Protein AF-0000000065783746 (afdb_homodimer)

GO terms:
  GO:0004042 L-glutamate N-acetyltransferase activity, acting on acetyl-CoA as donor (F, EXP)
  GO:0004358 L-glutamate N-acetyltransferase activity, acting on acetyl-L-ornithine as donor (F, EXP)

InterPro domains:
  IPR002813 Arginine biosynthesis protein ArgJ [MF_01106] (1-397)
  IPR002813 Arginine biosynthesis protein ArgJ [PF01960] (9-397)
  IPR002813 Arginine biosynthesis protein ArgJ [PTHR23100] (3-397)
  IPR002813 Arginine biosynthesis protein ArgJ [TIGR00120] (4-397)
  IPR002813 Arginine biosynthesis protein ArgJ [cd02152] (4-397)
  IPR016117 ArgJ-like domain superfamily [SSF56266] (3-393)
  IPR042195 ArgJ beta chain, C-terminal domain [G3DSA:3.10.20.340] (265-397)

Foldseek 3Di:
DDFAPQKWKFWACLPLDPDWTFKMKIFGNFWWQKAKFWFPPPQAALLRVVQVVLCVVPRGGATMEMEGEAEFNTPAPPQSNVLQLLLLVLLCVLLVHDSSNYGYGYYHDHPDHDPSVSSSVRSNVRSVVIDRDHVNRQRNREDLFPDWFKDKDWFDDPNFIKIKIKTWYAAPQAQGDSFQTEMEMEMQAQEDNVLNHVLVSVLCVFARNQEDEANGGDSGTMYMYTHRNNSVDDYHYHPDPRSVRVSVRNSVSRNSRSQSRQLRHQVFQAKEKEKEFFDADQVLQSLLQSQQQNDLVNQQCLVVLHPPVVSSLVSSVVSPDDADLQAKWKWKADPLGIDTQAGSNGGDDDDSVSSSSRSVDRYMYMYIYRNNHGYMGMHMHGHDDVSNCCCVVVPPD/DDFAPQKWKFWDCLPLDPDWTFKMKIFGNFWWQKAKFWFPPPQAALLRVVQVVLCVVPRGGATMEMEGEAEFNTPAPPQSNVLQLLLLVLLCVLLVHDSSNYGYGYYHDHPDHDPSVSSSVRSNVGSVVIDRDHVNRQRNREDLFPDWFKDKDWFDDPNFIKIKIKTKYAAPQAQGPRFQIEMEMEMQAQEDNVLVHVLVVVLCVFARNQEDEANGGDSGTMYMYTHRNNSVDDYHYHPDPRSVRVSVRNSVSRNSRSQSRQLRHQVFQAKEKEKEFFDADQVLQSLLQSQQQNDLVNQQCLVVLHPPVVSSLVSSVVSPDDADLQAKWKWKADPLGIDTQDGSNGGDDDDSVSSSSSSVDRYMYMYIYRNNHGYMGMHMHGHDDVSNCCCVVVPPD

Nearest PDB structures (foldseek):
  1vz7-assembly1_A  TM=9.040E-01  e=8.244E-41  Streptomyces clavuligerus
  1vz8-assembly2_C  TM=9.047E-01  e=6.084E-41  Streptomyces clavuligerus
  1vra-assembly1_B  TM=9.583E-01  e=4.005E-21  Halalkalibacterium halodurans
  3it4-assembly1_D  TM=9.206E-01  e=1.022E-16  Mycobacterium tuberculosis
  3it4-assembly1_B  TM=9.086E-01  e=1.312E-15  Mycobacterium tuberculosis

Solvent-accessible surface area (backbone atoms only — not comparable to full-atom values): 35741 Å² total; per-residue (Å²): 133,59,70,27,62,61,46,32,15,8,34,30,66,35,64,74,33,93,79,52,37,16,28,21,36,41,39,38,80,47,53,8,31,42,33,75,41,49,36,66,28,57,40,56,8,28,26,52,56,50,35,53,52,39,48,73,74,32,30,63,43,32,30,34,39,40,32,37,14,51,38,20,28,19,41,36,63,72,61,23,42,50,50,41,49,48,54,22,43,51,47,15,60,76,70,70,50,61,46,67,16,38,36,46,44,35,34,59,44,54,38,39,77,69,60,55,70,38,51,52,52,26,46,56,51,23,64,76,50,52,33,74,56,53,62,44,22,34,47,0,53,36,71,86,38,85,64,73,31,72,42,51,40,77,47,74,42,94,86,23,68,29,31,36,25,30,36,36,35,43,20,60,46,21,26,16,52,54,20,25,26,47,34,45,33,41,26,5,40,23,54,36,63,69,27,48,41,50,45,50,51,59,34,37,61,65,17,45,41,20,33,22,49,52,68,32,41,30,37,54,11,27,40,38,39,38,28,46,27,67,40,68,41,72,71,27,45,68,87,37,73,52,30,53,55,50,35,52,45,51,32,52,31,45,37,53,42,36,51,48,27,21,56,40,15,57,46,31,77,29,32,37,37,26,38,22,31,22,18,74,37,51,66,44,12,43,34,26,17,40,29,36,43,55,29,52,64,37,15,9,17,48,61,40,32,41,86,54,57,48,51,44,51,32,29,36,18,58,30,76,41,86,73,67,54,62,44,25,30,35,32,46,32,28,96,71,39,74,47,65,47,27,49,48,30,20,53,48,89,62,60,64,66,60,46,31,52,18,38,66,42,50,50,30,33,40,37,38,38,35,77,57,51,75,24,62,25,58,16,37,7,20,28,47,40,48,50,29,32,46,59,52,19,55,57,89,112,133,59,70,27,62,62,47,32,15,10,36,30,66,35,63,74,34,94,80,51,36,17,27,21,37,41,39,39,80,47,53,8,32,42,37,74,40,50,35,65,26,57,40,55,8,28,26,51,55,50,33,54,52,38,47,72,73,32,32,62,43,30,29,34,39,40,34,36,14,52,38,20,27,18,39,37,62,71,60,23,43,50,50,39,50,47,54,21,41,50,47,14,59,75,67,70,50,61,47,69,16,38,36,46,42,36,35,59,44,52,39,37,77,70,62,56,70,38,51,52,52,28,46,55,52,22,66,75,52,53,32,74,56,52,62,44,22,34,47,0,53,36,70,86,38,85,67,72,32,73,42,51,39,75,48,75,42,94,86,24,67,28,30,35,25,33,35,37,36,43,18,59,46,21,26,17,55,52,23,26,28,45,34,45,33,38,24,5,39,24,54,35,62,67,27,48,40,50,43,49,51,60,34,39,60,67,16,49,41,21,32,22,51,52,67,34,41,28,35,52,10,27,38,39,39,38,28,47,27,68,40,67,40,71,71,27,44,68,88,36,73,53,31,54,55,51,35,52,44,51,32,51,31,44,36,52,44,36,52,50,29,21,56,38,16,58,47,32,76,30,31,37,37,26,38,22,32,22,17,74,37,53,67,43,13,42,33,26,16,39,30,33,42,54,29,52,64,39,16,10,16,48,61,40,33,42,86,55,57,47,51,43,51,31,28,36,18,58,32,77,41,87,72,68,55,63,44,25,30,34,32,47,32,28,96,71,39,73,46,61,48,27,48,49,30,19,53,47,88,63,60,64,66,59,48,32,53,19,37,66,41,50,50,29,32,39,36,38,38,36,77,56,50,76,25,62,25,58,15,36,8,20,28,46,40,46,50,29,31,45,58,53,17,55,56,88,112

Sequence (794 aa):
MFVPRGFSYAGVHCRIKRKRKDLGIIFSEVPCTAAGVFTTNVVKAAPVIYDMEILGKNPSGIRAITVNSGVANACTGEQGMINARRMAEKTAKELNIPVESVLVSSTGVIGVQLPMEKVESGIEEAVKNLSKDPVPFAEAIMTTDTKIKIHSKKVTIEGKEITVLGIAKGSGMIHPNMATMLSFITTDANVSEDALKKLLKISVDDSYNMIDVDGDTSTNDMVIILANGLAGNAPIQEETDGFWKLYEAVHEVNQVLAEKIVEDGEGATKVIEVEVRNAPDRNSARLIARAIVSSNLVKTAIYGEDANWGRVIAAAGYSGAQFDPDRLDLFFESAAGRIKVAENGQGVDFDEDTAKKILSEKKVKIILDMKQGKELARAWGCDLTEKYVEINGRYRTMFVPRGFSYAGVHCRIKRKRKDLGIIFSEVPCTAAGVFTTNVVKAAPVIYDMEILGKNPSGIRAITVNSGVANACTGEQGMINARRMAEKTAKELNIPVESVLVSSTGVIGVQLPMEKVESGIEEAVKNLSKDPVPFAEAIMTTDTKIKIHSKKVTIEGKEITVLGIAKGSGMIHPNMATMLSFITTDANVSEDALKKLLKISVDDSYNMIDVDGDTSTNDMVIILANGLAGNAPIQEETDGFWKLYEAVHEVNQVLAEKIVEDGEGATKVIEVEVRNAPDRNSARLIARAIVSSNLVKTAIYGEDANWGRVIAAAGYSGAQFDPDRLDLFFESAAGRIKVAENGQGVDFDEDTAKKILSEKKVKIILDMKQGKELARAWGCDLTEKYVEINGRYRT

Radius of gyration: 28.46 Å; Cα contacts (8 Å, |Δi|>4): 2350; chains: 2; bounding box: 54×85×61 Å

Organism: Thermotoga neapolitana (strain ATCC 49049 / DSM 4359 / NBRC 107923 / NS-E) (NCBI:txid309803)

pLDDT: mean 96.64, std 6.45, range [32.56, 98.94]

Structure (mmCIF, N/CA/C/O backbone):
data_AF-0000000065783746-model_v1
#
loop_
_entity.id
_entity.type
_entity.pdbx_description
1 polymer 'Arginine biosynthesis bifunctional protein ArgJ'
#
loop_
_atom_site.group_PDB
_atom_site.id
_atom_site.type_symbol
_atom_site.label_atom_id
_atom_site.label_alt_id
_atom_site.label_comp_id
_atom_site.label_asym_id
_atom_site.label_entity_id
_atom_site.label_seq_id
_atom_site.pdbx_PDB_ins_code
_atom_site.Cartn_x
_atom_site.Cartn_y
_atom_site.Cartn_z
_atom_site.occupancy
_atom_site.B_iso_or_equiv
_atom_site.auth_seq_id
_atom_site.auth_comp_id
_atom_site.auth_asym_id
_atom_site.auth_atom_id
_atom_site.pdbx_PDB_model_num
ATOM 1 N N . MET A 1 1 ? -15.07 32.938 8.156 1 90.25 1 MET A N 1
ATOM 2 C CA . MET A 1 1 ? -13.961 32.312 8.852 1 90.25 1 MET A CA 1
ATOM 3 C C . MET A 1 1 ? -13.727 32.938 10.211 1 90.25 1 MET A C 1
ATOM 5 O O . MET A 1 1 ? -13.711 34.156 10.336 1 90.25 1 MET A O 1
ATOM 9 N N . PHE A 1 2 ? -13.711 32.125 11.289 1 96.81 2 PHE A N 1
ATOM 10 C CA . PHE A 1 2 ? -13.469 32.625 12.641 1 96.81 2 PHE A CA 1
ATOM 11 C C . PHE A 1 2 ? -12 32.438 13.016 1 96.81 2 PHE A C 1
ATOM 13 O O . PHE A 1 2 ? -11.375 31.438 12.695 1 96.81 2 PHE A O 1
ATOM 20 N N . VAL A 1 3 ? -11.469 33.469 13.656 1 98.31 3 VAL A N 1
ATOM 21 C CA . VAL A 1 3 ? -10.07 33.438 14.078 1 98.31 3 VAL A CA 1
ATOM 22 C C . VAL A 1 3 ? -9.992 33.5 15.602 1 98.31 3 VAL A C 1
ATOM 24 O O . VAL A 1 3 ? -10.617 34.375 16.234 1 98.31 3 VAL A O 1
ATOM 27 N N . PRO A 1 4 ? -9.305 32.656 16.234 1 98.81 4 PRO A N 1
ATOM 28 C CA . PRO A 1 4 ? -9.203 32.656 17.688 1 98.81 4 PRO A CA 1
ATOM 29 C C . PRO A 1 4 ? -8.5 33.906 18.219 1 98.81 4 PRO A C 1
ATOM 31 O O . PRO A 1 4 ? -7.574 34.438 17.578 1 98.81 4 PRO A O 1
ATOM 34 N N . ARG A 1 5 ? -8.961 34.312 19.422 1 98.5 5 ARG A N 1
ATOM 35 C CA . ARG A 1 5 ? -8.391 35.5 20.047 1 98.5 5 ARG A CA 1
ATOM 36 C C . ARG A 1 5 ? -6.895 35.312 20.312 1 98.5 5 ARG A C 1
ATOM 38 O O . ARG A 1 5 ? -6.453 34.219 20.688 1 98.5 5 ARG A O 1
ATOM 45 N N . GLY A 1 6 ? -6.16 36.406 20.047 1 98.75 6 GLY A N 1
ATOM 46 C CA . GLY A 1 6 ? -4.77 36.438 20.469 1 98.75 6 GLY A CA 1
ATOM 47 C C . GLY A 1 6 ? -3.82 35.844 19.453 1 98.75 6 GLY A C 1
ATOM 48 O O . GLY A 1 6 ? -2.611 35.75 19.688 1 98.75 6 GLY A O 1
ATOM 49 N N . PHE A 1 7 ? -4.336 35.344 18.281 1 98.88 7 PHE A N 1
ATOM 50 C CA . PHE A 1 7 ? -3.477 34.781 17.25 1 98.88 7 PHE A CA 1
ATOM 51 C C . PHE A 1 7 ? -3.338 35.719 16.078 1 98.88 7 PHE A C 1
ATOM 53 O O . PHE A 1 7 ? -4.281 36.438 15.727 1 98.88 7 PHE A O 1
ATOM 60 N N . SER A 1 8 ? -2.219 35.781 15.469 1 98.88 8 SER A N 1
ATOM 61 C CA . SER A 1 8 ? -1.933 36.438 14.203 1 98.88 8 SER A CA 1
ATOM 62 C C . SER A 1 8 ? -1.188 35.531 13.242 1 98.88 8 SER A C 1
ATOM 64 O O . SER A 1 8 ? -0.586 34.531 13.664 1 98.88 8 SER A O 1
ATOM 66 N N . TYR A 1 9 ? -1.268 35.812 12.008 1 98.81 9 TYR A N 1
ATOM 67 C CA . TYR A 1 9 ? -0.744 34.969 10.93 1 98.81 9 TYR A CA 1
ATOM 68 C C . TYR A 1 9 ? -0.039 35.812 9.883 1 98.81 9 TYR A C 1
ATOM 70 O O . TYR A 1 9 ? -0.363 37 9.703 1 98.81 9 TYR A O 1
ATOM 78 N N . ALA A 1 10 ? 0.891 35.219 9.195 1 98.88 10 ALA A N 1
ATOM 79 C CA . ALA A 1 10 ? 1.56 35.875 8.07 1 98.88 10 ALA A CA 1
ATOM 80 C C . ALA A 1 10 ? 2.045 34.844 7.055 1 98.88 10 ALA A C 1
ATOM 82 O O . ALA A 1 10 ? 2.309 33.688 7.41 1 98.88 10 ALA A O 1
ATOM 83 N N . GLY A 1 11 ? 2.082 35.188 5.832 1 98.81 11 GLY A N 1
ATOM 84 C CA . GLY A 1 11 ? 2.68 34.438 4.723 1 98.81 11 GLY A CA 1
ATOM 85 C C . GLY A 1 11 ? 3.357 35.344 3.713 1 98.81 11 GLY A C 1
ATOM 86 O O . GLY A 1 11 ? 2.801 36.375 3.322 1 98.81 11 GLY A O 1
ATOM 87 N N . VAL A 1 12 ? 4.555 35 3.41 1 98.69 12 VAL A N 1
ATOM 88 C CA . VAL A 1 12 ? 5.309 35.875 2.512 1 98.69 12 VAL A CA 1
ATOM 89 C C . VAL A 1 12 ? 6.027 35.031 1.464 1 98.69 12 VAL A C 1
ATOM 91 O O . VAL A 1 12 ? 6.039 33.812 1.55 1 98.69 12 VAL A O 1
ATOM 94 N N . HIS A 1 13 ? 6.426 35.656 0.39 1 98.38 13 HIS A N 1
ATOM 95 C CA . HIS A 1 13 ? 7.316 35.094 -0.61 1 98.38 13 HIS A CA 1
ATOM 96 C C . HIS A 1 13 ? 8.773 35.469 -0.336 1 98.38 13 HIS A C 1
ATOM 98 O O . HIS A 1 13 ? 9.164 36.625 -0.53 1 98.38 13 HIS A O 1
ATOM 104 N N . CYS A 1 14 ? 9.492 34.531 0.141 1 97.31 14 CYS A N 1
ATOM 105 C CA . CYS A 1 14 ? 10.883 34.812 0.469 1 97.31 14 CYS A CA 1
ATOM 106 C C . CYS A 1 14 ? 11.828 34.188 -0.542 1 97.31 14 CYS A C 1
ATOM 108 O O . CYS A 1 14 ? 13.023 34.062 -0.284 1 97.31 14 CYS A O 1
ATOM 110 N N . ARG A 1 15 ? 11.336 33.531 -1.557 1 96.5 15 ARG A N 1
ATOM 111 C CA . ARG A 1 15 ? 12.039 33.125 -2.775 1 96.5 15 ARG A CA 1
ATOM 112 C C . ARG A 1 15 ? 12.703 31.781 -2.617 1 96.5 15 ARG A C 1
ATOM 114 O O . ARG A 1 15 ? 13.742 31.516 -3.23 1 96.5 15 ARG A O 1
ATOM 121 N N . ILE A 1 16 ? 12.172 31.016 -1.69 1 96.5 16 ILE A N 1
ATOM 122 C CA . ILE A 1 16 ? 12.523 29.594 -1.762 1 96.5 16 ILE A CA 1
ATOM 123 C C . ILE A 1 16 ? 11.93 28.984 -3.025 1 96.5 16 ILE A C 1
ATOM 125 O O . ILE A 1 16 ? 12.617 28.266 -3.76 1 96.5 16 ILE A O 1
ATOM 129 N N . LYS A 1 17 ? 10.562 29.359 -3.197 1 93.69 17 LYS A N 1
ATOM 130 C CA . LYS A 1 17 ? 9.875 29.016 -4.438 1 93.69 17 LYS A CA 1
ATOM 131 C C . LYS A 1 17 ? 9.945 30.156 -5.449 1 93.69 17 LYS A C 1
ATOM 133 O O . LYS A 1 17 ? 10.359 31.266 -5.109 1 93.69 17 LYS A O 1
ATOM 138 N N . ARG A 1 18 ? 9.555 30.031 -6.684 1 88.31 18 ARG A N 1
ATOM 139 C CA . ARG A 1 18 ? 9.703 31 -7.766 1 88.31 18 ARG A CA 1
ATOM 140 C C . ARG A 1 18 ? 8.68 32.125 -7.633 1 88.31 18 ARG A C 1
ATOM 142 O O . ARG A 1 18 ? 9 33.281 -7.844 1 88.31 18 ARG A O 1
ATOM 149 N N . LYS A 1 19 ? 7.449 31.797 -7.293 1 89.44 19 LYS A N 1
ATOM 150 C CA . LYS A 1 19 ? 6.418 32.844 -7.379 1 89.44 19 LYS A CA 1
ATOM 151 C C . LYS A 1 19 ? 5.488 32.781 -6.168 1 89.44 19 LYS A C 1
ATOM 153 O O . LYS A 1 19 ? 4.965 33.812 -5.738 1 89.44 19 LYS A O 1
ATOM 158 N N . ARG A 1 20 ? 5.16 31.828 -5.602 1 93 20 ARG A N 1
ATOM 159 C CA . ARG A 1 20 ? 4.148 31.656 -4.562 1 93 20 ARG A CA 1
ATOM 160 C C . ARG A 1 20 ? 4.746 31.875 -3.176 1 93 20 ARG A C 1
ATOM 162 O O . ARG A 1 20 ? 5.945 31.688 -2.973 1 93 20 ARG A O 1
ATOM 169 N N . LYS A 1 21 ? 3.9 32.375 -2.305 1 98.31 21 LYS A N 1
ATOM 170 C CA . LYS A 1 21 ? 4.328 32.469 -0.911 1 98.31 21 LYS A CA 1
ATOM 171 C C . LYS A 1 21 ? 4.941 31.141 -0.443 1 98.31 21 LYS A C 1
ATOM 173 O O . LYS A 1 21 ? 4.488 30.062 -0.835 1 98.31 21 LYS A O 1
ATOM 178 N N . ASP A 1 22 ? 6 31.312 0.386 1 98.56 22 ASP A N 1
ATOM 179 C CA . ASP A 1 22 ? 6.723 30.094 0.717 1 98.56 22 ASP A CA 1
ATOM 180 C C . ASP A 1 22 ? 7.262 30.141 2.145 1 98.56 22 ASP A C 1
ATOM 182 O O . ASP A 1 22 ? 8.109 29.328 2.521 1 98.56 22 ASP A O 1
ATOM 186 N N . LEU A 1 23 ? 6.875 31.109 2.91 1 98.81 23 LEU A N 1
ATOM 187 C CA . LEU A 1 23 ? 7.184 31.141 4.336 1 98.81 23 LEU A CA 1
ATOM 188 C C . LEU A 1 23 ? 6.016 31.719 5.129 1 98.81 23 LEU A C 1
ATOM 190 O O . LEU A 1 23 ? 5.477 32.781 4.777 1 98.81 23 LEU A O 1
ATOM 194 N N . GLY A 1 24 ? 5.582 31.047 6.168 1 98.81 24 GLY A N 1
ATOM 195 C CA . GLY A 1 24 ? 4.469 31.469 7 1 98.81 24 GLY A CA 1
ATOM 196 C C . GLY A 1 24 ? 4.781 31.422 8.484 1 98.81 24 GLY A C 1
ATOM 197 O O . GLY A 1 24 ? 5.633 30.641 8.922 1 98.81 24 GLY A O 1
ATOM 198 N N . ILE A 1 25 ? 4.09 32.281 9.25 1 98.94 25 ILE A N 1
ATOM 199 C CA . ILE A 1 25 ? 4.242 32.312 10.703 1 98.94 25 ILE A CA 1
ATOM 200 C C . ILE A 1 25 ? 2.867 32.375 11.367 1 98.94 25 ILE A C 1
ATOM 202 O O . ILE A 1 25 ? 1.98 33.094 10.906 1 98.94 25 ILE A O 1
ATOM 206 N N . ILE A 1 26 ? 2.629 31.562 12.32 1 98.94 26 ILE A N 1
ATOM 207 C CA . ILE A 1 26 ? 1.553 31.703 13.297 1 98.94 26 ILE A CA 1
ATOM 208 C C . ILE A 1 26 ? 2.113 32.219 14.617 1 98.94 26 ILE A C 1
ATOM 210 O O . ILE A 1 26 ? 3.139 31.75 15.102 1 98.94 26 ILE A O 1
ATOM 214 N N . PHE A 1 27 ? 1.482 33.25 15.172 1 98.94 27 PHE A N 1
ATOM 215 C CA . PHE A 1 27 ? 1.983 33.844 16.406 1 98.94 27 PHE A CA 1
ATOM 216 C C . PHE A 1 27 ? 0.858 34.031 17.406 1 98.94 27 PHE A C 1
ATOM 218 O O . PHE A 1 27 ? -0.243 34.438 17.062 1 98.94 27 PHE A O 1
ATOM 225 N N . SER A 1 28 ? 1.107 33.688 18.688 1 98.88 28 SER A N 1
ATOM 226 C CA . SER A 1 28 ? 0.201 33.938 19.797 1 98.88 28 SER A CA 1
ATOM 227 C C . SER A 1 28 ? 0.729 35.031 20.703 1 98.88 28 SER A C 1
ATOM 229 O O . SER A 1 28 ? 1.901 35.031 21.078 1 98.88 28 SER A O 1
ATOM 231 N N . GLU A 1 29 ? -0.097 35.844 21.109 1 98.25 29 GLU A N 1
ATOM 232 C CA . GLU A 1 29 ? 0.265 36.969 21.984 1 98.25 29 GLU A CA 1
ATOM 233 C C . GLU A 1 29 ? 0.729 36.5 23.344 1 98.25 29 GLU A C 1
ATOM 235 O O . GLU A 1 29 ? 1.526 37.156 24.016 1 98.25 29 GLU A O 1
ATOM 240 N N . VAL A 1 30 ? 0.229 35.375 23.781 1 98.5 30 VAL A N 1
ATOM 241 C CA . VAL A 1 30 ? 0.59 34.781 25.078 1 98.5 30 VAL A CA 1
ATOM 242 C C . VAL A 1 30 ? 1.054 33.344 24.875 1 98.5 30 VAL A C 1
ATOM 244 O O . VAL A 1 30 ? 0.809 32.75 23.812 1 98.5 30 VAL A O 1
ATOM 247 N N . PRO A 1 31 ? 1.78 32.781 25.844 1 98.69 31 PRO A N 1
ATOM 248 C CA . PRO A 1 31 ? 2.195 31.375 25.719 1 98.69 31 PRO A CA 1
ATOM 249 C C . PRO A 1 31 ? 1.013 30.422 25.578 1 98.69 31 PRO A C 1
ATOM 251 O O . PRO A 1 31 ? -0.017 30.609 26.234 1 98.69 31 PRO A O 1
ATOM 254 N N . CYS A 1 32 ? 1.172 29.422 24.719 1 98.81 32 CYS A N 1
ATOM 255 C CA . CYS A 1 32 ? 0.146 28.422 24.469 1 98.81 32 CYS A CA 1
ATOM 256 C C . CYS A 1 32 ? 0.522 27.094 25.094 1 98.81 32 CYS A C 1
ATOM 258 O O . CYS A 1 32 ? 1.704 26.75 25.188 1 98.81 32 CYS A O 1
ATOM 260 N N . THR A 1 33 ? -0.518 26.375 25.547 1 98.5 33 THR A N 1
ATOM 261 C CA . THR A 1 33 ? -0.401 24.922 25.625 1 98.5 33 THR A CA 1
ATOM 262 C C . THR A 1 33 ? -0.408 24.312 24.234 1 98.5 33 THR A C 1
ATOM 264 O O . THR A 1 33 ? -1.268 24.641 23.406 1 98.5 33 THR A O 1
ATOM 267 N N . ALA A 1 34 ? 0.602 23.438 23.969 1 98.75 34 ALA A N 1
ATOM 268 C CA . ALA A 1 34 ? 0.731 22.875 22.625 1 98.75 34 ALA A CA 1
ATOM 269 C C . ALA A 1 34 ? 0.807 21.359 22.672 1 98.75 34 ALA A C 1
ATOM 271 O O . ALA A 1 34 ? 1.263 20.781 23.656 1 98.75 34 ALA A O 1
ATOM 272 N N . ALA A 1 35 ? 0.303 20.719 21.703 1 98.12 35 ALA A N 1
ATOM 273 C CA . ALA A 1 35 ? 0.432 19.281 21.469 1 98.12 35 ALA A CA 1
ATOM 274 C C . ALA A 1 35 ? 0.723 18.984 20 1 98.12 35 ALA A C 1
ATOM 276 O O . ALA A 1 35 ? 0.352 19.766 19.125 1 98.12 35 ALA A O 1
ATOM 277 N N . GLY A 1 36 ? 1.455 17.875 19.766 1 97 36 GLY A N 1
ATOM 278 C CA . GLY A 1 36 ? 1.81 17.516 18.406 1 97 36 GLY A CA 1
ATOM 279 C C . GLY A 1 36 ? 1.735 16.016 18.141 1 97 36 GLY A C 1
ATOM 280 O O . GLY A 1 36 ? 1.942 15.219 19.062 1 97 36 GLY A O 1
ATOM 281 N N . VAL A 1 37 ? 1.324 15.688 16.984 1 96 37 VAL A N 1
ATOM 282 C CA . VAL A 1 37 ? 1.438 14.344 16.422 1 96 37 VAL A CA 1
ATOM 283 C C . VAL A 1 37 ? 2.385 14.367 15.219 1 96 37 VAL A C 1
ATOM 285 O O . VAL A 1 37 ? 2.316 15.266 14.383 1 96 37 VAL A O 1
ATOM 288 N N . PHE A 1 38 ? 3.307 13.375 15.203 1 96.25 38 PHE A N 1
ATOM 289 C CA . PHE A 1 38 ? 4.371 13.422 14.211 1 96.25 38 PHE A CA 1
ATOM 290 C C . PHE A 1 38 ? 4.441 12.117 13.43 1 96.25 38 PHE A C 1
ATOM 292 O O . PHE A 1 38 ? 3.949 11.078 13.891 1 96.25 38 PHE A O 1
ATOM 299 N N . THR A 1 39 ? 5.086 12.164 12.273 1 94.94 39 THR A N 1
ATOM 300 C CA . THR A 1 39 ? 5.285 11 11.414 1 94.94 39 THR A CA 1
ATOM 301 C C . THR A 1 39 ? 6.012 9.891 12.172 1 94.94 39 THR A C 1
ATOM 303 O O . THR A 1 39 ? 6.902 10.164 12.977 1 94.94 39 THR A O 1
ATOM 306 N N . THR A 1 40 ? 5.598 8.672 11.812 1 93 40 THR A N 1
ATOM 307 C CA . THR A 1 40 ? 6.301 7.523 12.367 1 93 40 THR A CA 1
ATOM 308 C C . THR A 1 40 ? 7.367 7.02 11.406 1 93 40 THR A C 1
ATOM 310 O O . THR A 1 40 ? 8.016 6 11.656 1 93 40 THR A O 1
ATOM 313 N N . ASN A 1 41 ? 7.492 7.664 10.25 1 95.44 41 ASN A N 1
ATOM 314 C CA . ASN A 1 41 ? 8.602 7.352 9.352 1 95.44 41 ASN A CA 1
ATOM 315 C C . ASN A 1 41 ? 9.945 7.414 10.07 1 95.44 41 ASN A C 1
ATOM 317 O O . ASN A 1 41 ? 10.242 8.406 10.75 1 95.44 41 ASN A O 1
ATOM 321 N N . VAL A 1 42 ? 10.719 6.398 9.883 1 96.25 42 VAL A N 1
ATOM 322 C CA . VAL A 1 42 ? 12.008 6.34 10.57 1 96.25 42 VAL A CA 1
ATOM 323 C C . VAL A 1 42 ? 12.914 7.453 10.055 1 96.25 42 VAL A C 1
ATOM 325 O O . VAL A 1 42 ? 13.742 7.98 10.805 1 96.25 42 VAL A O 1
ATOM 328 N N . VAL A 1 43 ? 12.711 7.82 8.852 1 96 43 VAL A N 1
ATOM 329 C CA . VAL A 1 43 ? 13.414 8.961 8.273 1 96 43 VAL A CA 1
ATOM 330 C C . VAL A 1 43 ? 12.664 10.25 8.586 1 96 43 VAL A C 1
ATOM 332 O O . VAL A 1 43 ? 11.828 10.703 7.797 1 96 43 VAL A O 1
ATOM 335 N N . LYS A 1 44 ? 13.039 10.852 9.703 1 96.38 44 LYS A N 1
ATOM 336 C CA . LYS A 1 44 ? 12.375 12.07 10.164 1 96.38 44 LYS A CA 1
ATOM 337 C C . LYS A 1 44 ? 13.156 13.312 9.75 1 96.38 44 LYS A C 1
ATOM 339 O O . LYS A 1 44 ? 14.383 13.352 9.883 1 96.38 44 LYS A O 1
ATOM 344 N N . ALA A 1 45 ? 12.445 14.234 9.219 1 97.31 45 ALA A N 1
ATOM 345 C CA . ALA A 1 45 ? 13.055 15.508 8.852 1 97.31 45 ALA A CA 1
ATOM 346 C C . ALA A 1 45 ? 13.547 16.266 10.086 1 97.31 45 ALA A C 1
ATOM 348 O O . ALA A 1 45 ? 13.039 16.047 11.195 1 97.31 45 ALA A O 1
ATOM 349 N N . ALA A 1 46 ? 14.445 17.156 9.93 1 98 46 ALA A N 1
ATOM 350 C CA . ALA A 1 46 ? 15.055 17.938 11.008 1 98 46 ALA A CA 1
ATOM 351 C C . ALA A 1 46 ? 13.992 18.703 11.797 1 98 46 ALA A C 1
ATOM 353 O O . ALA A 1 46 ? 14 18.688 13.031 1 98 46 ALA A O 1
ATOM 354 N N . PRO A 1 47 ? 13.078 19.375 11.094 1 98.12 47 PRO A N 1
ATOM 355 C CA . PRO A 1 47 ? 12.07 20.125 11.852 1 98.12 47 PRO A CA 1
ATOM 356 C C . PRO A 1 47 ? 11.219 19.234 12.742 1 98.12 47 PRO A C 1
ATOM 358 O O . PRO A 1 47 ? 10.781 19.656 13.82 1 98.12 47 PRO A O 1
ATOM 361 N N . VAL A 1 48 ? 10.914 18 12.32 1 97.81 48 VAL A N 1
ATOM 362 C CA . VAL A 1 48 ? 10.133 17.062 13.109 1 97.81 48 VAL A CA 1
ATOM 363 C C . VAL A 1 48 ? 10.875 16.719 14.406 1 97.81 48 VAL A C 1
ATOM 365 O O . VAL A 1 48 ? 10.305 16.797 15.492 1 97.81 48 VAL A O 1
ATOM 368 N N . ILE A 1 49 ? 12.117 16.406 14.242 1 97.94 49 ILE A N 1
ATOM 369 C CA . ILE A 1 49 ? 12.945 16.062 15.398 1 97.94 49 ILE A CA 1
ATOM 370 C C . ILE A 1 49 ? 13.031 17.266 16.344 1 97.94 49 ILE A C 1
ATOM 372 O O . ILE A 1 49 ? 12.859 17.109 17.562 1 97.94 49 ILE A O 1
ATOM 376 N N . TYR A 1 50 ? 13.25 18.406 15.812 1 98.38 50 TYR A N 1
ATOM 377 C CA . TYR A 1 50 ? 13.352 19.641 16.594 1 98.38 50 TYR A CA 1
ATOM 378 C C . TYR A 1 50 ? 12.07 19.875 17.391 1 98.38 50 TYR A C 1
ATOM 380 O O . TYR A 1 50 ? 12.125 20.141 18.594 1 98.38 50 TYR A O 1
ATOM 388 N N . ASP A 1 51 ? 10.969 19.812 16.688 1 98.38 51 ASP A N 1
ATOM 389 C CA . ASP A 1 51 ? 9.688 20.109 17.328 1 98.38 51 ASP A CA 1
ATOM 390 C C . ASP A 1 51 ? 9.359 19.078 18.406 1 98.38 51 ASP A C 1
ATOM 392 O O . ASP A 1 51 ? 8.789 19.422 19.453 1 98.38 51 ASP A O 1
ATOM 396 N N . MET A 1 52 ? 9.648 17.844 18.109 1 97.56 52 MET A N 1
ATOM 397 C CA . MET A 1 52 ? 9.453 16.812 19.125 1 97.56 52 MET A CA 1
ATOM 398 C C . MET A 1 52 ? 10.227 17.141 20.391 1 97.56 52 MET A C 1
ATOM 400 O O . MET A 1 52 ? 9.711 16.984 21.5 1 97.56 52 MET A O 1
ATOM 404 N N . GLU A 1 53 ? 11.438 17.594 20.25 1 98.06 53 GLU A N 1
ATOM 405 C CA . GLU A 1 53 ? 12.266 17.969 21.391 1 98.06 53 GLU A CA 1
ATOM 406 C C . GLU A 1 53 ? 11.688 19.156 22.141 1 98.06 53 GLU A C 1
ATOM 408 O O . GLU A 1 53 ? 11.594 19.156 23.359 1 98.06 53 GLU A O 1
ATOM 413 N N . ILE A 1 54 ? 11.344 20.156 21.406 1 98.44 54 ILE A N 1
ATOM 414 C CA . ILE A 1 54 ? 10.844 21.391 22 1 98.44 54 ILE A CA 1
ATOM 415 C C . ILE A 1 54 ? 9.547 21.109 22.766 1 98.44 54 ILE A C 1
ATOM 417 O O . ILE A 1 54 ? 9.383 21.547 23.906 1 98.44 54 ILE A O 1
ATOM 421 N N . LEU A 1 55 ? 8.617 20.359 22.125 1 98 55 LEU A N 1
ATOM 422 C CA . LEU A 1 55 ? 7.34 20.062 22.766 1 98 55 LEU A CA 1
ATOM 423 C C . LEU A 1 55 ? 7.531 19.172 23.984 1 98 55 LEU A C 1
ATOM 425 O O . LEU A 1 55 ? 6.746 19.25 24.938 1 98 55 LEU A O 1
ATOM 429 N N . GLY A 1 56 ? 8.516 18.359 23.953 1 97.12 56 GLY A N 1
ATOM 430 C CA . GLY A 1 56 ? 8.844 17.562 25.109 1 97.12 56 GLY A CA 1
ATOM 431 C C . GLY A 1 56 ? 9.305 18.391 26.297 1 97.12 56 GLY A C 1
ATOM 432 O O . GLY A 1 56 ? 9 18.062 27.453 1 97.12 56 GLY A O 1
ATOM 433 N N . LYS A 1 57 ? 9.953 19.469 26.016 1 96.56 57 LYS A N 1
ATOM 434 C CA . LYS A 1 57 ? 10.57 20.281 27.047 1 96.56 57 LYS A CA 1
ATOM 435 C C . LYS A 1 57 ? 9.648 21.422 27.484 1 96.56 57 LYS A C 1
ATOM 437 O O . LYS A 1 57 ? 9.641 21.812 28.656 1 96.56 57 LYS A O 1
ATOM 442 N N . ASN A 1 58 ? 8.922 21.938 26.578 1 96.19 58 ASN A N 1
ATOM 443 C CA . ASN A 1 58 ? 8.172 23.156 26.844 1 96.19 58 ASN A CA 1
ATOM 444 C C . ASN A 1 58 ? 6.797 23.125 26.172 1 96.19 58 ASN A C 1
ATOM 446 O O . ASN A 1 58 ? 6.445 24.016 25.406 1 96.19 58 ASN A O 1
ATOM 450 N N . PRO A 1 59 ? 5.953 22.219 26.562 1 96 59 PRO A N 1
ATOM 451 C CA . PRO A 1 59 ? 4.648 22.094 25.922 1 96 59 PRO A CA 1
ATOM 452 C C . PRO A 1 59 ? 3.697 23.234 26.281 1 96 59 PRO A C 1
ATOM 454 O O . PRO A 1 59 ? 2.68 23.422 25.609 1 96 59 PRO A O 1
ATOM 457 N N . SER A 1 60 ? 4.02 24.062 27.312 1 97.12 60 SER A N 1
ATOM 458 C CA . SER A 1 60 ? 3.092 25.094 27.75 1 97.12 60 SER A CA 1
ATOM 459 C C . SER A 1 60 ? 3.648 26.484 27.469 1 97.12 60 SER A C 1
ATOM 461 O O . SER A 1 60 ? 3.178 27.469 28.047 1 97.12 60 SER A O 1
ATOM 463 N N . GLY A 1 61 ? 4.609 26.578 26.688 1 98.06 61 GLY A N 1
ATOM 464 C CA . GLY A 1 61 ? 5.25 27.859 26.484 1 98.06 61 GLY A CA 1
ATOM 465 C C . GLY A 1 61 ? 5.367 28.25 25.016 1 98.06 61 GLY A C 1
ATOM 466 O O . GLY A 1 61 ? 6.074 29.203 24.672 1 98.06 61 GLY A O 1
ATOM 467 N N . ILE A 1 62 ? 4.68 27.547 24.156 1 98.81 62 ILE A N 1
ATOM 468 C CA . ILE A 1 62 ? 4.848 27.766 22.734 1 98.81 62 ILE A CA 1
ATOM 469 C C . ILE A 1 62 ? 4.117 29.047 22.312 1 98.81 62 ILE A C 1
ATOM 471 O O . ILE A 1 62 ? 2.994 29.297 22.75 1 98.81 62 ILE A O 1
ATOM 475 N N . ARG A 1 63 ? 4.73 29.875 21.406 1 98.81 63 ARG A N 1
ATOM 476 C CA . ARG A 1 63 ? 4.117 31.141 21.031 1 98.81 63 ARG A CA 1
ATOM 477 C C . ARG A 1 63 ? 4.086 31.297 19.516 1 98.81 63 ARG A C 1
ATOM 479 O O . ARG A 1 63 ? 3.346 32.125 18.984 1 98.81 63 ARG A O 1
ATOM 486 N N . ALA A 1 64 ? 4.91 30.453 18.828 1 98.94 64 ALA A N 1
ATOM 487 C CA . ALA A 1 64 ? 4.973 30.688 17.391 1 98.94 64 ALA A CA 1
ATOM 488 C C . ALA A 1 64 ? 5.293 29.391 16.641 1 98.94 64 ALA A C 1
ATOM 490 O O . ALA A 1 64 ? 5.918 28.484 17.203 1 98.94 64 ALA A O 1
ATOM 491 N N . ILE A 1 65 ? 4.82 29.266 15.438 1 98.94 65 ILE A N 1
ATOM 492 C CA . ILE A 1 65 ? 5.207 28.25 14.461 1 98.94 65 ILE A CA 1
ATOM 493 C C . ILE A 1 65 ? 5.684 28.922 13.18 1 98.94 65 ILE A C 1
ATOM 495 O O . ILE A 1 65 ? 4.988 29.781 12.625 1 98.94 65 ILE A O 1
ATOM 499 N N . THR A 1 66 ? 6.859 28.641 12.734 1 98.94 66 THR A N 1
ATOM 500 C CA . THR A 1 66 ? 7.367 29.094 11.453 1 98.94 66 THR A CA 1
ATOM 501 C C . THR A 1 66 ? 7.461 27.938 10.461 1 98.94 66 THR A C 1
ATOM 503 O O . THR A 1 66 ? 8.023 26.891 10.773 1 98.94 66 THR A O 1
ATOM 506 N N . VAL A 1 67 ? 6.914 28.125 9.297 1 98.75 67 VAL A N 1
ATOM 507 C CA . VAL A 1 67 ? 6.836 27.047 8.305 1 98.75 67 VAL A CA 1
ATOM 508 C C . VAL A 1 67 ? 7.402 27.547 6.977 1 98.75 67 VAL A C 1
ATOM 510 O O . VAL A 1 67 ? 7.016 28.609 6.484 1 98.75 67 VAL A O 1
ATOM 513 N N . ASN A 1 68 ? 8.336 26.828 6.395 1 98.5 68 ASN A N 1
ATOM 514 C CA . ASN A 1 68 ? 8.758 27.094 5.023 1 98.5 68 ASN A CA 1
ATOM 515 C C . ASN A 1 68 ? 8.258 26.016 4.062 1 98.5 68 ASN A C 1
ATOM 517 O O . ASN A 1 68 ? 8.086 24.859 4.449 1 98.5 68 ASN A O 1
ATOM 521 N N . SER A 1 69 ? 8.008 26.375 2.869 1 97.69 69 SER A N 1
ATOM 522 C CA . SER A 1 69 ? 7.676 25.438 1.811 1 97.69 69 SER A CA 1
ATOM 523 C C . SER A 1 69 ? 8.664 25.531 0.654 1 97.69 69 SER A C 1
ATOM 525 O O . SER A 1 69 ? 9.328 26.547 0.477 1 97.69 69 SER A O 1
ATOM 527 N N . GLY A 1 70 ? 8.805 24.453 -0.065 1 95.94 70 GLY A N 1
ATOM 528 C CA . GLY A 1 70 ? 9.758 24.328 -1.16 1 95.94 70 GLY A CA 1
ATOM 529 C C . GLY A 1 70 ? 10.898 23.375 -0.861 1 95.94 70 GLY A C 1
ATOM 530 O O . GLY A 1 70 ? 11.391 22.688 -1.757 1 95.94 70 GLY A O 1
ATOM 531 N N . VAL A 1 71 ? 11.328 23.422 0.38 1 96.5 71 VAL A N 1
ATOM 532 C CA . VAL A 1 71 ? 12.406 22.547 0.836 1 96.5 71 VAL A CA 1
ATOM 533 C C . VAL A 1 71 ? 12.008 21.875 2.145 1 96.5 71 VAL A C 1
ATOM 535 O O . VAL A 1 71 ? 11.602 22.531 3.098 1 96.5 71 VAL A O 1
ATOM 538 N N . ALA A 1 72 ? 12.234 20.578 2.232 1 96.25 72 ALA A N 1
ATOM 539 C CA . ALA A 1 72 ? 11.656 19.812 3.324 1 96.25 72 ALA A CA 1
ATOM 540 C C . ALA A 1 72 ? 12.594 19.766 4.523 1 96.25 72 ALA A C 1
ATOM 542 O O . ALA A 1 72 ? 12.18 19.422 5.637 1 96.25 72 ALA A O 1
ATOM 543 N N . ASN A 1 73 ? 13.867 20.125 4.305 1 97.69 73 ASN A N 1
ATOM 544 C CA . ASN A 1 73 ? 14.891 19.953 5.332 1 97.69 73 ASN A CA 1
ATOM 545 C C . ASN A 1 73 ? 14.883 18.547 5.91 1 97.69 73 ASN A C 1
ATOM 547 O O . ASN A 1 73 ? 14.844 18.375 7.129 1 97.69 73 ASN A O 1
ATOM 551 N N . ALA A 1 74 ? 14.773 17.531 5.074 1 96.5 74 ALA A N 1
ATOM 552 C CA . ALA A 1 74 ? 14.859 16.109 5.371 1 96.5 74 ALA A CA 1
ATOM 553 C C . ALA A 1 74 ? 16.094 15.484 4.711 1 96.5 74 ALA A C 1
ATOM 555 O O . ALA A 1 74 ? 16.438 15.828 3.576 1 96.5 74 ALA A O 1
ATOM 556 N N . CYS A 1 75 ? 16.719 14.562 5.457 1 96.69 75 CYS A N 1
ATOM 557 C CA . CYS A 1 75 ? 17.938 13.922 4.957 1 96.69 75 CYS A CA 1
ATOM 558 C C . CYS A 1 75 ? 19.031 14.961 4.703 1 96.69 75 CYS A C 1
ATOM 560 O O . CYS A 1 75 ? 19.672 14.938 3.654 1 96.69 75 CYS A O 1
ATOM 562 N N . THR A 1 76 ? 19.188 15.836 5.711 1 96.5 76 THR A N 1
ATOM 563 C CA . THR A 1 76 ? 20.109 16.953 5.539 1 96.5 76 THR A CA 1
ATOM 564 C C . THR A 1 76 ? 21.188 16.922 6.609 1 96.5 76 THR A C 1
ATOM 566 O O . THR A 1 76 ? 21.938 17.906 6.777 1 96.5 76 THR A O 1
ATOM 569 N N . GLY A 1 77 ? 21.219 15.875 7.355 1 95.25 77 GLY A N 1
ATOM 570 C CA . GLY A 1 77 ? 22.297 15.664 8.312 1 95.25 77 GLY A CA 1
ATOM 571 C C . GLY A 1 77 ? 22.297 16.672 9.445 1 95.25 77 GLY A C 1
ATOM 572 O O . GLY A 1 77 ? 21.25 17.203 9.82 1 95.25 77 GLY A O 1
ATOM 573 N N . GLU A 1 78 ? 23.422 16.844 10 1 96.81 78 GLU A N 1
ATOM 574 C CA . GLU A 1 78 ? 23.594 17.766 11.125 1 96.81 78 GLU A CA 1
ATOM 575 C C . GLU A 1 78 ? 23.266 19.188 10.719 1 96.81 78 GLU A C 1
ATOM 577 O O . GLU A 1 78 ? 22.703 19.953 11.516 1 96.81 78 GLU A O 1
ATOM 582 N N . GLN A 1 79 ? 23.609 19.516 9.484 1 97.69 79 GLN A N 1
ATOM 583 C CA . GLN A 1 79 ? 23.328 20.875 9.008 1 97.69 79 GLN A CA 1
ATOM 584 C C . GLN A 1 79 ? 21.828 21.141 8.984 1 97.69 79 GLN A C 1
ATOM 586 O O . GLN A 1 79 ? 21.391 22.281 9.227 1 97.69 79 GLN A O 1
ATOM 591 N N . GLY A 1 80 ? 21.047 20.188 8.625 1 98.06 80 GLY A N 1
ATOM 592 C CA . GLY A 1 80 ? 19.609 20.344 8.672 1 98.06 80 GLY A CA 1
ATOM 593 C C . GLY A 1 80 ? 19.094 20.703 10.047 1 98.06 80 GLY A C 1
ATOM 594 O O . GLY A 1 80 ? 18.203 21.547 10.18 1 98.06 80 GLY A O 1
ATOM 595 N N . MET A 1 81 ? 19.672 20.078 11.062 1 98.25 81 MET A N 1
ATOM 596 C CA . MET A 1 81 ? 19.281 20.359 12.438 1 98.25 81 MET A CA 1
ATOM 597 C C . MET A 1 81 ? 19.703 21.781 12.828 1 98.25 81 MET A C 1
ATOM 599 O O . MET A 1 81 ? 18.953 22.5 13.492 1 98.25 81 MET A O 1
ATOM 603 N N . ILE A 1 82 ? 20.875 22.094 12.383 1 98.69 82 ILE A N 1
ATOM 604 C CA . ILE A 1 82 ? 21.359 23.453 12.633 1 98.69 82 ILE A CA 1
ATOM 605 C C . ILE A 1 82 ? 20.422 24.469 11.984 1 98.69 82 ILE A C 1
ATOM 607 O O . ILE A 1 82 ? 20.062 25.484 12.594 1 98.69 82 ILE A O 1
ATOM 611 N N . ASN A 1 83 ? 20.047 24.203 10.742 1 98.75 83 ASN A N 1
ATOM 612 C CA . ASN A 1 83 ? 19.156 25.094 10.016 1 98.75 83 ASN A CA 1
ATOM 613 C C . ASN A 1 83 ? 17.812 25.234 10.711 1 98.75 83 ASN A C 1
ATOM 615 O O . ASN A 1 83 ? 17.234 26.312 10.773 1 98.75 83 ASN A O 1
ATOM 619 N N . ALA A 1 84 ? 17.266 24.125 11.211 1 98.62 84 ALA A N 1
ATOM 620 C CA . ALA A 1 84 ? 16.016 24.156 11.945 1 98.62 84 ALA A CA 1
ATOM 621 C C . ALA A 1 84 ? 16.125 25.062 13.18 1 98.62 84 ALA A C 1
ATOM 623 O O . ALA A 1 84 ? 15.227 25.859 13.453 1 98.62 84 ALA A O 1
ATOM 624 N N . ARG A 1 85 ? 17.203 24.922 13.891 1 98.56 85 ARG A N 1
ATOM 625 C CA . ARG A 1 85 ? 17.438 25.734 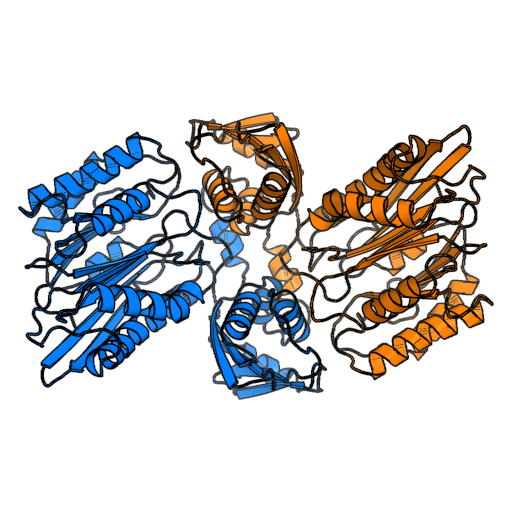15.078 1 98.56 85 ARG A CA 1
ATOM 626 C C . ARG A 1 85 ? 17.578 27.219 14.719 1 98.56 85 ARG A C 1
ATOM 628 O O . ARG A 1 85 ? 17.062 28.094 15.414 1 98.56 85 ARG A O 1
ATOM 635 N N . ARG A 1 86 ? 18.281 27.422 13.672 1 98.75 86 ARG A N 1
ATOM 636 C CA . ARG A 1 86 ? 18.469 28.797 13.203 1 98.75 86 ARG A CA 1
ATOM 637 C C . ARG A 1 86 ? 17.141 29.438 12.836 1 98.75 86 ARG A C 1
ATOM 639 O O . ARG A 1 86 ? 16.906 30.625 13.094 1 98.75 86 ARG A O 1
ATOM 646 N N . MET A 1 87 ? 16.328 28.719 12.188 1 98.75 87 MET A N 1
ATOM 647 C CA . MET A 1 87 ? 14.984 29.188 11.852 1 98.75 87 MET A CA 1
ATOM 648 C C . MET A 1 87 ? 14.227 29.594 13.109 1 98.75 87 MET A C 1
ATOM 650 O O . MET A 1 87 ? 13.602 30.656 13.148 1 98.75 87 MET A O 1
ATOM 654 N N . ALA A 1 88 ? 14.289 28.781 14.109 1 98.81 88 ALA A N 1
ATOM 655 C CA . ALA A 1 88 ? 13.625 29.062 15.383 1 98.81 88 ALA A CA 1
ATOM 656 C C . ALA A 1 88 ? 14.234 30.281 16.062 1 98.81 88 ALA A C 1
ATOM 658 O O . ALA A 1 88 ? 13.516 31.156 16.562 1 98.81 88 ALA A O 1
ATOM 659 N N . GLU A 1 89 ? 15.523 30.344 16.047 1 98.88 89 GLU A N 1
ATOM 660 C CA . GLU A 1 89 ? 16.234 31.453 16.688 1 98.88 89 GLU A CA 1
ATOM 661 C C . GLU A 1 89 ? 15.898 32.781 16.031 1 98.88 89 GLU A C 1
ATOM 663 O O . GLU A 1 89 ? 15.664 33.781 16.719 1 98.88 89 GLU A O 1
ATOM 668 N N . LYS A 1 90 ? 15.961 32.781 14.719 1 98.88 90 LYS A N 1
ATOM 669 C CA . LYS A 1 90 ? 15.633 34 14 1 98.88 90 LYS A CA 1
ATOM 670 C C . LYS A 1 90 ? 14.211 34.438 14.297 1 98.88 90 LYS A C 1
ATOM 672 O O . LYS A 1 90 ? 13.953 35.625 14.5 1 98.88 90 LYS A O 1
ATOM 677 N N . THR A 1 91 ? 13.289 33.531 14.289 1 98.94 91 THR A N 1
ATOM 678 C CA . THR A 1 91 ? 11.891 33.844 14.594 1 98.94 91 THR A CA 1
ATOM 679 C C . THR A 1 91 ? 11.766 34.406 16 1 98.94 91 THR A C 1
ATOM 681 O O . THR A 1 91 ? 11.094 35.406 16.203 1 98.94 91 THR A O 1
ATOM 684 N N . ALA A 1 92 ? 12.375 33.75 16.953 1 98.88 92 ALA A N 1
ATOM 685 C CA . ALA A 1 92 ? 12.344 34.188 18.344 1 98.88 92 ALA A CA 1
ATOM 686 C C . ALA A 1 92 ? 12.875 35.594 18.5 1 98.88 92 ALA A C 1
ATOM 688 O O . ALA A 1 92 ? 12.289 36.406 19.203 1 98.88 92 ALA A O 1
ATOM 689 N N . LYS A 1 93 ? 13.953 35.844 17.844 1 98.81 93 LYS A N 1
ATOM 690 C CA . LYS A 1 93 ? 14.578 37.156 17.906 1 98.81 93 LYS A CA 1
ATOM 691 C C . LYS A 1 93 ? 13.648 38.219 17.359 1 98.81 93 LYS A C 1
ATOM 693 O O . LYS A 1 93 ? 13.453 39.281 18 1 98.81 93 LYS A O 1
ATOM 698 N N . GLU A 1 94 ? 13.078 38 16.172 1 98.81 94 GLU A N 1
ATOM 699 C CA . GLU A 1 94 ? 12.234 39 15.523 1 98.81 94 GLU A CA 1
ATOM 700 C C . GLU A 1 94 ? 10.953 39.219 16.312 1 98.81 94 GLU A C 1
ATOM 702 O O . GLU A 1 94 ? 10.414 40.344 16.312 1 98.81 94 GLU A O 1
ATOM 707 N N . LEU A 1 95 ? 10.453 38.219 16.984 1 98.75 95 LEU A N 1
ATOM 708 C CA . LEU A 1 95 ? 9.203 38.344 17.734 1 98.75 95 LEU A CA 1
ATOM 709 C C . LEU A 1 95 ? 9.484 38.719 19.188 1 98.75 95 LEU A C 1
ATOM 711 O O . LEU A 1 95 ? 8.555 39 19.953 1 98.75 95 LEU A O 1
ATOM 715 N N . ASN A 1 96 ? 10.688 38.719 19.594 1 98.44 96 ASN A N 1
ATOM 716 C CA . ASN A 1 96 ? 11.117 39 20.953 1 98.44 96 ASN A CA 1
ATOM 717 C C . ASN A 1 96 ? 10.492 38.031 21.953 1 98.44 96 ASN A C 1
ATOM 719 O O . ASN A 1 96 ? 9.852 38.438 22.922 1 98.44 96 ASN A O 1
ATOM 723 N N . ILE A 1 97 ? 10.664 36.75 21.688 1 98.56 97 ILE A N 1
ATOM 724 C CA . ILE A 1 97 ? 10.203 35.656 22.562 1 98.56 97 ILE A CA 1
ATOM 725 C C . ILE A 1 97 ? 11.32 34.625 22.734 1 98.56 97 ILE A C 1
ATOM 727 O O . ILE A 1 97 ? 12.312 34.656 22 1 98.56 97 ILE A O 1
ATOM 731 N N . PRO A 1 98 ? 11.195 33.688 23.766 1 98.31 98 PRO A N 1
ATOM 732 C CA . PRO A 1 98 ? 12.211 32.656 23.938 1 98.31 98 PRO A CA 1
ATOM 733 C C . PRO A 1 98 ? 12.281 31.703 22.75 1 98.31 98 PRO A C 1
ATOM 735 O O . PRO A 1 98 ? 11.25 31.344 22.172 1 98.31 98 PRO A O 1
ATOM 738 N N . VAL A 1 99 ? 13.461 31.266 22.453 1 98.5 99 VAL A N 1
ATOM 739 C CA . VAL A 1 99 ? 13.664 30.344 21.344 1 98.5 99 VAL A CA 1
ATOM 740 C C . VAL A 1 99 ? 12.891 29.047 21.594 1 98.5 99 VAL A C 1
ATOM 742 O O . VAL A 1 99 ? 12.375 28.438 20.656 1 98.5 99 VAL A O 1
ATOM 745 N N . GLU A 1 100 ? 12.711 28.641 22.844 1 98.12 100 GLU A N 1
ATOM 746 C CA . GLU A 1 100 ? 12.031 27.422 23.219 1 98.12 100 GLU A CA 1
ATOM 747 C C . GLU A 1 100 ? 10.523 27.531 23.016 1 98.12 100 GLU A C 1
ATOM 749 O O . GLU A 1 100 ? 9.789 26.562 23.141 1 98.12 100 GLU A O 1
ATOM 754 N N . SER A 1 101 ? 10.086 28.719 22.594 1 98.62 101 SER A N 1
ATOM 755 C CA . SER A 1 101 ? 8.672 28.953 22.359 1 98.62 101 SER A CA 1
ATOM 756 C C . SER A 1 101 ? 8.344 28.891 20.859 1 98.62 101 SER A C 1
ATOM 758 O O . SER A 1 101 ? 7.223 29.188 20.453 1 98.62 101 SER A O 1
ATOM 760 N N . VAL A 1 102 ? 9.336 28.484 20.062 1 98.94 102 VAL A N 1
ATOM 761 C CA . VAL A 1 102 ? 9.141 28.531 18.609 1 98.94 102 VAL A CA 1
ATOM 762 C C . VAL A 1 102 ? 9.234 27.109 18.047 1 98.94 102 VAL A C 1
ATOM 764 O O . VAL A 1 102 ? 10.211 26.391 18.297 1 98.94 102 VAL A O 1
ATOM 767 N N . LEU A 1 103 ? 8.211 26.672 17.375 1 98.88 103 LEU A N 1
ATOM 768 C CA . LEU A 1 103 ? 8.242 25.453 16.562 1 98.88 103 LEU A CA 1
ATOM 769 C C . LEU A 1 103 ? 8.516 25.781 15.102 1 98.88 103 LEU A C 1
ATOM 771 O O . LEU A 1 103 ? 8.297 26.922 14.664 1 98.88 103 LEU A O 1
ATOM 775 N N . VAL A 1 104 ? 9.07 24.781 14.391 1 98.81 104 VAL A N 1
ATOM 776 C CA . VAL A 1 104 ? 9.398 25 12.984 1 98.81 104 VAL A CA 1
ATOM 777 C C . VAL A 1 104 ? 8.891 23.812 12.156 1 98.81 104 VAL A C 1
ATOM 779 O O . VAL A 1 104 ? 8.805 22.688 12.648 1 98.81 104 VAL A O 1
ATOM 782 N N . SER A 1 105 ? 8.492 24.047 10.93 1 98.19 105 SER A N 1
ATOM 783 C CA . SER A 1 105 ? 8.07 23.016 9.984 1 98.19 105 SER A CA 1
ATOM 784 C C . SER A 1 105 ? 8.562 23.328 8.578 1 98.19 105 SER A C 1
ATOM 786 O O . SER A 1 105 ? 8.766 24.5 8.227 1 98.19 105 SER A O 1
ATOM 788 N N . SER A 1 106 ? 8.836 22.312 7.832 1 97.81 106 SER A N 1
ATOM 789 C CA . SER A 1 106 ? 9.32 22.438 6.461 1 97.81 106 SER A CA 1
ATOM 790 C C . SER A 1 106 ? 8.664 21.406 5.547 1 97.81 106 SER A C 1
ATOM 792 O O . SER A 1 106 ? 8.328 20.312 5.984 1 97.81 106 SER A O 1
ATOM 794 N N . THR A 1 107 ? 8.422 21.781 4.348 1 96.31 107 THR A N 1
ATOM 795 C CA . THR A 1 107 ? 7.871 20.875 3.348 1 96.31 107 THR A CA 1
ATOM 796 C C . THR A 1 107 ? 8.438 21.172 1.966 1 96.31 107 THR A C 1
ATOM 798 O O . THR A 1 107 ? 8.844 22.312 1.69 1 96.31 107 THR A O 1
ATOM 801 N N . GLY A 1 108 ? 8.555 20.156 1.153 1 94.62 108 GLY A N 1
ATOM 802 C CA . GLY A 1 108 ? 9.086 20.312 -0.195 1 94.62 108 GLY A CA 1
ATOM 803 C C . GLY A 1 108 ? 10.078 19.234 -0.572 1 94.62 108 GLY A C 1
ATOM 804 O O . GLY A 1 108 ? 9.883 18.062 -0.254 1 94.62 108 GLY A O 1
ATOM 805 N N . VAL A 1 109 ? 11.109 19.578 -1.247 1 92.94 109 VAL A N 1
ATOM 806 C CA . VAL A 1 109 ? 12.07 18.641 -1.811 1 92.94 109 VAL A CA 1
ATOM 807 C C . VAL A 1 109 ? 12.945 18.062 -0.698 1 92.94 109 VAL A C 1
ATOM 809 O O . VAL A 1 109 ? 13.43 18.797 0.163 1 92.94 109 VAL A O 1
ATOM 812 N N . ILE A 1 110 ? 13.133 16.828 -0.7 1 93.62 110 ILE A N 1
ATOM 813 C CA . ILE A 1 110 ? 13.961 16.109 0.266 1 93.62 110 ILE A CA 1
ATOM 814 C C . ILE A 1 110 ? 15.414 16.125 -0.193 1 93.62 110 ILE A C 1
ATOM 816 O O . ILE A 1 110 ? 15.703 15.961 -1.382 1 93.62 110 ILE A O 1
ATOM 820 N N . GLY A 1 111 ? 16.25 16.328 0.682 1 93.44 111 GLY A N 1
ATOM 821 C CA . GLY A 1 111 ? 17.672 16.125 0.391 1 93.44 111 GLY A CA 1
ATOM 822 C C . GLY A 1 111 ? 18.391 17.406 0.041 1 93.44 111 GLY A C 1
ATOM 823 O O . GLY A 1 111 ? 19.562 17.391 -0.319 1 93.44 111 GLY A O 1
ATOM 824 N N . VAL A 1 112 ? 17.688 18.5 0.166 1 93.25 112 VAL A N 1
ATOM 825 C CA . VAL A 1 112 ? 18.25 19.797 -0.16 1 93.25 112 VAL A CA 1
ATOM 826 C C . VAL A 1 112 ? 18.344 20.656 1.104 1 93.25 112 VAL A C 1
ATOM 828 O O . VAL A 1 112 ? 17.438 20.641 1.938 1 93.25 112 VAL A O 1
ATOM 831 N N . GLN A 1 113 ? 19.438 21.375 1.171 1 95.81 113 GLN A N 1
ATOM 832 C CA . GLN A 1 113 ? 19.594 22.25 2.334 1 95.81 113 GLN A CA 1
ATOM 833 C C . GLN A 1 113 ? 18.703 23.469 2.238 1 95.81 113 GLN A C 1
ATOM 835 O O . GLN A 1 113 ? 18.484 24.016 1.151 1 95.81 113 GLN A O 1
ATOM 840 N N . LEU A 1 114 ? 18.219 23.938 3.365 1 97.12 114 LEU A N 1
ATOM 841 C CA . LEU A 1 114 ? 17.453 25.172 3.404 1 97.12 114 LEU A CA 1
ATOM 842 C C . LEU A 1 114 ? 18.297 26.359 2.994 1 97.12 114 LEU A C 1
ATOM 844 O O . LEU A 1 114 ? 19.422 26.531 3.475 1 97.12 114 LEU A O 1
ATOM 848 N N . PRO A 1 115 ? 17.797 27.125 2.08 1 97.94 115 PRO A N 1
ATOM 849 C CA . PRO A 1 115 ? 18.469 28.391 1.835 1 97.94 115 PRO A CA 1
ATOM 850 C C . PRO A 1 115 ? 18.25 29.406 2.957 1 97.94 115 PRO A C 1
ATOM 852 O O . PRO A 1 115 ? 17.375 30.266 2.857 1 97.94 115 PRO A O 1
ATOM 855 N N . MET A 1 116 ? 19.141 29.422 3.914 1 98.38 116 MET A N 1
ATOM 856 C CA . MET A 1 116 ? 18.875 30.078 5.195 1 98.38 116 MET A CA 1
ATOM 857 C C . MET A 1 116 ? 18.828 31.594 5.035 1 98.38 116 MET A C 1
ATOM 859 O O . MET A 1 116 ? 18.109 32.281 5.754 1 98.38 116 MET A O 1
ATOM 863 N N . GLU A 1 117 ? 19.562 32.094 4.09 1 98.31 117 GLU A N 1
ATOM 864 C CA . GLU A 1 117 ? 19.484 33.531 3.873 1 98.31 117 GLU A CA 1
ATOM 865 C C . GLU A 1 117 ? 18.062 33.969 3.477 1 98.31 117 GLU A C 1
ATOM 867 O O . GLU A 1 117 ? 17.547 34.969 3.979 1 98.31 117 GLU A O 1
ATOM 872 N N . LYS A 1 118 ? 17.516 33.219 2.574 1 98.56 118 LYS A N 1
ATOM 873 C CA . LYS A 1 118 ? 16.141 33.469 2.148 1 98.56 118 LYS A CA 1
ATOM 874 C C . LYS A 1 118 ? 15.164 33.25 3.297 1 98.56 118 LYS A C 1
ATOM 876 O O . LYS A 1 118 ? 14.25 34.062 3.504 1 98.56 118 LYS A O 1
ATOM 881 N N . VAL A 1 119 ? 15.367 32.188 4.055 1 98.69 119 VAL A N 1
ATOM 882 C CA . VAL A 1 119 ? 14.484 31.828 5.164 1 98.69 119 VAL A CA 1
ATOM 883 C C . VAL A 1 119 ? 14.508 32.938 6.219 1 98.69 119 VAL A C 1
ATOM 885 O O . VAL A 1 119 ? 13.461 33.375 6.676 1 98.69 119 VAL A O 1
ATOM 888 N N . GLU A 1 120 ? 15.672 33.375 6.547 1 98.69 120 GLU A N 1
ATOM 889 C CA . GLU A 1 120 ? 15.82 34.406 7.578 1 98.69 120 GLU A CA 1
ATOM 890 C C . GLU A 1 120 ? 15.219 35.75 7.125 1 98.69 120 GLU A C 1
ATOM 892 O O . GLU A 1 120 ? 14.555 36.438 7.906 1 98.69 120 GLU A O 1
ATOM 897 N N . SER A 1 121 ? 15.477 36.062 5.871 1 98.5 121 SER A N 1
ATOM 898 C CA . SER A 1 121 ? 14.852 37.281 5.324 1 98.5 121 SER A CA 1
ATOM 899 C C . SER A 1 121 ? 13.328 37.156 5.332 1 98.5 121 SER A C 1
ATOM 901 O O . SER A 1 121 ? 12.633 38.125 5.625 1 98.5 121 SER A O 1
ATOM 903 N N . GLY A 1 122 ? 12.852 36.031 4.957 1 98.81 122 GLY A N 1
ATOM 904 C CA . GLY A 1 122 ? 11.422 35.75 4.984 1 98.81 122 GLY A CA 1
ATOM 905 C C . GLY A 1 122 ? 10.812 35.906 6.367 1 98.81 122 GLY A C 1
ATOM 906 O O . GLY A 1 122 ? 9.711 36.406 6.52 1 98.81 122 GLY A O 1
ATOM 907 N N . ILE A 1 123 ? 11.5 35.438 7.359 1 98.88 123 ILE A N 1
ATOM 908 C CA . ILE A 1 123 ? 11.023 35.531 8.734 1 98.88 123 ILE A CA 1
ATOM 909 C C . ILE A 1 123 ? 10.898 37 9.148 1 98.88 123 ILE A C 1
ATOM 911 O O . ILE A 1 123 ? 9.891 37.406 9.734 1 98.88 123 ILE A O 1
ATOM 915 N N . GLU A 1 124 ? 11.898 37.781 8.789 1 98.81 124 GLU A N 1
ATOM 916 C CA . GLU A 1 124 ? 11.844 39.219 9.078 1 98.81 124 GLU A CA 1
ATOM 917 C C . GLU A 1 124 ? 10.617 39.875 8.445 1 98.81 124 GLU A C 1
ATOM 919 O O . GLU A 1 124 ? 9.891 40.594 9.109 1 98.81 124 GLU A O 1
ATOM 924 N N . GLU A 1 125 ? 10.453 39.5 7.234 1 98.75 125 GLU A N 1
ATOM 925 C CA . GLU A 1 125 ? 9.328 40.094 6.5 1 98.75 125 GLU A CA 1
ATOM 926 C C . GLU A 1 125 ? 7.996 39.594 7.066 1 98.75 125 GLU A C 1
ATOM 928 O O . GLU A 1 125 ? 7.051 40.375 7.203 1 98.75 125 GLU A O 1
ATOM 933 N N . ALA A 1 126 ? 7.891 38.375 7.336 1 98.88 126 ALA A N 1
ATOM 934 C CA . ALA A 1 126 ? 6.652 37.781 7.844 1 98.88 126 ALA A CA 1
ATOM 935 C C . ALA A 1 126 ? 6.254 38.438 9.172 1 98.88 126 ALA A C 1
ATOM 937 O O . ALA A 1 126 ? 5.074 38.688 9.414 1 98.88 126 ALA A O 1
ATOM 938 N N . VAL A 1 127 ? 7.207 38.625 10.07 1 98.81 127 VAL A N 1
ATOM 939 C CA . VAL A 1 127 ? 6.918 39.219 11.375 1 98.81 127 VAL A CA 1
ATOM 940 C C . VAL A 1 127 ? 6.332 40.594 11.203 1 98.81 127 VAL A C 1
ATOM 942 O O . VAL A 1 127 ? 5.418 41 11.93 1 98.81 127 VAL A O 1
ATOM 945 N N . LYS A 1 128 ? 6.801 41.312 10.195 1 98.5 128 LYS A N 1
ATOM 946 C CA . LYS A 1 128 ? 6.312 42.688 9.914 1 98.5 128 LYS A CA 1
ATOM 947 C C . LYS A 1 128 ? 4.902 42.625 9.336 1 98.5 128 LYS A C 1
ATOM 949 O O . LYS A 1 128 ? 4.191 43.656 9.359 1 98.5 128 LYS A O 1
ATOM 954 N N . ASN A 1 129 ? 4.508 41.438 8.82 1 98.38 129 ASN A N 1
ATOM 955 C CA . ASN A 1 129 ? 3.234 41.344 8.109 1 98.38 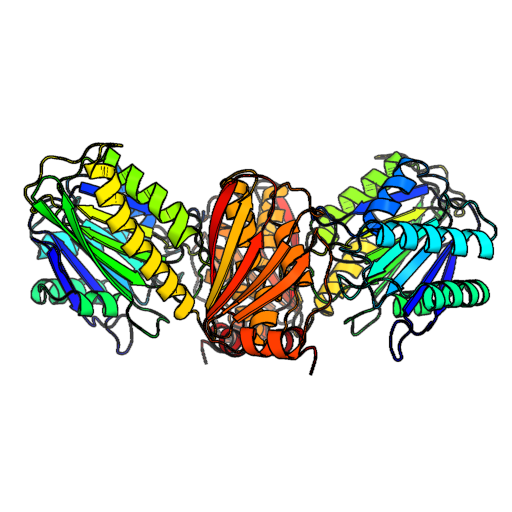129 ASN A CA 1
ATOM 956 C C . ASN A 1 129 ? 2.211 40.531 8.906 1 98.38 129 ASN A C 1
ATOM 958 O O . ASN A 1 129 ? 1.2 40.094 8.352 1 98.38 129 ASN A O 1
ATOM 962 N N . LEU A 1 130 ? 2.482 40.312 10.164 1 98.69 130 LEU A N 1
ATOM 963 C CA . LEU A 1 130 ? 1.535 39.594 11 1 98.69 130 LEU A CA 1
ATOM 964 C C . LEU A 1 130 ? 0.19 40.312 11.055 1 98.69 130 LEU A C 1
ATOM 966 O O . LEU A 1 130 ? 0.139 41.531 11.242 1 98.69 130 LEU A O 1
ATOM 970 N N . SER A 1 131 ? -0.852 39.625 10.836 1 98.56 131 SER A N 1
ATOM 971 C CA . SER A 1 131 ? -2.211 40.156 10.898 1 98.56 131 SER A CA 1
ATOM 972 C C . SER A 1 131 ? -3.197 39.094 11.359 1 98.56 131 SER A C 1
ATOM 974 O O . SER A 1 131 ? -2.818 37.938 11.57 1 98.56 131 SER A O 1
ATOM 976 N N . LYS A 1 132 ? -4.438 39.469 11.461 1 98.06 132 LYS A N 1
ATOM 977 C CA . LYS A 1 132 ? -5.465 38.531 11.914 1 98.06 132 LYS A CA 1
ATOM 978 C C . LYS A 1 132 ? -5.953 37.656 10.773 1 98.06 132 LYS A C 1
ATOM 980 O O . LYS A 1 132 ? -6.684 36.688 10.992 1 98.06 132 LYS A O 1
ATOM 985 N N . ASP A 1 133 ? -5.488 37.906 9.555 1 98.5 133 ASP A N 1
ATOM 986 C CA . ASP A 1 133 ? -5.895 37.156 8.383 1 98.5 133 ASP A CA 1
ATOM 987 C C . ASP A 1 133 ? -5.039 35.906 8.227 1 98.5 133 ASP A C 1
ATOM 989 O O . ASP A 1 133 ? -3.842 35.969 7.945 1 98.5 133 ASP A O 1
ATOM 993 N N . PRO A 1 134 ? -5.648 34.75 8.328 1 98.62 134 PRO A N 1
ATOM 994 C CA . PRO A 1 134 ? -4.867 33.5 8.266 1 98.62 134 PRO A CA 1
ATOM 995 C C . PRO A 1 134 ? -4.594 33.031 6.836 1 98.62 134 PRO A C 1
ATOM 997 O O . PRO A 1 134 ? -3.818 32.125 6.617 1 98.62 134 PRO A O 1
ATOM 1000 N N . VAL A 1 135 ? -5.148 33.625 5.805 1 98.69 135 VAL A N 1
ATOM 1001 C CA . VAL A 1 135 ? -5.145 33.125 4.426 1 98.69 135 VAL A CA 1
ATOM 1002 C C . VAL A 1 135 ? -3.723 33.156 3.867 1 98.69 135 VAL A C 1
ATOM 1004 O O . VAL A 1 135 ? -3.275 32.219 3.232 1 98.69 135 VAL A O 1
ATOM 1007 N N . PRO A 1 136 ? -2.93 34.281 4.133 1 98.69 136 PRO A N 1
ATOM 1008 C CA . PRO A 1 136 ? -1.562 34.281 3.611 1 98.69 136 PRO A CA 1
ATOM 1009 C C . PRO A 1 136 ? -0.715 33.125 4.16 1 98.69 136 PRO A C 1
ATOM 1011 O O . PRO A 1 136 ? 0.127 32.594 3.447 1 98.69 136 PRO A O 1
ATOM 1014 N N . PHE A 1 137 ? -0.911 32.844 5.422 1 98.75 137 PHE A N 1
ATOM 1015 C CA . PHE A 1 137 ? -0.217 31.688 5.984 1 98.75 137 PHE A CA 1
ATOM 1016 C C . PHE A 1 137 ? -0.599 30.406 5.25 1 98.75 137 PHE A C 1
ATOM 1018 O O . PHE A 1 137 ? 0.269 29.609 4.887 1 98.75 137 PHE A O 1
ATOM 1025 N N . ALA A 1 138 ? -1.916 30.219 5.047 1 98.75 138 ALA A N 1
ATOM 1026 C CA . ALA A 1 138 ? -2.414 29.031 4.348 1 98.75 138 ALA A CA 1
ATOM 1027 C C . ALA A 1 138 ? -1.79 28.906 2.961 1 98.75 138 ALA A C 1
ATOM 1029 O O . ALA A 1 138 ? -1.48 27.812 2.504 1 98.75 138 ALA A O 1
ATOM 1030 N N . GLU A 1 139 ? -1.622 29.969 2.295 1 98.56 139 GLU A N 1
ATOM 1031 C CA . GLU A 1 139 ? -1.006 30 0.972 1 98.56 139 GLU A CA 1
ATOM 1032 C C . GLU A 1 139 ? 0.473 29.625 1.045 1 98.56 139 GLU A C 1
ATOM 1034 O O . GLU A 1 139 ? 0.984 28.922 0.18 1 98.56 139 GLU A O 1
ATOM 1039 N N . ALA A 1 140 ? 1.116 30.078 2.1 1 98.56 140 ALA A N 1
ATOM 1040 C CA . ALA A 1 140 ? 2.568 29.984 2.213 1 98.56 140 ALA A CA 1
ATOM 1041 C C . ALA A 1 140 ? 3.006 28.531 2.43 1 98.56 140 ALA A C 1
ATOM 1043 O O . ALA A 1 140 ? 4.141 28.172 2.111 1 98.56 140 ALA A O 1
ATOM 1044 N N . ILE A 1 141 ? 2.113 27.719 2.945 1 97.94 141 ILE A N 1
ATOM 1045 C CA . ILE A 1 141 ? 2.564 26.391 3.338 1 97.94 141 ILE A CA 1
ATOM 1046 C C . ILE A 1 141 ? 2.232 25.391 2.234 1 97.94 141 ILE A C 1
ATOM 1048 O O . ILE A 1 141 ? 2.562 24.203 2.344 1 97.94 141 ILE A O 1
ATOM 1052 N N . MET A 1 142 ? 1.638 25.812 1.102 1 96.75 142 MET A N 1
ATOM 1053 C CA . MET A 1 142 ? 1.25 24.938 -0.003 1 96.75 142 MET A CA 1
ATOM 1054 C C . MET A 1 142 ? 2.469 24.531 -0.818 1 96.75 142 MET A C 1
ATOM 1056 O O . MET A 1 142 ? 3.441 25.281 -0.921 1 96.75 142 MET A O 1
ATOM 1060 N N . THR A 1 143 ? 2.465 23.375 -1.34 1 93.94 143 THR A N 1
ATOM 1061 C CA . THR A 1 143 ? 3.426 22.891 -2.324 1 93.94 143 THR A CA 1
ATOM 1062 C C . THR A 1 143 ? 2.73 22.547 -3.641 1 93.94 143 THR A C 1
ATOM 1064 O O . THR A 1 143 ? 2.463 23.438 -4.449 1 93.94 143 THR A O 1
ATOM 1067 N N . THR A 1 144 ? 2.338 21.266 -3.826 1 92.06 144 THR A N 1
ATOM 1068 C CA . THR A 1 144 ? 1.629 20.891 -5.047 1 92.06 144 THR A 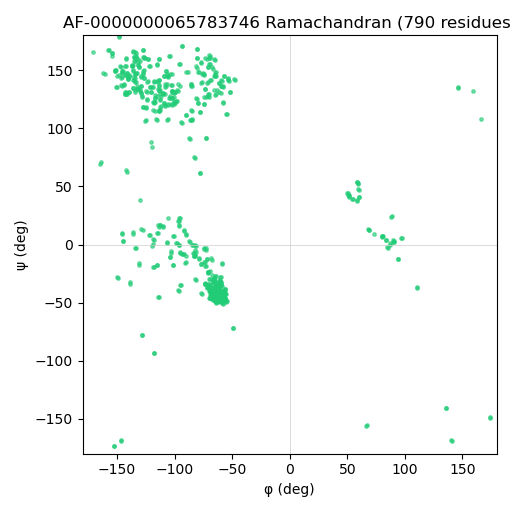CA 1
ATOM 1069 C C . THR A 1 144 ? 0.127 21.125 -4.891 1 92.06 144 THR A C 1
ATOM 1071 O O . THR A 1 144 ? -0.643 20.875 -5.82 1 92.06 144 THR A O 1
ATOM 1074 N N . ASP A 1 145 ? -0.29 21.641 -3.754 1 96.06 145 ASP A N 1
ATOM 1075 C CA . ASP A 1 145 ? -1.682 22 -3.5 1 96.06 145 ASP A CA 1
ATOM 1076 C C . ASP A 1 145 ? -2.215 22.938 -4.586 1 96.06 145 ASP A C 1
ATOM 1078 O O . ASP A 1 145 ? -1.5 23.828 -5.055 1 96.06 145 ASP A O 1
ATOM 1082 N N . THR A 1 146 ? -3.453 22.719 -4.91 1 96.69 146 THR A N 1
ATOM 1083 C CA . THR A 1 146 ? -4.07 23.625 -5.879 1 96.69 146 THR A CA 1
ATOM 1084 C C . THR A 1 146 ? -5 24.609 -5.188 1 96.69 146 THR A C 1
ATOM 1086 O O . THR A 1 146 ? -5.422 25.594 -5.789 1 96.69 146 THR A O 1
ATOM 1089 N N . LYS A 1 147 ? -5.305 24.422 -3.93 1 97.44 147 LYS A N 1
ATOM 1090 C CA . LYS A 1 147 ? -6.168 25.312 -3.143 1 97.44 147 LYS A CA 1
ATOM 1091 C C . LYS A 1 147 ? -5.727 25.344 -1.683 1 97.44 147 LYS A C 1
ATOM 1093 O O . LYS A 1 147 ? -5.09 24.406 -1.196 1 97.44 147 LYS A O 1
ATOM 1098 N N . ILE A 1 148 ? -6.047 26.469 -1.062 1 97.94 148 ILE A N 1
ATOM 1099 C CA . ILE A 1 148 ? -5.785 26.562 0.371 1 97.94 148 ILE A CA 1
ATOM 1100 C C . ILE A 1 148 ? -6.758 25.656 1.129 1 97.94 148 ILE A C 1
ATOM 1102 O O . ILE A 1 148 ? -7.867 25.391 0.66 1 97.94 148 ILE A O 1
ATOM 1106 N N . LYS A 1 149 ? -6.391 25.188 2.256 1 98.06 149 LYS A N 1
ATOM 1107 C CA . LYS A 1 149 ? -7.215 24.359 3.137 1 98.06 149 LYS A CA 1
ATOM 1108 C C . LYS A 1 149 ? -7.305 24.969 4.535 1 98.06 149 LYS A C 1
ATOM 1110 O O . LYS A 1 149 ? -6.367 24.844 5.328 1 98.06 149 LYS A O 1
ATOM 1115 N N . ILE A 1 150 ? -8.438 25.484 4.777 1 98.75 150 ILE A N 1
ATOM 1116 C CA . ILE A 1 150 ? -8.672 26.203 6.023 1 98.75 150 ILE A CA 1
ATOM 1117 C C . ILE A 1 150 ? -10.109 26 6.477 1 98.75 150 ILE A C 1
ATOM 1119 O O . ILE A 1 150 ? -11.016 25.875 5.652 1 98.75 150 ILE A O 1
ATOM 1123 N N . HIS A 1 151 ? -10.328 25.766 7.746 1 98.75 151 HIS A N 1
ATOM 1124 C CA . HIS A 1 151 ? -11.656 25.625 8.336 1 98.75 151 HIS A CA 1
ATOM 1125 C C . HIS A 1 151 ? -11.664 26.094 9.789 1 98.75 151 HIS A C 1
ATOM 1127 O O . HIS A 1 151 ? -10.641 26.031 10.469 1 98.75 151 HIS A O 1
ATOM 1133 N N . SER A 1 152 ? -12.758 26.703 10.266 1 98.81 152 SER A N 1
ATOM 1134 C CA . SER A 1 152 ? -12.875 27.141 11.648 1 98.81 152 SER A CA 1
ATOM 1135 C C . SER A 1 152 ? -14.242 26.797 12.227 1 98.81 152 SER A C 1
ATOM 1137 O O . SER A 1 152 ? -15.188 26.531 11.477 1 98.81 152 SER A O 1
ATOM 1139 N N . LYS A 1 153 ? -14.297 26.656 13.492 1 98.62 153 LYS A N 1
ATOM 1140 C CA . LYS A 1 153 ? -15.5 26.297 14.234 1 98.62 153 LYS A CA 1
ATOM 1141 C C . LYS A 1 153 ? -15.555 27.016 15.578 1 98.62 153 LYS A C 1
ATOM 1143 O O . LYS A 1 153 ? -14.531 27.203 16.234 1 98.62 153 LYS A O 1
ATOM 1148 N N . LYS A 1 154 ? -16.75 27.516 15.922 1 98.56 154 LYS A N 1
ATOM 1149 C CA . LYS A 1 154 ? -17 28.047 17.266 1 98.56 154 LYS A CA 1
ATOM 1150 C C . LYS A 1 154 ? -17.781 27.062 18.125 1 98.56 154 LYS A C 1
ATOM 1152 O O . LYS A 1 154 ? -18.594 26.297 17.594 1 98.56 154 LYS A O 1
ATOM 1157 N N . VAL A 1 155 ? -17.5 27.062 19.391 1 98.44 155 VAL A N 1
ATOM 1158 C CA . VAL A 1 155 ? -18.234 26.25 20.359 1 98.44 155 VAL A CA 1
ATOM 1159 C C . VAL A 1 155 ? -18.328 26.984 21.688 1 98.44 155 VAL A C 1
ATOM 1161 O O . VAL A 1 155 ? -17.438 27.75 22.047 1 98.44 155 VAL A O 1
ATOM 1164 N N . THR A 1 156 ? -19.469 26.812 22.359 1 98.38 156 THR A N 1
ATOM 1165 C CA . THR A 1 156 ? -19.625 27.406 23.688 1 98.38 156 THR A CA 1
ATOM 1166 C C . THR A 1 156 ? -19.359 26.375 24.781 1 98.38 156 THR A C 1
ATOM 1168 O O . THR A 1 156 ? -19.969 25.312 24.797 1 98.38 156 THR A O 1
ATOM 1171 N N . ILE A 1 157 ? -18.422 26.734 25.625 1 97.44 157 ILE A N 1
ATOM 1172 C CA . ILE A 1 157 ? -18.094 25.891 26.766 1 97.44 157 ILE A CA 1
ATOM 1173 C C . ILE A 1 157 ? -18.203 26.719 28.062 1 97.44 157 ILE A C 1
ATOM 1175 O O . ILE A 1 157 ? -17.484 27.703 28.234 1 97.44 157 ILE A O 1
ATOM 1179 N N . GLU A 1 158 ? -19.125 26.281 28.906 1 94.62 158 GLU A N 1
ATOM 1180 C CA . GLU A 1 158 ? -19.375 26.969 30.172 1 94.62 158 GLU A CA 1
ATOM 1181 C C . GLU A 1 158 ? -19.609 28.453 29.953 1 94.62 158 GLU A C 1
ATOM 1183 O O . GLU A 1 158 ? -19 29.297 30.625 1 94.62 158 GLU A O 1
ATOM 1188 N N . GLY A 1 159 ? -20.297 28.766 29 1 96.75 159 GLY A N 1
ATOM 1189 C CA . GLY A 1 159 ? -20.734 30.125 28.734 1 96.75 159 GLY A CA 1
ATOM 1190 C C . GLY A 1 159 ? -19.703 30.953 27.984 1 96.75 159 GLY A C 1
ATOM 1191 O O . GLY A 1 159 ? -19.953 32.125 27.656 1 96.75 159 GLY A O 1
ATOM 1192 N N . LYS A 1 160 ? -18.594 30.406 27.719 1 97.88 160 LYS A N 1
ATOM 1193 C CA . LYS A 1 160 ? -17.531 31.109 26.984 1 97.88 160 LYS A CA 1
ATOM 1194 C C . LYS A 1 160 ? -17.484 30.656 25.531 1 97.88 160 LYS A C 1
ATOM 1196 O O . LYS A 1 160 ? -17.516 29.453 25.25 1 97.88 160 LYS A O 1
ATOM 1201 N N . GLU A 1 161 ? -17.438 31.562 24.656 1 98.38 161 GLU A N 1
ATOM 1202 C CA . GLU A 1 161 ? -17.281 31.234 23.234 1 98.38 161 GLU A CA 1
ATOM 1203 C C . GLU A 1 161 ? -15.836 30.938 22.891 1 98.38 161 GLU A C 1
ATOM 1205 O O . GLU A 1 161 ? -14.945 31.75 23.141 1 98.38 161 GLU A O 1
ATOM 1210 N N . ILE A 1 162 ? -15.633 29.781 22.391 1 98.56 162 ILE A N 1
ATOM 1211 C CA . ILE A 1 162 ? -14.305 29.297 22.031 1 98.56 162 ILE A CA 1
ATOM 1212 C C . ILE A 1 162 ? -14.211 29.125 20.516 1 98.56 162 ILE A C 1
ATOM 1214 O O . ILE A 1 162 ? -15.148 28.656 19.875 1 98.56 162 ILE A O 1
ATOM 1218 N N . THR A 1 163 ? -13.102 29.562 19.953 1 98.81 163 THR A N 1
ATOM 1219 C CA . THR A 1 163 ? -12.875 29.453 18.516 1 98.81 163 THR A CA 1
ATOM 1220 C C . THR A 1 163 ? -11.742 28.469 18.234 1 98.81 163 THR A C 1
ATOM 1222 O O . THR A 1 163 ? -10.703 28.5 18.891 1 98.81 163 THR A O 1
ATOM 1225 N N . VAL A 1 164 ? -11.977 27.547 17.266 1 98.88 164 VAL A N 1
ATOM 1226 C CA . VAL A 1 164 ? -10.969 26.641 16.734 1 98.88 164 VAL A CA 1
ATOM 1227 C C . VAL A 1 164 ? -10.75 26.922 15.25 1 98.88 164 VAL A C 1
ATOM 1229 O O . VAL A 1 164 ? -11.711 27 14.477 1 98.88 164 VAL A O 1
ATOM 1232 N N . LEU A 1 165 ? -9.508 27.156 14.844 1 98.94 165 LEU A N 1
ATOM 1233 C CA . LEU A 1 165 ? -9.125 27.344 13.445 1 98.94 165 LEU A CA 1
ATOM 1234 C C . LEU A 1 165 ? -8.039 26.359 13.031 1 98.94 165 LEU A C 1
ATOM 1236 O O . LEU A 1 165 ? -7.086 26.141 13.781 1 98.94 165 LEU A O 1
ATOM 1240 N N . GLY A 1 166 ? -8.266 25.703 11.883 1 98.75 166 GLY A N 1
ATOM 1241 C CA . GLY A 1 166 ? -7.258 24.812 11.336 1 98.75 166 GLY A CA 1
ATOM 1242 C C . GLY A 1 166 ? -6.828 25.172 9.93 1 98.75 166 GLY A C 1
ATOM 1243 O O . GLY A 1 166 ? -7.645 25.609 9.117 1 98.75 166 GLY A O 1
ATOM 1244 N N . ILE A 1 167 ? -5.543 25.047 9.664 1 98.69 167 ILE A N 1
ATOM 1245 C CA . ILE A 1 167 ? -4.945 25.219 8.344 1 98.69 167 ILE A CA 1
ATOM 1246 C C . ILE A 1 167 ? -4.066 24.016 8.023 1 98.69 167 ILE A C 1
ATOM 1248 O O . ILE A 1 167 ? -3.266 23.578 8.852 1 98.69 167 ILE A O 1
ATOM 1252 N N . ALA A 1 168 ? -4.258 23.438 6.848 1 97.94 168 ALA A N 1
ATOM 1253 C CA . ALA A 1 168 ? -3.48 22.266 6.484 1 97.94 168 ALA A CA 1
ATOM 1254 C C . ALA A 1 168 ? -2.932 22.391 5.062 1 97.94 168 ALA A C 1
ATOM 1256 O O . ALA A 1 168 ? -3.348 23.266 4.305 1 97.94 168 ALA A O 1
ATOM 1257 N N . LYS A 1 169 ? -1.98 21.641 4.762 1 96.5 169 LYS A N 1
ATOM 1258 C CA . LYS A 1 169 ? -1.506 21.438 3.396 1 96.5 169 LYS A CA 1
ATOM 1259 C C . LYS A 1 169 ? -1.276 19.953 3.113 1 96.5 169 LYS A C 1
ATOM 1261 O O . LYS A 1 169 ? -1.064 19.156 4.039 1 96.5 169 LYS A O 1
ATOM 1266 N N . GLY A 1 170 ? -1.303 19.641 1.88 1 95.75 170 GLY A N 1
ATOM 1267 C CA . GLY A 1 170 ? -1.099 18.281 1.418 1 95.75 170 GLY A CA 1
ATOM 1268 C C . GLY A 1 170 ? -1.913 17.938 0.184 1 95.75 170 GLY A C 1
ATOM 1269 O O . GLY A 1 170 ? -3.09 18.281 0.094 1 95.75 170 GLY A O 1
ATOM 1270 N N . SER A 1 171 ? -1.272 17.266 -0.821 1 95.56 171 SER A N 1
ATOM 1271 C CA . SER A 1 171 ? -1.942 16.828 -2.037 1 95.56 171 SER A CA 1
ATOM 1272 C C . SER A 1 171 ? -1.296 15.562 -2.59 1 95.56 171 SER A C 1
ATOM 1274 O O . SER A 1 171 ? -1.907 14.836 -3.383 1 95.56 171 SER A O 1
ATOM 1276 N N . GLY A 1 172 ? -0.11 15.406 -2.342 1 94.06 172 GLY A N 1
ATOM 1277 C CA . GLY A 1 172 ? 0.677 14.234 -2.689 1 94.06 172 GLY A CA 1
ATOM 1278 C C . GLY A 1 172 ? 1.527 13.727 -1.542 1 94.06 172 GLY A C 1
ATOM 1279 O O . GLY A 1 172 ? 1.8 14.461 -0.59 1 94.06 172 GLY A O 1
ATOM 1280 N N . MET A 1 173 ? 1.93 12.391 -1.683 1 94 173 MET A N 1
ATOM 1281 C CA . MET A 1 173 ? 2.627 11.719 -0.593 1 94 173 MET A CA 1
ATOM 1282 C C . MET A 1 173 ? 1.771 11.695 0.669 1 94 173 MET A C 1
ATOM 1284 O O . MET A 1 173 ? 2.203 12.156 1.726 1 94 173 MET A O 1
ATOM 1288 N N . ILE A 1 174 ? 0.597 11.203 0.448 1 95.5 174 ILE A N 1
ATOM 1289 C CA . ILE A 1 174 ? -0.384 11.25 1.527 1 95.5 174 ILE A CA 1
ATOM 1290 C C . ILE A 1 174 ? -0.755 9.828 1.943 1 95.5 174 ILE A C 1
ATOM 1292 O O . ILE A 1 174 ? -1.477 9.133 1.225 1 95.5 174 ILE A O 1
ATOM 1296 N N . HIS A 1 175 ? -0.35 9.406 3.01 1 94.88 175 HIS A N 1
ATOM 1297 C CA . HIS A 1 175 ? -0.687 8.188 3.74 1 94.88 175 HIS A CA 1
ATOM 1298 C C . HIS A 1 175 ? -0.218 8.273 5.191 1 94.88 175 HIS A C 1
ATOM 1300 O O . HIS A 1 175 ? 0.681 7.531 5.598 1 94.88 175 HIS A O 1
ATOM 1306 N N . PRO A 1 176 ? -0.892 9.117 5.832 1 87.12 176 PRO A N 1
ATOM 1307 C CA . PRO A 1 176 ? -0.402 9.422 7.18 1 87.12 176 PRO A CA 1
ATOM 1308 C C . PRO A 1 176 ? -0.446 8.211 8.109 1 87.12 176 PRO A C 1
ATOM 1310 O O . PRO A 1 176 ? -1.382 7.414 8.047 1 87.12 176 PRO A O 1
ATOM 1313 N N . ASN A 1 177 ? 0.52 7.977 8.758 1 82.25 177 ASN A N 1
ATOM 1314 C CA . ASN A 1 177 ? 0.672 7.133 9.945 1 82.25 177 ASN A CA 1
ATOM 1315 C C . ASN A 1 177 ? 1.178 7.934 11.141 1 82.25 177 ASN A C 1
ATOM 1317 O O . ASN A 1 177 ? 2.385 8.016 11.367 1 82.25 177 ASN A O 1
ATOM 1321 N N . MET A 1 178 ? 0.348 8.43 11.789 1 62.34 178 MET A N 1
ATOM 1322 C CA . MET A 1 178 ? 0.455 9.484 12.789 1 62.34 178 MET A CA 1
ATOM 1323 C C . MET A 1 178 ? 0.804 10.82 12.133 1 62.34 178 MET A C 1
ATOM 1325 O O . MET A 1 178 ? 1.302 11.727 12.797 1 62.34 178 MET A O 1
ATOM 1329 N N . ALA A 1 179 ? 0.713 10.953 10.617 1 52.06 179 ALA A N 1
ATOM 1330 C CA . ALA A 1 179 ? 0.681 12.273 9.992 1 52.06 179 ALA A CA 1
ATOM 1331 C C . ALA A 1 179 ? 1.097 12.195 8.523 1 52.06 179 ALA A C 1
ATOM 1333 O O . ALA A 1 179 ? 1.749 11.242 8.109 1 52.06 179 ALA A O 1
ATOM 1334 N N . THR A 1 180 ? 0.691 12.625 7.301 1 56.47 180 THR A N 1
ATOM 1335 C CA . THR A 1 180 ? 1.283 12.766 5.977 1 56.47 180 THR A CA 1
ATOM 1336 C C . THR A 1 180 ? 1.021 14.164 5.41 1 56.47 180 THR A C 1
ATOM 1338 O O . THR A 1 180 ? 1.485 14.492 4.32 1 56.47 180 THR A O 1
ATOM 1341 N N . MET A 1 181 ? 1.056 15.102 6.102 1 85.75 181 MET A N 1
ATOM 1342 C CA . MET A 1 181 ? 0.647 16.469 5.836 1 85.75 181 MET A CA 1
ATOM 1343 C C . MET A 1 181 ? 1.081 17.406 6.969 1 85.75 181 MET A C 1
ATOM 1345 O O . MET A 1 181 ? 1.681 16.953 7.945 1 85.75 181 MET A O 1
ATOM 1349 N N . LEU A 1 182 ? 1 18.656 6.66 1 97.12 182 LEU A N 1
ATOM 1350 C CA . LEU A 1 182 ? 1.129 19.625 7.746 1 97.12 182 LEU A CA 1
ATOM 1351 C C . LEU A 1 182 ? -0.23 20.203 8.125 1 97.12 182 LEU A C 1
ATOM 1353 O O . LEU A 1 182 ? -1.014 20.578 7.246 1 97.12 182 LEU A O 1
ATOM 1357 N N . SER A 1 183 ? -0.507 20.141 9.32 1 97.88 183 SER A N 1
ATOM 1358 C CA . SER A 1 183 ? -1.732 20.75 9.82 1 97.88 183 SER A CA 1
ATOM 1359 C C . SER A 1 183 ? -1.479 21.516 11.117 1 97.88 183 SER A C 1
ATOM 1361 O O . SER A 1 183 ? -0.793 21.016 12.016 1 97.88 183 SER A O 1
ATOM 1363 N N . PHE A 1 184 ? -2.004 22.688 11.188 1 98.75 184 PHE A N 1
ATOM 1364 C CA . PHE A 1 184 ? -1.836 23.562 12.344 1 98.75 184 PHE A CA 1
ATOM 1365 C C . PHE A 1 184 ? -3.188 24.047 12.859 1 98.75 184 PHE A C 1
ATOM 1367 O O . PHE A 1 184 ? -3.926 24.734 12.141 1 98.75 184 PHE A O 1
ATOM 1374 N N . ILE A 1 185 ? -3.48 23.688 14.102 1 98.81 185 ILE A N 1
ATOM 1375 C CA . ILE A 1 185 ? -4.734 24.094 14.727 1 98.81 185 ILE A CA 1
ATOM 1376 C C . ILE A 1 185 ? -4.465 25.125 15.82 1 98.81 185 ILE A C 1
ATOM 1378 O O . ILE A 1 185 ? -3.557 24.953 16.641 1 98.81 185 ILE A O 1
ATOM 1382 N N . THR A 1 186 ? -5.207 26.234 15.781 1 98.94 186 THR A N 1
ATOM 1383 C CA . THR A 1 186 ? -5.137 27.25 16.828 1 98.94 186 THR A CA 1
ATOM 1384 C C . THR A 1 186 ? -6.484 27.391 17.531 1 98.94 186 THR A C 1
ATOM 1386 O O . THR A 1 186 ? -7.531 27.328 16.891 1 98.94 186 THR A O 1
ATOM 1389 N N . THR A 1 187 ? -6.484 27.562 18.828 1 98.94 187 THR A N 1
ATOM 1390 C CA . THR A 1 187 ? -7.703 27.797 19.594 1 98.94 187 THR A CA 1
ATOM 1391 C C . THR A 1 187 ? -7.434 28.734 20.766 1 98.94 187 THR A C 1
ATOM 1393 O O . THR A 1 187 ? -6.312 28.797 21.266 1 98.94 187 THR A O 1
ATOM 1396 N N . ASP A 1 188 ? -8.445 29.547 21.141 1 98.88 188 ASP A N 1
ATOM 1397 C CA . ASP A 1 188 ? -8.312 30.453 22.297 1 98.88 188 ASP A CA 1
ATOM 1398 C C . ASP A 1 188 ? -8.812 29.781 23.578 1 98.88 188 ASP A C 1
ATOM 1400 O O . ASP A 1 188 ? -8.953 30.453 24.609 1 98.88 188 ASP A O 1
ATOM 1404 N N . ALA A 1 189 ? -9.055 28.469 23.547 1 98.81 189 ALA A N 1
ATOM 1405 C CA . ALA A 1 189 ? -9.516 27.703 24.703 1 98.81 189 ALA A CA 1
ATOM 1406 C C . ALA A 1 189 ? -8.422 27.609 25.766 1 98.81 189 ALA A C 1
ATOM 1408 O O . ALA A 1 189 ? -7.242 27.453 25.438 1 98.81 189 ALA A O 1
ATOM 1409 N N . ASN A 1 190 ? -8.836 27.703 27.047 1 98.69 190 ASN A N 1
ATOM 1410 C CA . ASN A 1 190 ? -7.988 27.281 28.156 1 98.69 190 ASN A CA 1
ATOM 1411 C C . ASN A 1 190 ? -8.117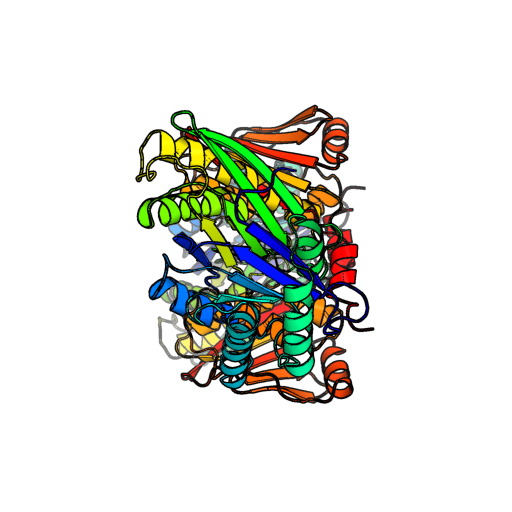 25.781 28.422 1 98.69 190 ASN A C 1
ATOM 1413 O O . ASN A 1 190 ? -9.164 25.312 28.875 1 98.69 190 ASN A O 1
ATOM 1417 N N . VAL A 1 191 ? -7.094 25.016 28.094 1 98.62 191 VAL A N 1
ATOM 1418 C CA . VAL A 1 191 ? -7.141 23.562 28.156 1 98.62 191 VAL A CA 1
ATOM 1419 C C . VAL A 1 191 ? -5.855 23.031 28.781 1 98.62 191 VAL A C 1
ATOM 1421 O O . VAL A 1 191 ? -4.77 23.547 28.531 1 98.62 191 VAL A O 1
ATOM 1424 N N . SER A 1 192 ? -5.984 21.984 29.594 1 98.44 192 SER A N 1
ATOM 1425 C CA . SER A 1 192 ? -4.809 21.375 30.203 1 98.44 192 SER A CA 1
ATOM 1426 C C . SER A 1 192 ? -3.971 20.641 29.172 1 98.44 192 SER A C 1
ATOM 1428 O O . SER A 1 192 ? -4.48 20.234 28.109 1 98.44 192 SER A O 1
ATOM 1430 N N . GLU A 1 193 ? -2.697 20.5 29.484 1 98.06 193 GLU A N 1
ATOM 1431 C CA . GLU A 1 193 ? -1.766 19.812 28.594 1 98.06 193 GLU A CA 1
ATOM 1432 C C . GLU A 1 193 ? -2.246 18.406 28.266 1 98.06 193 GLU A C 1
ATOM 1434 O O . GLU A 1 193 ? -2.307 18.016 27.094 1 98.06 193 GLU A O 1
ATOM 1439 N N . ASP A 1 194 ? -2.615 17.625 29.297 1 98.19 194 ASP A N 1
ATOM 1440 C CA . ASP A 1 194 ? -3.037 16.25 29.125 1 98.19 194 ASP A CA 1
ATOM 1441 C C . ASP A 1 194 ? -4.297 16.156 28.266 1 98.19 194 ASP A C 1
ATOM 1443 O O . ASP A 1 194 ? -4.41 15.297 27.406 1 98.19 194 ASP A O 1
ATOM 1447 N N . ALA A 1 195 ? -5.199 17.062 28.531 1 98.69 195 ALA A N 1
ATOM 1448 C CA . ALA A 1 195 ? -6.441 17.094 27.766 1 98.69 195 ALA A CA 1
ATOM 1449 C C . ALA A 1 195 ? -6.176 17.406 26.297 1 98.69 195 ALA A C 1
ATOM 1451 O O . ALA A 1 195 ? -6.77 16.781 25.406 1 98.69 195 ALA A O 1
ATOM 1452 N N . LEU A 1 196 ? -5.32 18.359 26.047 1 98.75 196 LEU A N 1
ATOM 1453 C CA . LEU A 1 196 ? -5.027 18.781 24.688 1 98.75 196 LEU A CA 1
ATOM 1454 C C . LEU A 1 196 ? -4.352 17.656 23.906 1 98.75 196 LEU A C 1
ATOM 1456 O O . LEU A 1 196 ? -4.699 17.391 22.75 1 98.75 196 LEU A O 1
ATOM 1460 N N . LYS A 1 197 ? -3.383 17.016 24.578 1 98.12 197 LYS A N 1
ATOM 1461 C CA . LYS A 1 197 ? -2.684 15.891 23.953 1 98.12 197 LYS A CA 1
ATOM 1462 C C . LYS A 1 197 ? -3.652 14.766 23.594 1 98.12 197 LYS A C 1
ATOM 1464 O O . LYS A 1 197 ? -3.609 14.227 22.5 1 98.12 197 LYS A O 1
ATOM 1469 N N . LYS A 1 198 ? -4.449 14.438 24.516 1 98.31 198 LYS A N 1
ATOM 1470 C CA . LYS A 1 198 ? -5.395 13.344 24.328 1 98.31 198 LYS A CA 1
ATOM 1471 C C . LYS A 1 198 ? -6.398 13.656 23.234 1 98.31 198 LYS A C 1
ATOM 1473 O O . LYS A 1 198 ? -6.656 12.828 22.359 1 98.31 198 LYS A O 1
ATOM 1478 N N . LEU A 1 199 ? -7.016 14.836 23.281 1 97.94 199 LEU A N 1
ATOM 1479 C CA . LEU A 1 199 ? -8.039 15.188 22.297 1 97.94 199 LEU A CA 1
ATOM 1480 C C . LEU A 1 199 ? -7.445 15.242 20.906 1 97.94 199 LEU A C 1
ATOM 1482 O O . LEU A 1 199 ? -8.086 14.836 19.938 1 97.94 199 LEU A O 1
ATOM 1486 N N . LEU A 1 200 ? -6.207 15.773 20.781 1 97.75 200 LEU A N 1
ATOM 1487 C CA . LEU A 1 200 ? -5.574 15.836 19.469 1 97.75 200 LEU A CA 1
ATOM 1488 C C . LEU A 1 200 ? -5.332 14.43 18.922 1 97.75 200 LEU A C 1
ATOM 1490 O O . LEU A 1 200 ? -5.613 14.156 17.75 1 97.75 200 LEU A O 1
ATOM 1494 N N . LYS A 1 201 ? -4.836 13.555 19.766 1 96.25 201 LYS A N 1
ATOM 1495 C CA . LYS A 1 201 ? -4.516 12.188 19.359 1 96.25 201 LYS A CA 1
ATOM 1496 C C . LYS A 1 201 ? -5.758 11.461 18.859 1 96.25 201 LYS A C 1
ATOM 1498 O O . LYS A 1 201 ? -5.742 10.859 17.781 1 96.25 201 LYS A O 1
ATOM 1503 N N . ILE A 1 202 ? -6.816 11.508 19.562 1 96.12 202 ILE A N 1
ATOM 1504 C CA . ILE A 1 202 ? -8.039 10.797 19.203 1 96.12 202 ILE A CA 1
ATOM 1505 C C . ILE A 1 202 ? -8.602 11.367 17.891 1 96.12 202 ILE A C 1
ATOM 1507 O O . ILE A 1 202 ? -9.086 10.617 17.047 1 96.12 202 ILE A O 1
ATOM 1511 N N . SER A 1 203 ? -8.531 12.664 17.75 1 97.19 203 SER A N 1
ATOM 1512 C CA . SER A 1 203 ? -9.047 13.297 16.531 1 97.19 203 SER A CA 1
ATOM 1513 C C . SER A 1 203 ? -8.219 12.906 15.312 1 97.19 203 SER A C 1
ATOM 1515 O O . SER A 1 203 ? -8.773 12.602 14.258 1 97.19 203 SER A O 1
ATOM 1517 N N . VAL A 1 204 ? -6.91 12.961 15.508 1 96.88 204 VAL A N 1
ATOM 1518 C CA . VAL A 1 204 ? -6.004 12.656 14.398 1 96.88 204 VAL A CA 1
ATOM 1519 C C . VAL A 1 204 ? -6.191 11.211 13.961 1 96.88 204 VAL A C 1
ATOM 1521 O O . VAL A 1 204 ? -6.172 10.906 12.766 1 96.88 204 VAL A O 1
ATOM 1524 N N . ASP A 1 205 ? -6.418 10.297 14.852 1 95.5 205 ASP A N 1
ATOM 1525 C CA . ASP A 1 205 ? -6.605 8.875 14.562 1 95.5 205 ASP A CA 1
ATOM 1526 C C . ASP A 1 205 ? -7.809 8.656 13.648 1 95.5 205 ASP A C 1
ATOM 1528 O O . ASP A 1 205 ? -7.812 7.73 12.828 1 95.5 205 ASP A O 1
ATOM 1532 N N . ASP A 1 206 ? -8.789 9.562 13.711 1 96 206 ASP A N 1
ATOM 1533 C CA . ASP A 1 206 ? -10.031 9.344 12.984 1 96 206 ASP A CA 1
ATOM 1534 C C . ASP A 1 206 ? -10.211 10.383 11.875 1 96 206 ASP A C 1
ATOM 1536 O O . ASP A 1 206 ? -11.289 10.5 11.297 1 96 206 ASP A O 1
ATOM 1540 N N . SER A 1 207 ? -9.148 11.156 11.625 1 96.44 207 SER A N 1
ATOM 1541 C CA . SER A 1 207 ? -9.203 12.141 10.547 1 96.44 207 SER A CA 1
ATOM 1542 C C . SER A 1 207 ? -8.008 12 9.609 1 96.44 207 SER A C 1
ATOM 1544 O O . SER A 1 207 ? -8.039 11.211 8.664 1 96.44 207 SER A O 1
ATOM 1546 N N . TYR A 1 208 ? -6.852 12.516 10.07 1 96.94 208 TYR A N 1
ATOM 1547 C CA . TYR A 1 208 ? -5.691 12.531 9.188 1 96.94 208 TYR A CA 1
ATOM 1548 C C . TYR A 1 208 ? -5.156 11.125 8.969 1 96.94 208 TYR A C 1
ATOM 1550 O O . TYR A 1 208 ? -4.688 10.797 7.875 1 96.94 208 TYR A O 1
ATOM 1558 N N . ASN A 1 209 ? -5.223 10.258 9.922 1 96.62 209 ASN A N 1
ATOM 1559 C CA . ASN A 1 209 ? -4.719 8.898 9.789 1 96.62 209 ASN A CA 1
ATOM 1560 C C . ASN A 1 209 ? -5.641 8.039 8.93 1 96.62 209 ASN A C 1
ATOM 1562 O O . ASN A 1 209 ? -5.32 6.887 8.625 1 96.62 209 ASN A O 1
ATOM 1566 N N . MET A 1 210 ? -6.734 8.586 8.516 1 97.44 210 MET A N 1
ATOM 1567 C CA . MET A 1 210 ? -7.715 7.816 7.75 1 97.44 210 MET A CA 1
ATOM 1568 C C . MET A 1 210 ? -7.801 8.32 6.312 1 97.44 210 MET A C 1
ATOM 1570 O O . MET A 1 210 ? -8.766 8.031 5.605 1 97.44 210 MET A O 1
ATOM 1574 N N . ILE A 1 211 ? -6.805 9.078 5.859 1 97.5 211 ILE A N 1
ATOM 1575 C CA . ILE A 1 211 ? -6.855 9.539 4.477 1 97.5 211 ILE A CA 1
ATOM 1576 C C . ILE A 1 211 ? -5.695 8.93 3.689 1 97.5 211 ILE A C 1
ATOM 1578 O O . ILE A 1 211 ? -4.684 8.523 4.273 1 97.5 211 ILE A O 1
ATOM 1582 N N . ASP A 1 212 ? -5.895 8.82 2.393 1 97.5 212 ASP A N 1
ATOM 1583 C CA . ASP A 1 212 ? -4.875 8.305 1.488 1 97.5 212 ASP A CA 1
ATOM 1584 C C . ASP A 1 212 ? -5.004 8.922 0.1 1 97.5 212 ASP A C 1
ATOM 1586 O O . ASP A 1 212 ? -6.113 9.094 -0.41 1 97.5 212 ASP A O 1
ATOM 1590 N N . VAL A 1 213 ? -3.846 9.312 -0.429 1 97.5 213 VAL A N 1
ATOM 1591 C CA . VAL A 1 213 ? -3.82 9.734 -1.825 1 97.5 213 VAL A CA 1
ATOM 1592 C C . VAL A 1 213 ? -3.002 8.742 -2.65 1 97.5 213 VAL A C 1
ATOM 1594 O O . VAL A 1 213 ? -3.453 8.273 -3.701 1 97.5 213 VAL A O 1
ATOM 1597 N N . ASP A 1 214 ? -1.816 8.352 -2.115 1 96.81 214 ASP A N 1
ATOM 1598 C CA . ASP A 1 214 ? -0.971 7.574 -3.016 1 96.81 214 ASP A CA 1
ATOM 1599 C C . ASP A 1 214 ? -0.191 6.508 -2.25 1 96.81 214 ASP A C 1
ATOM 1601 O O . ASP A 1 214 ? 0.687 5.848 -2.812 1 96.81 214 ASP A O 1
ATOM 1605 N N . GLY A 1 215 ? -0.413 6.395 -0.979 1 95.56 215 GLY A N 1
ATOM 1606 C CA . GLY A 1 215 ? 0.143 5.297 -0.205 1 95.56 215 GLY A CA 1
ATOM 1607 C C . GLY A 1 215 ? 1.507 5.605 0.38 1 95.56 215 GLY A C 1
ATOM 1608 O O . GLY A 1 215 ? 2.104 4.77 1.059 1 95.56 215 GLY A O 1
ATOM 1609 N N . ASP A 1 216 ? 2.041 6.762 0.24 1 95.56 216 ASP A N 1
ATOM 1610 C CA . ASP A 1 216 ? 3.383 7.086 0.711 1 95.56 216 ASP A CA 1
ATOM 1611 C C . ASP A 1 216 ? 3.33 8 1.935 1 95.56 216 ASP A C 1
ATOM 1613 O O . ASP A 1 216 ? 2.514 8.922 1.992 1 95.56 216 ASP A O 1
ATOM 1617 N N . THR A 1 217 ? 4.117 7.684 2.877 1 94.31 217 THR A N 1
ATOM 1618 C CA . THR A 1 217 ? 4.191 8.438 4.125 1 94.31 217 THR A CA 1
ATOM 1619 C C . THR A 1 217 ? 5.395 9.375 4.121 1 94.31 217 THR A C 1
ATOM 1621 O O . THR A 1 217 ? 6.523 8.945 3.885 1 94.31 217 THR A O 1
ATOM 1624 N N . SER A 1 218 ? 5.156 10.539 4.441 1 93.12 218 SER A N 1
ATOM 1625 C CA . SER A 1 218 ? 6.188 11.57 4.367 1 93.12 218 SER A CA 1
ATOM 1626 C C . SER A 1 218 ? 7.113 11.516 5.574 1 93.12 218 SER A C 1
ATOM 1628 O O . SER A 1 218 ? 6.742 10.984 6.625 1 93.12 218 SER A O 1
ATOM 1630 N N . THR A 1 219 ? 8.258 12.125 5.379 1 95 219 THR A N 1
ATOM 1631 C CA . THR A 1 219 ? 9.266 12.289 6.422 1 95 219 THR A CA 1
ATOM 1632 C C . THR A 1 219 ? 8.945 13.492 7.301 1 95 219 THR A C 1
ATOM 1634 O O . THR A 1 219 ? 9.539 13.672 8.367 1 95 219 THR A O 1
ATOM 1637 N N . ASN A 1 220 ? 7.957 14.305 6.875 1 95.75 220 ASN A N 1
ATOM 1638 C CA . ASN A 1 220 ? 7.781 15.625 7.465 1 95.75 220 ASN A CA 1
ATOM 1639 C C . ASN A 1 220 ? 6.414 15.766 8.125 1 95.75 220 ASN A C 1
ATOM 1641 O O . ASN A 1 220 ? 6.109 16.812 8.719 1 95.75 220 ASN A O 1
ATOM 1645 N N . ASP A 1 221 ? 5.59 14.773 8.117 1 93.75 221 ASP A N 1
ATOM 1646 C CA . ASP A 1 221 ? 4.199 14.906 8.547 1 93.75 221 ASP A CA 1
ATOM 1647 C C . ASP A 1 221 ? 4.113 15.367 10 1 93.75 221 ASP A C 1
ATOM 1649 O O . ASP A 1 221 ? 4.828 14.852 10.867 1 93.75 221 ASP A O 1
ATOM 1653 N N . MET A 1 222 ? 3.213 16.297 10.242 1 96.19 222 MET A N 1
ATOM 1654 C CA . MET A 1 222 ? 2.961 16.688 11.625 1 96.19 222 MET A CA 1
ATOM 1655 C C . MET A 1 222 ? 1.623 17.422 11.75 1 96.19 222 MET A C 1
ATOM 1657 O O . MET A 1 222 ? 1.18 18.078 10.812 1 96.19 222 MET A O 1
ATOM 1661 N N . VAL A 1 223 ? 0.936 17.281 12.844 1 97.69 223 VAL A N 1
ATOM 1662 C CA . VAL A 1 223 ? -0.218 18.047 13.297 1 97.69 223 VAL A CA 1
ATOM 1663 C C . VAL A 1 223 ? 0.109 18.734 14.625 1 97.69 223 VAL A C 1
ATOM 1665 O O . VAL A 1 223 ? 0.508 18.078 15.586 1 97.69 223 VAL A O 1
ATOM 1668 N N . ILE A 1 224 ? -0.015 20.047 14.641 1 98.31 224 ILE A N 1
ATOM 1669 C CA . ILE A 1 224 ? 0.245 20.812 15.852 1 98.31 224 ILE A CA 1
ATOM 1670 C C . ILE A 1 224 ? -1.002 21.594 16.25 1 98.31 224 ILE A C 1
ATOM 1672 O O . ILE A 1 224 ? -1.664 22.188 15.391 1 98.31 224 ILE A O 1
ATOM 1676 N N . ILE A 1 225 ? -1.33 21.578 17.516 1 98.75 225 ILE A N 1
ATOM 1677 C CA . ILE A 1 225 ? -2.408 22.406 18.047 1 98.75 225 ILE A CA 1
ATOM 1678 C C . ILE A 1 225 ? -1.863 23.344 19.125 1 98.75 225 ILE A C 1
ATOM 1680 O O . ILE A 1 225 ? -1.087 22.922 19.984 1 98.75 225 ILE A O 1
ATOM 1684 N N . LEU A 1 226 ? -2.207 24.641 19.016 1 98.88 226 LEU A N 1
ATOM 1685 C CA . LEU A 1 226 ? -1.88 25.656 20 1 98.88 226 LEU A CA 1
ATOM 1686 C C . LEU A 1 226 ? -3.141 26.172 20.688 1 98.88 226 LEU A C 1
ATOM 1688 O O . LEU A 1 226 ? -4.094 26.578 20.031 1 98.88 226 LEU A O 1
ATOM 1692 N N . ALA A 1 227 ? -3.186 26.125 22 1 98.94 227 ALA A N 1
ATOM 1693 C CA . ALA A 1 227 ? -4.27 26.672 22.812 1 98.94 227 ALA A CA 1
ATOM 1694 C C . ALA A 1 227 ? -3.754 27.766 23.734 1 98.94 227 ALA A C 1
ATOM 1696 O O . ALA A 1 227 ? -2.996 27.5 24.672 1 98.94 227 ALA A O 1
ATOM 1697 N N . ASN A 1 228 ? -4.25 29.062 23.531 1 98.69 228 ASN A N 1
ATOM 1698 C CA . ASN A 1 228 ? -3.604 30.156 24.25 1 98.69 228 ASN A CA 1
ATOM 1699 C C . ASN A 1 228 ? -4.449 30.609 25.438 1 98.69 228 ASN A C 1
ATOM 1701 O O . ASN A 1 228 ? -4.023 31.469 26.219 1 98.69 228 ASN A O 1
ATOM 1705 N N . GLY A 1 229 ? -5.727 30.094 25.609 1 98.38 229 GLY A N 1
ATOM 1706 C CA . GLY A 1 229 ? -6.523 30.281 26.812 1 98.38 229 GLY A CA 1
ATOM 1707 C C . GLY A 1 229 ? -7.223 31.625 26.859 1 98.38 229 GLY A C 1
ATOM 1708 O O . GLY A 1 229 ? -7.855 31.969 27.859 1 98.38 229 GLY A O 1
ATOM 1709 N N . LEU A 1 230 ? -7.223 32.406 25.891 1 98.5 230 LEU A N 1
ATOM 1710 C CA . LEU A 1 230 ? -7.691 33.781 25.938 1 98.5 230 LEU A CA 1
ATOM 1711 C C . LEU A 1 230 ? -9.211 33.844 25.812 1 98.5 230 LEU A C 1
ATOM 1713 O O . LEU A 1 230 ? -9.797 34.938 25.875 1 98.5 230 LEU A O 1
ATOM 1717 N N . ALA A 1 231 ? -9.844 32.688 25.656 1 98 231 ALA A N 1
ATOM 1718 C CA . ALA A 1 231 ? -11.305 32.688 25.656 1 98 231 ALA A CA 1
ATOM 1719 C C . ALA A 1 231 ? -11.852 32.969 27.047 1 98 231 ALA A C 1
ATOM 1721 O O . ALA A 1 231 ? -13.016 33.344 27.203 1 98 231 ALA A O 1
ATOM 1722 N N . GLY A 1 232 ? -11.023 32.688 28.109 1 96.81 232 GLY A N 1
ATOM 1723 C CA . GLY A 1 232 ? -11.398 33.031 29.469 1 96.81 232 GLY A CA 1
ATOM 1724 C C . GLY A 1 232 ? -12.156 31.922 30.172 1 96.81 232 GLY A C 1
ATOM 1725 O O . GLY A 1 232 ? -12.648 32.125 31.281 1 96.81 232 GLY A O 1
ATOM 1726 N N . ASN A 1 233 ? -12.344 30.859 29.578 1 97.38 233 ASN A N 1
ATOM 1727 C CA . ASN A 1 233 ? -12.961 29.703 30.219 1 97.38 233 ASN A CA 1
ATOM 1728 C C . ASN A 1 233 ? -12.047 29.094 31.266 1 97.38 233 ASN A C 1
ATOM 1730 O O . ASN A 1 233 ? -10.836 29.328 31.25 1 97.38 233 ASN A O 1
ATOM 1734 N N . ALA A 1 234 ? -12.633 28.281 32.156 1 97 234 ALA A N 1
ATOM 1735 C CA . ALA A 1 234 ? -11.836 27.469 33.094 1 97 234 ALA A CA 1
ATOM 1736 C C . ALA A 1 234 ? -11.039 26.406 32.344 1 97 234 ALA A C 1
ATOM 1738 O O . ALA A 1 234 ? -11.453 25.953 31.281 1 97 234 ALA A O 1
ATOM 1739 N N . PRO A 1 235 ? -9.914 26.031 32.906 1 97.81 235 PRO A N 1
ATOM 1740 C CA . PRO A 1 235 ? -9.109 25.016 32.219 1 97.81 235 PRO A CA 1
ATOM 1741 C C . PRO A 1 235 ? -9.875 23.719 31.984 1 97.81 235 PRO A C 1
ATOM 1743 O O . PRO A 1 235 ? -10.406 23.125 32.938 1 97.81 235 PRO A O 1
ATOM 1746 N N . ILE A 1 236 ? -9.961 23.359 30.734 1 98.38 236 ILE A N 1
ATOM 1747 C CA . ILE A 1 236 ? -10.641 22.125 30.344 1 98.38 236 ILE A CA 1
ATOM 1748 C C . ILE A 1 236 ? -9.789 20.922 30.734 1 98.38 236 ILE A C 1
ATOM 1750 O O . ILE A 1 236 ? -8.602 20.875 30.422 1 98.38 236 ILE A O 1
ATOM 1754 N N . GLN A 1 237 ? -10.375 19.984 31.453 1 98.19 237 GLN A N 1
ATOM 1755 C CA . GLN A 1 237 ? -9.703 18.766 31.875 1 98.19 237 GLN A CA 1
ATOM 1756 C C . GLN A 1 237 ? -10.18 17.562 31.047 1 98.19 237 GLN A C 1
ATOM 1758 O O . GLN A 1 237 ? -11.242 17.609 30.438 1 98.19 237 GLN A O 1
ATOM 1763 N N . GLU A 1 238 ? -9.375 16.5 31.109 1 97.75 238 GLU A N 1
ATOM 1764 C CA . GLU A 1 238 ? -9.68 15.297 30.328 1 97.75 238 GLU A CA 1
ATOM 1765 C C . GLU A 1 238 ? -11.055 14.742 30.688 1 97.75 238 GLU A C 1
ATOM 1767 O O . GLU A 1 238 ? -11.438 14.727 31.859 1 97.75 238 GLU A O 1
ATOM 1772 N N . GLU A 1 239 ? -11.82 14.375 29.703 1 96.81 239 GLU A N 1
ATOM 1773 C CA . GLU A 1 239 ? -13.039 13.578 29.812 1 96.81 239 GLU A CA 1
ATOM 1774 C C . GLU A 1 239 ? -14.148 14.367 30.5 1 96.81 239 GLU A C 1
ATOM 1776 O O . GLU A 1 239 ? -15.125 13.781 30.984 1 96.81 239 GLU A O 1
ATOM 1781 N N . THR A 1 240 ? -14.031 15.688 30.688 1 97.56 240 THR A N 1
ATOM 1782 C CA . THR A 1 240 ? -15.117 16.547 31.141 1 97.56 240 THR A CA 1
ATOM 1783 C C . THR A 1 240 ? -16.047 16.906 29.984 1 97.56 240 THR A C 1
ATOM 1785 O O . THR A 1 240 ? -15.766 16.562 28.844 1 97.56 240 THR A O 1
ATOM 1788 N N . ASP A 1 241 ? -17.172 17.469 30.359 1 97.56 241 ASP A N 1
ATOM 1789 C CA . ASP A 1 241 ? -18.078 17.938 29.312 1 97.56 241 ASP A CA 1
ATOM 1790 C C . ASP A 1 241 ? -17.375 18.938 28.391 1 97.56 241 ASP A C 1
ATOM 1792 O O . ASP A 1 241 ? -17.578 18.891 27.172 1 97.56 241 ASP A O 1
ATOM 1796 N N . GLY A 1 242 ? -16.578 19.844 28.969 1 98.12 242 GLY A N 1
ATOM 1797 C CA . GLY A 1 242 ? -15.82 20.781 28.172 1 98.12 242 GLY A CA 1
ATOM 1798 C C . GLY A 1 242 ? -14.836 20.109 27.234 1 98.12 242 GLY A C 1
ATOM 1799 O O . GLY A 1 242 ? -14.641 20.562 26.109 1 98.12 242 GLY A O 1
ATOM 1800 N N . PHE A 1 243 ? -14.266 18.984 27.734 1 98.5 243 PHE A N 1
ATOM 1801 C CA . PHE A 1 243 ? -13.344 18.203 26.922 1 98.5 243 PHE A CA 1
ATOM 1802 C C . PHE A 1 243 ? -14.016 17.688 25.656 1 98.5 243 PHE A C 1
ATOM 1804 O O . PHE A 1 243 ? -13.484 17.859 24.562 1 98.5 243 PHE A O 1
ATOM 1811 N N . TRP A 1 244 ? -15.125 17.125 25.75 1 98.44 244 TRP A N 1
ATOM 1812 C CA . TRP A 1 244 ? -15.789 16.5 24.609 1 98.44 244 TRP A CA 1
ATOM 1813 C C . TRP A 1 244 ? -16.359 17.547 23.656 1 98.44 244 TRP A C 1
ATOM 1815 O O . TRP A 1 244 ? -16.391 17.328 22.453 1 98.44 244 TRP A O 1
ATOM 1825 N N . LYS A 1 245 ? -16.812 18.688 24.172 1 98.56 245 LYS A N 1
ATOM 1826 C CA . LYS A 1 245 ? -17.266 19.781 23.312 1 98.56 245 LYS A CA 1
ATOM 1827 C C . LYS A 1 245 ? -16.109 20.328 22.484 1 98.56 245 LYS A C 1
ATOM 1829 O O . LYS A 1 245 ? -16.25 20.578 21.297 1 98.56 245 LYS A O 1
ATOM 1834 N N . LEU A 1 246 ? -14.945 20.562 23.156 1 98.75 246 LEU A N 1
ATOM 1835 C CA . LEU A 1 246 ? -13.773 21.016 22.438 1 98.75 246 LEU A CA 1
ATOM 1836 C C . LEU A 1 246 ? -13.312 19.984 21.422 1 98.75 246 LEU A C 1
ATOM 1838 O O . LEU A 1 246 ? -12.93 20.328 20.297 1 98.75 246 LEU A O 1
ATOM 1842 N N . TYR A 1 247 ? -13.359 18.703 21.859 1 98.69 247 TYR A N 1
ATOM 1843 C CA . TYR A 1 247 ? -13.023 17.609 20.969 1 98.69 247 TYR A CA 1
ATOM 1844 C C . TYR A 1 247 ? -13.867 17.656 19.688 1 98.69 247 TYR A C 1
ATOM 1846 O O . TYR A 1 247 ? -13.336 17.547 18.578 1 98.69 247 TYR A O 1
ATOM 1854 N N . GLU A 1 248 ? -15.133 17.812 19.797 1 98.69 248 GLU A N 1
ATOM 1855 C CA . GLU A 1 248 ? -16.031 17.844 18.641 1 98.69 248 GLU A CA 1
ATOM 1856 C C . GLU A 1 248 ? -15.656 18.953 17.672 1 98.69 248 GLU A C 1
ATOM 1858 O O . GLU A 1 248 ? -15.672 18.766 16.453 1 98.69 248 GLU A O 1
ATOM 1863 N N . ALA A 1 249 ? -15.328 20.125 18.234 1 98.75 249 ALA A N 1
ATOM 1864 C CA . ALA A 1 249 ? -14.953 21.266 17.406 1 98.75 249 ALA A CA 1
ATOM 1865 C C . ALA A 1 249 ? -13.641 21.016 16.672 1 98.75 249 ALA A C 1
ATOM 1867 O O . ALA A 1 249 ? -13.539 21.234 15.469 1 98.75 249 ALA A O 1
ATOM 1868 N N . VAL A 1 250 ? -12.656 20.531 17.422 1 98.81 250 VAL A N 1
ATOM 1869 C CA . VAL A 1 250 ? -11.344 20.25 16.859 1 98.81 250 VAL A CA 1
ATOM 1870 C C . VAL A 1 250 ? -11.461 19.125 15.82 1 98.81 250 VAL A C 1
ATOM 1872 O O . VAL A 1 250 ? -10.867 19.203 14.742 1 98.81 250 VAL A O 1
ATOM 1875 N N . HIS A 1 251 ? -12.258 18.141 16.141 1 98.62 251 HIS A N 1
ATOM 1876 C CA . HIS A 1 251 ? -12.422 17 15.25 1 98.62 251 HIS A CA 1
ATOM 1877 C C . HIS A 1 251 ? -13.109 17.406 13.953 1 98.62 251 HIS A C 1
ATOM 1879 O O . HIS A 1 251 ? -12.742 16.938 12.875 1 98.62 251 HIS A O 1
ATOM 1885 N N . GLU A 1 252 ? -14.117 18.203 14.039 1 98.75 252 GLU A N 1
ATOM 1886 C CA . GLU A 1 252 ? -14.75 18.703 12.828 1 98.75 252 GLU A CA 1
ATOM 1887 C C . GLU A 1 252 ? -13.742 19.422 11.938 1 98.75 252 GLU A C 1
ATOM 1889 O O . GLU A 1 252 ? -13.695 19.188 10.727 1 98.75 252 GLU A O 1
ATOM 1894 N N . VAL A 1 253 ? -12.914 20.266 12.555 1 98.69 253 VAL A N 1
ATOM 1895 C CA . VAL A 1 253 ? -11.906 21.016 11.812 1 98.69 253 VAL A CA 1
ATOM 1896 C C . VAL A 1 253 ? -10.93 20.047 11.148 1 98.69 253 VAL A C 1
ATOM 1898 O O . VAL A 1 253 ? -10.672 20.156 9.945 1 98.69 253 VAL A O 1
ATOM 1901 N N . ASN A 1 254 ? -10.461 19.109 11.922 1 98.06 254 ASN A N 1
ATOM 1902 C CA . ASN A 1 254 ? -9.492 18.156 11.398 1 98.06 254 ASN A CA 1
ATOM 1903 C C . ASN A 1 254 ? -10.094 17.297 10.289 1 98.06 254 ASN A C 1
ATOM 1905 O O . ASN A 1 254 ? -9.445 17.047 9.273 1 98.06 254 ASN A O 1
ATOM 1909 N N . GLN A 1 255 ? -11.273 16.828 10.477 1 97.94 255 GLN A N 1
ATOM 1910 C CA . GLN A 1 255 ? -11.914 15.984 9.484 1 97.94 255 GLN A CA 1
ATOM 1911 C C . GLN A 1 255 ? -12.156 16.75 8.18 1 97.94 255 GLN A C 1
ATOM 1913 O O . GLN A 1 255 ? -11.914 16.203 7.094 1 97.94 255 GLN A O 1
ATOM 1918 N N . VAL A 1 256 ? -12.641 17.969 8.289 1 98.38 256 VAL A N 1
ATOM 1919 C CA . VAL A 1 256 ? -12.867 18.781 7.105 1 98.38 256 VAL A CA 1
ATOM 1920 C C . VAL A 1 256 ? -11.555 19 6.359 1 98.38 256 VAL A C 1
ATOM 1922 O O . VAL A 1 256 ? -11.508 18.906 5.133 1 98.38 256 VAL A O 1
ATOM 1925 N N . LEU A 1 257 ? -10.523 19.328 7.105 1 97.94 257 LEU A N 1
ATOM 1926 C CA . LEU A 1 257 ? -9.227 19.547 6.48 1 97.94 257 LEU A CA 1
ATOM 1927 C C . LEU A 1 257 ? -8.711 18.281 5.824 1 97.94 257 LEU A C 1
ATOM 1929 O O . LEU A 1 257 ? -8.148 18.312 4.73 1 97.94 257 LEU A O 1
ATOM 1933 N N . ALA A 1 258 ? -8.883 17.156 6.469 1 97.12 258 ALA A N 1
ATOM 1934 C CA . ALA A 1 258 ? -8.5 15.859 5.902 1 97.12 258 ALA A CA 1
ATOM 1935 C C . ALA A 1 258 ? -9.211 15.609 4.574 1 97.12 258 ALA A C 1
ATOM 1937 O O . ALA A 1 258 ? -8.594 15.164 3.604 1 97.12 258 ALA A O 1
ATOM 1938 N N . GLU A 1 259 ? -10.453 15.875 4.539 1 97.44 259 GLU A N 1
ATOM 1939 C CA . GLU A 1 259 ? -11.242 15.703 3.322 1 97.44 259 GLU A CA 1
ATOM 1940 C C . GLU A 1 259 ? -10.766 16.641 2.219 1 97.44 259 GLU A C 1
ATOM 1942 O O . GLU A 1 259 ? -10.711 16.266 1.049 1 97.44 259 GLU A O 1
ATOM 1947 N N . LYS A 1 260 ? -10.422 17.859 2.621 1 98 260 LYS A N 1
ATOM 1948 C CA . LYS A 1 260 ? -9.922 18.828 1.645 1 98 260 LYS A CA 1
ATOM 1949 C C . LYS A 1 260 ? -8.594 18.359 1.044 1 98 260 LYS A C 1
ATOM 1951 O O . LYS A 1 260 ? -8.312 18.625 -0.129 1 98 260 LYS A O 1
ATOM 1956 N N . ILE A 1 261 ? -7.801 17.703 1.835 1 97.38 261 ILE A N 1
ATOM 1957 C CA . ILE A 1 261 ? -6.52 17.203 1.354 1 97.38 261 ILE A CA 1
ATOM 1958 C C . ILE A 1 261 ? -6.758 16.156 0.264 1 97.38 261 ILE A C 1
ATOM 1960 O O . ILE A 1 261 ? -6.164 16.234 -0.814 1 97.38 261 ILE A O 1
ATOM 1964 N N . VAL A 1 262 ? -7.668 15.234 0.458 1 97.19 262 VAL A N 1
ATOM 1965 C CA . VAL A 1 262 ? -7.914 14.164 -0.5 1 97.19 262 VAL A CA 1
ATOM 1966 C C . VAL A 1 262 ? -8.602 14.727 -1.742 1 97.19 262 VAL A C 1
ATOM 1968 O O . VAL A 1 262 ? -8.352 14.266 -2.859 1 97.19 262 VAL A O 1
ATOM 1971 N N . GLU A 1 263 ? -9.461 15.68 -1.531 1 97.94 263 GLU A N 1
ATOM 1972 C CA . GLU A 1 263 ? -10.117 16.344 -2.652 1 97.94 263 GLU A CA 1
ATOM 1973 C C . GLU A 1 263 ? -9.102 17 -3.578 1 97.94 263 GLU A C 1
ATOM 1975 O O . GLU A 1 263 ? -9.297 17.031 -4.797 1 97.94 263 GLU A O 1
ATOM 1980 N N . ASP A 1 264 ? -8.062 17.438 -2.928 1 97.88 264 ASP A N 1
ATOM 1981 C CA . ASP A 1 264 ? -7.004 18.125 -3.664 1 97.88 264 ASP A CA 1
ATOM 1982 C C . ASP A 1 264 ? -5.875 17.156 -4.023 1 97.88 264 ASP A C 1
ATOM 1984 O O . ASP A 1 264 ? -4.758 17.578 -4.316 1 97.88 264 ASP A O 1
ATOM 1988 N N . GLY A 1 265 ? -6.117 15.797 -3.959 1 97.75 265 GLY A N 1
ATOM 1989 C CA . GLY A 1 265 ? -5.102 14.82 -4.32 1 97.75 265 GLY A CA 1
ATOM 1990 C C . GLY A 1 265 ? -4.516 15.055 -5.699 1 97.75 265 GLY A C 1
ATOM 1991 O O . GLY A 1 265 ? -5.23 15.445 -6.625 1 97.75 265 GLY A O 1
ATOM 1992 N N . GLU A 1 266 ? -3.271 14.852 -5.836 1 96.88 266 GLU A N 1
ATOM 1993 C CA . GLU A 1 266 ? -2.605 15.055 -7.121 1 96.88 266 GLU A CA 1
ATOM 1994 C C . GLU A 1 266 ? -3.279 14.25 -8.227 1 96.88 266 GLU A C 1
ATOM 1996 O O . GLU A 1 266 ? -3.27 13.016 -8.188 1 96.88 266 GLU A O 1
ATOM 2001 N N . GLY A 1 267 ? -3.891 14.945 -9.125 1 97.19 267 GLY A N 1
ATOM 2002 C CA . GLY A 1 267 ? -4.523 14.312 -10.266 1 97.19 267 GLY A CA 1
ATOM 2003 C C . GLY A 1 267 ? -5.918 13.789 -9.969 1 97.19 267 GLY A C 1
ATOM 2004 O O . GLY A 1 267 ? -6.586 13.242 -10.852 1 97.19 267 GLY A O 1
ATOM 2005 N N . ALA A 1 268 ? -6.414 14.023 -8.805 1 97.94 268 ALA A N 1
ATOM 2006 C CA . ALA A 1 268 ? -7.684 13.445 -8.359 1 97.94 268 ALA A CA 1
ATOM 2007 C C . ALA A 1 268 ? -8.859 14.086 -9.094 1 97.94 268 ALA A C 1
ATOM 2009 O O . ALA A 1 268 ? -8.867 15.297 -9.32 1 97.94 268 ALA A O 1
ATOM 2010 N N . THR A 1 269 ? -9.828 13.297 -9.469 1 98.06 269 THR A N 1
ATOM 2011 C CA . THR A 1 269 ? -11.062 13.797 -10.07 1 98.06 269 THR A CA 1
ATOM 2012 C C . THR A 1 269 ? -12.266 13.438 -9.203 1 98.06 269 THR A C 1
ATOM 2014 O O . THR A 1 269 ? -13.344 14.016 -9.359 1 98.06 269 THR A O 1
ATOM 2017 N N . LYS A 1 270 ? -12.07 12.469 -8.352 1 98.38 270 LYS A N 1
ATOM 2018 C CA . LYS A 1 270 ? -13.148 12 -7.48 1 98.38 270 LYS A CA 1
ATOM 2019 C C . LYS A 1 270 ? -12.664 11.828 -6.047 1 98.38 270 LYS A C 1
ATOM 2021 O O . LYS A 1 270 ? -11.5 11.5 -5.812 1 98.38 270 LYS A O 1
ATOM 2026 N N . VAL A 1 271 ? -13.555 12.086 -5.141 1 98.62 271 VAL A N 1
ATOM 2027 C CA . VAL A 1 271 ? -13.328 11.781 -3.732 1 98.62 271 VAL A CA 1
ATOM 2028 C C . VAL A 1 271 ? -14.023 10.469 -3.373 1 98.62 271 VAL A C 1
ATOM 2030 O O . VAL A 1 271 ? -15.18 10.25 -3.738 1 98.62 271 VAL A O 1
ATOM 2033 N N . ILE A 1 272 ? -13.328 9.57 -2.721 1 98.81 272 ILE A N 1
ATOM 2034 C CA . ILE A 1 272 ? -13.859 8.289 -2.258 1 98.81 272 ILE A CA 1
ATOM 2035 C C . ILE A 1 272 ? -14.008 8.312 -0.739 1 98.81 272 ILE A C 1
ATOM 2037 O O . ILE A 1 272 ? -13.047 8.586 -0.02 1 98.81 272 ILE A O 1
ATOM 2041 N N . GLU A 1 273 ? -15.141 8.148 -0.259 1 98.81 273 GLU A N 1
ATOM 2042 C CA . GLU A 1 273 ? -15.367 7.891 1.16 1 98.81 273 GLU A CA 1
ATOM 2043 C C . GLU A 1 273 ? -15.711 6.426 1.411 1 98.81 273 GLU A C 1
ATOM 2045 O O . GLU A 1 273 ? -16.609 5.871 0.765 1 98.81 273 GLU A O 1
ATOM 2050 N N . VAL A 1 274 ? -15.008 5.777 2.275 1 98.94 274 VAL A N 1
ATOM 2051 C CA . VAL A 1 274 ? -15.297 4.398 2.662 1 98.94 274 VAL A CA 1
ATOM 2052 C C . VAL A 1 274 ? -15.844 4.363 4.086 1 98.94 274 VAL A C 1
ATOM 2054 O O . VAL A 1 274 ? -15.211 4.875 5.012 1 98.94 274 VAL A O 1
ATOM 2057 N N . GLU A 1 275 ? -16.922 3.881 4.203 1 98.88 275 GLU A N 1
ATOM 2058 C CA . GLU A 1 275 ? -17.531 3.691 5.512 1 98.88 275 GLU A CA 1
ATOM 2059 C C . GLU A 1 275 ? -17.688 2.209 5.844 1 98.88 275 GLU A C 1
ATOM 2061 O O . GLU A 1 275 ? -18.359 1.471 5.121 1 98.88 275 GLU A O 1
ATOM 2066 N N . VAL A 1 276 ? -17.031 1.735 6.836 1 98.88 276 VAL A N 1
ATOM 2067 C CA . VAL A 1 276 ? -17.172 0.381 7.359 1 98.88 276 VAL A CA 1
ATOM 2068 C C . VAL A 1 276 ? -18.047 0.399 8.609 1 98.88 276 VAL A C 1
ATOM 2070 O O . VAL A 1 276 ? -17.734 1.072 9.594 1 98.88 276 VAL A O 1
ATOM 2073 N N . ARG A 1 277 ? -19.125 -0.327 8.555 1 98.69 277 ARG A N 1
ATOM 2074 C CA . ARG A 1 277 ? -20.047 -0.288 9.68 1 98.69 277 ARG A CA 1
ATOM 2075 C C . ARG A 1 277 ? -20.281 -1.684 10.25 1 98.69 277 ARG A C 1
ATOM 2077 O O . ARG A 1 277 ? -20.016 -2.684 9.578 1 98.69 277 ARG A O 1
ATOM 2084 N N . ASN A 1 278 ? -20.75 -1.76 11.484 1 98.62 278 ASN A N 1
ATOM 2085 C CA . ASN A 1 278 ? -21.062 -2.988 12.211 1 98.62 278 ASN A CA 1
ATOM 2086 C C . ASN A 1 278 ? -19.875 -3.938 12.242 1 98.62 278 ASN A C 1
ATOM 2088 O O . ASN A 1 278 ? -20.016 -5.145 12.047 1 98.62 278 ASN A O 1
ATOM 2092 N N . ALA A 1 279 ? -18.703 -3.33 12.406 1 98.38 279 ALA A N 1
ATOM 2093 C CA . ALA A 1 279 ? -17.469 -4.105 12.555 1 98.38 279 ALA A CA 1
ATOM 2094 C C . ALA A 1 279 ? -17.344 -4.691 13.953 1 98.38 279 ALA A C 1
ATOM 2096 O O . ALA A 1 279 ? -17.953 -4.184 14.898 1 98.38 279 ALA A O 1
ATOM 2097 N N . PRO A 1 280 ? -16.562 -5.754 14.086 1 97.5 280 PRO A N 1
ATOM 2098 C CA . PRO A 1 280 ? -16.406 -6.375 15.406 1 97.5 280 PRO A CA 1
ATOM 2099 C C . PRO A 1 280 ? -15.68 -5.473 16.391 1 97.5 280 PRO A C 1
ATOM 2101 O O . PRO A 1 280 ? -15.914 -5.555 17.609 1 97.5 280 PRO A O 1
ATOM 2104 N N . ASP A 1 281 ? -14.773 -4.641 15.875 1 97.56 281 ASP A N 1
ATOM 2105 C CA . ASP A 1 281 ? -14.055 -3.668 16.688 1 97.56 281 ASP A CA 1
ATOM 2106 C C . ASP A 1 281 ? -13.594 -2.479 15.852 1 97.56 281 ASP A C 1
ATOM 2108 O O . ASP A 1 281 ? -13.555 -2.559 14.625 1 97.56 281 ASP A O 1
ATOM 2112 N N . ARG A 1 282 ? -13.227 -1.433 16.547 1 96.88 282 ARG A N 1
ATOM 2113 C CA . ARG A 1 282 ? -12.883 -0.179 15.875 1 96.88 282 ARG A CA 1
ATOM 2114 C C . ARG A 1 282 ? -11.609 -0.327 15.047 1 96.88 282 ARG A C 1
ATOM 2116 O O . ARG A 1 282 ? -11.508 0.242 13.961 1 96.88 282 ARG A O 1
ATOM 2123 N N . ASN A 1 283 ? -10.688 -0.983 15.586 1 97.62 283 ASN A N 1
ATOM 2124 C CA . ASN A 1 283 ? -9.43 -1.18 14.867 1 97.62 283 ASN A CA 1
ATOM 2125 C C . ASN A 1 283 ? -9.656 -1.896 13.539 1 97.62 283 ASN A C 1
ATOM 2127 O O . ASN A 1 283 ? -9.086 -1.505 12.516 1 97.62 283 ASN A O 1
ATOM 2131 N N . SER A 1 284 ? -10.461 -2.984 13.562 1 98 284 SER A N 1
ATOM 2132 C CA . SER A 1 284 ? -10.781 -3.693 12.32 1 98 284 SER A CA 1
ATOM 2133 C C . SER A 1 284 ? -11.453 -2.768 11.312 1 98 284 SER A C 1
ATOM 2135 O O . SER A 1 284 ? -11.117 -2.787 10.125 1 98 284 SER A O 1
ATOM 2137 N N . ALA A 1 285 ? -12.398 -1.983 11.836 1 98.62 285 ALA A N 1
ATOM 2138 C CA . ALA A 1 285 ? -13.094 -1.045 10.953 1 98.62 285 ALA A CA 1
ATOM 2139 C C . ALA A 1 285 ? -12.109 -0.075 10.305 1 98.62 285 ALA A C 1
ATOM 2141 O O . ALA A 1 285 ? -12.188 0.184 9.102 1 98.62 285 ALA A O 1
ATOM 2142 N N . ARG A 1 286 ? -11.164 0.453 11.078 1 98.25 286 ARG A N 1
ATOM 2143 C CA . ARG A 1 286 ? -10.18 1.405 10.586 1 98.25 286 ARG A CA 1
ATOM 2144 C C . ARG A 1 286 ? -9.258 0.756 9.555 1 98.25 286 ARG A C 1
ATOM 2146 O O . ARG A 1 286 ? -9.008 1.326 8.492 1 98.25 286 ARG A O 1
ATOM 2153 N N . LEU A 1 287 ? -8.781 -0.458 9.859 1 98.25 287 LEU A N 1
ATOM 2154 C CA . LEU A 1 287 ? -7.883 -1.182 8.969 1 98.25 287 LEU A CA 1
ATOM 2155 C C . LEU A 1 287 ? -8.547 -1.439 7.621 1 98.25 287 LEU A C 1
ATOM 2157 O O . LEU A 1 287 ? -7.938 -1.215 6.57 1 98.25 287 LEU A O 1
ATOM 2161 N N . ILE A 1 288 ? -9.781 -1.854 7.676 1 98.75 288 ILE A N 1
ATOM 2162 C CA . ILE A 1 288 ? -10.508 -2.221 6.465 1 98.75 288 ILE A CA 1
ATOM 2163 C C . ILE A 1 288 ? -10.789 -0.973 5.633 1 98.75 288 ILE A C 1
ATOM 2165 O O . ILE A 1 288 ? -10.531 -0.958 4.426 1 98.75 288 ILE A O 1
ATOM 2169 N N . ALA A 1 289 ? -11.258 0.073 6.281 1 98.81 289 ALA A N 1
ATOM 2170 C CA . ALA A 1 289 ? -11.555 1.312 5.566 1 98.81 289 ALA A CA 1
ATOM 2171 C C . ALA A 1 289 ? -10.305 1.864 4.887 1 98.81 289 ALA A C 1
ATOM 2173 O O . ALA A 1 289 ? -10.352 2.268 3.723 1 98.81 289 ALA A O 1
ATOM 2174 N N . ARG A 1 290 ? -9.227 1.818 5.562 1 97.94 290 ARG A N 1
ATOM 2175 C CA . ARG A 1 290 ? -7.969 2.35 5.039 1 97.94 290 ARG A CA 1
ATOM 2176 C C . ARG A 1 290 ? -7.449 1.491 3.891 1 97.94 290 ARG A C 1
ATOM 2178 O O . ARG A 1 290 ? -6.926 2.016 2.904 1 97.94 290 ARG A O 1
ATOM 2185 N N . ALA A 1 291 ? -7.574 0.181 4.027 1 98.06 291 ALA A N 1
ATOM 2186 C CA . ALA A 1 291 ? -7.121 -0.718 2.969 1 98.06 291 ALA A CA 1
ATOM 2187 C C . ALA A 1 291 ? -7.891 -0.474 1.675 1 98.06 291 ALA A C 1
ATOM 2189 O O . ALA A 1 291 ? -7.301 -0.424 0.593 1 98.06 291 ALA A O 1
ATOM 2190 N N . ILE A 1 292 ? -9.188 -0.261 1.821 1 98.69 292 ILE A N 1
ATOM 2191 C CA . ILE A 1 292 ? -10.047 -0.08 0.653 1 98.69 292 ILE A CA 1
ATOM 2192 C C . ILE A 1 292 ? -9.703 1.238 -0.038 1 98.69 292 ILE A C 1
ATOM 2194 O O . ILE A 1 292 ? -9.5 1.274 -1.254 1 98.69 292 ILE A O 1
ATOM 2198 N N . VAL A 1 293 ? -9.5 2.283 0.708 1 98.19 293 VAL A N 1
ATOM 2199 C CA . VAL A 1 293 ? -9.305 3.592 0.092 1 98.19 293 VAL A CA 1
ATOM 2200 C C . VAL A 1 293 ? -7.891 3.691 -0.475 1 98.19 293 VAL A C 1
ATOM 2202 O O . VAL A 1 293 ? -7.617 4.527 -1.339 1 98.19 293 VAL A O 1
ATOM 2205 N N . SER A 1 294 ? -6.984 2.805 -0.045 1 97.69 294 SER A N 1
ATOM 2206 C CA . SER A 1 294 ? -5.582 2.869 -0.452 1 97.69 294 SER A CA 1
ATOM 2207 C C . SER A 1 294 ? -5.312 1.955 -1.643 1 97.69 294 SER A C 1
ATOM 2209 O O . SER A 1 294 ? -4.207 1.955 -2.193 1 97.69 294 SER A O 1
ATOM 2211 N N . SER A 1 295 ? -6.281 1.13 -2.074 1 98.06 295 SER A N 1
ATOM 2212 C CA . SER A 1 295 ? -6.098 0.141 -3.131 1 98.06 295 SER A CA 1
ATOM 2213 C C . SER A 1 295 ? -6.035 0.805 -4.504 1 98.06 295 SER A C 1
ATOM 2215 O O . SER A 1 295 ? -6.992 1.458 -4.926 1 98.06 295 SER A O 1
ATOM 2217 N N . ASN A 1 296 ? -4.918 0.583 -5.191 1 98.19 296 ASN A N 1
ATOM 2218 C CA . ASN A 1 296 ? -4.816 1.123 -6.543 1 98.19 296 ASN A CA 1
ATOM 2219 C C . ASN A 1 296 ? -5.914 0.574 -7.449 1 98.19 296 ASN A C 1
ATOM 2221 O O . ASN A 1 296 ? -6.422 1.287 -8.312 1 98.19 296 ASN A O 1
ATOM 2225 N N . LEU A 1 297 ? -6.289 -0.663 -7.23 1 97.44 297 LEU A N 1
ATOM 2226 C CA . LEU A 1 297 ? -7.324 -1.275 -8.062 1 97.44 297 LEU A CA 1
ATOM 2227 C C . LEU A 1 297 ? -8.688 -0.649 -7.781 1 97.44 297 LEU A C 1
ATOM 2229 O O . LEU A 1 297 ? -9.461 -0.404 -8.711 1 97.44 297 LEU A O 1
ATOM 2233 N N . VAL A 1 298 ? -9 -0.37 -6.504 1 98.44 298 VAL A N 1
ATOM 2234 C CA . VAL A 1 298 ? -10.258 0.296 -6.172 1 98.44 298 VAL A CA 1
ATOM 2235 C C . VAL A 1 298 ? -10.25 1.715 -6.738 1 98.44 298 VAL A C 1
ATOM 2237 O O . VAL A 1 298 ? -11.242 2.152 -7.336 1 98.44 298 VAL A O 1
ATOM 2240 N N . LYS A 1 299 ? -9.141 2.391 -6.586 1 98.62 299 LYS A N 1
ATOM 2241 C CA . LYS A 1 299 ? -9.016 3.771 -7.043 1 98.62 299 LYS A CA 1
ATOM 2242 C C . LYS A 1 299 ? -9.219 3.871 -8.555 1 98.62 299 LYS A C 1
ATOM 2244 O O . LYS A 1 299 ? -9.891 4.785 -9.031 1 98.62 299 LYS A O 1
ATOM 2249 N N . THR A 1 300 ? -8.633 2.965 -9.305 1 98.44 300 THR A N 1
ATOM 2250 C CA . THR A 1 300 ? -8.773 2.988 -10.758 1 98.44 300 THR A CA 1
ATOM 2251 C C . THR A 1 300 ? -10.195 2.59 -11.164 1 98.44 300 THR A C 1
ATOM 2253 O O . THR A 1 300 ? -10.734 3.111 -12.141 1 98.44 300 THR A O 1
ATOM 2256 N N . ALA A 1 301 ? -10.805 1.638 -10.438 1 97.81 301 ALA A N 1
ATOM 2257 C CA . ALA A 1 301 ? -12.18 1.244 -10.734 1 97.81 301 ALA A CA 1
ATOM 2258 C C . ALA A 1 301 ? -13.133 2.424 -10.57 1 97.81 301 ALA A C 1
ATOM 2260 O O . ALA A 1 301 ? -14.008 2.645 -11.414 1 97.81 301 ALA A O 1
ATOM 2261 N N . ILE A 1 302 ? -12.922 3.195 -9.469 1 98.5 302 ILE A N 1
ATOM 2262 C CA . ILE A 1 302 ? -13.758 4.363 -9.227 1 98.5 302 ILE A CA 1
ATOM 2263 C C . ILE A 1 302 ? -13.523 5.406 -10.312 1 98.5 302 ILE A C 1
ATOM 2265 O O . ILE A 1 302 ? -14.477 6.008 -10.82 1 98.5 302 ILE A O 1
ATOM 2269 N N . TYR A 1 303 ? -12.289 5.609 -10.719 1 98.31 303 TYR A N 1
ATOM 2270 C CA . TYR A 1 303 ? -11.945 6.52 -11.805 1 98.31 303 TYR A CA 1
ATOM 2271 C C . TYR A 1 303 ? -12.672 6.125 -13.086 1 98.31 303 TYR A C 1
ATOM 2273 O O . TYR A 1 303 ? -13.195 6.984 -13.797 1 98.31 303 TYR A O 1
ATOM 2281 N N . GLY A 1 304 ? -12.688 4.879 -13.297 1 97.19 304 GLY A N 1
ATOM 2282 C CA . GLY A 1 304 ? -13.312 4.359 -14.5 1 97.19 304 GLY A CA 1
ATOM 2283 C C . GLY A 1 304 ? -14.812 4.172 -14.359 1 97.19 304 GLY A C 1
ATOM 2284 O O . GLY A 1 304 ? -15.477 3.695 -15.281 1 97.19 304 GLY A O 1
ATOM 2285 N N . GLU A 1 305 ? -15.344 4.484 -13.227 1 97.56 305 GLU A N 1
ATOM 2286 C CA . GLU A 1 305 ? -16.781 4.363 -12.945 1 97.56 305 GLU A CA 1
ATOM 2287 C C . GLU A 1 305 ? -17.25 2.92 -13.094 1 97.56 305 GLU A C 1
ATOM 2289 O O . GLU A 1 305 ? -18.281 2.662 -13.719 1 97.56 305 GLU A O 1
ATOM 2294 N N . ASP A 1 306 ? -16.438 2.037 -12.625 1 95.19 306 ASP A N 1
ATOM 2295 C CA . ASP A 1 306 ? -16.703 0.601 -12.641 1 95.19 306 ASP A CA 1
ATOM 2296 C C . ASP A 1 306 ? -17.062 0.089 -11.25 1 95.19 306 ASP A C 1
ATOM 2298 O O . ASP A 1 306 ? -16.281 0.222 -10.312 1 95.19 306 ASP A O 1
ATOM 2302 N N . ALA A 1 307 ? -18.281 -0.484 -11.172 1 95.19 307 ALA A N 1
ATOM 2303 C CA . ALA A 1 307 ? -18.734 -1.007 -9.883 1 95.19 307 ALA A CA 1
ATOM 2304 C C . ALA A 1 307 ? -18.078 -2.35 -9.578 1 95.19 307 ALA A C 1
ATOM 2306 O O . ALA A 1 307 ? -18.766 -3.346 -9.344 1 95.19 307 ALA A O 1
ATOM 2307 N N . ASN A 1 308 ? -16.766 -2.295 -9.484 1 94 308 ASN A N 1
ATOM 2308 C CA . ASN A 1 308 ? -15.992 -3.514 -9.266 1 94 308 ASN A CA 1
ATOM 2309 C C . ASN A 1 308 ? -15.953 -3.895 -7.789 1 94 308 ASN A C 1
ATOM 2311 O O . ASN A 1 308 ? -14.906 -3.807 -7.145 1 94 308 ASN A O 1
ATOM 2315 N N . TRP A 1 309 ? -17.031 -4.43 -7.285 1 96.56 309 TRP A N 1
ATOM 2316 C CA . TRP A 1 309 ? -17.188 -4.738 -5.867 1 96.56 309 TRP A CA 1
ATOM 2317 C C . TRP A 1 309 ? -16.203 -5.82 -5.434 1 96.56 309 TRP A C 1
ATOM 2319 O O . TRP A 1 309 ? -15.812 -5.887 -4.266 1 96.56 309 TRP A O 1
ATOM 2329 N N . GLY A 1 310 ? -15.789 -6.688 -6.359 1 95.31 310 GLY A N 1
ATOM 2330 C CA . GLY A 1 310 ? -14.797 -7.707 -6.055 1 95.31 310 GLY A CA 1
ATOM 2331 C C . GLY A 1 310 ? -13.469 -7.129 -5.59 1 95.31 310 GLY A C 1
ATOM 2332 O O . GLY A 1 310 ? -12.852 -7.648 -4.66 1 95.31 310 GLY A O 1
ATOM 2333 N N . ARG A 1 311 ? -13 -6.031 -6.297 1 96.31 311 ARG A N 1
ATOM 2334 C CA . ARG A 1 311 ? -11.766 -5.352 -5.906 1 96.31 311 ARG A CA 1
ATOM 2335 C C . ARG A 1 311 ? -11.883 -4.781 -4.496 1 96.31 311 ARG A C 1
ATOM 2337 O O . ARG A 1 311 ? -10.914 -4.805 -3.73 1 96.31 311 ARG A O 1
ATOM 2344 N N . VAL A 1 312 ? -13.094 -4.328 -4.113 1 98.19 312 VAL A N 1
ATOM 2345 C CA . VAL A 1 312 ? -13.328 -3.74 -2.799 1 98.19 312 VAL A CA 1
ATOM 2346 C C . VAL A 1 312 ? -13.227 -4.82 -1.725 1 98.19 312 VAL A C 1
ATOM 2348 O O . VAL A 1 312 ? -12.539 -4.645 -0.717 1 98.19 312 VAL A O 1
ATOM 2351 N N . ILE A 1 313 ? -13.852 -5.922 -1.958 1 97.56 313 ILE A N 1
ATOM 2352 C CA . ILE A 1 313 ? -13.875 -6.992 -0.969 1 97.56 313 ILE A CA 1
ATOM 2353 C C . ILE A 1 313 ? -12.484 -7.605 -0.837 1 97.56 313 ILE A C 1
ATOM 2355 O O . ILE A 1 313 ? -12.062 -7.965 0.263 1 97.56 313 ILE A O 1
ATOM 2359 N N . ALA A 1 314 ? -11.812 -7.73 -1.984 1 95.88 314 ALA A N 1
ATOM 2360 C CA . ALA A 1 314 ? -10.438 -8.211 -1.933 1 95.88 314 ALA A CA 1
ATOM 2361 C C . ALA A 1 314 ? -9.57 -7.301 -1.067 1 95.88 314 ALA A C 1
ATOM 2363 O O . ALA A 1 314 ? -8.773 -7.781 -0.258 1 95.88 314 ALA A O 1
ATOM 2364 N N . ALA A 1 315 ? -9.711 -5.996 -1.21 1 97.62 315 ALA A N 1
ATOM 2365 C CA . ALA A 1 315 ? -8.945 -5.035 -0.426 1 97.62 315 ALA A CA 1
ATOM 2366 C C . ALA A 1 315 ? -9.273 -5.145 1.06 1 97.62 315 ALA A C 1
ATOM 2368 O O . ALA A 1 315 ? -8.383 -5.09 1.908 1 97.62 315 ALA A O 1
ATOM 2369 N N . ALA A 1 316 ? -10.562 -5.312 1.35 1 98.25 316 ALA A N 1
ATOM 2370 C CA . ALA A 1 316 ? -10.953 -5.547 2.738 1 98.25 316 ALA A CA 1
ATOM 2371 C C . ALA A 1 316 ? -10.234 -6.766 3.309 1 98.25 316 ALA A C 1
ATOM 2373 O O . ALA A 1 316 ? -9.789 -6.75 4.457 1 98.25 316 ALA A O 1
ATOM 2374 N N . GLY A 1 317 ? -10.094 -7.719 2.498 1 97.12 317 GLY A N 1
ATOM 2375 C CA . GLY A 1 317 ? -9.562 -9 2.943 1 97.12 317 GLY A CA 1
ATOM 2376 C C . GLY A 1 317 ? -8.094 -8.938 3.322 1 97.12 317 GLY A C 1
ATOM 2377 O O . GLY A 1 317 ? -7.645 -9.688 4.195 1 97.12 317 GLY A O 1
ATOM 2378 N N . TYR A 1 318 ? -7.328 -8.102 2.598 1 96.25 318 TYR A N 1
ATOM 2379 C CA . TYR A 1 318 ? -5.902 -8.07 2.891 1 96.25 318 TYR A CA 1
ATOM 2380 C C . TYR A 1 318 ? -5.562 -6.922 3.836 1 96.25 318 TYR A C 1
ATOM 2382 O O . TYR A 1 318 ? -4.406 -6.512 3.934 1 96.25 318 TYR A O 1
ATOM 2390 N N . SER A 1 319 ? -6.527 -6.367 4.594 1 97.12 319 SER A N 1
ATOM 2391 C CA . SER A 1 319 ? -6.383 -5.199 5.457 1 97.12 319 SER A CA 1
ATOM 2392 C C . SER A 1 319 ? -5.602 -5.535 6.723 1 97.12 319 SER A C 1
ATOM 2394 O O . SER A 1 319 ? -5.145 -4.641 7.434 1 97.12 319 SER A O 1
ATOM 2396 N N . GLY A 1 320 ? -5.453 -6.809 7.008 1 95.94 320 GLY A N 1
ATOM 2397 C CA . GLY A 1 320 ? -4.891 -7.242 8.273 1 95.94 320 GLY A CA 1
ATOM 2398 C C . GLY A 1 320 ? -5.945 -7.543 9.328 1 95.94 320 GLY A C 1
ATOM 2399 O O . GLY A 1 320 ? -5.645 -8.156 10.359 1 95.94 320 GLY A O 1
ATOM 2400 N N . ALA A 1 321 ? -7.184 -7.148 9.094 1 97.44 321 ALA A N 1
ATOM 2401 C CA . ALA A 1 321 ? -8.281 -7.457 10.008 1 97.44 321 ALA A CA 1
ATOM 2402 C C . ALA A 1 321 ? -8.773 -8.891 9.82 1 97.44 321 ALA A C 1
ATOM 2404 O O . ALA A 1 321 ? -8.641 -9.453 8.734 1 97.44 321 ALA A O 1
ATOM 2405 N N . GLN A 1 322 ? -9.219 -9.445 10.922 1 96.88 322 GLN A N 1
ATOM 2406 C CA . GLN A 1 322 ? -9.867 -10.75 10.859 1 96.88 322 GLN A CA 1
ATOM 2407 C C . GLN A 1 322 ? -11.391 -10.617 10.945 1 96.88 322 GLN A C 1
ATOM 2409 O O . GLN A 1 322 ? -11.906 -9.945 11.844 1 96.88 322 GLN A O 1
ATOM 2414 N N . PHE A 1 323 ? -12.07 -11.195 9.984 1 97.44 323 PHE A N 1
ATOM 2415 C CA . PHE A 1 323 ? -13.523 -11.117 9.938 1 97.44 323 PHE A CA 1
ATOM 2416 C C . PHE A 1 323 ? -14.102 -12.266 9.117 1 97.44 323 PHE A C 1
ATOM 2418 O O . PHE A 1 323 ? -13.359 -13.031 8.5 1 97.44 323 PHE A O 1
ATOM 2425 N N . ASP A 1 324 ? -15.422 -12.461 9.203 1 97.5 324 ASP A N 1
ATOM 2426 C CA . ASP A 1 324 ? -16.125 -13.453 8.391 1 97.5 324 ASP A CA 1
ATOM 2427 C C . ASP A 1 324 ? -16.516 -12.875 7.035 1 97.5 324 ASP A C 1
ATOM 2429 O O . ASP A 1 324 ? -17.453 -12.078 6.945 1 97.5 324 ASP A O 1
ATOM 2433 N N . PRO A 1 325 ? -15.859 -13.281 6.039 1 96.31 325 PRO A N 1
ATOM 2434 C CA . PRO A 1 325 ? -16.109 -12.688 4.723 1 96.31 325 PRO A CA 1
ATOM 2435 C C . PRO A 1 325 ? -17.484 -13.055 4.164 1 96.31 325 PRO A C 1
ATOM 2437 O O . PRO A 1 325 ? -17.953 -12.43 3.201 1 96.31 325 PRO A O 1
ATOM 2440 N N . ASP A 1 326 ? -18.172 -13.977 4.719 1 96.25 326 ASP A N 1
ATOM 2441 C CA . ASP A 1 326 ? -19.438 -14.461 4.18 1 96.25 326 ASP A CA 1
ATOM 2442 C C . ASP A 1 326 ? -20.625 -13.672 4.746 1 96.25 326 ASP A C 1
ATOM 2444 O O . ASP A 1 326 ? -21.781 -14.008 4.484 1 96.25 326 ASP A O 1
ATOM 2448 N N . ARG A 1 327 ? -20.359 -12.609 5.457 1 97 327 ARG A N 1
ATOM 2449 C CA . ARG A 1 327 ? -21.438 -11.859 6.094 1 97 327 ARG A CA 1
ATOM 2450 C C . ARG A 1 327 ? -21.484 -10.43 5.574 1 97 327 ARG A C 1
ATOM 2452 O O . ARG A 1 327 ? -22.359 -9.656 5.953 1 97 327 ARG A O 1
ATOM 2459 N N . LEU A 1 328 ? -20.719 -10.086 4.664 1 97.69 328 LEU A N 1
ATOM 2460 C CA . LEU A 1 328 ? -20.5 -8.695 4.262 1 97.69 328 LEU A CA 1
ATOM 2461 C C . LEU A 1 328 ? -21.562 -8.258 3.25 1 97.69 328 LEU A C 1
ATOM 2463 O O . LEU A 1 328 ? -21.891 -9.008 2.328 1 97.69 328 LEU A O 1
ATOM 2467 N N . ASP A 1 329 ? -22.094 -7.043 3.434 1 98.69 329 ASP A N 1
ATOM 2468 C CA . ASP A 1 329 ? -22.828 -6.332 2.385 1 98.69 329 ASP A CA 1
ATOM 2469 C C . ASP A 1 329 ? -22.031 -5.137 1.873 1 98.69 329 ASP A C 1
ATOM 2471 O O . ASP A 1 329 ? -21.328 -4.477 2.645 1 98.69 329 ASP A O 1
ATOM 2475 N N . LEU A 1 330 ? -22.141 -4.859 0.616 1 98.69 330 LEU A N 1
ATOM 2476 C CA . LEU A 1 330 ? -21.406 -3.75 0.011 1 98.69 330 LEU A CA 1
ATOM 2477 C C . LEU A 1 330 ? -22.344 -2.867 -0.81 1 98.69 330 LEU A C 1
ATOM 2479 O O . LEU A 1 330 ? -23.172 -3.371 -1.57 1 98.69 330 LEU A O 1
ATOM 2483 N N . PHE A 1 331 ? -22.234 -1.573 -0.612 1 98.81 331 PHE A N 1
ATOM 2484 C CA . PHE A 1 331 ? -23.016 -0.588 -1.348 1 98.81 331 PHE A CA 1
ATOM 2485 C C . PHE A 1 331 ? -22.109 0.493 -1.934 1 98.81 331 PHE A C 1
ATOM 2487 O O . PHE A 1 331 ? -21.094 0.842 -1.344 1 98.81 331 PHE A O 1
ATOM 2494 N N . PHE A 1 332 ? -22.469 0.965 -3.104 1 98.81 332 PHE A N 1
ATOM 2495 C CA . PHE A 1 332 ? -21.984 2.246 -3.607 1 98.81 332 PHE A CA 1
ATOM 2496 C C . PHE A 1 332 ? -23.047 3.32 -3.471 1 98.81 332 PHE A C 1
ATOM 2498 O O . PHE A 1 332 ? -24.234 3.047 -3.648 1 98.81 332 PHE A O 1
ATOM 2505 N N . GLU A 1 333 ? -22.641 4.449 -3.061 1 98.81 333 GLU A N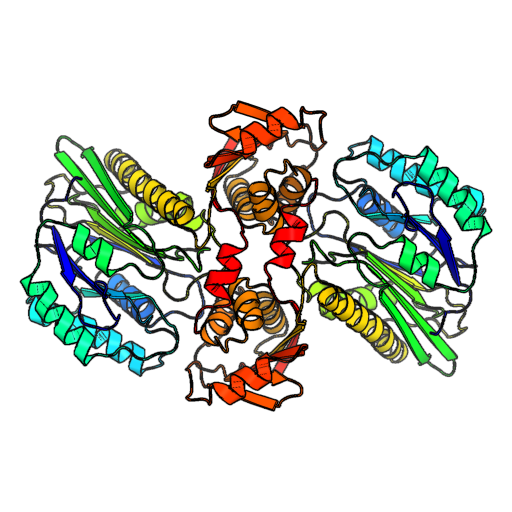 1
ATOM 2506 C CA . GLU A 1 333 ? -23.578 5.547 -2.838 1 98.81 333 GLU A CA 1
ATOM 2507 C C . GLU A 1 333 ? -22.984 6.879 -3.291 1 98.81 333 GLU A C 1
ATOM 2509 O O . GLU A 1 333 ? -21.781 7.098 -3.186 1 98.81 333 GLU A O 1
ATOM 2514 N N . SER A 1 334 ? -23.734 7.727 -3.842 1 98.62 334 SER A N 1
ATOM 2515 C CA . SER A 1 334 ? -23.438 9.117 -4.156 1 98.62 334 SER A CA 1
ATOM 2516 C C . SER A 1 334 ? -24.703 9.969 -4.184 1 98.62 334 SER A C 1
ATOM 2518 O O . SER A 1 334 ? -25.766 9.516 -3.756 1 98.62 334 SER A O 1
ATOM 2520 N N . ALA A 1 335 ? -24.547 11.258 -4.609 1 98.38 335 ALA A N 1
ATOM 2521 C CA . ALA A 1 335 ? -25.719 12.133 -4.746 1 98.38 335 ALA A CA 1
ATOM 2522 C C . ALA A 1 335 ? -26.719 11.547 -5.73 1 98.38 335 ALA A C 1
ATOM 2524 O O . ALA A 1 335 ? -27.906 11.891 -5.691 1 98.38 335 ALA A O 1
ATOM 2525 N N . ALA A 1 336 ? -26.281 10.57 -6.551 1 98.31 336 ALA A N 1
ATOM 2526 C CA . ALA A 1 336 ? -27.141 10.008 -7.598 1 98.31 336 ALA A CA 1
ATOM 2527 C C . ALA A 1 336 ? -27.906 8.797 -7.086 1 98.31 336 ALA A C 1
ATOM 2529 O O . ALA A 1 336 ? -28.781 8.266 -7.781 1 98.31 336 ALA A O 1
ATOM 2530 N N . GLY A 1 337 ? -27.594 8.32 -5.891 1 98.5 337 GLY A N 1
ATOM 2531 C CA . GLY A 1 337 ? -28.328 7.199 -5.328 1 98.5 337 GLY A CA 1
ATOM 2532 C C . GLY A 1 337 ? -27.438 6.203 -4.605 1 98.5 337 GLY A C 1
ATOM 2533 O O . GLY A 1 337 ? -26.328 6.539 -4.199 1 98.5 337 GLY A O 1
ATOM 2534 N N . ARG A 1 338 ? -28.078 5.07 -4.309 1 98.31 338 ARG A N 1
ATOM 2535 C CA . ARG A 1 338 ? -27.406 3.959 -3.645 1 98.31 338 ARG A CA 1
ATOM 2536 C C . ARG A 1 338 ? -27.75 2.633 -4.316 1 98.31 338 ARG A C 1
ATOM 2538 O O . ARG A 1 338 ? -28.875 2.422 -4.75 1 98.31 338 ARG A O 1
ATOM 2545 N N . ILE A 1 339 ? -26.766 1.747 -4.367 1 98.5 339 ILE A N 1
ATOM 2546 C CA . ILE A 1 339 ? -26.984 0.439 -4.969 1 98.5 339 ILE A CA 1
ATOM 2547 C C . ILE A 1 339 ? -26.234 -0.63 -4.188 1 98.5 339 ILE A C 1
ATOM 2549 O O . ILE A 1 339 ? -25.094 -0.419 -3.783 1 98.5 339 ILE A O 1
ATOM 2553 N N . LYS A 1 340 ? -26.953 -1.744 -3.846 1 98.38 340 LYS A N 1
ATOM 2554 C CA . LYS A 1 340 ? -26.297 -2.906 -3.25 1 98.38 340 LYS A CA 1
ATOM 2555 C C . LYS A 1 340 ? -25.641 -3.779 -4.32 1 98.38 340 LYS A C 1
ATOM 2557 O O . LYS A 1 340 ? -26.297 -4.168 -5.293 1 98.38 340 LYS A O 1
ATOM 2562 N N . VAL A 1 341 ? -24.328 -4.059 -4.141 1 97.75 341 VAL A N 1
ATOM 2563 C CA . VAL A 1 341 ? -23.625 -4.793 -5.18 1 97.75 341 VAL A CA 1
ATOM 2564 C C . VAL A 1 341 ? -23.172 -6.148 -4.641 1 97.75 341 VAL A C 1
ATOM 2566 O O . VAL A 1 341 ? -22.812 -7.043 -5.41 1 97.75 341 VAL A O 1
ATOM 2569 N N . ALA A 1 342 ? -23.109 -6.383 -3.367 1 97.56 342 ALA A N 1
ATOM 2570 C CA . ALA A 1 342 ? -22.797 -7.664 -2.74 1 97.56 342 ALA A CA 1
ATOM 2571 C C . ALA A 1 342 ? -23.641 -7.871 -1.476 1 97.56 342 ALA A C 1
ATOM 2573 O O . ALA A 1 342 ? -23.938 -6.91 -0.766 1 97.56 342 ALA A O 1
ATOM 2574 N N . GLU A 1 343 ? -24 -9.062 -1.197 1 97.88 343 GLU A N 1
ATOM 2575 C CA . GLU A 1 343 ? -24.75 -9.469 -0.018 1 97.88 343 GLU A CA 1
ATOM 2576 C C . GLU A 1 343 ? -24.234 -10.781 0.548 1 97.88 343 GLU A C 1
ATOM 2578 O O . GLU A 1 343 ? -24.062 -11.758 -0.187 1 97.88 343 GLU A O 1
ATOM 2583 N N . ASN A 1 344 ? -24.016 -10.758 1.809 1 97.25 344 ASN A N 1
ATOM 2584 C CA . ASN A 1 344 ? -23.516 -11.938 2.5 1 97.25 344 ASN A CA 1
ATOM 2585 C C . ASN A 1 344 ? -22.281 -12.508 1.81 1 97.25 344 ASN A C 1
ATOM 2587 O O . ASN A 1 344 ? -22.203 -13.703 1.528 1 97.25 344 ASN A O 1
ATOM 2591 N N . GLY A 1 345 ? -21.422 -11.609 1.421 1 95.88 345 GLY A N 1
ATOM 2592 C CA . GLY A 1 345 ? -20.125 -11.984 0.893 1 95.88 345 GLY A CA 1
ATOM 2593 C C . GLY A 1 345 ? -20.172 -12.422 -0.56 1 95.88 345 GLY A C 1
ATOM 2594 O O . GLY A 1 345 ? -19.156 -12.859 -1.114 1 95.88 345 GLY A O 1
ATOM 2595 N N . GLN A 1 346 ? -21.359 -12.258 -1.198 1 96.56 346 GLN A N 1
ATOM 2596 C CA . GLN A 1 346 ? -21.531 -12.672 -2.588 1 96.56 346 GLN A CA 1
ATOM 2597 C C . GLN A 1 346 ? -22.078 -11.539 -3.439 1 96.56 346 GLN A C 1
ATOM 2599 O O . GLN A 1 346 ? -22.828 -10.695 -2.945 1 96.56 346 GLN A O 1
ATOM 2604 N N . GLY A 1 347 ? -21.719 -11.555 -4.711 1 93.94 347 GLY A N 1
ATOM 2605 C CA . GLY A 1 347 ? -22.281 -10.57 -5.617 1 93.94 347 GLY A CA 1
ATOM 2606 C C . GLY A 1 347 ? -23.766 -10.734 -5.82 1 93.94 347 GLY A C 1
ATOM 2607 O O . GLY A 1 347 ? -24.281 -11.852 -5.789 1 93.94 347 GLY A O 1
ATOM 2608 N N . VAL A 1 348 ? -24.422 -9.625 -5.98 1 94.88 348 VAL A N 1
ATOM 2609 C CA . VAL A 1 348 ? -25.828 -9.648 -6.344 1 94.88 348 VAL A CA 1
ATOM 2610 C C . VAL A 1 348 ? -26.016 -9.078 -7.75 1 94.88 348 VAL A C 1
ATOM 2612 O O . VAL A 1 348 ? -25.125 -8.414 -8.281 1 94.88 348 VAL A O 1
ATOM 2615 N N . ASP A 1 349 ? -27.109 -9.438 -8.297 1 92.81 349 ASP A N 1
ATOM 2616 C CA . ASP A 1 349 ? -27.453 -8.781 -9.555 1 92.81 349 ASP A CA 1
ATOM 2617 C C . ASP A 1 349 ? -27.844 -7.324 -9.336 1 92.81 349 ASP A C 1
ATOM 2619 O O . ASP A 1 349 ? -28.594 -7.008 -8.398 1 92.81 349 ASP A O 1
ATOM 2623 N N . PHE A 1 350 ? -27.203 -6.449 -10.086 1 93.88 350 PHE A N 1
ATOM 2624 C CA . PHE A 1 350 ? -27.547 -5.035 -9.984 1 93.88 350 PHE A CA 1
ATOM 2625 C C . PHE A 1 350 ? -27.5 -4.371 -11.359 1 93.88 350 PHE A C 1
ATOM 2627 O O . PHE A 1 350 ? -26.953 -4.926 -12.305 1 93.88 350 PHE A O 1
ATOM 2634 N N . ASP A 1 351 ? -28.156 -3.277 -11.453 1 95.62 351 ASP A N 1
ATOM 2635 C CA . ASP A 1 351 ? -28.234 -2.521 -12.703 1 95.62 351 ASP A CA 1
ATOM 2636 C C . ASP A 1 351 ? -26.953 -1.734 -12.953 1 95.62 351 ASP A C 1
ATOM 2638 O O . ASP A 1 351 ? -26.672 -0.761 -12.25 1 95.62 351 ASP A O 1
ATOM 2642 N N . GLU A 1 352 ? -26.266 -2.119 -13.969 1 93.88 352 GLU A N 1
ATOM 2643 C CA . GLU A 1 352 ? -24.969 -1.52 -14.281 1 93.88 352 GLU A CA 1
ATOM 2644 C C . GLU A 1 352 ? -25.125 -0.041 -14.625 1 93.88 352 GLU A C 1
ATOM 2646 O O . GLU A 1 352 ? -24.234 0.762 -14.336 1 93.88 352 GLU A O 1
ATOM 2651 N N . ASP A 1 353 ? -26.188 0.291 -15.227 1 96.06 353 ASP A N 1
ATOM 2652 C CA . ASP A 1 353 ? -26.391 1.689 -15.578 1 96.06 353 ASP A CA 1
ATOM 2653 C C . ASP A 1 353 ? -26.578 2.553 -14.336 1 96.06 353 ASP A C 1
ATOM 2655 O O . ASP A 1 353 ? -26.047 3.658 -14.258 1 96.06 353 ASP A O 1
ATOM 2659 N N . THR A 1 354 ? -27.359 2.002 -13.461 1 97.5 354 THR A N 1
ATOM 2660 C CA . THR A 1 354 ? -27.547 2.703 -12.195 1 97.5 354 THR A CA 1
ATOM 2661 C C . THR A 1 354 ? -26.234 2.834 -11.445 1 97.5 354 THR A C 1
ATOM 2663 O O . THR A 1 354 ? -25.906 3.902 -10.922 1 97.5 354 THR A O 1
ATOM 2666 N N . ALA A 1 355 ? -25.5 1.82 -11.422 1 97.5 355 ALA A N 1
ATOM 2667 C CA . ALA A 1 355 ? -24.188 1.841 -10.766 1 97.5 355 ALA A CA 1
ATOM 2668 C C . ALA A 1 355 ? -23.266 2.877 -11.406 1 97.5 355 ALA A C 1
ATOM 2670 O O . ALA A 1 355 ? -22.594 3.633 -10.703 1 97.5 355 ALA A O 1
ATOM 2671 N N . LYS A 1 356 ? -23.266 2.883 -12.68 1 96.88 356 LYS A N 1
ATOM 2672 C CA . LYS A 1 356 ? -22.438 3.832 -13.406 1 96.88 356 LYS A CA 1
ATOM 2673 C C . LYS A 1 356 ? -22.828 5.27 -13.086 1 96.88 356 LYS A C 1
ATOM 2675 O O . LYS A 1 356 ? -21.969 6.137 -12.93 1 96.88 356 LYS A O 1
ATOM 2680 N N . LYS A 1 357 ? -24.125 5.484 -13.031 1 98.06 357 LYS A N 1
ATOM 2681 C CA . LYS A 1 357 ? -24.625 6.816 -12.688 1 98.06 357 LYS A CA 1
ATOM 2682 C C . LYS A 1 357 ? -24.156 7.234 -11.297 1 98.06 357 LYS A C 1
ATOM 2684 O O . LYS A 1 357 ? -23.703 8.367 -11.102 1 98.06 357 LYS A O 1
ATOM 2689 N N . ILE A 1 358 ? -24.203 6.379 -10.398 1 98.5 358 ILE A N 1
ATOM 2690 C CA . ILE A 1 358 ? -23.766 6.621 -9.023 1 98.5 358 ILE A CA 1
ATOM 2691 C C . ILE A 1 358 ? -22.266 6.918 -9.008 1 98.5 358 ILE A C 1
ATOM 2693 O O . ILE A 1 358 ? -21.828 7.883 -8.367 1 98.5 358 ILE A O 1
ATOM 2697 N N . LEU A 1 359 ? -21.516 6.188 -9.758 1 98.31 359 LEU A N 1
ATOM 2698 C CA . LEU A 1 359 ? -20.047 6.27 -9.734 1 98.31 359 LEU A CA 1
ATOM 2699 C C . LEU A 1 359 ? -19.562 7.422 -10.602 1 98.31 359 LEU A C 1
ATOM 2701 O O . LEU A 1 359 ? -18.375 7.75 -10.586 1 98.31 359 LEU A O 1
ATOM 2705 N N . SER A 1 360 ? -20.422 8.047 -11.398 1 98 360 SER A N 1
ATOM 2706 C CA . SER A 1 360 ? -20.031 9.164 -12.25 1 98 360 SER A CA 1
ATOM 2707 C C . SER A 1 360 ? -19.922 10.461 -11.445 1 98 360 SER A C 1
ATOM 2709 O O . SER A 1 360 ? -19.359 11.445 -11.93 1 98 360 SER A O 1
ATOM 2711 N N . GLU A 1 361 ? -20.438 10.398 -10.195 1 98.44 361 GLU A N 1
ATOM 2712 C CA . GLU A 1 361 ? -20.406 11.586 -9.352 1 98.44 361 GLU A CA 1
ATOM 2713 C C . GLU A 1 361 ? -18.984 11.859 -8.852 1 98.44 361 GLU A C 1
ATOM 2715 O O . GLU A 1 361 ? -18.156 10.953 -8.812 1 98.44 361 GLU A O 1
ATOM 2720 N N . LYS A 1 362 ? -18.734 13.078 -8.43 1 98.12 362 LYS A N 1
ATOM 2721 C CA . LYS A 1 362 ? -17.422 13.492 -7.961 1 98.12 362 LYS A CA 1
ATOM 2722 C C . LYS A 1 362 ? -17.109 12.906 -6.582 1 98.12 362 LYS A C 1
ATOM 2724 O O . LYS A 1 362 ? -15.953 12.672 -6.246 1 98.12 362 LYS A O 1
ATOM 2729 N N . LYS A 1 363 ? -18.125 12.781 -5.816 1 98.38 363 LYS A N 1
ATOM 2730 C CA . LYS A 1 363 ? -17.984 12.148 -4.508 1 98.38 363 LYS A CA 1
ATOM 2731 C C . LYS A 1 363 ? -18.719 10.82 -4.461 1 98.38 363 LYS A C 1
ATOM 2733 O O . LYS A 1 363 ? -19.938 10.758 -4.691 1 98.38 363 LYS A O 1
ATOM 2738 N N . VAL A 1 364 ? -18.016 9.766 -4.238 1 98.69 364 VAL A N 1
ATOM 2739 C CA . VAL A 1 364 ? -18.547 8.406 -4.188 1 98.69 364 VAL A CA 1
ATOM 2740 C C . VAL A 1 364 ? -18.297 7.801 -2.807 1 98.69 364 VAL A C 1
ATOM 2742 O O . VAL A 1 364 ? -17.234 7.98 -2.227 1 98.69 364 VAL A O 1
ATOM 2745 N N . LYS A 1 365 ? -19.312 7.168 -2.312 1 98.81 365 LYS A N 1
ATOM 2746 C CA . LYS A 1 365 ? -19.203 6.492 -1.021 1 98.81 365 LYS A CA 1
ATOM 2747 C C . LYS A 1 365 ? -19.297 4.977 -1.187 1 98.81 365 LYS A C 1
ATOM 2749 O O . LYS A 1 365 ? -20.156 4.473 -1.915 1 98.81 365 LYS A O 1
ATOM 2754 N N . ILE A 1 366 ? -18.375 4.266 -0.625 1 98.94 366 ILE A N 1
ATOM 2755 C CA . ILE A 1 366 ? -18.391 2.812 -0.504 1 98.94 366 ILE A CA 1
ATOM 2756 C C . ILE A 1 366 ? -18.766 2.416 0.919 1 98.94 366 ILE A C 1
ATOM 2758 O O . ILE A 1 366 ? -18.094 2.797 1.88 1 98.94 366 ILE A O 1
ATOM 2762 N N . ILE A 1 367 ? -19.797 1.71 1.019 1 98.94 367 ILE A N 1
ATOM 2763 C CA . ILE A 1 367 ? -20.281 1.307 2.334 1 98.94 367 ILE A CA 1
ATOM 2764 C C . ILE A 1 367 ? -20.141 -0.206 2.496 1 98.94 367 ILE A C 1
ATOM 2766 O O . ILE A 1 367 ? -20.734 -0.976 1.741 1 98.94 367 ILE A O 1
ATOM 2770 N N . LEU A 1 368 ? -19.328 -0.636 3.393 1 98.88 368 LEU A N 1
ATOM 2771 C CA . LEU A 1 368 ? -19.188 -2.045 3.746 1 98.88 368 LEU A CA 1
ATOM 2772 C C . LEU A 1 368 ? -19.844 -2.338 5.09 1 98.88 368 LEU A C 1
ATOM 2774 O O . LEU A 1 368 ? -19.359 -1.907 6.133 1 98.88 368 LEU A O 1
ATOM 2778 N N . ASP A 1 369 ? -20.922 -2.998 5.07 1 98.88 369 ASP A N 1
ATOM 2779 C CA . ASP A 1 369 ? -21.609 -3.455 6.281 1 98.88 369 ASP A CA 1
ATOM 2780 C C . ASP A 1 369 ? -21.125 -4.844 6.691 1 98.88 369 ASP A C 1
ATOM 2782 O O . ASP A 1 369 ? -21.453 -5.84 6.047 1 98.88 369 ASP A O 1
ATOM 2786 N N . MET A 1 370 ? -20.453 -4.953 7.75 1 98.56 370 MET A N 1
ATOM 2787 C CA . MET A 1 370 ? -19.797 -6.195 8.148 1 98.56 370 MET A CA 1
ATOM 2788 C C . MET A 1 370 ? -20.781 -7.133 8.836 1 98.56 370 MET A C 1
ATOM 2790 O O . MET A 1 370 ? -20.562 -8.344 8.875 1 98.56 370 MET A O 1
ATOM 2794 N N . LYS A 1 371 ? -21.859 -6.609 9.555 1 98.31 371 LYS A N 1
ATOM 2795 C CA . LYS A 1 371 ? -22.859 -7.383 10.273 1 98.31 371 LYS A CA 1
ATOM 2796 C C . LYS A 1 371 ? -22.219 -8.273 11.328 1 98.31 371 LYS A C 1
ATOM 2798 O O . LYS A 1 371 ? -22.625 -9.422 11.508 1 98.31 371 LYS A O 1
ATOM 2803 N N . GLN A 1 372 ? -21.219 -7.801 11.969 1 98.44 372 GLN A N 1
ATOM 2804 C CA . GLN A 1 372 ? -20.453 -8.625 12.898 1 98.44 372 GLN A CA 1
ATOM 2805 C C . GLN A 1 372 ? -20.156 -7.867 14.188 1 98.44 372 GLN A C 1
ATOM 2807 O O . GLN A 1 372 ? -19.297 -8.273 14.969 1 98.44 372 GLN A O 1
ATOM 2812 N N . GLY A 1 373 ? -20.75 -6.738 14.406 1 98.38 373 GLY A N 1
ATOM 2813 C CA . GLY A 1 373 ? -20.547 -5.898 15.578 1 98.38 373 GLY A CA 1
ATOM 2814 C C . GLY A 1 373 ? -21.266 -4.562 15.477 1 98.38 373 GLY A C 1
ATOM 2815 O O . GLY A 1 373 ? -22.359 -4.473 14.93 1 98.38 373 GLY A O 1
ATOM 2816 N N . LYS A 1 374 ? -20.703 -3.451 16.109 1 98.25 374 LYS A N 1
ATOM 2817 C CA . LYS A 1 374 ? -21.391 -2.164 16.141 1 98.25 374 LYS A CA 1
ATOM 2818 C C . LYS A 1 374 ? -20.438 -1.024 15.789 1 98.25 374 LYS A C 1
ATOM 2820 O O . LYS A 1 374 ? -20.844 0.134 15.711 1 98.25 374 LYS A O 1
ATOM 2825 N N . GLU A 1 375 ? -19.188 -1.342 15.586 1 98.06 375 GLU A N 1
ATOM 2826 C CA . GLU A 1 375 ? -18.203 -0.284 15.438 1 98.06 375 GLU A CA 1
ATOM 2827 C C . GLU A 1 375 ? -18.203 0.28 14.016 1 98.06 375 GLU A C 1
ATOM 2829 O O . GLU A 1 375 ? -18.609 -0.4 13.07 1 98.06 375 GLU A O 1
ATOM 2834 N N . LEU A 1 376 ? -17.797 1.522 13.922 1 98.19 376 LEU A N 1
ATOM 2835 C CA . LEU A 1 376 ? -17.812 2.256 12.656 1 98.19 376 LEU A CA 1
ATOM 2836 C C . LEU A 1 376 ? -16.5 3.012 12.461 1 98.19 376 LEU A C 1
ATOM 2838 O O . LEU A 1 376 ? -15.938 3.541 13.414 1 98.19 376 LEU A O 1
ATOM 2842 N N . ALA A 1 377 ? -15.992 3.02 11.25 1 98.5 377 ALA A N 1
ATOM 2843 C CA . ALA A 1 377 ? -14.883 3.883 10.859 1 98.5 377 ALA A CA 1
ATOM 2844 C C . ALA A 1 377 ? -15.055 4.391 9.43 1 98.5 377 ALA A C 1
ATOM 2846 O O . ALA A 1 377 ? -15.742 3.758 8.617 1 98.5 377 ALA A O 1
ATOM 2847 N N . ARG A 1 378 ? -14.492 5.488 9.164 1 98.44 378 ARG A N 1
ATOM 2848 C CA . ARG A 1 378 ? -14.5 6.098 7.84 1 98.44 378 ARG A CA 1
ATOM 2849 C C . ARG A 1 378 ? -13.086 6.43 7.379 1 98.44 378 ARG A C 1
ATOM 2851 O O . ARG A 1 378 ? -12.219 6.754 8.195 1 98.44 378 ARG A O 1
ATOM 2858 N N . ALA A 1 379 ? -12.852 6.266 6.18 1 98.62 379 ALA A N 1
ATOM 2859 C CA . ALA A 1 379 ? -11.625 6.703 5.52 1 98.62 379 ALA A CA 1
ATOM 2860 C C . ALA A 1 379 ? -11.938 7.457 4.23 1 98.62 379 ALA A C 1
ATOM 2862 O O . ALA A 1 379 ? -13.008 7.289 3.648 1 98.62 379 ALA A O 1
ATOM 2863 N N . TRP A 1 380 ? -11.023 8.328 3.84 1 98.56 380 TRP A N 1
ATOM 2864 C CA . TRP A 1 380 ? -11.211 9.141 2.645 1 98.56 380 TRP A CA 1
ATOM 2865 C C . TRP A 1 380 ? -9.992 9.047 1.732 1 98.56 380 TRP A C 1
ATOM 2867 O O . TRP A 1 380 ? -8.852 9.008 2.207 1 98.56 380 TRP A O 1
ATOM 2877 N N . GLY A 1 381 ? -10.227 8.906 0.499 1 98.25 381 GLY A N 1
ATOM 2878 C CA . GLY A 1 381 ? -9.203 8.906 -0.531 1 98.25 381 GLY A CA 1
ATOM 2879 C C . GLY A 1 381 ? -9.672 9.5 -1.846 1 98.25 381 GLY A C 1
ATOM 2880 O O . GLY A 1 381 ? -10.656 10.234 -1.881 1 98.25 381 GLY A O 1
ATOM 2881 N N . CYS A 1 382 ? -8.852 9.297 -2.871 1 98.5 382 CYS A N 1
ATOM 2882 C CA . CYS A 1 382 ? -9.195 9.773 -4.207 1 98.5 382 CYS A CA 1
ATOM 2883 C C . CYS A 1 382 ? -8.898 8.711 -5.258 1 98.5 382 CYS A C 1
ATOM 2885 O O . CYS A 1 382 ? -8.32 7.664 -4.941 1 98.5 382 CYS A O 1
ATOM 2887 N N . ASP A 1 383 ? -9.43 8.922 -6.426 1 98.38 383 ASP A N 1
ATOM 2888 C CA . ASP A 1 383 ? -9.18 8.008 -7.531 1 98.38 383 ASP A CA 1
ATOM 2889 C C . ASP A 1 383 ? -7.727 8.094 -8 1 98.38 383 ASP A C 1
ATOM 2891 O O . ASP A 1 383 ? -6.992 9 -7.598 1 98.38 383 ASP A O 1
ATOM 2895 N N . LEU A 1 384 ? -7.23 7.09 -8.703 1 98.5 384 LEU A N 1
ATOM 2896 C CA . LEU A 1 384 ? -5.941 7.07 -9.383 1 98.5 384 LEU A CA 1
ATOM 2897 C C . LEU A 1 384 ? -6.113 7.324 -10.875 1 98.5 384 LEU A C 1
ATOM 2899 O O . LEU A 1 384 ? -6.801 6.566 -11.562 1 98.5 384 LEU A O 1
ATOM 2903 N N . THR A 1 385 ? -5.461 8.352 -11.414 1 98.06 385 THR A N 1
ATOM 2904 C CA . THR A 1 385 ? -5.691 8.812 -12.773 1 98.06 385 THR A CA 1
ATOM 2905 C C . THR A 1 385 ? -4.379 8.898 -13.547 1 98.06 385 THR A C 1
ATOM 2907 O O . THR A 1 385 ? -3.299 8.828 -12.961 1 98.06 385 THR A O 1
ATOM 2910 N N . GLU A 1 386 ? -4.488 9.062 -14.859 1 97.5 386 GLU A N 1
ATOM 2911 C CA . GLU A 1 386 ? -3.318 9.336 -15.695 1 97.5 386 GLU A CA 1
ATOM 2912 C C . GLU A 1 386 ? -2.631 10.625 -15.273 1 97.5 386 GLU A C 1
ATOM 2914 O O . GLU A 1 386 ? -1.406 10.742 -15.352 1 97.5 386 GLU A O 1
ATOM 2919 N N . LYS A 1 387 ? -3.373 11.562 -14.797 1 97.19 387 LYS A N 1
ATOM 2920 C CA . LYS A 1 387 ? -2.828 12.852 -14.383 1 97.19 387 LYS A CA 1
ATOM 2921 C C . LYS A 1 387 ? -1.91 12.695 -13.172 1 97.19 387 LYS A C 1
ATOM 2923 O O . LYS A 1 387 ? -0.911 13.406 -13.047 1 97.19 387 LYS A O 1
ATOM 2928 N N . TYR A 1 388 ? -2.285 11.781 -12.25 1 97.88 388 TYR A N 1
ATOM 2929 C CA . TYR A 1 388 ? -1.377 11.492 -11.148 1 97.88 388 TYR A CA 1
ATOM 2930 C C . TYR A 1 388 ? -0.017 11.039 -11.672 1 97.88 388 TYR A C 1
ATOM 2932 O O . TYR A 1 388 ? 1.022 11.492 -11.18 1 97.88 388 TYR A O 1
ATOM 2940 N N . VAL A 1 389 ? -0.042 10.086 -12.625 1 97.56 389 VAL A N 1
ATOM 2941 C CA . VAL A 1 389 ? 1.185 9.555 -13.211 1 97.56 389 VAL A CA 1
ATOM 2942 C C . VAL A 1 389 ? 1.974 10.68 -13.875 1 97.56 389 VAL A C 1
ATOM 2944 O O . VAL A 1 389 ? 3.193 10.773 -13.711 1 97.56 389 VAL A O 1
ATOM 2947 N N . GLU A 1 390 ? 1.262 11.523 -14.531 1 96.44 390 GLU A N 1
ATOM 2948 C CA . GLU A 1 390 ? 1.891 12.648 -15.211 1 96.44 390 GLU A CA 1
ATOM 2949 C C . GLU A 1 390 ? 2.582 13.578 -14.219 1 96.44 390 GLU A C 1
ATOM 2951 O O . GLU A 1 390 ? 3.732 13.969 -14.422 1 96.44 390 GLU A O 1
ATOM 2956 N N . ILE A 1 391 ? 1.902 13.891 -13.133 1 95.25 391 ILE A N 1
ATOM 2957 C CA . ILE A 1 391 ? 2.402 14.828 -12.133 1 95.25 391 ILE A CA 1
ATOM 2958 C C . ILE A 1 391 ? 3.658 14.258 -11.477 1 95.25 391 ILE A C 1
ATOM 2960 O O . ILE A 1 391 ? 4.637 14.977 -11.266 1 95.25 391 ILE A O 1
ATOM 2964 N N . ASN A 1 392 ? 3.703 13.008 -11.266 1 94.94 392 ASN A N 1
ATOM 2965 C CA . ASN A 1 392 ? 4.766 12.438 -10.453 1 94.94 392 ASN A CA 1
ATOM 2966 C C . ASN A 1 392 ? 5.852 11.797 -11.312 1 94.94 392 ASN A C 1
ATOM 2968 O O . ASN A 1 392 ? 6.926 11.453 -10.812 1 94.94 392 ASN A O 1
ATOM 2972 N N . GLY A 1 393 ? 5.539 11.531 -12.562 1 86.31 393 GLY A N 1
ATOM 2973 C CA . GLY A 1 393 ? 6.516 10.992 -13.492 1 86.31 393 GLY A CA 1
ATOM 2974 C C . GLY A 1 393 ? 7.176 12.047 -14.352 1 86.31 393 GLY A C 1
ATOM 2975 O O . GLY A 1 393 ? 8.273 11.836 -14.867 1 86.31 393 GLY A O 1
ATOM 2976 N N . ARG A 1 394 ? 6.449 13.109 -14.867 1 71.38 394 ARG A N 1
ATOM 2977 C CA . ARG A 1 394 ? 6.996 14.133 -15.75 1 71.38 394 ARG A CA 1
ATOM 2978 C C . ARG A 1 394 ? 7.438 15.359 -14.961 1 71.38 394 ARG A C 1
ATOM 2980 O O . ARG A 1 394 ? 7.266 16.484 -15.414 1 71.38 394 ARG A O 1
ATOM 2987 N N . TYR A 1 395 ? 7.711 15.148 -13.695 1 50.12 395 TYR A N 1
ATOM 2988 C CA . TYR A 1 395 ? 7.961 16.312 -12.859 1 50.12 395 TYR A CA 1
ATOM 2989 C C . TYR A 1 395 ? 8.984 17.25 -13.508 1 50.12 395 TYR A C 1
ATOM 2991 O O . TYR A 1 395 ? 8.82 18.469 -13.484 1 50.12 395 TYR A O 1
ATOM 2999 N N . ARG A 1 396 ? 10.422 16.891 -13.602 1 43.78 396 ARG A N 1
ATOM 3000 C CA . ARG A 1 396 ? 11.5 17.859 -13.812 1 43.78 396 ARG A CA 1
ATOM 3001 C C . ARG A 1 396 ? 11.438 18.438 -15.219 1 43.78 396 ARG A C 1
ATOM 3003 O O . ARG A 1 396 ? 12.32 19.219 -15.609 1 43.78 396 ARG A O 1
ATOM 3010 N N . THR A 1 397 ? 10.766 17.672 -16.234 1 32.75 397 THR A N 1
ATOM 3011 C CA . THR A 1 397 ? 11.086 18.469 -17.422 1 32.75 397 THR A CA 1
ATOM 3012 C C . THR A 1 397 ? 10.352 19.797 -17.391 1 32.75 397 THR A C 1
ATOM 3014 O O . THR A 1 397 ? 9.172 19.859 -17.031 1 32.75 397 THR A O 1
ATOM 3017 N N . MET B 1 1 ? 13.625 -26.234 -22.953 1 90.5 1 MET B N 1
ATOM 3018 C CA . MET B 1 1 ? 12.781 -26.422 -21.781 1 90.5 1 MET B CA 1
ATOM 3019 C C . MET B 1 1 ? 12.797 -27.891 -21.344 1 90.5 1 MET B C 1
ATOM 3021 O O . MET B 1 1 ? 12.68 -28.797 -22.172 1 90.5 1 MET B O 1
ATOM 3025 N N . PHE B 1 2 ? 13.117 -28.156 -20.062 1 96.88 2 PHE B N 1
ATOM 3026 C CA . PHE B 1 2 ? 13.148 -29.5 -19.516 1 96.88 2 PHE B CA 1
ATOM 3027 C C . PHE B 1 2 ? 11.836 -29.844 -18.828 1 96.88 2 PHE B C 1
ATOM 3029 O O . PHE B 1 2 ? 11.266 -29 -18.125 1 96.88 2 PHE B O 1
ATOM 3036 N N . VAL B 1 3 ? 11.352 -31.031 -19.078 1 98.38 3 VAL B N 1
ATOM 3037 C CA . VAL B 1 3 ? 10.102 -31.484 -18.484 1 98.38 3 VAL B CA 1
ATOM 3038 C C . VAL B 1 3 ? 10.367 -32.656 -17.547 1 98.38 3 VAL B C 1
ATOM 3040 O O . VAL B 1 3 ? 11.023 -33.625 -17.938 1 98.38 3 VAL B O 1
ATOM 3043 N N . PRO B 1 4 ? 9.938 -32.625 -16.344 1 98.81 4 PRO B N 1
ATOM 3044 C CA . PRO B 1 4 ? 10.172 -33.75 -15.422 1 98.81 4 PRO B CA 1
ATOM 3045 C C . PRO B 1 4 ? 9.492 -35.031 -15.859 1 98.81 4 PRO B C 1
ATOM 3047 O O . PRO B 1 4 ? 8.391 -35 -16.422 1 98.81 4 PRO B O 1
ATOM 3050 N N . ARG B 1 5 ? 10.172 -36.125 -15.5 1 98.56 5 ARG B N 1
ATOM 3051 C CA . ARG B 1 5 ? 9.641 -37.438 -15.852 1 98.56 5 ARG B CA 1
ATOM 3052 C C . ARG B 1 5 ? 8.273 -37.688 -15.211 1 98.56 5 ARG B C 1
ATOM 3054 O O . ARG B 1 5 ? 8.047 -37.281 -14.062 1 98.56 5 ARG B O 1
ATOM 3061 N N . GLY B 1 6 ? 7.387 -38.281 -16 1 98.75 6 GLY B N 1
ATOM 3062 C CA . GLY B 1 6 ? 6.133 -38.781 -15.445 1 98.75 6 GLY B CA 1
ATOM 3063 C C . GLY B 1 6 ? 5.043 -37.719 -15.414 1 98.75 6 GLY B C 1
ATOM 3064 O O . GLY B 1 6 ? 3.943 -37.969 -14.922 1 98.75 6 GLY B O 1
ATOM 3065 N N . PHE B 1 7 ? 5.32 -36.469 -15.914 1 98.88 7 PHE B N 1
ATOM 3066 C CA . PHE B 1 7 ? 4.312 -35.406 -15.93 1 98.88 7 PHE B CA 1
ATOM 3067 C C . PHE B 1 7 ? 3.801 -35.188 -17.344 1 98.88 7 PHE B C 1
ATOM 3069 O O . PHE B 1 7 ? 4.559 -35.281 -18.312 1 98.88 7 PHE B O 1
ATOM 3076 N N . SER B 1 8 ? 2.57 -34.875 -17.5 1 98.88 8 SER B N 1
ATOM 3077 C CA . SER B 1 8 ? 1.928 -34.406 -18.719 1 98.88 8 SER B CA 1
ATOM 3078 C C . SER B 1 8 ? 1.084 -33.188 -18.469 1 98.88 8 SER B C 1
ATOM 3080 O O . SER B 1 8 ? 0.705 -32.906 -17.328 1 98.88 8 SER B O 1
ATOM 3082 N N . TYR B 1 9 ? 0.842 -32.438 -19.469 1 98.81 9 TYR B N 1
ATOM 3083 C CA . TYR B 1 9 ? 0.175 -31.141 -19.406 1 98.81 9 TYR B CA 1
ATOM 3084 C C . TYR B 1 9 ? -0.841 -31 -20.547 1 98.81 9 TYR B C 1
ATOM 3086 O O . TYR B 1 9 ? -0.696 -31.609 -21.594 1 98.81 9 TYR B O 1
ATOM 3094 N N . ALA B 1 10 ? -1.828 -30.188 -20.297 1 98.88 10 ALA B N 1
ATOM 3095 C CA . ALA B 1 10 ? -2.805 -29.844 -21.328 1 98.88 10 ALA B CA 1
ATOM 3096 C C . ALA B 1 10 ? -3.395 -28.469 -21.094 1 98.88 10 ALA B C 1
ATOM 3098 O O . ALA B 1 10 ? -3.438 -27.984 -19.953 1 98.88 10 ALA B O 1
ATOM 3099 N N . GLY B 1 11 ? -3.754 -27.781 -22.094 1 98.75 11 GLY B N 1
ATOM 3100 C CA . GLY B 1 11 ? -4.508 -26.547 -22.125 1 98.75 11 GLY B CA 1
ATOM 3101 C C . GLY B 1 11 ? -5.496 -26.453 -23.266 1 98.75 11 GLY B C 1
ATOM 3102 O O . GLY B 1 11 ? -5.16 -26.781 -24.406 1 98.75 11 GLY B O 1
ATOM 3103 N N . VAL B 1 12 ? -6.684 -26.125 -22.922 1 98.75 12 VAL B N 1
ATOM 3104 C CA . VAL B 1 12 ? -7.715 -26.109 -23.953 1 98.75 12 VAL B CA 1
ATOM 3105 C C . VAL B 1 12 ? -8.562 -24.844 -23.812 1 98.75 12 VAL B C 1
ATOM 3107 O O . VAL B 1 12 ? -8.422 -24.094 -22.828 1 98.75 12 VAL B O 1
ATOM 3110 N N . HIS B 1 13 ? -9.266 -24.516 -24.875 1 98.38 13 HIS B N 1
ATOM 3111 C CA . HIS B 1 13 ? -10.289 -23.484 -24.859 1 98.38 13 HIS B CA 1
ATOM 3112 C C . HIS B 1 13 ? -11.672 -24.078 -24.625 1 98.38 13 HIS B C 1
ATOM 3114 O O . HIS B 1 13 ? -12.227 -24.734 -25.516 1 98.38 13 HIS B O 1
ATOM 3120 N N . CYS B 1 14 ? -12.156 -23.891 -23.453 1 97.38 14 CYS B N 1
ATOM 3121 C CA . CYS B 1 14 ? -13.461 -24.469 -23.156 1 97.38 14 CYS B CA 1
ATOM 3122 C C . CYS B 1 14 ? -14.539 -23.391 -23.094 1 97.38 14 CYS B C 1
ATOM 3124 O O . CYS B 1 14 ? -15.633 -23.641 -22.578 1 97.38 14 CYS B O 1
ATOM 3126 N N . ARG B 1 15 ? -14.234 -22.156 -23.344 1 96.5 15 ARG B N 1
ATOM 3127 C CA . ARG B 1 15 ? -15.148 -21.062 -23.656 1 96.5 15 ARG B CA 1
ATOM 3128 C C . ARG B 1 15 ? -15.617 -20.359 -22.391 1 96.5 15 ARG B C 1
ATOM 3130 O O . ARG B 1 15 ? -16.734 -19.844 -22.344 1 96.5 15 ARG B O 1
ATOM 3137 N N . ILE B 1 16 ? -14.797 -20.484 -21.375 1 96.5 16 ILE B N 1
ATOM 3138 C CA . ILE B 1 16 ? -15.008 -19.531 -20.281 1 96.5 16 ILE B CA 1
ATOM 3139 C C . ILE B 1 16 ? -14.664 -18.125 -20.75 1 96.5 16 ILE B C 1
ATOM 3141 O O . ILE B 1 16 ? -15.43 -17.188 -20.531 1 96.5 16 ILE B O 1
ATOM 3145 N N . LYS B 1 17 ? -13.414 -18.109 -21.453 1 93.69 17 LYS B N 1
ATOM 3146 C CA . LYS B 1 17 ? -13 -16.875 -22.125 1 93.69 17 LYS B CA 1
ATOM 3147 C C . LYS B 1 17 ? -13.43 -16.891 -23.594 1 93.69 17 LYS B C 1
ATOM 3149 O O . LYS B 1 17 ? -13.859 -17.922 -24.125 1 93.69 17 LYS B O 1
ATOM 3154 N N . ARG B 1 18 ? -13.344 -15.844 -24.375 1 88.44 18 ARG B N 1
ATOM 3155 C CA . ARG B 1 18 ? -13.836 -15.695 -25.734 1 88.44 18 ARG B CA 1
ATOM 3156 C C . ARG B 1 18 ? -12.93 -16.422 -26.719 1 88.44 18 ARG B C 1
ATOM 3158 O O . ARG B 1 18 ? -13.414 -17.078 -27.656 1 88.44 18 ARG B O 1
ATOM 3165 N N . LYS B 1 19 ? -11.648 -16.359 -26.609 1 88.75 19 LYS B N 1
ATOM 3166 C CA . LYS B 1 19 ? -10.781 -16.891 -27.672 1 88.75 19 LYS B CA 1
ATOM 3167 C C . LYS B 1 19 ? -9.594 -17.641 -27.078 1 88.75 19 LYS B C 1
ATOM 3169 O O . LYS B 1 19 ? -9.055 -18.547 -27.719 1 88.75 19 LYS B O 1
ATOM 3174 N N . ARG B 1 20 ? -9.031 -17.406 -26.047 1 92.88 20 ARG B N 1
ATOM 3175 C CA . ARG B 1 20 ? -7.793 -17.953 -25.5 1 92.88 20 ARG B CA 1
ATOM 3176 C C . ARG B 1 20 ? -8.07 -19.188 -24.656 1 92.88 20 ARG B C 1
ATOM 3178 O O . ARG B 1 20 ? -9.164 -19.344 -24.109 1 92.88 20 ARG B O 1
ATOM 3185 N N . LYS B 1 21 ? -7.074 -20.094 -24.688 1 98.31 21 LYS B N 1
ATOM 3186 C CA . LYS B 1 21 ? -7.172 -21.219 -23.781 1 98.31 21 LYS B CA 1
ATOM 3187 C C . LYS B 1 21 ? -7.52 -20.766 -22.359 1 98.31 21 LYS B C 1
ATOM 3189 O O . LYS B 1 21 ? -7.055 -19.719 -21.922 1 98.31 21 LYS B O 1
ATOM 3194 N N . ASP B 1 22 ? -8.375 -21.609 -21.734 1 98.56 22 ASP B N 1
ATOM 3195 C CA . ASP B 1 22 ? -8.867 -21.109 -20.453 1 98.56 22 ASP B CA 1
ATOM 3196 C C . ASP B 1 22 ? -9.07 -22.266 -19.469 1 98.56 22 ASP B C 1
ATOM 3198 O O . ASP B 1 22 ? -9.719 -22.094 -18.438 1 98.56 22 ASP B O 1
ATOM 3202 N N . LEU B 1 23 ? -8.617 -23.422 -19.797 1 98.81 23 LEU B N 1
ATOM 3203 C CA . LEU B 1 23 ? -8.594 -24.547 -18.859 1 98.81 23 LEU B CA 1
ATOM 3204 C C . LEU B 1 23 ? -7.34 -25.391 -19.062 1 98.81 23 LEU B C 1
ATOM 3206 O O . LEU B 1 23 ? -7.012 -25.766 -20.188 1 98.81 23 LEU B O 1
ATOM 3210 N N . GLY B 1 24 ? -6.613 -25.672 -18.016 1 98.81 24 GLY B N 1
ATOM 3211 C CA . GLY B 1 24 ? -5.391 -26.453 -18.062 1 98.81 24 GLY B CA 1
ATOM 3212 C C . GLY B 1 24 ? -5.344 -27.562 -17.031 1 98.81 24 GLY B C 1
ATOM 3213 O O . GLY B 1 24 ? -5.969 -27.453 -15.969 1 98.81 24 GLY B O 1
ATOM 3214 N N . ILE B 1 25 ? -4.59 -28.625 -17.344 1 98.94 25 ILE B N 1
ATOM 3215 C CA . ILE B 1 25 ? -4.406 -29.734 -16.406 1 98.94 25 ILE B CA 1
ATOM 3216 C C . ILE B 1 25 ? -2.93 -30.125 -16.359 1 98.94 25 ILE B C 1
ATOM 3218 O O . ILE B 1 25 ? -2.258 -30.172 -17.391 1 98.94 25 ILE B O 1
ATOM 3222 N N . ILE B 1 26 ? -2.396 -30.281 -15.234 1 98.94 26 ILE B N 1
ATOM 3223 C CA . ILE B 1 26 ? -1.145 -30.984 -14.969 1 98.94 26 ILE B CA 1
ATOM 3224 C C . ILE B 1 26 ? -1.439 -32.375 -14.414 1 98.94 26 ILE B C 1
ATOM 3226 O O . ILE B 1 26 ? -2.27 -32.531 -13.516 1 98.94 26 ILE B O 1
ATOM 3230 N N . PHE B 1 27 ? -0.803 -33.375 -14.953 1 98.94 27 PHE B N 1
ATOM 3231 C CA . PHE B 1 27 ? -1.066 -34.75 -14.523 1 98.94 27 PHE B CA 1
ATOM 3232 C C . PHE B 1 27 ? 0.237 -35.5 -14.281 1 98.94 27 PHE B C 1
ATOM 3234 O O . PHE B 1 27 ? 1.174 -35.406 -15.078 1 98.94 27 PHE B O 1
ATOM 3241 N N . SER B 1 28 ? 0.333 -36.219 -13.156 1 98.88 28 SER B N 1
ATOM 3242 C CA . SER B 1 28 ? 1.442 -37.125 -12.859 1 98.88 28 SER B CA 1
ATOM 3243 C C . SER B 1 28 ? 1.024 -38.594 -12.992 1 98.88 28 SER B C 1
ATOM 3245 O O . SER B 1 28 ? -0.022 -39 -12.477 1 98.88 28 SER B O 1
ATOM 3247 N N . GLU B 1 29 ? 1.829 -39.344 -13.539 1 98.25 29 GLU B N 1
ATOM 3248 C CA . GLU B 1 29 ? 1.564 -40.781 -13.742 1 98.25 29 GLU B CA 1
ATOM 3249 C C . GLU B 1 29 ? 1.48 -41.531 -12.406 1 98.25 29 GLU B C 1
ATOM 3251 O O . GLU B 1 29 ? 0.794 -42.531 -12.305 1 98.25 29 GLU B O 1
ATOM 3256 N N . VAL B 1 30 ? 2.184 -41.062 -11.422 1 98.5 30 VAL B N 1
ATOM 3257 C CA . VAL B 1 30 ? 2.197 -41.656 -10.094 1 98.5 30 VAL B CA 1
ATOM 3258 C C . VAL B 1 30 ? 1.852 -40.625 -9.047 1 98.5 30 VAL B C 1
ATOM 3260 O O . VAL B 1 30 ? 1.905 -39.406 -9.32 1 98.5 30 VAL B O 1
ATOM 3263 N N . PRO B 1 31 ? 1.429 -41.062 -7.844 1 98.69 31 PRO B N 1
ATOM 3264 C CA . PRO B 1 31 ? 1.148 -40.062 -6.785 1 98.69 31 PRO B CA 1
ATOM 3265 C C . PRO B 1 31 ? 2.361 -39.219 -6.441 1 98.69 31 PRO B C 1
ATOM 3267 O O . PRO B 1 31 ? 3.488 -39.719 -6.414 1 98.69 31 PRO B O 1
ATOM 3270 N N . CYS B 1 32 ? 2.121 -37.938 -6.195 1 98.81 32 CYS B N 1
ATOM 3271 C CA . CYS B 1 32 ? 3.162 -36.969 -5.844 1 98.81 32 CYS B CA 1
ATOM 3272 C C . CYS B 1 32 ? 3.088 -36.594 -4.367 1 98.81 32 CYS B C 1
ATOM 3274 O O . CYS B 1 32 ? 2 -36.562 -3.791 1 98.81 32 CYS B O 1
ATOM 3276 N N . THR B 1 33 ? 4.281 -36.375 -3.803 1 98.5 33 THR B N 1
ATOM 3277 C CA . THR B 1 33 ? 4.34 -35.469 -2.65 1 98.5 33 THR B CA 1
ATOM 3278 C C . THR B 1 33 ? 4.086 -34.031 -3.072 1 98.5 33 THR B C 1
ATOM 3280 O O . THR B 1 33 ? 4.695 -33.531 -4.027 1 98.5 33 THR B O 1
ATOM 3283 N N . ALA B 1 34 ? 3.137 -33.375 -2.35 1 98.75 34 ALA B N 1
ATOM 3284 C CA . ALA B 1 34 ? 2.756 -32.031 -2.748 1 98.75 34 ALA B CA 1
ATOM 3285 C C . ALA B 1 34 ? 2.859 -31.047 -1.572 1 98.75 34 ALA B C 1
ATOM 3287 O O . ALA B 1 34 ? 2.717 -31.453 -0.416 1 98.75 34 ALA B O 1
ATOM 3288 N N . ALA B 1 35 ? 3.193 -29.859 -1.825 1 98.12 35 ALA B N 1
ATOM 3289 C CA . ALA B 1 35 ? 3.17 -28.75 -0.875 1 98.12 35 ALA B CA 1
ATOM 3290 C C . ALA B 1 35 ? 2.58 -27.484 -1.513 1 98.12 35 ALA B C 1
ATOM 3292 O O . ALA B 1 35 ? 2.645 -27.312 -2.732 1 98.12 35 ALA B O 1
ATOM 3293 N N . GLY B 1 36 ? 1.936 -26.672 -0.67 1 96.75 36 GLY B N 1
ATOM 3294 C CA . GLY B 1 36 ? 1.318 -25.453 -1.169 1 96.75 36 GLY B CA 1
ATOM 3295 C C . GLY B 1 36 ? 1.489 -24.266 -0.233 1 96.75 36 GLY B C 1
ATOM 3296 O O . GLY B 1 36 ? 1.587 -24.438 0.983 1 96.75 36 GLY B O 1
ATOM 3297 N N . VAL B 1 37 ? 1.656 -23.141 -0.81 1 95.88 37 VAL B N 1
ATOM 3298 C CA . VAL B 1 37 ? 1.556 -21.844 -0.135 1 95.88 37 VAL B CA 1
ATOM 3299 C C . VAL B 1 37 ? 0.359 -21.078 -0.679 1 95.88 37 VAL B C 1
ATOM 3301 O O . VAL B 1 37 ? 0.136 -21.031 -1.892 1 95.88 37 VAL B O 1
ATOM 3304 N N . PHE B 1 38 ? -0.434 -20.516 0.262 1 95.88 38 PHE B N 1
ATOM 3305 C CA . PHE B 1 38 ? -1.701 -19.922 -0.146 1 95.88 38 PHE B CA 1
ATOM 3306 C C . PHE B 1 38 ? -1.809 -18.484 0.345 1 95.88 38 PHE B C 1
ATOM 3308 O O . PHE B 1 38 ? -1.118 -18.078 1.287 1 95.88 38 PHE B O 1
ATOM 3315 N N . THR B 1 39 ? -2.711 -17.719 -0.268 1 94.88 39 THR B N 1
ATOM 3316 C CA . THR B 1 39 ? -2.975 -16.344 0.106 1 94.88 39 THR B CA 1
ATOM 3317 C C . THR B 1 39 ? -3.383 -16.234 1.573 1 94.88 39 THR B C 1
ATOM 3319 O O . THR B 1 39 ? -4.09 -17.109 2.086 1 94.88 39 THR B O 1
ATOM 3322 N N . THR B 1 40 ? -2.924 -15.117 2.148 1 92.88 40 THR B N 1
ATOM 3323 C CA . THR B 1 40 ? -3.352 -14.852 3.518 1 92.88 40 THR B CA 1
ATOM 3324 C C . THR B 1 40 ? -4.555 -13.914 3.537 1 92.88 40 THR B C 1
ATOM 3326 O O . THR B 1 40 ? -5.008 -13.5 4.605 1 92.88 40 THR B O 1
ATOM 3329 N N . ASN B 1 41 ? -5.02 -13.492 2.361 1 95.38 41 ASN B N 1
ATOM 3330 C CA . ASN B 1 41 ? -6.266 -12.734 2.289 1 95.38 41 ASN B CA 1
ATOM 3331 C C . ASN B 1 41 ? -7.402 -13.453 3.006 1 95.38 41 ASN B C 1
ATOM 3333 O O . ASN B 1 41 ? -7.645 -14.641 2.766 1 95.38 41 ASN B O 1
ATOM 3337 N N . VAL B 1 42 ? -8.086 -12.719 3.832 1 96.19 42 VAL B N 1
ATOM 3338 C CA . VAL B 1 42 ? -9.164 -13.32 4.605 1 96.19 42 VAL B CA 1
ATOM 3339 C C . VAL B 1 42 ? -10.289 -13.773 3.668 1 96.19 42 VAL B C 1
ATOM 3341 O O . VAL B 1 42 ? -10.969 -14.766 3.938 1 96.19 42 VAL B O 1
ATOM 3344 N N . VAL B 1 43 ? -10.398 -13.094 2.586 1 95.94 43 VAL B N 1
ATOM 3345 C CA . VAL B 1 43 ? -11.344 -13.492 1.543 1 95.94 43 VAL B CA 1
ATOM 3346 C C . VAL B 1 43 ? -10.68 -14.5 0.607 1 95.94 43 VAL B C 1
ATOM 3348 O O . VAL B 1 43 ? -10.094 -14.125 -0.41 1 95.94 43 VAL B O 1
ATOM 3351 N N . LYS B 1 44 ? -10.852 -15.773 0.946 1 96.31 44 LYS B N 1
ATOM 3352 C CA . LYS B 1 44 ? -10.234 -16.844 0.175 1 96.31 44 LYS B CA 1
ATOM 3353 C C . LYS B 1 44 ? -11.227 -17.438 -0.823 1 96.31 44 LYS B C 1
ATOM 3355 O O . LYS B 1 44 ? -12.383 -17.703 -0.482 1 96.31 44 LYS B O 1
ATOM 3360 N N . ALA B 1 45 ? -10.75 -17.578 -2.006 1 97.06 45 ALA B N 1
ATOM 3361 C CA . ALA B 1 45 ? -11.57 -18.203 -3.041 1 97.06 45 ALA B CA 1
ATOM 3362 C C . ALA B 1 45 ? -11.828 -19.672 -2.709 1 97.06 45 ALA B C 1
ATOM 3364 O O . ALA B 1 45 ? -11.055 -20.297 -1.985 1 97.06 45 ALA B O 1
ATOM 3365 N N . ALA B 1 46 ? -12.836 -20.25 -3.279 1 97.94 46 ALA B N 1
ATOM 3366 C CA . ALA B 1 46 ? -13.258 -21.625 -3.035 1 97.94 46 ALA B CA 1
ATOM 3367 C C . ALA B 1 46 ? -12.141 -22.609 -3.365 1 97.94 46 ALA B C 1
ATOM 3369 O O . ALA B 1 46 ? -11.852 -23.516 -2.584 1 97.94 46 ALA B O 1
ATOM 3370 N N . PRO B 1 47 ? -11.484 -22.438 -4.516 1 98.06 47 PRO B N 1
ATOM 3371 C CA . PRO B 1 47 ? -10.414 -23.391 -4.828 1 98.06 47 PRO B CA 1
ATOM 3372 C C . PRO B 1 47 ? -9.289 -23.359 -3.797 1 98.06 47 PRO B C 1
ATOM 3374 O O . PRO B 1 47 ? -8.664 -24.391 -3.539 1 98.06 47 PRO B O 1
ATOM 3377 N N . VAL B 1 48 ? -8.961 -22.219 -3.225 1 97.62 48 VAL B N 1
ATOM 3378 C CA . VAL B 1 48 ? -7.922 -22.109 -2.207 1 97.62 48 VAL B CA 1
ATOM 3379 C C . VAL B 1 48 ? -8.312 -22.922 -0.978 1 97.62 48 VAL B C 1
ATOM 3381 O O . VAL B 1 48 ? -7.512 -23.719 -0.479 1 97.62 48 VAL B O 1
ATOM 3384 N N . ILE B 1 49 ? -9.508 -22.719 -0.554 1 97.81 49 ILE B N 1
ATOM 3385 C CA . ILE B 1 49 ? -10.008 -23.438 0.614 1 97.81 49 ILE B CA 1
ATOM 3386 C C . ILE B 1 49 ? -9.992 -24.938 0.341 1 97.81 49 ILE B C 1
ATOM 3388 O O . ILE B 1 49 ? -9.531 -25.719 1.171 1 97.81 49 ILE B O 1
ATOM 3392 N N . TYR B 1 50 ? -10.445 -25.328 -0.794 1 98.38 50 TYR B N 1
ATOM 3393 C CA . TYR B 1 50 ? -10.492 -26.719 -1.194 1 98.38 50 TYR B CA 1
ATOM 3394 C C . TYR B 1 50 ? -9.102 -27.344 -1.171 1 98.38 50 TYR B C 1
ATOM 3396 O O . TYR B 1 50 ? -8.898 -28.406 -0.588 1 98.38 50 TYR B O 1
ATOM 3404 N N . ASP B 1 51 ? -8.195 -26.656 -1.809 1 98.31 51 ASP B N 1
ATOM 3405 C CA . ASP B 1 51 ? -6.84 -27.188 -1.93 1 98.31 51 ASP B CA 1
ATOM 3406 C C . ASP B 1 51 ? -6.164 -27.281 -0.563 1 98.31 51 ASP B C 1
ATOM 3408 O O . ASP B 1 51 ? -5.41 -28.219 -0.303 1 98.31 51 ASP B O 1
ATOM 3412 N N . MET B 1 52 ? -6.37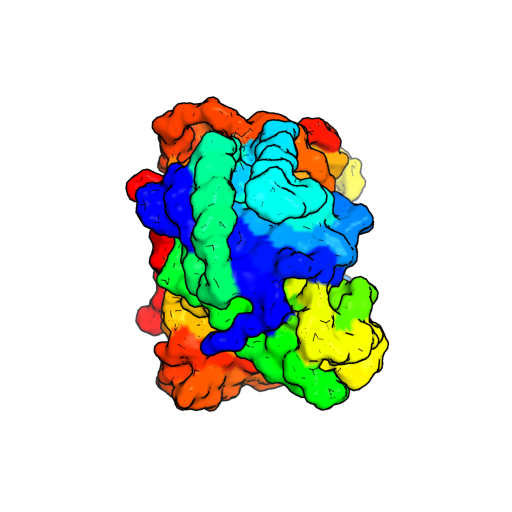1 -26.266 0.244 1 97.56 52 MET B N 1
ATOM 3413 C CA . MET B 1 52 ? -5.836 -26.328 1.601 1 97.56 52 MET B CA 1
ATOM 3414 C C . MET B 1 52 ? -6.328 -27.578 2.328 1 97.56 52 MET B C 1
ATOM 3416 O O . MET B 1 52 ? -5.555 -28.234 3.018 1 97.56 52 MET B O 1
ATOM 3420 N N . GLU B 1 53 ? -7.582 -27.891 2.176 1 98.06 53 GLU B N 1
ATOM 3421 C CA . GLU B 1 53 ? -8.164 -29.078 2.809 1 98.06 53 GLU B CA 1
ATOM 3422 C C . GLU B 1 53 ? -7.551 -30.359 2.246 1 98.06 53 GLU B C 1
ATOM 3424 O O . GLU B 1 53 ? -7.172 -31.25 3.004 1 98.06 53 GLU B O 1
ATOM 3429 N N . ILE B 1 54 ? -7.496 -30.438 0.977 1 98.44 54 ILE B N 1
ATOM 3430 C CA . ILE B 1 54 ? -7.004 -31.641 0.309 1 98.44 54 ILE B CA 1
ATOM 3431 C C . ILE B 1 54 ? -5.547 -31.875 0.697 1 98.44 54 ILE B C 1
ATOM 3433 O O . ILE B 1 54 ? -5.172 -33 1.049 1 98.44 54 ILE B O 1
ATOM 3437 N N . LEU B 1 55 ? -4.715 -30.828 0.651 1 98 55 LEU B N 1
ATOM 3438 C CA . LEU B 1 55 ? -3.297 -30.969 0.971 1 98 55 LEU B CA 1
ATOM 3439 C C . LEU B 1 55 ? -3.105 -31.312 2.443 1 98 55 LEU B C 1
ATOM 3441 O O . LEU B 1 55 ? -2.135 -31.984 2.805 1 98 55 LEU B O 1
ATOM 3445 N N . GLY B 1 56 ? -3.979 -30.828 3.258 1 97.19 56 GLY B N 1
ATOM 3446 C CA . GLY B 1 56 ? -3.939 -31.203 4.664 1 97.19 56 GLY B CA 1
ATOM 3447 C C . GLY B 1 56 ? -4.199 -32.688 4.895 1 97.19 56 GLY B C 1
ATOM 3448 O O . GLY B 1 56 ? -3.594 -33.312 5.777 1 97.19 56 GLY B O 1
ATOM 3449 N N . LYS B 1 57 ? -5.008 -33.25 4.051 1 96.56 57 LYS B N 1
ATOM 3450 C CA . LYS B 1 57 ? -5.453 -34.625 4.242 1 96.56 57 LYS B CA 1
ATOM 3451 C C . LYS B 1 57 ? -4.582 -35.594 3.457 1 96.56 57 LYS B C 1
ATOM 3453 O O . LYS B 1 57 ? -4.355 -36.75 3.895 1 96.56 57 LYS B O 1
ATOM 3458 N N . ASN B 1 58 ? -4.145 -35.188 2.34 1 96.19 58 ASN B N 1
ATOM 3459 C CA . ASN B 1 58 ? -3.49 -36.125 1.414 1 96.19 58 ASN B CA 1
ATOM 3460 C C . ASN B 1 58 ? -2.311 -35.469 0.709 1 96.19 58 ASN B C 1
ATOM 3462 O O . ASN B 1 58 ? -2.246 -35.438 -0.521 1 96.19 58 ASN B O 1
ATOM 3466 N N . PRO B 1 59 ? -1.306 -35.062 1.436 1 96 59 PRO B N 1
ATOM 3467 C CA . PRO B 1 59 ? -0.182 -34.344 0.819 1 96 59 PRO B CA 1
ATOM 3468 C C . PRO B 1 59 ? 0.7 -35.25 -0.028 1 96 59 PRO B C 1
ATOM 3470 O O . PRO B 1 59 ? 1.505 -34.781 -0.829 1 96 59 PRO B O 1
ATOM 3473 N N . SER B 1 60 ? 0.537 -36.625 0.071 1 97.12 60 SER B N 1
ATOM 3474 C CA . SER B 1 60 ? 1.424 -37.531 -0.643 1 97.12 60 SER B CA 1
ATOM 3475 C C . SER B 1 60 ? 0.669 -38.312 -1.716 1 97.12 60 SER B C 1
ATOM 3477 O O . SER B 1 60 ? 1.146 -39.344 -2.191 1 97.12 60 SER B O 1
ATOM 3479 N N . GLY B 1 61 ? -0.443 -37.875 -2.055 1 98.06 61 GLY B N 1
ATOM 3480 C CA . GLY B 1 61 ? -1.254 -38.656 -2.99 1 98.06 61 GLY B CA 1
ATOM 3481 C C . GLY B 1 61 ? -1.748 -37.812 -4.164 1 98.06 61 GLY B C 1
ATOM 3482 O O . GLY B 1 61 ? -2.613 -38.25 -4.922 1 98.06 61 GLY B O 1
ATOM 3483 N N . ILE B 1 62 ? -1.214 -36.656 -4.336 1 98.81 62 ILE B N 1
ATOM 3484 C CA . ILE B 1 62 ? -1.729 -35.75 -5.359 1 98.81 62 ILE B CA 1
ATOM 3485 C C . ILE B 1 62 ? -1.253 -36.188 -6.734 1 98.81 62 ILE B C 1
ATOM 3487 O O . ILE B 1 62 ? -0.09 -36.562 -6.906 1 98.81 62 ILE B O 1
ATOM 3491 N N . ARG B 1 63 ? -2.139 -36.125 -7.777 1 98.81 63 ARG B N 1
ATOM 3492 C CA . ARG B 1 63 ? -1.772 -36.625 -9.102 1 98.81 63 ARG B CA 1
ATOM 3493 C C . ARG B 1 63 ? -2.105 -35.594 -10.172 1 98.81 63 ARG B C 1
ATOM 3495 O O . ARG B 1 63 ? -1.593 -35.656 -11.297 1 98.81 63 ARG B O 1
ATOM 3502 N N . ALA B 1 64 ? -2.975 -34.625 -9.797 1 98.94 64 ALA B N 1
ATOM 3503 C CA . ALA B 1 64 ? -3.393 -33.719 -10.852 1 98.94 64 ALA B CA 1
ATOM 3504 C C . ALA B 1 64 ? -3.74 -32.344 -10.273 1 98.94 64 ALA B C 1
ATOM 3506 O O . ALA B 1 64 ? -4.117 -32.219 -9.109 1 98.94 64 ALA B O 1
ATOM 3507 N N . ILE B 1 65 ? -3.551 -31.312 -11.055 1 98.94 65 ILE B N 1
ATOM 3508 C CA . ILE B 1 65 ? -4.047 -29.953 -10.828 1 98.94 65 ILE B CA 1
ATOM 3509 C C . ILE B 1 65 ? -4.875 -29.5 -12.023 1 98.94 65 ILE B C 1
ATOM 3511 O O . ILE B 1 65 ? -4.422 -29.578 -13.164 1 98.94 65 ILE B O 1
ATOM 3515 N N . THR B 1 66 ? -6.078 -29.094 -11.812 1 98.94 66 THR B N 1
ATOM 3516 C CA . THR B 1 66 ? -6.918 -28.5 -12.844 1 98.94 66 THR B CA 1
ATOM 3517 C C . THR B 1 66 ? -7.117 -27.016 -12.578 1 98.94 66 THR B C 1
ATOM 3519 O O . THR B 1 66 ? -7.473 -26.609 -11.469 1 98.94 66 THR B O 1
ATOM 3522 N N . VAL B 1 67 ? -6.879 -26.203 -13.578 1 98.69 67 VAL B N 1
ATOM 3523 C CA . VAL B 1 67 ? -6.918 -24.766 -13.422 1 98.69 67 VAL B CA 1
ATOM 3524 C C . VAL B 1 67 ? -7.824 -24.156 -14.484 1 98.69 67 VAL B C 1
ATOM 3526 O O . VAL B 1 67 ? -7.684 -24.453 -15.672 1 98.69 67 VAL B O 1
ATOM 3529 N N . ASN B 1 68 ? -8.789 -23.344 -14.094 1 98.5 68 ASN B N 1
ATOM 3530 C CA . ASN B 1 68 ? -9.547 -22.547 -15.055 1 98.5 68 ASN B CA 1
ATOM 3531 C C . ASN B 1 68 ? -9.164 -21.062 -14.977 1 98.5 68 ASN B C 1
ATOM 3533 O O . ASN B 1 68 ? -8.789 -20.562 -13.914 1 98.5 68 ASN B O 1
ATOM 3537 N N . SER B 1 69 ? -9.242 -20.391 -16.047 1 97.62 69 SER B N 1
ATOM 3538 C CA . SER B 1 69 ? -9.062 -18.953 -16.078 1 97.62 69 SER B CA 1
ATOM 3539 C C . SER B 1 69 ? -10.289 -18.25 -16.656 1 97.62 69 SER B C 1
ATOM 3541 O O . SER B 1 69 ? -11.078 -18.859 -17.375 1 97.62 69 SER B O 1
ATOM 3543 N N . GLY B 1 70 ? -10.477 -17.016 -16.266 1 96.06 70 GLY B N 1
ATOM 3544 C CA . GLY B 1 70 ? -11.633 -16.219 -16.641 1 96.06 70 GLY B CA 1
ATOM 3545 C C . GLY B 1 70 ? -12.578 -15.945 -15.484 1 96.06 70 GLY B C 1
ATOM 3546 O O . GLY B 1 70 ? -13.188 -14.875 -15.414 1 96.06 70 GLY B O 1
ATOM 3547 N N . VAL B 1 71 ? -12.711 -16.938 -14.633 1 96.5 71 VAL B N 1
ATOM 3548 C CA . VAL B 1 71 ? -13.547 -16.812 -13.445 1 96.5 71 VAL B CA 1
ATOM 3549 C C . VAL B 1 71 ? -12.789 -17.297 -12.219 1 96.5 71 VAL B C 1
ATOM 3551 O O . VAL B 1 71 ? -12.242 -18.406 -12.219 1 96.5 71 VAL B O 1
ATOM 3554 N N . ALA B 1 72 ? -12.852 -16.547 -11.148 1 96.06 72 ALA B N 1
ATOM 3555 C CA . ALA B 1 72 ? -11.953 -16.781 -10.023 1 96.06 72 ALA B CA 1
ATOM 3556 C C . ALA B 1 72 ? -12.578 -17.75 -9.016 1 96.06 72 ALA B C 1
ATOM 3558 O O . ALA B 1 72 ? -11.883 -18.312 -8.172 1 96.06 72 ALA B O 1
ATOM 3559 N N . ASN B 1 73 ? -13.898 -17.953 -9.133 1 97.56 73 ASN B N 1
ATOM 3560 C CA . ASN B 1 73 ? -14.633 -18.719 -8.133 1 97.56 73 ASN B CA 1
ATOM 3561 C C . ASN B 1 73 ? -14.336 -18.219 -6.719 1 97.56 73 ASN B C 1
ATOM 3563 O O . ASN B 1 73 ? -13.992 -19 -5.836 1 97.56 73 ASN B O 1
ATOM 3567 N N . ALA B 1 74 ? -14.32 -16.922 -6.523 1 96.38 74 ALA B N 1
ATOM 3568 C CA . ALA B 1 74 ? -14.188 -16.203 -5.254 1 96.38 74 ALA B CA 1
ATOM 3569 C C . ALA B 1 74 ? -15.461 -15.438 -4.922 1 96.38 74 ALA B C 1
ATOM 3571 O O . ALA B 1 74 ? -16.094 -14.859 -5.809 1 96.38 74 ALA B O 1
ATOM 3572 N N . CYS B 1 75 ? -15.797 -15.438 -3.619 1 96.62 75 CYS B N 1
ATOM 3573 C CA . CYS B 1 75 ? -17.016 -14.781 -3.18 1 96.62 75 CYS B CA 1
ATOM 3574 C C . CYS B 1 75 ? -18.234 -15.383 -3.855 1 96.62 75 CYS B C 1
ATOM 3576 O O . CYS B 1 75 ? -19.109 -14.656 -4.34 1 96.62 75 CYS B O 1
ATOM 3578 N N . THR B 1 76 ? -18.266 -16.719 -3.838 1 96.44 76 THR B N 1
ATOM 3579 C CA . THR B 1 76 ? -19.312 -17.422 -4.562 1 96.44 76 THR B CA 1
ATOM 3580 C C . THR B 1 76 ? -20.109 -18.328 -3.617 1 96.44 76 THR B C 1
ATOM 3582 O O . THR B 1 76 ? -20.891 -19.172 -4.066 1 96.44 76 THR B O 1
ATOM 3585 N N . GLY B 1 77 ? -19.844 -18.188 -2.363 1 95.19 77 GLY B N 1
ATOM 3586 C CA . GLY B 1 77 ? -20.641 -18.875 -1.356 1 95.19 77 GLY B CA 1
ATOM 3587 C C . GLY B 1 77 ? -20.484 -20.391 -1.399 1 95.19 77 GLY B C 1
ATOM 3588 O O . GLY B 1 77 ? -19.453 -20.891 -1.811 1 95.19 77 GLY B O 1
ATOM 3589 N N . GLU B 1 78 ? -21.469 -21.031 -0.911 1 96.75 78 GLU B N 1
ATOM 3590 C CA . GLU B 1 78 ? -21.469 -22.484 -0.848 1 96.75 78 GLU B CA 1
ATOM 3591 C C . GLU B 1 78 ? -21.375 -23.109 -2.244 1 96.75 78 GLU B C 1
ATOM 3593 O O . GLU B 1 78 ? -20.734 -24.141 -2.438 1 96.75 78 GLU B O 1
ATOM 3598 N N . GLN B 1 79 ? -22.047 -22.438 -3.182 1 97.69 79 GLN B N 1
ATOM 3599 C CA . GLN B 1 79 ? -22.031 -22.953 -4.551 1 97.69 79 GLN B CA 1
ATOM 3600 C C . GLN B 1 79 ? -20.609 -22.953 -5.117 1 97.69 79 GLN B C 1
ATOM 3602 O O . GLN B 1 79 ? -20.25 -23.828 -5.906 1 97.69 79 GLN B O 1
ATOM 3607 N N . GLY B 1 80 ? -19.844 -21.969 -4.797 1 98.06 80 GLY B N 1
ATOM 3608 C CA . GLY B 1 80 ? -18.453 -21.953 -5.219 1 98.06 80 GLY B CA 1
ATOM 3609 C C . GLY B 1 80 ? -17.672 -23.156 -4.746 1 98.06 80 GLY B C 1
ATOM 3610 O O . GLY B 1 80 ? -16.875 -23.719 -5.5 1 98.06 80 GLY B O 1
ATOM 3611 N N . MET B 1 81 ? -17.922 -23.547 -3.516 1 98.19 81 MET B N 1
ATOM 3612 C CA . MET B 1 81 ? -17.266 -24.734 -2.959 1 98.19 81 MET B CA 1
ATOM 3613 C C . MET B 1 81 ? -17.734 -26 -3.668 1 98.19 81 MET B C 1
ATOM 3615 O O . MET B 1 81 ? -16.922 -26.875 -3.957 1 98.19 81 MET B O 1
ATOM 3619 N N . ILE B 1 82 ? -19 -26 -3.916 1 98.69 82 ILE B N 1
ATOM 3620 C CA . ILE B 1 82 ? -19.562 -27.125 -4.648 1 98.69 82 ILE B CA 1
ATOM 3621 C C . ILE B 1 82 ? -18.922 -27.219 -6.031 1 98.69 82 ILE B C 1
ATOM 3623 O O . ILE B 1 82 ? -18.531 -28.297 -6.477 1 98.69 82 ILE B O 1
ATOM 3627 N N . ASN B 1 83 ? -18.828 -26.078 -6.691 1 98.75 83 ASN B N 1
ATOM 3628 C CA . ASN B 1 83 ? -18.219 -26.047 -8.023 1 98.75 83 ASN B CA 1
ATOM 3629 C C . ASN B 1 83 ? -16.766 -26.5 -8 1 98.75 83 ASN B C 1
ATOM 3631 O O . ASN B 1 83 ? -16.312 -27.203 -8.898 1 98.75 83 ASN B O 1
ATOM 3635 N N . ALA B 1 84 ? -16.016 -26.094 -6.992 1 98.62 84 ALA B N 1
ATOM 3636 C CA . ALA B 1 84 ? -14.633 -26.531 -6.848 1 98.62 84 ALA B CA 1
ATOM 3637 C C . ALA B 1 84 ? -14.547 -28.047 -6.715 1 98.62 84 ALA B C 1
ATOM 3639 O O . ALA B 1 84 ? -13.711 -28.688 -7.352 1 98.62 84 ALA B O 1
ATOM 3640 N N . ARG B 1 85 ? -15.414 -28.594 -5.926 1 98.56 85 ARG B N 1
ATOM 3641 C CA . ARG B 1 85 ? -15.445 -30.047 -5.73 1 98.56 85 ARG B CA 1
ATOM 3642 C C . ARG B 1 85 ? -15.828 -30.766 -7.023 1 98.56 85 ARG B C 1
ATOM 3644 O O . ARG B 1 85 ? -15.258 -31.797 -7.355 1 98.56 85 ARG B O 1
ATOM 3651 N N . ARG B 1 86 ? -16.781 -30.188 -7.668 1 98.75 86 ARG B N 1
ATOM 3652 C CA . ARG B 1 86 ? -17.219 -30.766 -8.938 1 98.75 86 ARG B CA 1
ATOM 3653 C C . ARG B 1 86 ? -16.078 -30.781 -9.953 1 98.75 86 ARG B C 1
ATOM 3655 O O . ARG B 1 86 ? -15.93 -31.719 -10.719 1 98.75 86 ARG B O 1
ATOM 3662 N N . MET B 1 87 ? -15.367 -29.734 -10.008 1 98.75 87 MET B N 1
ATOM 3663 C CA . MET B 1 87 ? -14.195 -29.656 -10.883 1 98.75 87 MET B CA 1
ATOM 3664 C C . MET B 1 87 ? -13.219 -30.781 -10.578 1 98.75 87 MET B C 1
ATOM 3666 O O . MET B 1 87 ? -12.727 -31.438 -11.492 1 98.75 87 MET B O 1
ATOM 3670 N N . ALA B 1 88 ? -12.961 -31 -9.328 1 98.81 88 ALA B N 1
ATOM 3671 C CA . ALA B 1 88 ? -12.055 -32.062 -8.898 1 98.81 88 ALA B CA 1
ATOM 3672 C C . ALA B 1 88 ? -12.617 -33.438 -9.242 1 98.81 88 ALA B C 1
ATOM 3674 O O . ALA B 1 88 ? -11.898 -34.312 -9.734 1 98.81 88 ALA B O 1
ATOM 3675 N N . GLU B 1 89 ? -13.875 -33.594 -9 1 98.88 89 GLU B N 1
ATOM 3676 C CA . GLU B 1 89 ? -14.539 -34.875 -9.25 1 98.88 89 GLU B CA 1
ATOM 3677 C C . GLU B 1 89 ? -14.508 -35.25 -10.734 1 98.88 89 GLU B C 1
ATOM 3679 O O . GLU B 1 89 ? -14.219 -36.375 -11.102 1 98.88 89 GLU B O 1
ATOM 3684 N N . LYS B 1 90 ? -14.867 -34.25 -11.531 1 98.88 90 LYS B N 1
ATOM 3685 C CA . LYS B 1 90 ? -14.844 -34.5 -12.969 1 98.88 90 LYS B CA 1
ATOM 3686 C C . LYS B 1 90 ? -13.445 -34.875 -13.453 1 98.88 90 LYS B C 1
ATOM 3688 O O . LYS B 1 90 ? -13.281 -35.781 -14.258 1 98.88 90 LYS B O 1
ATOM 3693 N N . THR B 1 91 ? -12.453 -34.156 -12.984 1 98.94 91 THR B N 1
ATOM 3694 C CA . THR B 1 91 ? -11.07 -34.438 -13.344 1 98.94 91 THR B CA 1
ATOM 3695 C C . THR B 1 91 ? -10.68 -35.844 -12.914 1 98.94 91 THR B C 1
ATOM 3697 O O . THR B 1 91 ? -10.094 -36.594 -13.703 1 98.94 91 THR B O 1
ATOM 3700 N N . ALA B 1 92 ? -10.977 -36.188 -11.695 1 98.88 92 ALA B N 1
ATOM 3701 C CA . ALA B 1 92 ? -10.672 -37.5 -11.141 1 98.88 92 ALA B CA 1
ATOM 3702 C C . ALA B 1 92 ? -11.305 -38.625 -11.984 1 98.88 92 ALA B C 1
ATOM 3704 O O . ALA B 1 92 ? -10.648 -39.625 -12.297 1 98.88 92 ALA B O 1
ATOM 3705 N N . LYS B 1 93 ? -12.516 -38.375 -12.312 1 98.81 93 LYS B N 1
ATOM 3706 C CA . LYS B 1 93 ? -13.25 -39.375 -13.109 1 98.81 93 LYS B CA 1
ATOM 3707 C C . LYS B 1 93 ? -12.594 -39.562 -14.469 1 98.81 93 LYS B C 1
ATOM 3709 O O . LYS B 1 93 ? -12.367 -40.719 -14.883 1 98.81 93 LYS B O 1
ATOM 3714 N N . GLU B 1 94 ? -12.289 -38.469 -15.18 1 98.81 94 GLU B N 1
ATOM 3715 C CA . GLU B 1 94 ? -11.727 -38.562 -16.531 1 98.81 94 GLU B CA 1
ATOM 3716 C C . GLU B 1 94 ? -10.336 -39.188 -16.5 1 98.81 94 GLU B C 1
ATOM 3718 O O . GLU B 1 94 ? -9.938 -39.875 -17.453 1 98.81 94 GLU B O 1
ATOM 3723 N N . LEU B 1 95 ? -9.586 -38.969 -15.453 1 98.81 95 LEU B N 1
ATOM 3724 C CA . LEU B 1 95 ? -8.219 -39.469 -15.344 1 98.81 95 LEU B CA 1
ATOM 3725 C C . LEU B 1 95 ? -8.195 -40.812 -14.656 1 98.81 95 LEU B C 1
ATOM 3727 O O . LEU B 1 95 ? -7.145 -41.469 -14.586 1 98.81 95 LEU B O 1
ATOM 3731 N N . ASN B 1 96 ? -9.266 -41.25 -14.141 1 98.44 96 ASN B N 1
ATOM 3732 C CA . ASN B 1 96 ? -9.391 -42.5 -13.391 1 98.44 96 ASN B CA 1
ATOM 3733 C C . ASN B 1 96 ? -8.461 -42.531 -12.188 1 98.44 96 ASN B C 1
ATOM 3735 O O . ASN B 1 96 ? -7.656 -43.469 -12.031 1 98.44 96 ASN B O 1
ATOM 3739 N N . ILE B 1 97 ? -8.539 -41.531 -11.352 1 98.56 97 ILE B N 1
ATOM 3740 C CA . ILE B 1 97 ? -7.781 -41.406 -10.117 1 98.56 97 ILE B CA 1
ATOM 3741 C C . ILE B 1 97 ? -8.711 -40.969 -8.977 1 98.56 97 ILE B C 1
ATOM 3743 O O . ILE B 1 97 ? -9.844 -40.562 -9.227 1 98.56 97 ILE B O 1
ATOM 3747 N N . PRO B 1 98 ? -8.25 -41.094 -7.664 1 98.31 98 PRO B N 1
ATOM 3748 C CA . PRO B 1 98 ? -9.086 -40.656 -6.547 1 98.31 98 PRO B CA 1
ATOM 3749 C C . PRO B 1 98 ? -9.328 -39.156 -6.562 1 98.31 98 PRO B C 1
ATOM 3751 O O . PRO B 1 98 ? -8.422 -38.375 -6.898 1 98.31 98 PRO B O 1
ATOM 3754 N N . VAL B 1 99 ? -10.492 -38.75 -6.152 1 98.5 99 VAL B N 1
ATOM 3755 C CA . VAL B 1 99 ? -10.852 -37.344 -6.113 1 98.5 99 VAL B CA 1
ATOM 3756 C C . VAL B 1 99 ? -9.906 -36.594 -5.172 1 98.5 99 VAL B C 1
ATOM 3758 O O . VAL B 1 99 ? -9.562 -35.438 -5.418 1 98.5 99 VAL B O 1
ATOM 3761 N N . GLU B 1 100 ? -9.398 -37.25 -4.125 1 98.12 100 GLU B N 1
ATOM 3762 C CA . GLU B 1 100 ? -8.516 -36.656 -3.131 1 98.12 100 GLU B CA 1
ATOM 3763 C C . GLU B 1 100 ? -7.121 -36.406 -3.703 1 98.12 100 GLU B C 1
ATOM 3765 O O . GLU B 1 100 ? -6.281 -35.781 -3.062 1 98.12 100 GLU B O 1
ATOM 3770 N N . SER B 1 101 ? -6.926 -36.844 -4.945 1 98.62 101 SER B N 1
ATOM 3771 C CA . SER B 1 101 ? -5.633 -36.656 -5.602 1 98.62 101 SER B CA 1
ATOM 3772 C C . SER B 1 101 ? -5.66 -35.469 -6.559 1 98.62 101 SER B C 1
ATOM 3774 O O . SER B 1 101 ? -4.703 -35.25 -7.301 1 98.62 101 SER B O 1
ATOM 3776 N N . VAL B 1 102 ? -6.762 -34.719 -6.539 1 98.94 102 VAL B N 1
ATOM 3777 C CA . VAL B 1 102 ? -6.914 -33.625 -7.516 1 98.94 102 VAL B CA 1
ATOM 3778 C C . VAL B 1 102 ? -6.984 -32.281 -6.797 1 98.94 102 VAL B C 1
ATOM 3780 O O . VAL B 1 102 ? -7.797 -32.125 -5.887 1 98.94 102 VAL B O 1
ATOM 3783 N N . LEU B 1 103 ? -6.094 -31.406 -7.129 1 98.88 103 LEU B N 1
ATOM 3784 C CA . LEU B 1 103 ? -6.184 -30 -6.723 1 98.88 103 LEU B CA 1
ATOM 3785 C C . LEU B 1 103 ? -6.828 -29.156 -7.82 1 98.88 103 LEU B C 1
ATOM 3787 O O . LEU B 1 103 ? -6.84 -29.562 -8.984 1 98.88 103 LEU B O 1
ATOM 3791 N N . VAL B 1 104 ? -7.422 -28.031 -7.402 1 98.81 104 VAL B N 1
ATOM 3792 C CA . VAL B 1 104 ? -8.086 -27.156 -8.359 1 98.81 104 VAL B CA 1
ATOM 3793 C C . VAL B 1 104 ? -7.66 -25.703 -8.117 1 98.81 104 VAL B C 1
ATOM 3795 O O . VAL B 1 104 ? -7.355 -25.328 -6.988 1 98.81 104 VAL B O 1
ATOM 3798 N N . SER B 1 105 ? -7.594 -24.906 -9.148 1 98.06 105 SER B N 1
ATOM 3799 C CA . SER B 1 105 ? -7.293 -23.484 -9.078 1 98.06 105 SER B CA 1
ATOM 3800 C C . SER B 1 105 ? -8.133 -22.688 -10.078 1 98.06 105 SER B C 1
ATOM 3802 O O . SER B 1 105 ? -8.531 -23.219 -11.117 1 98.06 105 SER B O 1
ATOM 3804 N N . SER B 1 106 ? -8.453 -21.5 -9.719 1 97.69 106 SER B N 1
ATOM 3805 C CA . SER B 1 106 ? -9.25 -20.609 -10.57 1 97.69 106 SER B CA 1
ATOM 3806 C C . SER B 1 106 ? -8.719 -19.172 -10.523 1 97.69 106 SER B C 1
ATOM 3808 O O . SER B 1 106 ? -8.172 -18.75 -9.508 1 97.69 106 SER B O 1
ATOM 3810 N N . THR B 1 107 ? -8.812 -18.5 -11.609 1 96.12 107 THR B N 1
ATOM 3811 C CA . THR B 1 107 ? -8.406 -17.109 -11.688 1 96.12 107 THR B CA 1
ATOM 3812 C C . THR B 1 107 ? -9.312 -16.344 -12.648 1 96.12 107 THR B C 1
ATOM 3814 O O . THR B 1 107 ? -9.891 -16.922 -13.562 1 96.12 107 THR B O 1
ATOM 3817 N N . GLY B 1 108 ? -9.5 -15.07 -12.367 1 94.5 108 GLY B N 1
ATOM 3818 C CA . GLY B 1 108 ? -10.336 -14.219 -13.203 1 94.5 108 GLY B CA 1
ATOM 3819 C C . GLY B 1 108 ? -11.273 -13.336 -12.406 1 94.5 108 GLY B C 1
ATOM 3820 O O . GLY B 1 108 ? -10.883 -12.773 -11.383 1 94.5 108 GLY B O 1
ATOM 3821 N N . VAL B 1 109 ? -12.469 -13.164 -12.852 1 92.94 109 VAL B N 1
ATOM 3822 C CA . VAL B 1 109 ? -13.43 -12.227 -12.281 1 92.94 109 VAL B CA 1
ATOM 3823 C C . VAL B 1 109 ? -13.953 -12.766 -10.953 1 92.94 109 VAL B C 1
ATOM 3825 O O . VAL B 1 109 ? -14.305 -13.945 -10.852 1 92.94 109 VAL B O 1
ATOM 3828 N N . ILE B 1 110 ? -14 -11.969 -9.984 1 93.56 110 ILE B N 1
ATOM 3829 C CA . ILE B 1 110 ? -14.5 -12.305 -8.656 1 93.56 110 ILE B CA 1
ATOM 3830 C C . ILE B 1 110 ? -16.016 -12.125 -8.617 1 93.56 110 ILE B C 1
ATOM 3832 O O . ILE B 1 110 ? -16.547 -11.164 -9.172 1 93.56 110 ILE B O 1
ATOM 3836 N N . GLY B 1 111 ? -16.641 -13 -8.023 1 93.38 111 GLY B N 1
ATOM 3837 C CA . GLY B 1 111 ? -18.062 -12.805 -7.734 1 93.38 111 GLY B CA 1
ATOM 3838 C C . GLY B 1 111 ? -18.969 -13.461 -8.75 1 93.38 111 GLY B C 1
ATOM 3839 O O . GLY B 1 111 ? -20.188 -13.289 -8.695 1 93.38 111 GLY B O 1
ATOM 3840 N N . VAL B 1 112 ? -18.375 -14.188 -9.641 1 93.31 112 VAL B N 1
ATOM 3841 C CA . VAL B 1 112 ? -19.125 -14.867 -10.688 1 93.31 112 VAL B CA 1
ATOM 3842 C C . VAL B 1 112 ? -19.016 -16.375 -10.516 1 93.31 112 VAL B C 1
ATOM 3844 O O . VAL B 1 112 ? -17.953 -16.891 -10.188 1 93.31 112 VAL B O 1
ATOM 3847 N N . GLN B 1 113 ? -20.141 -17.031 -10.75 1 95.88 113 GLN B N 1
ATOM 3848 C CA . GLN B 1 113 ? -20.125 -18.484 -10.625 1 95.88 113 GLN B CA 1
ATOM 3849 C C . GLN B 1 113 ? -19.406 -19.125 -11.805 1 95.88 113 GLN B C 1
ATOM 3851 O O . GLN B 1 113 ? -19.516 -18.656 -12.938 1 95.88 113 GLN B O 1
ATOM 3856 N N . LEU B 1 114 ? -18.75 -20.219 -11.555 1 97.12 114 LEU B N 1
ATOM 3857 C CA . LEU B 1 114 ? -18.109 -20.984 -12.625 1 97.12 114 LEU B CA 1
ATOM 3858 C C . LEU B 1 114 ? -19.156 -21.547 -13.578 1 97.12 114 LEU B C 1
ATOM 3860 O O . LEU B 1 114 ? -20.156 -22.141 -13.133 1 97.12 114 LEU B O 1
ATOM 3864 N N . PRO B 1 115 ? -18.953 -21.312 -14.82 1 97.94 115 PRO B N 1
ATOM 3865 C CA . PRO B 1 115 ? -19.812 -22.047 -15.773 1 97.94 115 PRO B CA 1
ATOM 3866 C C . PRO B 1 115 ? -19.438 -23.531 -15.875 1 97.94 115 PRO B C 1
ATOM 3868 O O . PRO B 1 115 ? -18.703 -23.922 -16.781 1 97.94 115 PRO B O 1
ATOM 3871 N N . MET B 1 116 ? -20.078 -24.344 -15.07 1 98.44 116 MET B N 1
ATOM 3872 C CA . MET B 1 116 ? -19.594 -25.703 -14.812 1 98.44 116 MET B CA 1
ATOM 3873 C C . MET B 1 116 ? -19.75 -26.578 -16.047 1 98.44 116 MET B C 1
ATOM 3875 O O . MET B 1 116 ? -18.953 -27.484 -16.281 1 98.44 116 MET B O 1
ATOM 3879 N N . GLU B 1 117 ? -20.734 -26.281 -16.859 1 98.31 117 GLU B N 1
ATOM 3880 C CA . GLU B 1 117 ? -20.859 -27.062 -18.094 1 98.31 117 GLU B CA 1
ATOM 3881 C C . GLU B 1 117 ? -19.625 -26.891 -18.984 1 98.31 117 GLU B C 1
ATOM 3883 O O . GLU B 1 117 ? -19.109 -27.875 -19.516 1 98.31 117 GLU B O 1
ATOM 3888 N N . LYS B 1 118 ? -19.234 -25.672 -19.109 1 98.56 118 LYS B N 1
ATOM 3889 C CA . LYS B 1 118 ? -18.031 -25.375 -19.891 1 98.56 118 LYS B CA 1
ATOM 3890 C C . LYS B 1 118 ? -16.781 -25.984 -19.234 1 98.56 118 LYS B C 1
ATOM 3892 O O . LYS B 1 118 ? -15.945 -26.578 -19.906 1 98.56 118 LYS B O 1
ATOM 3897 N N . VAL B 1 119 ? -16.703 -25.875 -17.922 1 98.69 119 VAL B N 1
ATOM 3898 C CA . VAL B 1 119 ? -15.555 -26.375 -17.156 1 98.69 119 VAL B CA 1
ATOM 3899 C C . VAL B 1 119 ? -15.445 -27.891 -17.312 1 98.69 119 VAL B C 1
ATOM 3901 O O . VAL B 1 119 ? -14.375 -28.422 -17.609 1 98.69 119 VAL B O 1
ATOM 3904 N N . GLU B 1 120 ? -16.531 -28.547 -17.172 1 98.75 120 GLU B N 1
ATOM 3905 C CA . GLU B 1 120 ? -16.547 -30 -17.25 1 98.75 120 GLU B CA 1
ATOM 3906 C C . GLU B 1 120 ? -16.219 -30.484 -18.656 1 98.75 120 GLU B C 1
ATOM 3908 O O . GLU B 1 120 ? -15.469 -31.453 -18.828 1 98.75 120 GLU B O 1
ATOM 3913 N N . SER B 1 121 ? -16.781 -29.797 -19.625 1 98.5 121 SER B N 1
ATOM 3914 C CA . SER B 1 121 ? -16.438 -30.125 -21.016 1 98.5 121 SER B CA 1
ATOM 3915 C C . SER B 1 121 ? -14.953 -29.891 -21.281 1 98.5 121 SER B C 1
ATOM 3917 O O . SER B 1 121 ? -14.312 -30.672 -21.984 1 98.5 121 SER B O 1
ATOM 3919 N N . GLY B 1 122 ? -14.453 -28.812 -20.781 1 98.81 122 GLY B N 1
ATOM 3920 C CA . GLY B 1 122 ? -13.039 -28.5 -20.906 1 98.81 122 GLY B CA 1
ATOM 3921 C C . GLY B 1 122 ? -12.148 -29.562 -20.281 1 98.81 122 GLY B C 1
ATOM 3922 O O . GLY B 1 122 ? -11.102 -29.906 -20.828 1 98.81 122 GLY B O 1
ATOM 3923 N N . ILE B 1 123 ? -12.531 -30.078 -19.156 1 98.88 123 ILE B N 1
ATOM 3924 C CA . ILE B 1 123 ? -11.766 -31.109 -18.469 1 98.88 123 ILE B CA 1
ATOM 3925 C C . ILE B 1 123 ? -11.711 -32.375 -19.328 1 98.88 123 ILE B C 1
ATOM 3927 O O . ILE B 1 123 ? -10.641 -32.969 -19.484 1 98.88 123 ILE B O 1
ATOM 3931 N N . GLU B 1 124 ? -12.844 -32.719 -19.906 1 98.81 124 GLU B N 1
ATOM 3932 C CA . GLU B 1 124 ? -12.883 -33.875 -20.812 1 98.81 124 GLU B CA 1
ATOM 3933 C C . GLU B 1 124 ? -11.906 -33.688 -21.969 1 98.81 124 GLU B C 1
ATOM 3935 O O . GLU B 1 124 ? -11.125 -34.594 -22.281 1 98.81 124 GLU B O 1
ATOM 3940 N N . GLU B 1 125 ? -11.984 -32.562 -22.5 1 98.75 125 GLU B N 1
ATOM 3941 C CA . GLU B 1 125 ? -11.133 -32.281 -23.656 1 98.75 125 GLU B CA 1
ATOM 3942 C C . GLU B 1 125 ? -9.656 -32.25 -23.25 1 98.75 125 GLU B C 1
ATOM 3944 O O . GLU B 1 125 ? -8.805 -32.75 -23.953 1 98.75 125 GLU B O 1
ATOM 3949 N N . ALA B 1 126 ? -9.367 -31.625 -22.188 1 98.88 126 ALA B N 1
ATOM 3950 C CA . ALA B 1 126 ? -7.988 -31.484 -21.734 1 98.88 126 ALA B CA 1
ATOM 3951 C C . ALA B 1 126 ? -7.363 -32.844 -21.453 1 98.88 126 ALA B C 1
ATOM 3953 O O . ALA B 1 126 ? -6.199 -33.094 -21.797 1 98.88 126 ALA B O 1
ATOM 3954 N N . VAL B 1 127 ? -8.102 -33.75 -20.828 1 98.81 127 VAL B N 1
ATOM 3955 C CA . VAL B 1 127 ? -7.586 -35.062 -20.5 1 98.81 127 VAL B CA 1
ATOM 3956 C C . VAL B 1 127 ? -7.211 -35.812 -21.781 1 98.81 127 VAL B C 1
ATOM 3958 O O . VAL B 1 127 ? -6.195 -36.5 -21.828 1 98.81 127 VAL B O 1
ATOM 3961 N N . LYS B 1 128 ? -7.969 -35.562 -22.844 1 98.5 128 LYS B N 1
ATOM 3962 C CA . LYS B 1 128 ? -7.707 -36.188 -24.125 1 98.5 128 LYS B CA 1
ATOM 3963 C C . LYS B 1 128 ? -6.473 -35.594 -24.797 1 98.5 128 LYS B C 1
ATOM 3965 O O . LYS B 1 128 ? -5.883 -36.219 -25.688 1 98.5 128 LYS B O 1
ATOM 3970 N N . ASN B 1 129 ? -6.078 -34.375 -24.328 1 98.44 129 ASN B N 1
ATOM 3971 C CA . ASN B 1 129 ? -5 -33.656 -24.984 1 98.44 129 ASN B CA 1
ATOM 3972 C C . ASN B 1 129 ? -3.74 -33.594 -24.125 1 98.44 129 ASN B C 1
ATOM 3974 O O . ASN B 1 129 ? -2.846 -32.781 -24.375 1 98.44 129 ASN B O 1
ATOM 3978 N N . LEU B 1 130 ? -3.686 -34.438 -23.125 1 98.75 130 LEU B N 1
ATOM 3979 C CA . LEU B 1 130 ? -2.498 -34.469 -22.281 1 98.75 130 LEU B CA 1
ATOM 3980 C C . LEU B 1 130 ? -1.262 -34.844 -23.094 1 98.75 130 LEU B C 1
ATOM 3982 O O . LEU B 1 130 ? -1.298 -35.781 -23.891 1 98.75 130 LEU B O 1
ATOM 3986 N N . SER B 1 131 ? -0.232 -34.125 -22.969 1 98.56 131 SER B N 1
ATOM 3987 C CA . SER B 1 131 ? 1.042 -34.375 -23.625 1 98.56 131 SER B CA 1
ATOM 3988 C C . SER B 1 131 ? 2.215 -33.906 -22.781 1 98.56 131 SER B C 1
ATOM 3990 O O . SER B 1 131 ? 2.018 -33.344 -21.703 1 98.56 131 SER B O 1
ATOM 3992 N N . LYS B 1 132 ? 3.393 -34.125 -23.281 1 98.06 132 LYS B N 1
ATOM 3993 C CA . LYS B 1 132 ? 4.59 -33.75 -22.531 1 98.06 132 LYS B CA 1
ATOM 3994 C C . LYS B 1 132 ? 4.887 -32.25 -22.703 1 98.06 132 LYS B C 1
ATOM 3996 O O . LYS B 1 132 ? 5.738 -31.703 -22 1 98.06 132 LYS B O 1
ATOM 4001 N N . ASP B 1 133 ? 4.145 -31.562 -23.562 1 98.5 133 ASP B N 1
ATOM 4002 C CA . ASP B 1 133 ? 4.348 -30.141 -23.812 1 98.5 133 ASP B CA 1
ATOM 4003 C C . ASP B 1 133 ? 3.617 -29.281 -22.781 1 98.5 133 ASP B C 1
ATOM 4005 O O . ASP B 1 133 ? 2.385 -29.25 -22.75 1 98.5 133 ASP B O 1
ATOM 4009 N N . PRO B 1 134 ? 4.359 -28.547 -21.984 1 98.62 134 PRO B N 1
ATOM 4010 C CA . PRO B 1 134 ? 3.717 -27.766 -20.922 1 98.62 134 PRO B CA 1
ATOM 4011 C C . PRO B 1 134 ? 3.172 -26.422 -21.438 1 98.62 134 PRO B C 1
ATOM 4013 O O . PRO B 1 134 ? 2.463 -25.734 -20.703 1 98.62 134 PRO B O 1
ATOM 4016 N N . VAL B 1 135 ? 3.402 -25.984 -22.625 1 98.69 135 VAL B N 1
ATOM 4017 C CA . VAL B 1 135 ? 3.133 -24.641 -23.141 1 98.69 135 VAL B CA 1
ATOM 4018 C C . VAL B 1 135 ? 1.626 -24.391 -23.188 1 98.69 135 VAL B C 1
ATOM 4020 O O . VAL B 1 135 ? 1.147 -23.344 -22.766 1 98.69 135 VAL B O 1
ATOM 4023 N N . PRO B 1 136 ? 0.808 -25.406 -23.656 1 98.69 136 PRO B N 1
ATOM 4024 C CA . PRO B 1 136 ? -0.638 -25.172 -23.656 1 98.69 136 PRO B CA 1
ATOM 4025 C C . PRO B 1 136 ? -1.205 -24.906 -22.266 1 98.69 136 PRO B C 1
ATOM 4027 O O . PRO B 1 136 ? -2.125 -24.094 -22.109 1 98.69 136 PRO B O 1
ATOM 4030 N N . PHE B 1 137 ? -0.691 -25.625 -21.297 1 98.75 137 PHE B N 1
ATOM 4031 C CA . PHE B 1 137 ? -1.108 -25.344 -19.938 1 98.75 137 PHE B CA 1
ATOM 4032 C C . PHE B 1 137 ? -0.772 -23.922 -19.531 1 98.75 137 PHE B C 1
ATOM 4034 O O . PHE B 1 137 ? -1.608 -23.219 -18.969 1 98.75 137 PHE B O 1
ATOM 4041 N N . ALA B 1 138 ? 0.469 -23.5 -19.828 1 98.69 138 ALA B N 1
ATOM 4042 C CA . ALA B 1 138 ? 0.917 -22.156 -19.5 1 98.69 138 ALA B CA 1
ATOM 4043 C C . ALA B 1 138 ? 0.007 -21.109 -20.141 1 98.69 138 ALA B C 1
ATOM 4045 O O . ALA B 1 138 ? -0.278 -20.062 -19.531 1 98.69 138 ALA B O 1
ATOM 4046 N N . GLU B 1 139 ? -0.428 -21.328 -21.312 1 98.5 139 GLU B N 1
ATOM 4047 C CA . GLU B 1 139 ? -1.332 -20.422 -22.016 1 98.5 139 GLU B CA 1
ATOM 4048 C C . GLU B 1 139 ? -2.707 -20.391 -21.344 1 98.5 139 GLU B C 1
ATOM 4050 O O . GLU B 1 139 ? -3.324 -19.328 -21.234 1 98.5 139 GLU B O 1
ATOM 4055 N N . ALA B 1 140 ? -3.125 -21.531 -20.875 1 98.56 140 ALA B N 1
ATOM 4056 C CA . ALA B 1 140 ? -4.496 -21.719 -20.391 1 98.56 140 ALA B CA 1
ATOM 4057 C C . ALA B 1 140 ? -4.715 -20.969 -19.078 1 98.56 140 ALA B C 1
ATOM 4059 O O . ALA B 1 140 ? -5.844 -20.594 -18.75 1 98.56 140 ALA B O 1
ATOM 4060 N N . ILE B 1 141 ? -3.641 -20.703 -18.359 1 97.75 141 ILE B N 1
ATOM 4061 C CA . ILE B 1 141 ? -3.846 -20.172 -17.016 1 97.75 141 ILE B CA 1
ATOM 4062 C C . ILE B 1 141 ? -3.678 -18.656 -17.031 1 97.75 141 ILE B C 1
ATOM 4064 O O . ILE B 1 141 ? -3.855 -17.984 -16.016 1 97.75 141 ILE B O 1
ATOM 4068 N N . MET B 1 142 ? -3.412 -18.031 -18.203 1 96.69 142 MET B N 1
ATOM 4069 C CA . MET B 1 142 ? -3.197 -16.594 -18.344 1 96.69 142 MET B CA 1
ATOM 4070 C C . MET B 1 142 ? -4.52 -15.844 -18.25 1 96.69 142 MET B C 1
ATOM 4072 O O . MET B 1 142 ? -5.562 -16.359 -18.641 1 96.69 142 MET B O 1
ATOM 4076 N N . THR B 1 143 ? -4.523 -14.688 -17.734 1 93.88 143 THR B N 1
ATOM 4077 C CA . THR B 1 143 ? -5.629 -13.734 -17.766 1 93.88 143 THR B CA 1
ATOM 4078 C C . THR B 1 143 ? -5.223 -12.461 -18.5 1 93.88 143 THR B C 1
ATOM 4080 O O . THR B 1 143 ? -5.25 -12.414 -19.734 1 93.88 143 THR B O 1
ATOM 4083 N N . THR B 1 144 ? -4.746 -11.43 -17.766 1 91.88 144 THR B N 1
ATOM 4084 C CA . THR B 1 144 ? -4.305 -10.203 -18.422 1 91.88 144 THR B CA 1
ATOM 4085 C C . THR B 1 144 ? -2.838 -10.312 -18.828 1 91.88 144 THR B C 1
ATOM 4087 O O . THR B 1 144 ? -2.279 -9.375 -19.406 1 91.88 144 THR B O 1
ATOM 4090 N N . ASP B 1 145 ? -2.236 -11.469 -18.594 1 95.94 145 ASP B N 1
ATOM 4091 C CA . ASP B 1 145 ? -0.869 -11.75 -19.031 1 95.94 145 ASP B CA 1
ATOM 4092 C C . ASP B 1 145 ? -0.704 -11.5 -20.516 1 95.94 145 ASP B C 1
ATOM 4094 O O . ASP B 1 145 ? -1.6 -11.812 -21.312 1 95.94 145 ASP B O 1
ATOM 4098 N N . THR B 1 146 ? 0.444 -10.992 -20.859 1 96.62 146 THR B N 1
ATOM 4099 C CA . THR B 1 146 ? 0.719 -10.797 -22.281 1 96.62 146 THR B CA 1
ATOM 4100 C C . THR B 1 146 ? 1.68 -11.867 -22.797 1 96.62 146 THR B C 1
ATOM 4102 O O . THR B 1 146 ? 1.848 -12.031 -24 1 96.62 146 THR B O 1
ATOM 4105 N N . LYS B 1 147 ? 2.293 -12.656 -21.938 1 97.38 147 LYS B N 1
ATOM 4106 C CA . LYS B 1 147 ? 3.221 -13.727 -22.297 1 97.38 147 LYS B CA 1
ATOM 4107 C C . LYS B 1 147 ? 3.123 -14.891 -21.312 1 97.38 147 LYS B C 1
ATOM 4109 O O . LYS B 1 147 ? 2.719 -14.703 -20.156 1 97.38 147 LYS B O 1
ATOM 4114 N N . ILE B 1 148 ? 3.457 -16.062 -21.828 1 97.94 148 ILE B N 1
ATOM 4115 C CA . ILE B 1 148 ? 3.525 -17.203 -20.938 1 97.94 148 ILE B CA 1
ATOM 4116 C C . ILE B 1 148 ? 4.734 -17.078 -20.016 1 97.94 148 ILE B C 1
ATOM 4118 O O . ILE B 1 148 ? 5.73 -16.438 -20.375 1 97.94 148 ILE B O 1
ATOM 4122 N N . LYS B 1 149 ? 4.691 -17.641 -18.891 1 98 149 LYS B N 1
ATOM 4123 C CA . LYS B 1 149 ? 5.777 -17.656 -17.906 1 98 149 LYS B CA 1
ATOM 4124 C C . LYS B 1 149 ? 6.121 -19.094 -17.5 1 98 149 LYS B C 1
ATOM 4126 O O . LYS B 1 149 ? 5.418 -19.703 -16.703 1 98 149 LYS B O 1
ATOM 4131 N N . ILE B 1 150 ? 7.219 -19.5 -18 1 98.75 150 ILE B N 1
ATOM 4132 C CA . ILE B 1 150 ? 7.656 -20.875 -17.812 1 98.75 150 ILE B CA 1
ATOM 4133 C C . ILE B 1 150 ? 9.18 -20.922 -17.703 1 98.75 150 ILE B C 1
ATOM 4135 O O . ILE B 1 150 ? 9.875 -20.125 -18.344 1 98.75 150 ILE B O 1
ATOM 4139 N N . HIS B 1 151 ? 9.703 -21.672 -16.781 1 98.69 151 HIS B N 1
ATOM 4140 C CA . HIS B 1 151 ? 11.141 -21.891 -16.609 1 98.69 151 HIS B CA 1
ATOM 4141 C C . HIS B 1 151 ? 11.43 -23.281 -16.062 1 98.69 151 HIS B C 1
ATOM 4143 O O . HIS B 1 151 ? 10.602 -23.844 -15.344 1 98.69 151 HIS B O 1
ATOM 4149 N N . SER B 1 152 ? 12.539 -23.906 -16.469 1 98.81 152 SER B N 1
ATOM 4150 C CA . SER B 1 152 ? 12.93 -25.219 -15.953 1 98.81 152 SER B CA 1
ATOM 4151 C C . SER B 1 152 ? 14.422 -25.266 -15.648 1 98.81 152 SER B C 1
ATOM 4153 O O . SER B 1 152 ? 15.195 -24.438 -16.141 1 98.81 152 SER B O 1
ATOM 4155 N N . LYS B 1 153 ? 14.781 -26.109 -14.773 1 98.62 153 LYS B N 1
ATOM 4156 C CA . LYS B 1 153 ? 16.156 -26.297 -14.312 1 98.62 153 LYS B CA 1
ATOM 4157 C C . LYS B 1 153 ? 16.438 -27.766 -14.031 1 98.62 153 LYS B C 1
ATOM 4159 O O . LYS B 1 153 ? 15.586 -28.484 -13.508 1 98.62 153 LYS B O 1
ATOM 4164 N N . LYS B 1 154 ? 17.625 -28.234 -14.445 1 98.62 154 LYS B N 1
ATOM 4165 C CA . LYS B 1 154 ? 18.109 -29.547 -14.055 1 98.62 154 LYS B CA 1
ATOM 4166 C C . LYS B 1 154 ? 19.188 -29.453 -12.969 1 98.62 154 LYS B C 1
ATOM 4168 O O . LYS B 1 154 ? 19.938 -28.469 -12.914 1 98.62 154 LYS B O 1
ATOM 4173 N N . VAL B 1 155 ? 19.203 -30.438 -12.117 1 98.44 155 VAL B N 1
ATOM 4174 C CA . VAL B 1 155 ? 20.219 -30.531 -11.078 1 98.44 155 VAL B CA 1
ATOM 4175 C C . VAL B 1 155 ? 20.547 -32 -10.805 1 98.44 155 VAL B C 1
ATOM 4177 O O . VAL B 1 155 ? 19.672 -32.875 -10.938 1 98.44 155 VAL B O 1
ATOM 4180 N N . THR B 1 156 ? 21.797 -32.281 -10.531 1 98.38 156 THR B N 1
ATOM 4181 C CA . THR B 1 156 ? 22.203 -33.625 -10.18 1 98.38 156 THR B CA 1
ATOM 4182 C C . THR B 1 156 ? 22.297 -33.781 -8.664 1 98.38 156 THR B C 1
ATOM 4184 O O . THR B 1 156 ? 23.016 -33.031 -8 1 98.38 156 THR B O 1
ATOM 4187 N N . ILE B 1 157 ? 21.547 -34.75 -8.188 1 97.5 157 ILE B N 1
ATOM 4188 C CA . ILE B 1 157 ? 21.594 -35.094 -6.766 1 97.5 157 ILE B CA 1
ATOM 4189 C C . ILE B 1 157 ? 21.906 -36.562 -6.59 1 97.5 157 ILE B C 1
ATOM 4191 O O . ILE B 1 157 ? 21.156 -37.438 -7.055 1 97.5 157 ILE B O 1
ATOM 4195 N N . GLU B 1 158 ? 23.031 -36.812 -5.945 1 94.69 158 GLU B N 1
ATOM 4196 C CA . GLU B 1 158 ? 23.5 -38.188 -5.715 1 94.69 158 GLU B CA 1
ATOM 4197 C C . GLU B 1 158 ? 23.516 -39 -7.016 1 94.69 158 GLU B C 1
ATOM 4199 O O . GLU B 1 158 ? 22.984 -40.094 -7.074 1 94.69 158 GLU B O 1
ATOM 4204 N N . GLY B 1 159 ? 23.922 -38.406 -8 1 96.81 159 GLY B N 1
ATOM 4205 C CA . GLY B 1 159 ? 24.141 -39.062 -9.281 1 96.81 159 GLY B CA 1
ATOM 4206 C C . GLY B 1 159 ? 22.891 -39.156 -10.125 1 96.81 159 GLY B C 1
ATOM 4207 O O . GLY B 1 159 ? 22.922 -39.656 -11.242 1 96.81 159 GLY B O 1
ATOM 4208 N N . LYS B 1 160 ? 21.797 -38.719 -9.633 1 97.88 160 LYS B N 1
ATOM 4209 C CA . LYS B 1 160 ? 20.547 -38.75 -10.375 1 97.88 160 LYS B CA 1
ATOM 4210 C C . LYS B 1 160 ? 20.203 -37.375 -10.938 1 97.88 160 LYS B C 1
ATOM 4212 O O . LYS B 1 160 ? 20.297 -36.375 -10.227 1 97.88 160 LYS B O 1
ATOM 4217 N N . GLU B 1 161 ? 19.859 -37.344 -12.148 1 98.38 161 GLU B N 1
ATOM 4218 C CA . GLU B 1 161 ? 19.422 -36.094 -12.766 1 98.38 161 GLU B CA 1
ATOM 4219 C C . GLU B 1 161 ? 17.969 -35.781 -12.406 1 98.38 161 GLU B C 1
ATOM 4221 O O . GLU B 1 161 ? 17.078 -36.594 -12.656 1 98.38 161 GLU B O 1
ATOM 4226 N N . ILE B 1 162 ? 17.797 -34.656 -11.82 1 98.56 162 ILE B N 1
ATOM 4227 C CA . ILE B 1 162 ? 16.484 -34.219 -11.375 1 98.56 162 ILE B CA 1
ATOM 4228 C C . ILE B 1 162 ? 16.047 -33 -12.188 1 98.56 162 ILE B C 1
ATOM 4230 O O . ILE B 1 162 ? 16.859 -32.094 -12.461 1 98.56 162 ILE B O 1
ATOM 4234 N N . THR B 1 163 ? 14.805 -32.969 -12.594 1 98.81 163 THR B N 1
ATOM 4235 C CA . THR B 1 163 ? 14.258 -31.859 -13.359 1 98.81 163 THR B CA 1
ATOM 4236 C C . THR B 1 163 ? 13.203 -31.109 -12.555 1 98.81 163 THR B C 1
ATOM 4238 O O . THR B 1 163 ? 12.352 -31.734 -11.914 1 98.81 163 THR B O 1
ATOM 4241 N N . VAL B 1 164 ? 13.305 -29.766 -12.531 1 98.88 164 VAL B N 1
ATOM 4242 C CA . VAL B 1 164 ? 12.305 -28.875 -11.953 1 98.88 164 VAL B CA 1
ATOM 4243 C C . VAL B 1 164 ? 11.719 -27.984 -13.047 1 98.88 164 VAL B C 1
ATOM 4245 O O . VAL B 1 164 ? 12.461 -27.359 -13.805 1 98.88 164 VAL B O 1
ATOM 4248 N N . LEU B 1 165 ? 10.406 -27.969 -13.18 1 98.94 165 LEU B N 1
ATOM 4249 C CA . LEU B 1 165 ? 9.695 -27.094 -14.109 1 98.94 165 LEU B CA 1
ATOM 4250 C C . LEU B 1 165 ? 8.648 -26.25 -13.383 1 98.94 165 LEU B C 1
ATOM 4252 O O . LEU B 1 165 ? 7.926 -26.766 -12.523 1 98.94 165 LEU B O 1
ATOM 4256 N N . GLY B 1 166 ? 8.664 -24.938 -13.688 1 98.75 166 GLY B N 1
ATOM 4257 C CA . GLY B 1 166 ? 7.668 -24.047 -13.117 1 98.75 166 GLY B CA 1
ATOM 4258 C C . GLY B 1 166 ? 6.887 -23.281 -14.172 1 98.75 166 GLY B C 1
ATOM 4259 O O . GLY B 1 166 ? 7.441 -22.891 -15.195 1 98.75 166 GLY B O 1
ATOM 4260 N N . ILE B 1 167 ? 5.59 -23.141 -13.938 1 98.56 167 ILE B N 1
ATOM 4261 C CA . ILE B 1 167 ? 4.688 -22.328 -14.75 1 98.56 167 ILE B CA 1
ATOM 4262 C C . ILE B 1 167 ? 3.893 -21.391 -13.844 1 98.56 167 ILE B C 1
ATOM 4264 O O . ILE B 1 167 ? 3.361 -21.812 -12.812 1 98.56 167 ILE B O 1
ATOM 4268 N N . ALA B 1 168 ? 3.873 -20.125 -14.203 1 97.81 168 ALA B N 1
ATOM 4269 C CA . ALA B 1 168 ? 3.16 -19.156 -13.375 1 97.81 168 ALA B CA 1
ATOM 4270 C C . ALA B 1 168 ? 2.291 -18.234 -14.227 1 97.81 168 ALA B C 1
ATOM 4272 O O . ALA B 1 168 ? 2.42 -18.219 -15.453 1 97.81 168 ALA B O 1
ATOM 4273 N N . LYS B 1 169 ? 1.39 -17.609 -13.633 1 96.12 169 LYS B N 1
ATOM 4274 C CA . LYS B 1 169 ? 0.637 -16.516 -14.227 1 96.12 169 LYS B CA 1
ATOM 4275 C C . LYS B 1 169 ? 0.505 -15.344 -13.25 1 96.12 169 LYS B C 1
ATOM 4277 O O . LYS B 1 169 ? 0.605 -15.531 -12.039 1 96.12 169 LYS B O 1
ATOM 4282 N N . GLY B 1 170 ? 0.274 -14.219 -13.82 1 95.31 170 GLY B N 1
ATOM 4283 C CA . GLY B 1 170 ? 0.109 -13 -13.047 1 95.31 170 GLY B CA 1
ATOM 4284 C C . GLY B 1 170 ? 0.645 -11.773 -13.758 1 95.31 170 GLY B C 1
ATOM 4285 O O . GLY B 1 170 ? 1.727 -11.812 -14.344 1 95.31 170 GLY B O 1
ATOM 4286 N N . SER B 1 171 ? -0.139 -10.656 -13.75 1 95.12 171 SER B N 1
ATOM 4287 C CA . SER B 1 171 ? 0.271 -9.383 -14.328 1 95.12 171 SER B CA 1
ATOM 4288 C C . SER B 1 171 ? -0.347 -8.203 -13.578 1 95.12 171 SER B C 1
ATOM 4290 O O . SER B 1 171 ? 0.139 -7.078 -13.68 1 95.12 171 SER B O 1
ATOM 4292 N N . GLY B 1 172 ? -1.425 -8.414 -13.047 1 93.94 172 GLY B N 1
ATOM 4293 C CA . GLY B 1 172 ? -2.143 -7.469 -12.203 1 93.94 172 GLY B CA 1
ATOM 4294 C C . GLY B 1 172 ? -2.639 -8.078 -10.906 1 93.94 172 GLY B C 1
ATOM 4295 O O . GLY B 1 172 ? -2.742 -9.305 -10.797 1 93.94 172 GLY B O 1
ATOM 4296 N N . MET B 1 173 ? -2.928 -7.145 -9.906 1 93.88 173 MET B N 1
ATOM 4297 C CA . MET B 1 173 ? -3.277 -7.582 -8.562 1 93.88 173 MET B CA 1
ATOM 4298 C C . MET B 1 173 ? -2.148 -8.406 -7.945 1 93.88 173 MET B C 1
ATOM 4300 O O . MET B 1 173 ? -2.365 -9.539 -7.523 1 93.88 173 MET B O 1
ATOM 4304 N N . ILE B 1 174 ? -1.006 -7.793 -8.008 1 95.25 174 ILE B N 1
ATOM 4305 C CA . ILE B 1 174 ? 0.196 -8.508 -7.594 1 95.25 174 ILE B CA 1
ATOM 4306 C C . ILE B 1 174 ? 0.799 -7.828 -6.363 1 95.25 174 ILE B C 1
ATOM 4308 O O . ILE B 1 174 ? 1.4 -6.758 -6.469 1 95.25 174 ILE B O 1
ATOM 4312 N N . HIS B 1 175 ? 0.702 -8.367 -5.281 1 94.31 175 HIS B N 1
ATOM 4313 C CA . HIS B 1 175 ? 1.329 -8.07 -3.996 1 94.31 175 HIS B CA 1
ATOM 4314 C C . HIS B 1 175 ? 1.201 -9.25 -3.035 1 94.31 175 HIS B C 1
ATOM 4316 O O . HIS B 1 175 ? 0.507 -9.156 -2.02 1 94.31 175 HIS B O 1
ATOM 4322 N N . PRO B 1 176 ? 1.934 -10.227 -3.391 1 86.56 176 PRO B N 1
ATOM 4323 C CA . PRO B 1 176 ? 1.728 -11.484 -2.664 1 86.56 176 PRO B CA 1
ATOM 4324 C C . PRO B 1 176 ? 2.125 -11.383 -1.192 1 86.56 176 PRO B C 1
ATOM 4326 O O . PRO B 1 176 ? 3.115 -10.727 -0.859 1 86.56 176 PRO B O 1
ATOM 4329 N N . ASN B 1 177 ? 1.389 -11.805 -0.357 1 80.69 177 ASN B N 1
ATOM 4330 C CA . ASN B 1 177 ? 1.619 -12.188 1.03 1 80.69 177 ASN B CA 1
ATOM 4331 C C . ASN B 1 177 ? 1.273 -13.656 1.267 1 80.69 177 ASN B C 1
ATOM 4333 O O . ASN B 1 177 ? 0.19 -13.977 1.763 1 80.69 177 ASN B O 1
ATOM 4337 N N . MET B 1 178 ? 2.205 -14.445 0.972 1 59.59 178 MET B N 1
ATOM 4338 C CA . MET B 1 178 ? 2.135 -15.898 0.797 1 59.59 178 MET B CA 1
ATOM 4339 C C . MET B 1 178 ? 1.44 -16.25 -0.512 1 59.59 178 MET B C 1
ATOM 4341 O O . MET B 1 178 ? 1.046 -17.406 -0.717 1 59.59 178 MET B O 1
ATOM 4345 N N . ALA B 1 179 ? 1.072 -15.281 -1.554 1 50.59 179 ALA B N 1
ATOM 4346 C CA . ALA B 1 179 ? 0.793 -15.75 -2.91 1 50.59 179 ALA B CA 1
ATOM 4347 C C . ALA B 1 179 ? 0.11 -14.664 -3.732 1 50.59 179 ALA B C 1
ATOM 4349 O O . ALA B 1 179 ? -0.725 -13.914 -3.215 1 50.59 179 ALA B O 1
ATOM 4350 N N . THR B 1 180 ? 0.164 -13.648 -4.832 1 55.28 180 THR B N 1
ATOM 4351 C CA . THR B 1 180 ? -0.709 -12.836 -5.672 1 55.28 180 THR B CA 1
ATOM 4352 C C . THR B 1 180 ? -0.76 -13.383 -7.094 1 55.28 180 THR B C 1
ATOM 4354 O O . THR B 1 180 ? -1.547 -12.914 -7.918 1 55.28 180 THR B O 1
ATOM 4357 N N . MET B 1 181 ? -0.478 -14.57 -7.293 1 87.25 181 MET B N 1
ATOM 4358 C CA . MET B 1 181 ? -0.262 -15.258 -8.562 1 87.25 181 MET B CA 1
ATOM 4359 C C . MET B 1 181 ? -0.549 -16.75 -8.422 1 87.25 181 MET B C 1
ATOM 4361 O O . MET B 1 181 ? -0.822 -17.234 -7.32 1 87.25 181 MET B O 1
ATOM 4365 N N . LEU B 1 182 ? -0.746 -17.375 -9.562 1 96.94 182 LEU B N 1
ATOM 4366 C CA . LEU B 1 182 ? -0.73 -18.828 -9.57 1 96.94 182 LEU B CA 1
ATOM 4367 C C . LEU B 1 182 ? 0.605 -19.359 -10.086 1 96.94 182 LEU B C 1
ATOM 4369 O O . LEU B 1 182 ? 1.11 -18.875 -11.109 1 96.94 182 LEU B O 1
ATOM 4373 N N . SER B 1 183 ? 1.146 -20.172 -9.336 1 97.75 183 SER B N 1
ATOM 4374 C CA . SER B 1 183 ? 2.381 -20.828 -9.766 1 97.75 183 SER B CA 1
ATOM 4375 C C . SER B 1 183 ? 2.357 -22.312 -9.461 1 97.75 183 SER B C 1
ATOM 4377 O O . SER B 1 183 ? 1.963 -22.734 -8.367 1 97.75 183 SER B O 1
ATOM 4379 N N . PHE B 1 184 ? 2.771 -23.094 -10.422 1 98.75 184 PHE B N 1
ATOM 4380 C CA . PHE B 1 184 ? 2.785 -24.547 -10.312 1 98.75 184 PHE B CA 1
ATOM 4381 C C . PHE B 1 184 ? 4.16 -25.109 -10.664 1 98.75 184 PHE B C 1
ATOM 4383 O O . PHE B 1 184 ? 4.637 -24.938 -11.789 1 98.75 184 PHE B O 1
ATOM 4390 N N . ILE B 1 185 ? 4.766 -25.766 -9.68 1 98.81 185 ILE B N 1
ATOM 4391 C CA . ILE B 1 185 ? 6.082 -26.359 -9.875 1 98.81 185 ILE B CA 1
ATOM 4392 C C . ILE B 1 185 ? 5.965 -27.875 -9.898 1 98.81 185 ILE B C 1
ATOM 4394 O O . ILE B 1 185 ? 5.297 -28.469 -9.047 1 98.81 185 ILE B O 1
ATOM 4398 N N . THR B 1 186 ? 6.555 -28.5 -10.914 1 98.94 186 THR B N 1
ATOM 4399 C CA . THR B 1 186 ? 6.621 -29.969 -11 1 98.94 186 THR B CA 1
ATOM 4400 C C . THR B 1 186 ? 8.07 -30.438 -10.984 1 98.94 186 THR B C 1
ATOM 4402 O O . THR B 1 186 ? 8.945 -29.812 -11.586 1 98.94 186 THR B O 1
ATOM 4405 N N . THR B 1 187 ? 8.352 -31.516 -10.297 1 98.94 187 THR B N 1
ATOM 4406 C CA . THR B 1 187 ? 9.688 -32.094 -10.266 1 98.94 187 THR B CA 1
ATOM 4407 C C . THR B 1 187 ? 9.602 -33.625 -10.164 1 98.94 187 THR B C 1
ATOM 4409 O O . THR B 1 187 ? 8.625 -34.156 -9.633 1 98.94 187 THR B O 1
ATOM 4412 N N . ASP B 1 188 ? 10.578 -34.344 -10.773 1 98.88 188 ASP B N 1
ATOM 4413 C CA . ASP B 1 188 ? 10.617 -35.812 -10.695 1 98.88 188 ASP B CA 1
ATOM 4414 C C . ASP B 1 188 ? 11.469 -36.25 -9.508 1 98.88 188 ASP B C 1
ATOM 4416 O O . ASP B 1 188 ? 11.766 -37.438 -9.383 1 98.88 188 ASP B O 1
ATOM 4420 N N . ALA B 1 189 ? 11.836 -35.344 -8.594 1 98.81 189 ALA B N 1
ATOM 4421 C CA . ALA B 1 189 ? 12.633 -35.656 -7.41 1 98.81 189 ALA B CA 1
ATOM 4422 C C . ALA B 1 189 ? 11.828 -36.5 -6.414 1 98.81 189 ALA B C 1
ATOM 4424 O O . ALA B 1 189 ? 10.625 -36.281 -6.242 1 98.81 189 ALA B O 1
ATOM 4425 N N . ASN B 1 190 ? 12.508 -37.469 -5.785 1 98.75 190 ASN B N 1
ATOM 4426 C CA . ASN B 1 190 ? 12 -38.094 -4.578 1 98.75 190 ASN B CA 1
ATOM 4427 C C . ASN B 1 190 ? 12.344 -37.312 -3.326 1 98.75 190 ASN B C 1
ATOM 4429 O O . ASN B 1 190 ? 13.508 -37.219 -2.939 1 98.75 190 ASN B O 1
ATOM 4433 N N . VAL B 1 191 ? 11.359 -36.656 -2.725 1 98.62 191 VAL B N 1
ATOM 4434 C CA . VAL B 1 191 ? 11.57 -35.75 -1.62 1 98.62 191 VAL B CA 1
ATOM 4435 C C . VAL B 1 191 ? 10.531 -36 -0.529 1 98.62 191 VAL B C 1
ATOM 4437 O O . VAL B 1 191 ? 9.367 -36.25 -0.824 1 98.62 191 VAL B O 1
ATOM 4440 N N . SER B 1 192 ? 10.953 -35.906 0.723 1 98.44 192 SER B N 1
ATOM 4441 C CA . SER B 1 192 ? 10.031 -36.062 1.839 1 98.44 192 SER B CA 1
ATOM 4442 C C . SER B 1 192 ? 9.055 -34.906 1.929 1 98.44 192 SER B C 1
ATOM 4444 O O . SER B 1 192 ? 9.344 -33.812 1.44 1 98.44 192 SER B O 1
ATOM 4446 N N . GLU B 1 193 ? 7.918 -35.156 2.529 1 98.06 193 GLU B N 1
ATOM 4447 C CA . GLU B 1 193 ? 6.883 -34.156 2.693 1 98.06 193 GLU B CA 1
ATOM 4448 C C . GLU B 1 193 ? 7.422 -32.938 3.428 1 98.06 193 GLU B C 1
ATOM 4450 O O . GLU B 1 193 ? 7.25 -31.797 2.967 1 98.06 193 GLU B O 1
ATOM 4455 N N . ASP B 1 194 ? 8.102 -33.156 4.566 1 98.19 194 ASP B N 1
ATOM 4456 C CA . ASP B 1 194 ? 8.617 -32.062 5.387 1 98.19 194 ASP B CA 1
ATOM 4457 C C . ASP B 1 194 ? 9.641 -31.234 4.613 1 98.19 194 ASP B C 1
ATOM 4459 O O . ASP B 1 194 ? 9.641 -30 4.691 1 98.19 194 ASP B O 1
ATOM 4463 N N . ALA B 1 195 ? 10.484 -31.938 3.895 1 98.69 195 ALA B N 1
ATOM 4464 C CA . ALA B 1 195 ? 11.508 -31.25 3.107 1 98.69 195 ALA B CA 1
ATOM 4465 C C . ALA B 1 195 ? 10.875 -30.391 2.016 1 98.69 195 ALA B C 1
ATOM 4467 O O . ALA B 1 195 ? 11.297 -29.25 1.784 1 98.69 195 ALA B O 1
ATOM 4468 N N . LEU B 1 196 ? 9.883 -30.938 1.357 1 98.75 196 LEU B N 1
ATOM 4469 C CA . LEU B 1 196 ? 9.242 -30.234 0.256 1 98.75 196 LEU B CA 1
ATOM 4470 C C . LEU B 1 196 ? 8.523 -28.984 0.758 1 98.75 196 LEU B C 1
ATOM 4472 O O . LEU B 1 196 ? 8.625 -27.906 0.146 1 98.75 196 LEU B O 1
ATOM 4476 N N . LYS B 1 197 ? 7.809 -29.141 1.881 1 98.12 197 LYS B N 1
ATOM 4477 C CA . LYS B 1 197 ? 7.105 -28.016 2.486 1 98.12 197 LYS B CA 1
ATOM 4478 C C . LYS B 1 197 ? 8.078 -26.906 2.875 1 98.12 197 LYS B C 1
ATOM 4480 O O . LYS B 1 197 ? 7.844 -25.734 2.584 1 98.12 197 LYS B O 1
ATOM 4485 N N . LYS B 1 198 ? 9.102 -27.281 3.502 1 98.31 198 LYS B N 1
ATOM 4486 C CA . LYS B 1 198 ? 10.094 -26.328 3.98 1 98.31 198 LYS B CA 1
ATOM 4487 C C . LYS B 1 198 ? 10.773 -25.609 2.816 1 98.31 198 LYS B C 1
ATOM 4489 O O . LYS B 1 198 ? 10.898 -24.375 2.826 1 98.31 198 LYS B O 1
ATOM 4494 N N . LEU B 1 199 ? 11.258 -26.375 1.833 1 97.88 199 LEU B N 1
ATOM 4495 C CA . LEU B 1 199 ? 11.977 -25.75 0.724 1 97.88 199 LEU B CA 1
ATOM 4496 C C . LEU B 1 199 ? 11.07 -24.812 -0.065 1 97.88 199 LEU B C 1
ATOM 4498 O O . LEU B 1 199 ? 11.508 -23.75 -0.512 1 97.88 199 LEU B O 1
ATOM 4502 N N . LEU B 1 200 ? 9.789 -25.219 -0.248 1 97.75 200 LEU B N 1
ATOM 4503 C CA . LEU B 1 200 ? 8.867 -24.344 -0.967 1 97.75 200 LEU B CA 1
ATOM 4504 C C . LEU B 1 200 ? 8.648 -23.031 -0.211 1 97.75 200 LEU B C 1
ATOM 4506 O O . LEU B 1 200 ? 8.688 -21.953 -0.805 1 97.75 200 LEU B O 1
ATOM 4510 N N . LYS B 1 201 ? 8.461 -23.141 1.09 1 96.12 201 LYS B N 1
ATOM 4511 C CA . LYS B 1 201 ? 8.195 -21.969 1.92 1 96.12 201 LYS B CA 1
ATOM 4512 C C . LYS B 1 201 ? 9.359 -20.984 1.866 1 96.12 201 LYS B C 1
ATOM 4514 O O . LYS B 1 201 ? 9.156 -19.781 1.642 1 96.12 201 LYS B O 1
ATOM 4519 N N . ILE B 1 202 ? 10.547 -21.422 2.021 1 96 202 ILE B N 1
ATOM 4520 C CA . ILE B 1 202 ? 11.711 -20.547 2.049 1 96 202 ILE B CA 1
ATOM 4521 C C . ILE B 1 202 ? 11.906 -19.891 0.68 1 96 202 ILE B C 1
ATOM 4523 O O . ILE B 1 202 ? 12.258 -18.719 0.588 1 96 202 ILE B O 1
ATOM 4527 N N . SER B 1 203 ? 11.656 -20.656 -0.369 1 97 203 SER B N 1
ATOM 4528 C CA . SER B 1 203 ? 11.805 -20.125 -1.717 1 97 203 SER B CA 1
ATOM 4529 C C . SER B 1 203 ? 10.766 -19.047 -2.004 1 97 203 SER B C 1
ATOM 4531 O O . SER B 1 203 ? 11.094 -17.984 -2.559 1 97 203 SER B O 1
ATOM 4533 N N . VAL B 1 204 ? 9.539 -19.359 -1.63 1 96.62 204 VAL B N 1
ATOM 4534 C CA . VAL B 1 204 ? 8.445 -18.438 -1.891 1 96.62 204 VAL B CA 1
ATOM 4535 C C . VAL B 1 204 ? 8.672 -17.125 -1.133 1 96.62 204 VAL B C 1
ATOM 4537 O O . VAL B 1 204 ? 8.414 -16.047 -1.659 1 96.62 204 VAL B O 1
ATOM 4540 N N . ASP B 1 205 ? 9.195 -17.156 0.062 1 95.19 205 ASP B N 1
ATOM 4541 C CA . ASP B 1 205 ? 9.461 -15.992 0.896 1 95.19 205 ASP B CA 1
ATOM 4542 C C . ASP B 1 205 ? 10.43 -15.039 0.208 1 95.19 205 ASP B C 1
ATOM 4544 O O . ASP B 1 205 ? 10.336 -13.82 0.381 1 95.19 205 ASP B O 1
ATOM 4548 N N . ASP B 1 206 ? 11.305 -15.57 -0.661 1 95.81 206 ASP B N 1
ATOM 4549 C CA . ASP B 1 206 ? 12.367 -14.75 -1.242 1 95.81 206 ASP B CA 1
ATOM 4550 C C . ASP B 1 206 ? 12.18 -14.602 -2.75 1 95.81 206 ASP B C 1
ATOM 4552 O O . ASP B 1 206 ? 13.078 -14.133 -3.449 1 95.81 206 ASP B O 1
ATOM 4556 N N . SER B 1 207 ? 11.016 -15.039 -3.238 1 96.19 207 SER B N 1
ATOM 4557 C CA . SER B 1 207 ? 10.711 -14.891 -4.656 1 96.19 207 SER B CA 1
ATOM 4558 C C . SER B 1 207 ? 9.352 -14.227 -4.863 1 96.19 207 SER B C 1
ATOM 4560 O O . SER B 1 207 ? 9.25 -13 -4.879 1 96.19 207 SER B O 1
ATOM 4562 N N . TYR B 1 208 ? 8.289 -15.023 -4.691 1 96.75 208 TYR B N 1
ATOM 4563 C CA . TYR B 1 208 ? 6.965 -14.5 -4.988 1 96.75 208 TYR B CA 1
ATOM 4564 C C . TYR B 1 208 ? 6.543 -13.469 -3.953 1 96.75 208 TYR B C 1
ATOM 4566 O O . TYR B 1 208 ? 5.867 -12.484 -4.281 1 96.75 208 TYR B O 1
ATOM 4574 N N . ASN B 1 209 ? 6.914 -13.602 -2.721 1 96.38 209 ASN B N 1
ATOM 4575 C CA . ASN B 1 209 ? 6.539 -12.656 -1.671 1 96.38 209 ASN B CA 1
ATOM 4576 C C . ASN B 1 209 ? 7.324 -11.352 -1.782 1 96.38 209 ASN B C 1
ATOM 4578 O O . ASN B 1 209 ? 7.07 -10.406 -1.038 1 96.38 209 ASN B O 1
ATOM 4582 N N . MET B 1 210 ? 8.227 -11.281 -2.707 1 97.25 210 MET B N 1
ATOM 4583 C CA . MET B 1 210 ? 9.078 -10.102 -2.838 1 97.25 210 MET B CA 1
ATOM 4584 C C . MET B 1 210 ? 8.773 -9.352 -4.129 1 97.25 210 MET B C 1
ATOM 4586 O O . MET B 1 210 ? 9.57 -8.516 -4.57 1 97.25 210 MET B O 1
ATOM 4590 N N . ILE B 1 211 ? 7.633 -9.625 -4.746 1 97.31 211 ILE B N 1
ATOM 4591 C CA . ILE B 1 211 ? 7.312 -8.891 -5.965 1 97.31 211 ILE B CA 1
ATOM 4592 C C . ILE B 1 211 ? 6.074 -8.031 -5.734 1 97.31 211 ILE B C 1
ATOM 4594 O O . ILE B 1 211 ? 5.277 -8.297 -4.832 1 97.31 211 ILE B O 1
ATOM 4598 N N . ASP B 1 212 ? 5.973 -6.984 -6.527 1 97.31 212 ASP B N 1
ATOM 4599 C CA . ASP B 1 212 ? 4.836 -6.074 -6.469 1 97.31 212 ASP B CA 1
ATOM 4600 C C . ASP B 1 212 ? 4.57 -5.441 -7.836 1 97.31 212 ASP B C 1
ATOM 4602 O O . ASP B 1 212 ? 5.504 -5.062 -8.539 1 97.31 212 ASP B O 1
ATOM 4606 N N . VAL B 1 213 ? 3.283 -5.41 -8.188 1 97.31 213 VAL B N 1
ATOM 4607 C CA . VAL B 1 213 ? 2.891 -4.652 -9.367 1 97.31 213 VAL B CA 1
ATOM 4608 C C . VAL B 1 213 ? 2.012 -3.475 -8.961 1 97.31 213 VAL B C 1
ATOM 4610 O O . VAL B 1 213 ? 2.252 -2.34 -9.383 1 97.31 213 VAL B O 1
ATOM 4613 N N . ASP B 1 214 ? 1.024 -3.748 -8.062 1 96.62 214 ASP B N 1
ATOM 4614 C CA . ASP B 1 214 ? 0.078 -2.656 -7.852 1 96.62 214 ASP B CA 1
ATOM 4615 C C . ASP B 1 214 ? -0.389 -2.604 -6.398 1 96.62 214 ASP B C 1
ATOM 4617 O O . ASP B 1 214 ? -1.3 -1.846 -6.062 1 96.62 214 ASP B O 1
ATOM 4621 N N . GLY B 1 215 ? 0.135 -3.443 -5.562 1 95.44 215 GLY B N 1
ATOM 4622 C CA . GLY B 1 215 ? -0.108 -3.348 -4.133 1 95.44 215 GLY B CA 1
ATOM 4623 C C . GLY B 1 215 ? -1.319 -4.141 -3.678 1 95.44 215 GLY B C 1
ATOM 4624 O O . GLY B 1 215 ? -1.645 -4.16 -2.49 1 95.44 215 GLY B O 1
ATOM 4625 N N . ASP B 1 216 ? -1.994 -4.852 -4.504 1 95.44 216 ASP B N 1
ATOM 4626 C CA . ASP B 1 216 ? -3.213 -5.57 -4.137 1 95.44 216 ASP B CA 1
ATOM 4627 C C . ASP B 1 216 ? -2.963 -7.074 -4.062 1 95.44 216 ASP B C 1
ATOM 4629 O O . ASP B 1 216 ? -2.25 -7.633 -4.898 1 95.44 216 ASP B O 1
ATOM 4633 N N . THR B 1 217 ? -3.48 -7.652 -3.059 1 94.12 217 THR B N 1
ATOM 4634 C CA . THR B 1 217 ? -3.338 -9.086 -2.824 1 94.12 217 THR B CA 1
ATOM 4635 C C . THR B 1 217 ? -4.602 -9.828 -3.248 1 94.12 217 THR B C 1
ATOM 4637 O O . THR B 1 217 ? -5.703 -9.484 -2.82 1 94.12 217 THR B O 1
ATOM 4640 N N . SER B 1 218 ? -4.418 -10.812 -3.959 1 93 218 SER B N 1
ATOM 4641 C CA . SER B 1 218 ? -5.535 -11.555 -4.535 1 93 218 SER B CA 1
ATOM 4642 C C . SER B 1 218 ? -6.145 -12.508 -3.518 1 93 218 SER B C 1
ATOM 4644 O O . SER B 1 218 ? -5.484 -12.906 -2.557 1 93 218 SER B O 1
ATOM 4646 N N . THR B 1 219 ? -7.371 -12.891 -3.816 1 94.88 219 THR B N 1
ATOM 4647 C CA . THR B 1 219 ? -8.117 -13.883 -3.051 1 94.88 219 THR B CA 1
ATOM 4648 C C . THR B 1 219 ? -7.734 -15.297 -3.473 1 94.88 219 THR B C 1
ATOM 4650 O O . THR B 1 219 ? -8.078 -16.266 -2.799 1 94.88 219 THR B O 1
ATOM 4653 N N . ASN B 1 220 ? -6.957 -15.414 -4.562 1 95.38 220 ASN B N 1
ATOM 4654 C CA . ASN B 1 220 ? -6.805 -16.703 -5.219 1 95.38 220 ASN B CA 1
ATOM 4655 C C . ASN B 1 220 ? -5.348 -17.156 -5.234 1 95.38 220 ASN B C 1
ATOM 4657 O O . ASN B 1 220 ? -5.043 -18.266 -5.695 1 95.38 220 ASN B O 1
ATOM 4661 N N . ASP B 1 221 ? -4.43 -16.406 -4.719 1 93.5 221 ASP B N 1
ATOM 4662 C CA . ASP B 1 221 ? -3.004 -16.688 -4.879 1 93.5 221 ASP B CA 1
ATOM 4663 C C . ASP B 1 221 ? -2.639 -18.047 -4.312 1 93.5 221 ASP B C 1
ATOM 4665 O O . ASP B 1 221 ? -3.07 -18.422 -3.217 1 93.5 221 ASP B O 1
ATOM 4669 N N . MET B 1 222 ? -1.832 -18.766 -5.066 1 95.94 222 MET B N 1
ATOM 4670 C CA . MET B 1 222 ? -1.306 -20.016 -4.539 1 95.94 222 MET B CA 1
ATOM 4671 C C . MET B 1 222 ? -0.061 -20.453 -5.305 1 95.94 222 MET B C 1
ATOM 4673 O O . MET B 1 222 ? 0.068 -20.172 -6.5 1 95.94 222 MET B O 1
ATOM 4677 N N . VAL B 1 223 ? 0.883 -21.078 -4.684 1 97.56 223 VAL B N 1
ATOM 4678 C CA . VAL B 1 223 ? 2.029 -21.797 -5.23 1 97.56 223 VAL B CA 1
ATOM 4679 C C . VAL B 1 223 ? 1.957 -23.266 -4.832 1 97.56 223 VAL B C 1
ATOM 4681 O O . VAL B 1 223 ? 1.881 -23.594 -3.646 1 97.56 223 VAL B O 1
ATOM 4684 N N . ILE B 1 224 ? 1.939 -24.125 -5.84 1 98.19 224 ILE B N 1
ATOM 4685 C CA . ILE B 1 224 ? 1.889 -25.562 -5.578 1 98.19 224 ILE B CA 1
ATOM 4686 C C . ILE B 1 224 ? 3.102 -26.25 -6.207 1 98.19 224 ILE B C 1
ATOM 4688 O O . ILE B 1 224 ? 3.482 -25.922 -7.336 1 98.19 224 ILE B O 1
ATOM 4692 N N . ILE B 1 225 ? 3.709 -27.141 -5.465 1 98.75 225 ILE B N 1
ATOM 4693 C CA . ILE B 1 225 ? 4.781 -27.969 -6.008 1 98.75 225 ILE B CA 1
ATOM 4694 C C . ILE B 1 225 ? 4.406 -29.438 -5.895 1 98.75 225 ILE B C 1
ATOM 4696 O O . ILE B 1 225 ? 3.904 -29.875 -4.859 1 98.75 225 ILE B O 1
ATOM 4700 N N . LEU B 1 226 ? 4.574 -30.172 -7.004 1 98.88 226 LEU B N 1
ATOM 4701 C CA . LEU B 1 226 ? 4.375 -31.625 -7.07 1 98.88 226 LEU B CA 1
ATOM 4702 C C . LEU B 1 226 ? 5.699 -32.344 -7.312 1 98.88 226 LEU B C 1
ATOM 4704 O O . LEU B 1 226 ? 6.418 -32.031 -8.258 1 98.88 226 LEU B O 1
ATOM 4708 N N . ALA B 1 227 ? 6.055 -33.25 -6.465 1 98.94 227 ALA B N 1
ATOM 4709 C CA . ALA B 1 227 ? 7.23 -34.125 -6.613 1 98.94 227 ALA B CA 1
ATOM 4710 C C . ALA B 1 227 ? 6.836 -35.594 -6.727 1 98.94 227 ALA B C 1
ATOM 4712 O O . ALA B 1 227 ? 6.355 -36.188 -5.762 1 98.94 227 ALA B O 1
ATOM 4713 N N . ASN B 1 228 ? 7.121 -36.219 -7.938 1 98.69 228 ASN B N 1
ATOM 4714 C CA . ASN B 1 228 ? 6.551 -37.562 -8.141 1 98.69 228 ASN B CA 1
ATOM 4715 C C . ASN B 1 228 ? 7.594 -38.656 -7.945 1 98.69 228 ASN B C 1
ATOM 4717 O O . ASN B 1 228 ? 7.27 -39.844 -8.008 1 98.69 228 ASN B O 1
ATOM 4721 N N . GLY B 1 229 ? 8.914 -38.312 -7.738 1 98.38 229 GLY B N 1
ATOM 4722 C CA . GLY B 1 229 ? 9.945 -39.25 -7.312 1 98.38 229 GLY B CA 1
ATOM 4723 C C . GLY B 1 229 ? 10.492 -40.094 -8.445 1 98.38 229 GLY B C 1
ATOM 4724 O O . GLY B 1 229 ? 11.297 -41 -8.219 1 98.38 229 GLY B O 1
ATOM 4725 N N . LEU B 1 230 ? 10.18 -39.875 -9.648 1 98.5 230 LEU B N 1
ATOM 4726 C CA . LEU B 1 230 ? 10.5 -40.781 -10.758 1 98.5 230 LEU B CA 1
ATOM 4727 C C . LEU B 1 230 ? 11.93 -40.562 -11.234 1 98.5 230 LEU B C 1
ATOM 4729 O O . LEU B 1 230 ? 12.398 -41.25 -12.148 1 98.5 230 LEU B O 1
ATOM 4733 N N . ALA B 1 231 ? 12.641 -39.625 -10.609 1 98 231 ALA B N 1
ATOM 4734 C CA . ALA B 1 231 ? 14.055 -39.438 -10.938 1 98 231 ALA B CA 1
ATOM 4735 C C . ALA B 1 231 ? 14.875 -40.625 -10.406 1 98 231 ALA B C 1
ATOM 4737 O O . ALA B 1 231 ? 15.992 -40.844 -10.875 1 98 231 ALA B O 1
ATOM 4738 N N . GLY B 1 232 ? 14.344 -41.312 -9.359 1 96.94 232 GLY B N 1
ATOM 4739 C CA . GLY B 1 232 ? 14.992 -42.5 -8.844 1 96.94 232 GLY B CA 1
ATOM 4740 C C . GLY B 1 232 ? 16 -42.219 -7.754 1 96.94 232 GLY B C 1
ATOM 4741 O O . GLY B 1 232 ? 16.719 -43.125 -7.309 1 96.94 232 GLY B O 1
ATOM 4742 N N . ASN B 1 233 ? 16.156 -41.062 -7.367 1 97.44 233 ASN B N 1
ATOM 4743 C CA . ASN B 1 233 ? 17.031 -40.719 -6.246 1 97.44 233 ASN B CA 1
ATOM 4744 C C . ASN B 1 233 ? 16.453 -41.188 -4.918 1 97.44 233 ASN B C 1
ATOM 4746 O O . ASN B 1 233 ? 15.25 -41.469 -4.82 1 97.44 233 ASN B O 1
ATOM 4750 N N . ALA B 1 234 ? 17.312 -41.25 -3.881 1 97.06 234 ALA B N 1
ATOM 4751 C CA . ALA B 1 234 ? 16.828 -41.5 -2.521 1 97.06 234 ALA B CA 1
ATOM 4752 C C . ALA B 1 234 ? 16 -40.312 -2.016 1 97.06 234 ALA B C 1
ATOM 4754 O O . ALA B 1 234 ? 16.203 -39.188 -2.443 1 97.06 234 ALA B O 1
ATOM 4755 N N . PRO B 1 235 ? 15.094 -40.625 -1.11 1 97.81 235 PRO B N 1
ATOM 4756 C CA . PRO B 1 235 ? 14.266 -39.531 -0.605 1 97.81 235 PRO B CA 1
ATOM 4757 C C . PRO B 1 235 ? 15.086 -38.406 0.028 1 97.81 235 PRO B C 1
ATOM 4759 O O . PRO B 1 235 ? 15.891 -38.656 0.931 1 97.81 235 PRO B O 1
ATOM 4762 N N . ILE B 1 236 ? 14.914 -37.219 -0.497 1 98.38 236 ILE B N 1
ATOM 4763 C CA . ILE B 1 236 ? 15.617 -36.062 0.012 1 98.38 236 ILE B CA 1
ATOM 4764 C C . ILE B 1 236 ? 15.008 -35.625 1.347 1 98.38 236 ILE B C 1
ATOM 4766 O O . ILE B 1 236 ? 13.789 -35.5 1.462 1 98.38 236 ILE B O 1
ATOM 4770 N N . GLN B 1 237 ? 15.844 -35.5 2.355 1 98.19 237 GLN B N 1
ATOM 4771 C CA . GLN B 1 237 ? 15.422 -35.062 3.688 1 98.19 237 GLN B CA 1
ATOM 4772 C C . GLN B 1 237 ? 15.812 -33.625 3.951 1 98.19 237 GLN B C 1
ATOM 4774 O O . GLN B 1 237 ? 16.703 -33.062 3.279 1 98.19 237 GLN B O 1
ATOM 4779 N N . GLU B 1 238 ? 15.172 -33.031 4.961 1 97.75 238 GLU B N 1
ATOM 4780 C CA . GLU B 1 238 ? 15.414 -31.625 5.297 1 97.75 238 GLU B CA 1
ATOM 4781 C C . GLU B 1 238 ? 16.891 -31.391 5.613 1 97.75 238 GLU B C 1
ATOM 4783 O O . GLU B 1 238 ? 17.531 -32.219 6.27 1 97.75 238 GLU B O 1
ATOM 4788 N N . GLU B 1 239 ? 17.438 -30.328 5.098 1 96.81 239 GLU B N 1
ATOM 4789 C CA . GLU B 1 239 ? 18.719 -29.75 5.469 1 96.81 239 GLU B CA 1
ATOM 4790 C C . GLU B 1 239 ? 19.875 -30.672 5.059 1 96.81 239 GLU B C 1
ATOM 4792 O O . GLU B 1 239 ? 20.984 -30.516 5.551 1 96.81 239 GLU B O 1
ATOM 4797 N N . THR B 1 240 ? 19.656 -31.688 4.23 1 97.62 240 THR B N 1
ATOM 4798 C CA . THR B 1 240 ? 20.734 -32.5 3.625 1 97.62 240 THR B CA 1
ATOM 4799 C C . THR B 1 240 ? 21.328 -31.766 2.422 1 97.62 240 THR B C 1
ATOM 4801 O O . THR B 1 240 ? 20.828 -30.719 2.01 1 97.62 240 THR B O 1
ATOM 4804 N N . ASP B 1 241 ? 22.422 -32.281 1.978 1 97.56 241 ASP B N 1
ATOM 4805 C CA . ASP B 1 241 ? 23.016 -31.719 0.763 1 97.56 241 ASP B CA 1
ATOM 4806 C C . ASP B 1 241 ? 22.031 -31.75 -0.396 1 97.56 241 ASP B C 1
ATOM 4808 O O . ASP B 1 241 ? 21.938 -30.797 -1.172 1 97.56 241 ASP B O 1
ATOM 4812 N N . GLY B 1 242 ? 21.297 -32.875 -0.521 1 98.12 242 GLY B N 1
ATOM 4813 C CA . GLY B 1 242 ? 20.281 -32.969 -1.549 1 98.12 242 GLY B CA 1
ATOM 4814 C C . GLY B 1 242 ? 19.172 -31.953 -1.413 1 98.12 242 GLY B C 1
ATOM 4815 O O . GLY B 1 242 ? 18.672 -31.422 -2.414 1 98.12 242 GLY B O 1
ATOM 4816 N N . PHE B 1 243 ? 18.859 -31.641 -0.133 1 98.56 243 PHE B N 1
ATOM 4817 C CA . PHE B 1 243 ? 17.859 -30.625 0.166 1 98.56 243 PHE B CA 1
ATOM 4818 C C . PHE B 1 243 ? 18.266 -29.281 -0.41 1 98.56 243 PHE B C 1
ATOM 4820 O O . PHE B 1 243 ? 17.484 -28.625 -1.104 1 98.56 243 PHE B O 1
ATOM 4827 N N . TRP B 1 244 ? 19.422 -28.859 -0.192 1 98.44 244 TRP B N 1
ATOM 4828 C CA . TRP B 1 244 ? 19.875 -27.531 -0.586 1 98.44 244 TRP B CA 1
ATOM 4829 C C . TRP B 1 244 ? 20.094 -27.453 -2.094 1 98.44 244 TRP B C 1
ATOM 4831 O O . TRP B 1 244 ? 19.875 -26.406 -2.705 1 98.44 244 TRP B O 1
ATOM 4841 N N . LYS B 1 245 ? 20.531 -28.531 -2.725 1 98.56 245 LYS B N 1
ATOM 4842 C CA . LYS B 1 245 ? 20.641 -28.578 -4.18 1 98.56 245 LYS B CA 1
ATOM 4843 C C . LYS B 1 245 ? 19.281 -28.438 -4.844 1 98.56 245 LYS B C 1
ATOM 4845 O O . LYS B 1 245 ? 19.125 -27.703 -5.812 1 98.56 245 LYS B O 1
ATOM 4850 N N . LEU B 1 246 ? 18.297 -29.219 -4.32 1 98.81 246 LEU B N 1
ATOM 4851 C CA . LEU B 1 246 ? 16.938 -29.109 -4.855 1 98.81 246 LEU B CA 1
ATOM 4852 C C . LEU B 1 246 ? 16.375 -27.719 -4.609 1 98.81 246 LEU B C 1
ATOM 4854 O O . LEU B 1 246 ? 15.711 -27.141 -5.48 1 98.81 246 LEU B O 1
ATOM 4858 N N . TYR B 1 247 ? 16.656 -27.188 -3.398 1 98.69 247 TYR B N 1
ATOM 4859 C CA . TYR B 1 247 ? 16.234 -25.828 -3.07 1 98.69 247 TYR B CA 1
ATOM 4860 C C . TYR B 1 247 ? 16.75 -24.828 -4.102 1 98.69 247 TYR B C 1
ATOM 4862 O O . TYR B 1 247 ? 16 -23.984 -4.59 1 98.69 247 TYR B O 1
ATOM 4870 N N . GLU B 1 248 ? 17.984 -24.875 -4.445 1 98.69 248 GLU B N 1
ATOM 4871 C CA . GLU B 1 248 ? 18.578 -23.938 -5.395 1 98.69 248 GLU B CA 1
ATOM 4872 C C . GLU B 1 248 ? 17.875 -24 -6.746 1 98.69 248 GLU B C 1
ATOM 4874 O O . GLU B 1 248 ? 17.625 -22.969 -7.375 1 98.69 248 GLU B O 1
ATOM 4879 N N . ALA B 1 249 ? 17.562 -25.219 -7.188 1 98.75 249 ALA B N 1
ATOM 4880 C CA . ALA B 1 249 ? 16.891 -25.406 -8.469 1 98.75 249 ALA B CA 1
ATOM 4881 C C . ALA B 1 249 ? 15.477 -24.828 -8.43 1 98.75 249 ALA B C 1
ATOM 4883 O O . ALA B 1 249 ? 15.078 -24.078 -9.32 1 98.75 249 ALA B O 1
ATOM 4884 N N . VAL B 1 250 ? 14.758 -25.172 -7.371 1 98.81 250 VAL B N 1
ATOM 4885 C CA . VAL B 1 250 ? 13.383 -24.703 -7.215 1 98.81 250 VAL B CA 1
ATOM 4886 C C . VAL B 1 250 ? 13.383 -23.172 -7.059 1 98.81 250 VAL B C 1
ATOM 4888 O O . VAL B 1 250 ? 12.547 -22.484 -7.652 1 98.81 250 VAL B O 1
ATOM 4891 N N . HIS B 1 251 ? 14.32 -22.688 -6.305 1 98.62 251 HIS B N 1
ATOM 4892 C CA . HIS B 1 251 ? 14.391 -21.25 -6.055 1 98.62 251 HIS B CA 1
ATOM 4893 C C . HIS B 1 251 ? 14.719 -20.484 -7.332 1 98.62 251 HIS B C 1
ATOM 4895 O O . HIS B 1 251 ? 14.164 -19.406 -7.574 1 98.62 251 HIS B O 1
ATOM 4901 N N . GLU B 1 252 ? 15.625 -20.969 -8.102 1 98.75 252 GLU B N 1
ATOM 4902 C CA . GLU B 1 252 ? 15.906 -20.344 -9.383 1 98.75 252 GLU B CA 1
ATOM 4903 C C . GLU B 1 252 ? 14.648 -20.266 -10.25 1 98.75 252 GLU B C 1
ATOM 4905 O O . GLU B 1 252 ? 14.352 -19.203 -10.82 1 98.75 252 GLU B O 1
ATOM 4910 N N . VAL B 1 253 ? 13.906 -21.359 -10.297 1 98.62 253 VAL B N 1
ATOM 4911 C CA . VAL B 1 253 ? 12.68 -21.406 -11.086 1 98.62 253 VAL B CA 1
ATOM 4912 C C . VAL B 1 253 ? 11.68 -20.375 -10.562 1 98.62 253 VAL B C 1
ATOM 4914 O O . VAL B 1 253 ? 11.148 -19.578 -11.32 1 98.62 253 VAL B O 1
ATOM 4917 N N . ASN B 1 254 ? 11.508 -20.391 -9.266 1 97.88 254 ASN B N 1
ATOM 4918 C CA . ASN B 1 254 ? 10.555 -19.469 -8.664 1 97.88 254 ASN B CA 1
ATOM 4919 C C . ASN B 1 254 ? 10.969 -18.016 -8.859 1 97.88 254 ASN B C 1
ATOM 4921 O O . ASN B 1 254 ? 10.141 -17.156 -9.164 1 97.88 254 ASN B O 1
ATOM 4925 N N . GLN B 1 255 ? 12.211 -17.719 -8.672 1 97.88 255 GLN B N 1
ATOM 4926 C CA . GLN B 1 255 ? 12.695 -16.344 -8.812 1 97.88 255 GLN B CA 1
ATOM 4927 C C . GLN B 1 255 ? 12.539 -15.852 -10.25 1 97.88 255 GLN B C 1
ATOM 4929 O O . GLN B 1 255 ? 12.109 -14.719 -10.477 1 97.88 255 GLN B O 1
ATOM 4934 N N . VAL B 1 256 ? 12.891 -16.703 -11.195 1 98.31 256 VAL B N 1
ATOM 4935 C CA . VAL B 1 256 ? 12.758 -16.328 -12.602 1 98.31 256 VAL B CA 1
ATOM 4936 C C . VAL B 1 256 ? 11.289 -16.062 -12.922 1 98.31 256 VAL B C 1
ATOM 4938 O O . VAL B 1 256 ? 10.969 -15.086 -13.609 1 98.31 256 VAL B O 1
ATOM 4941 N N . LEU B 1 257 ? 10.43 -16.938 -12.461 1 97.88 257 LEU B N 1
ATOM 4942 C CA . LEU B 1 257 ? 9.008 -16.75 -12.711 1 97.88 257 LEU B CA 1
ATOM 4943 C C . LEU B 1 257 ? 8.492 -15.477 -12.055 1 97.88 257 LEU B C 1
ATOM 4945 O O . LEU B 1 257 ? 7.691 -14.75 -12.641 1 97.88 257 LEU B O 1
ATOM 4949 N N . ALA B 1 258 ? 8.93 -15.195 -10.859 1 96.94 258 ALA B N 1
ATOM 4950 C CA . ALA B 1 258 ? 8.562 -13.969 -10.164 1 96.94 258 ALA B CA 1
ATOM 4951 C C . ALA B 1 258 ? 8.977 -12.742 -10.977 1 96.94 258 ALA B C 1
ATOM 4953 O O . ALA B 1 258 ? 8.203 -11.789 -11.117 1 96.94 258 ALA B O 1
ATOM 4954 N N . GLU B 1 259 ? 10.141 -12.758 -11.484 1 97.25 259 GLU B N 1
ATOM 4955 C CA . GLU B 1 259 ? 10.641 -11.656 -12.305 1 97.25 259 GLU B CA 1
ATOM 4956 C C . GLU B 1 259 ? 9.82 -11.508 -13.586 1 97.25 259 GLU B C 1
ATOM 4958 O O . GLU B 1 259 ? 9.539 -10.383 -14.023 1 97.25 259 GLU B O 1
ATOM 4963 N N . LYS B 1 260 ? 9.445 -12.633 -14.148 1 97.88 260 LYS B N 1
ATOM 4964 C CA . LYS B 1 260 ? 8.633 -12.602 -15.367 1 97.88 260 LYS B CA 1
ATOM 4965 C C . LYS B 1 260 ? 7.262 -11.984 -15.086 1 97.88 260 LYS B C 1
ATOM 4967 O O . LYS B 1 260 ? 6.695 -11.312 -15.953 1 97.88 260 LYS B O 1
ATOM 4972 N N . ILE B 1 261 ? 6.742 -12.227 -13.93 1 97.31 261 ILE B N 1
ATOM 4973 C CA . ILE B 1 261 ? 5.449 -11.672 -13.555 1 97.31 261 ILE B CA 1
ATOM 4974 C C . ILE B 1 261 ? 5.539 -10.148 -13.516 1 97.31 261 ILE B C 1
ATOM 4976 O O . ILE B 1 261 ? 4.703 -9.453 -14.102 1 97.31 261 ILE B O 1
ATOM 4980 N N . VAL B 1 262 ? 6.566 -9.602 -12.93 1 96.94 262 VAL B N 1
ATOM 4981 C CA . VAL B 1 262 ? 6.711 -8.156 -12.781 1 96.94 262 VAL B CA 1
ATOM 4982 C C . VAL B 1 262 ? 7.016 -7.527 -14.141 1 96.94 262 VAL B C 1
ATOM 4984 O O . VAL B 1 262 ? 6.562 -6.418 -14.438 1 96.94 262 VAL B O 1
ATOM 4987 N N . GLU B 1 263 ? 7.793 -8.211 -14.922 1 97.94 263 GLU B N 1
ATOM 4988 C CA . GLU B 1 263 ? 8.094 -7.746 -16.266 1 97.94 263 GLU B CA 1
ATOM 4989 C C . GLU B 1 263 ? 6.828 -7.598 -17.109 1 97.94 263 GLU B C 1
ATOM 4991 O O . GLU B 1 263 ? 6.727 -6.691 -17.938 1 97.94 263 GLU B O 1
ATOM 4996 N N . ASP B 1 264 ? 5.926 -8.477 -16.766 1 97.75 264 ASP B N 1
ATOM 4997 C CA . ASP B 1 264 ? 4.66 -8.492 -17.484 1 97.75 264 ASP B CA 1
ATOM 4998 C C . ASP B 1 264 ? 3.588 -7.707 -16.734 1 97.75 264 ASP B C 1
ATOM 5000 O O . ASP B 1 264 ? 2.393 -7.887 -16.984 1 97.75 264 ASP B O 1
ATOM 5004 N N . GLY B 1 265 ? 3.977 -6.844 -15.742 1 97.62 265 GLY B N 1
ATOM 5005 C CA . GLY B 1 265 ? 3.012 -6.035 -15.008 1 97.62 265 GLY B CA 1
ATOM 5006 C C . GLY B 1 265 ? 2.105 -5.223 -15.914 1 97.62 265 GLY B C 1
ATOM 5007 O O . GLY B 1 265 ? 2.543 -4.719 -16.953 1 97.62 265 GLY B O 1
ATOM 5008 N N . GLU B 1 266 ? 0.879 -5.125 -15.562 1 96.81 266 GLU B N 1
ATOM 5009 C CA . GLU B 1 266 ? -0.081 -4.371 -16.375 1 96.81 266 GLU B CA 1
ATOM 5010 C C . GLU B 1 266 ? 0.401 -2.945 -16.609 1 96.81 266 GLU B C 1
ATOM 5012 O O . GLU B 1 266 ? 0.529 -2.158 -15.672 1 96.81 266 GLU B O 1
ATOM 5017 N N . GLY B 1 267 ? 0.719 -2.656 -17.828 1 97.19 267 GLY B N 1
ATOM 5018 C CA . GLY B 1 267 ? 1.134 -1.318 -18.219 1 97.19 267 GLY B CA 1
ATOM 5019 C C . GLY B 1 267 ? 2.605 -1.051 -17.969 1 97.19 267 GLY B C 1
ATOM 5020 O O . GLY B 1 267 ? 3.105 0.033 -18.281 1 97.19 267 GLY B O 1
ATOM 5021 N N . ALA B 1 268 ? 3.332 -2.031 -17.531 1 97.94 268 ALA B N 1
ATOM 5022 C CA . ALA B 1 268 ? 4.723 -1.85 -17.109 1 97.94 268 ALA B CA 1
ATOM 5023 C C . ALA B 1 268 ? 5.621 -1.604 -18.328 1 97.94 268 ALA B C 1
ATOM 5025 O O . ALA B 1 268 ? 5.453 -2.236 -19.375 1 97.94 268 ALA B O 1
ATOM 5026 N N . THR B 1 269 ? 6.547 -0.688 -18.203 1 98.06 269 THR B N 1
ATOM 5027 C CA . THR B 1 269 ? 7.551 -0.442 -19.234 1 98.06 269 THR B CA 1
ATOM 5028 C C . THR B 1 269 ? 8.953 -0.723 -18.703 1 98.06 269 THR B C 1
ATOM 5030 O O . THR B 1 269 ? 9.898 -0.88 -19.469 1 98.06 269 THR B O 1
ATOM 5033 N N . LYS B 1 270 ? 9.07 -0.738 -17.406 1 98.38 270 LYS B N 1
ATOM 5034 C CA . LYS B 1 270 ? 10.359 -0.96 -16.766 1 98.38 270 LYS B CA 1
ATOM 5035 C C . LYS B 1 270 ? 10.242 -1.966 -15.617 1 98.38 270 LYS B C 1
ATOM 5037 O O . LYS B 1 270 ? 9.211 -2.045 -14.961 1 98.38 270 LYS B O 1
ATOM 5042 N N . VAL B 1 271 ? 11.289 -2.711 -15.445 1 98.62 271 VAL B N 1
ATOM 5043 C CA . VAL B 1 271 ? 11.43 -3.578 -14.281 1 98.62 271 VAL B CA 1
ATOM 5044 C C . VAL B 1 271 ? 12.328 -2.906 -13.242 1 98.62 271 VAL B C 1
ATOM 5046 O O . VAL B 1 271 ? 13.383 -2.369 -13.578 1 98.62 271 VAL B O 1
ATOM 5049 N N . ILE B 1 272 ? 11.906 -2.867 -12.008 1 98.81 272 ILE B N 1
ATOM 5050 C CA . ILE B 1 272 ? 12.664 -2.311 -10.891 1 98.81 272 ILE B CA 1
ATOM 5051 C C . ILE B 1 272 ? 13.156 -3.439 -9.984 1 98.81 272 ILE B C 1
ATOM 5053 O O . ILE B 1 272 ? 12.359 -4.258 -9.516 1 98.81 272 ILE B O 1
ATOM 5057 N N . GLU B 1 273 ? 14.367 -3.574 -9.828 1 98.81 273 GLU B N 1
ATOM 5058 C CA . GLU B 1 273 ? 14.953 -4.438 -8.805 1 98.81 273 GLU B CA 1
ATOM 5059 C C . GLU B 1 273 ? 15.492 -3.623 -7.633 1 98.81 273 GLU B C 1
ATOM 5061 O O . GLU B 1 273 ? 16.266 -2.68 -7.832 1 98.81 273 GLU B O 1
ATOM 5066 N N . VAL B 1 274 ? 15.086 -3.912 -6.449 1 98.94 274 VAL B N 1
ATOM 5067 C CA . VAL B 1 274 ? 15.602 -3.262 -5.25 1 98.94 274 VAL B CA 1
ATOM 5068 C C . VAL B 1 274 ? 16.453 -4.242 -4.457 1 98.94 274 VAL B C 1
ATOM 5070 O O . VAL B 1 274 ? 16.016 -5.34 -4.121 1 98.94 274 VAL B O 1
ATOM 5073 N N . GLU B 1 275 ? 17.594 -3.889 -4.277 1 98.88 275 GLU B N 1
ATOM 5074 C CA . GLU B 1 275 ? 18.5 -4.672 -3.459 1 98.88 275 GLU B CA 1
ATOM 5075 C C . GLU B 1 275 ? 18.891 -3.926 -2.182 1 98.88 275 GLU B C 1
ATOM 5077 O O . GLU B 1 275 ? 19.453 -2.832 -2.24 1 98.88 275 GLU B O 1
ATOM 5082 N N . VAL B 1 276 ? 18.516 -4.43 -1.059 1 98.88 276 VAL B N 1
ATOM 5083 C CA . VAL B 1 276 ? 18.922 -3.912 0.244 1 98.88 276 VAL B CA 1
ATOM 5084 C C . VAL B 1 276 ? 20.062 -4.762 0.811 1 98.88 276 VAL B C 1
ATOM 5086 O O . VAL B 1 276 ? 19.906 -5.969 0.997 1 98.88 276 VAL B O 1
ATOM 5089 N N . ARG B 1 277 ? 21.156 -4.121 1.068 1 98.69 277 ARG B N 1
ATOM 5090 C CA . ARG B 1 277 ? 22.312 -4.887 1.525 1 98.69 277 ARG B CA 1
ATOM 5091 C C . ARG B 1 277 ? 22.812 -4.363 2.865 1 98.69 277 ARG B C 1
ATOM 5093 O O . ARG B 1 277 ? 22.516 -3.234 3.252 1 98.69 277 ARG B O 1
ATOM 5100 N N . ASN B 1 278 ? 23.562 -5.188 3.59 1 98.62 278 ASN B N 1
ATOM 5101 C CA . ASN B 1 278 ? 24.172 -4.883 4.883 1 98.62 278 ASN B CA 1
ATOM 5102 C C . ASN B 1 278 ? 23.125 -4.406 5.891 1 98.62 278 ASN B C 1
ATOM 5104 O O . ASN B 1 278 ? 23.359 -3.447 6.629 1 98.62 278 ASN B O 1
ATOM 5108 N N . ALA B 1 279 ? 21.969 -5.055 5.812 1 98.38 279 ALA B N 1
ATOM 5109 C CA . ALA B 1 279 ? 20.891 -4.777 6.762 1 98.38 279 ALA B CA 1
ATOM 5110 C C . ALA B 1 279 ? 21.156 -5.445 8.109 1 98.38 279 ALA B C 1
ATOM 5112 O O . ALA B 1 279 ? 21.922 -6.418 8.18 1 98.38 279 ALA B O 1
ATOM 5113 N N . PRO B 1 280 ? 20.562 -4.918 9.164 1 97.5 280 PRO B N 1
ATOM 5114 C CA . PRO B 1 280 ? 20.781 -5.508 10.484 1 97.5 280 PRO B CA 1
ATOM 5115 C C . PRO B 1 280 ? 20.203 -6.918 10.609 1 97.5 280 PRO B C 1
ATOM 5117 O O . PRO B 1 280 ? 20.719 -7.734 11.375 1 97.5 280 PRO B O 1
ATOM 5120 N N . ASP B 1 281 ? 19.109 -7.184 9.875 1 97.5 281 ASP B N 1
ATOM 5121 C CA . ASP B 1 281 ? 18.5 -8.508 9.828 1 97.5 281 ASP B CA 1
ATOM 5122 C C . ASP B 1 281 ? 17.734 -8.719 8.523 1 97.5 281 ASP B C 1
ATOM 5124 O O . ASP B 1 281 ? 17.438 -7.754 7.82 1 97.5 281 ASP B O 1
ATOM 5128 N N . ARG B 1 282 ? 17.438 -9.953 8.273 1 96.88 282 ARG B N 1
ATOM 5129 C CA . ARG B 1 282 ? 16.812 -10.328 7.004 1 96.88 282 ARG B CA 1
ATOM 5130 C C . ARG B 1 282 ? 15.414 -9.75 6.891 1 96.88 282 ARG B C 1
ATOM 5132 O O . ARG B 1 282 ? 14.992 -9.328 5.809 1 96.88 282 ARG B O 1
ATOM 5139 N N . ASN B 1 283 ? 14.703 -9.82 7.93 1 97.62 283 ASN B N 1
ATOM 5140 C CA . ASN B 1 283 ? 13.344 -9.289 7.918 1 97.62 283 ASN B CA 1
ATOM 5141 C C . ASN B 1 283 ? 13.328 -7.805 7.566 1 97.62 283 ASN B C 1
ATOM 5143 O O . ASN B 1 283 ? 12.508 -7.359 6.762 1 97.62 283 ASN B O 1
ATOM 5147 N N . SER B 1 284 ? 14.234 -7.016 8.195 1 98 284 SER B N 1
ATOM 5148 C CA . SER B 1 284 ? 14.336 -5.594 7.871 1 98 284 SER B CA 1
ATOM 5149 C C . SER B 1 284 ? 14.648 -5.383 6.395 1 98 284 SER B C 1
ATOM 5151 O O . SER B 1 284 ? 14.055 -4.523 5.742 1 98 284 SER B O 1
ATOM 5153 N N . ALA B 1 285 ? 15.602 -6.18 5.918 1 98.56 285 ALA B N 1
ATOM 5154 C CA . ALA B 1 285 ? 15.969 -6.074 4.508 1 98.56 285 ALA B CA 1
ATOM 5155 C C . ALA B 1 285 ? 14.766 -6.332 3.605 1 98.56 285 ALA B C 1
ATOM 5157 O O . ALA B 1 285 ? 14.539 -5.602 2.639 1 98.56 285 ALA B O 1
ATOM 5158 N N . ARG B 1 286 ? 13.977 -7.359 3.916 1 98.12 286 ARG B N 1
ATOM 5159 C CA . ARG B 1 286 ? 12.805 -7.723 3.125 1 98.12 286 ARG B CA 1
ATOM 5160 C C . ARG B 1 286 ? 11.75 -6.629 3.178 1 98.12 286 ARG B C 1
ATOM 5162 O O . ARG B 1 286 ? 11.195 -6.242 2.145 1 98.12 286 ARG B O 1
ATOM 5169 N N . LEU B 1 287 ? 11.484 -6.113 4.387 1 98.19 287 LEU B N 1
ATOM 5170 C CA . LEU B 1 287 ? 10.484 -5.066 4.574 1 98.19 287 LEU B CA 1
ATOM 5171 C C . LEU B 1 287 ? 10.836 -3.824 3.766 1 98.19 287 LEU B C 1
ATOM 5173 O O . LEU B 1 287 ? 9.984 -3.258 3.082 1 98.19 287 LEU B O 1
ATOM 5177 N N . ILE B 1 288 ? 12.094 -3.457 3.824 1 98.69 288 ILE B N 1
ATOM 5178 C CA . ILE B 1 288 ? 12.547 -2.238 3.168 1 98.69 288 ILE B CA 1
ATOM 5179 C C . ILE B 1 288 ? 12.492 -2.412 1.653 1 98.69 288 ILE B C 1
ATOM 5181 O O . ILE B 1 288 ? 11.961 -1.552 0.944 1 98.69 288 ILE B O 1
ATOM 5185 N N . ALA B 1 289 ? 12.984 -3.531 1.173 1 98.75 289 ALA B N 1
ATOM 5186 C CA . ALA B 1 289 ? 12.977 -3.787 -0.265 1 98.75 289 ALA B CA 1
ATOM 5187 C C . ALA B 1 289 ? 11.547 -3.781 -0.811 1 98.75 289 ALA B C 1
ATOM 5189 O O . ALA B 1 289 ? 11.273 -3.178 -1.852 1 98.75 289 ALA B O 1
ATOM 5190 N N . ARG B 1 290 ? 10.672 -4.367 -0.106 1 97.88 290 ARG B N 1
ATOM 5191 C CA . ARG B 1 290 ? 9.273 -4.465 -0.536 1 97.88 290 ARG B CA 1
ATOM 5192 C C . ARG B 1 290 ? 8.594 -3.102 -0.497 1 97.88 290 ARG B C 1
ATOM 5194 O O . ARG B 1 290 ? 7.809 -2.77 -1.383 1 97.88 290 ARG B O 1
ATOM 5201 N N . ALA B 1 291 ? 8.898 -2.324 0.54 1 98.06 291 ALA B N 1
ATOM 5202 C CA . ALA B 1 291 ? 8.312 -0.991 0.651 1 98.06 291 ALA B CA 1
ATOM 5203 C C . ALA B 1 291 ? 8.727 -0.108 -0.522 1 98.06 291 ALA B C 1
ATOM 5205 O O . ALA B 1 291 ? 7.898 0.6 -1.1 1 98.06 291 ALA B O 1
ATOM 5206 N N . ILE B 1 292 ? 9.984 -0.22 -0.894 1 98.69 292 ILE B N 1
ATOM 5207 C CA . ILE B 1 292 ? 10.516 0.622 -1.959 1 98.69 292 ILE B CA 1
ATOM 5208 C C . ILE B 1 292 ? 9.883 0.231 -3.291 1 98.69 292 ILE B C 1
ATOM 5210 O O . ILE B 1 292 ? 9.398 1.091 -4.031 1 98.69 292 ILE B O 1
ATOM 5214 N N . VAL B 1 293 ? 9.75 -1.032 -3.557 1 98.06 293 VAL B N 1
ATOM 5215 C CA . VAL B 1 293 ? 9.273 -1.455 -4.871 1 98.06 293 VAL B CA 1
ATOM 5216 C C . VAL B 1 293 ? 7.766 -1.25 -4.965 1 98.06 293 VAL B C 1
ATOM 5218 O O . VAL B 1 293 ? 7.211 -1.192 -6.066 1 98.06 293 VAL B O 1
ATOM 5221 N N . SER B 1 294 ? 7.086 -1.081 -3.828 1 97.62 294 SER B N 1
ATOM 5222 C CA . SER B 1 294 ? 5.633 -0.966 -3.803 1 97.62 294 SER B CA 1
ATOM 5223 C C . SER B 1 294 ? 5.195 0.495 -3.805 1 97.62 294 SER B C 1
ATOM 5225 O O . SER B 1 294 ? 4 0.79 -3.883 1 97.62 294 SER B O 1
ATOM 5227 N N . SER B 1 295 ? 6.125 1.456 -3.689 1 98.19 295 SER B N 1
ATOM 5228 C CA . SER B 1 295 ? 5.812 2.877 -3.576 1 98.19 295 SER B CA 1
ATOM 5229 C C . SER B 1 295 ? 5.363 3.453 -4.914 1 98.19 295 SER B C 1
ATOM 5231 O O . SER B 1 295 ? 6.121 3.439 -5.887 1 98.19 295 SER B O 1
ATOM 5233 N N . ASN B 1 296 ? 4.141 3.994 -4.926 1 98.25 296 ASN B N 1
ATOM 5234 C CA . ASN B 1 296 ? 3.67 4.633 -6.148 1 98.25 296 ASN B CA 1
ATOM 5235 C C . ASN B 1 296 ? 4.578 5.789 -6.562 1 98.25 296 ASN B C 1
ATOM 5237 O O . ASN B 1 296 ? 4.793 6.016 -7.754 1 98.25 296 ASN B O 1
ATOM 5241 N N . LEU B 1 297 ? 5.121 6.492 -5.594 1 97.44 297 LEU B N 1
ATOM 5242 C CA . LEU B 1 297 ? 5.996 7.617 -5.895 1 97.44 297 LEU B CA 1
ATOM 5243 C C . LEU B 1 297 ? 7.309 7.141 -6.504 1 97.44 297 LEU B C 1
ATOM 5245 O O . LEU B 1 297 ? 7.816 7.75 -7.453 1 97.44 297 LEU B O 1
ATOM 5249 N N . VAL B 1 298 ? 7.883 6.031 -5.988 1 98.44 298 VAL B N 1
ATOM 5250 C CA . VAL B 1 298 ? 9.102 5.48 -6.566 1 98.44 298 VAL B CA 1
ATOM 5251 C C . VAL B 1 298 ? 8.82 4.965 -7.977 1 98.44 298 VAL B C 1
ATOM 5253 O O . VAL B 1 298 ? 9.586 5.223 -8.906 1 98.44 298 VAL B O 1
ATOM 5256 N N . LYS B 1 299 ? 7.703 4.293 -8.117 1 98.62 299 LYS B N 1
ATOM 5257 C CA . LYS B 1 299 ? 7.332 3.705 -9.406 1 98.62 299 LYS B CA 1
ATOM 5258 C C . LYS B 1 299 ? 7.164 4.781 -10.477 1 98.62 299 LYS B C 1
ATOM 5260 O O . LYS B 1 299 ? 7.605 4.605 -11.609 1 98.62 299 LYS B O 1
ATOM 5265 N N . THR B 1 300 ? 6.516 5.879 -10.141 1 98.38 300 THR B N 1
ATOM 5266 C CA . THR B 1 300 ? 6.316 6.957 -11.102 1 98.38 300 THR B CA 1
ATOM 5267 C C . THR B 1 300 ? 7.633 7.672 -11.391 1 98.38 300 THR B C 1
ATOM 5269 O O . THR B 1 300 ? 7.875 8.109 -12.516 1 98.38 300 THR B O 1
ATOM 5272 N N . ALA B 1 301 ? 8.492 7.824 -10.359 1 97.69 301 ALA B N 1
ATOM 5273 C CA . ALA B 1 301 ? 9.797 8.445 -10.57 1 97.69 301 ALA B CA 1
ATOM 5274 C C . ALA B 1 301 ? 10.633 7.648 -11.57 1 97.69 301 ALA B C 1
ATOM 5276 O O . ALA B 1 301 ? 11.258 8.219 -12.461 1 97.69 301 ALA B O 1
ATOM 5277 N N . ILE B 1 302 ? 10.602 6.301 -11.398 1 98.44 302 ILE B N 1
ATOM 5278 C CA . ILE B 1 302 ? 11.344 5.438 -12.305 1 98.44 302 ILE B CA 1
ATOM 5279 C C . ILE B 1 302 ? 10.758 5.531 -13.711 1 98.44 302 ILE B C 1
ATOM 5281 O O . ILE B 1 302 ? 11.492 5.609 -14.695 1 98.44 302 ILE B O 1
ATOM 5285 N N . TYR B 1 303 ? 9.445 5.559 -13.844 1 98.31 303 TYR B N 1
ATOM 5286 C CA . TYR B 1 303 ? 8.773 5.734 -15.117 1 98.31 303 TYR B CA 1
ATOM 5287 C C . TYR B 1 303 ? 9.211 7.023 -15.797 1 98.31 303 TYR B C 1
ATOM 5289 O O . TYR B 1 303 ? 9.469 7.039 -17 1 98.31 303 TYR B O 1
ATOM 5297 N N . GLY B 1 304 ? 9.312 8.016 -15 1 97.12 304 GLY B N 1
ATOM 5298 C CA . GLY B 1 304 ? 9.695 9.32 -15.516 1 97.12 304 GLY B CA 1
ATOM 5299 C C . GLY B 1 304 ? 11.195 9.492 -15.641 1 97.12 304 GLY B C 1
ATOM 5300 O O . GLY B 1 304 ? 11.672 10.562 -16.031 1 97.12 304 GLY B O 1
ATOM 5301 N N . GLU B 1 305 ? 11.945 8.5 -15.273 1 97.5 305 GLU B N 1
ATOM 5302 C CA . GLU B 1 305 ? 13.398 8.523 -15.336 1 97.5 305 GLU B CA 1
ATOM 5303 C C . GLU B 1 305 ? 13.977 9.641 -14.469 1 97.5 305 GLU B C 1
ATOM 5305 O O . GLU B 1 305 ? 14.859 10.375 -14.906 1 97.5 305 GLU B O 1
ATOM 5310 N N . ASP B 1 306 ? 13.398 9.797 -13.336 1 95.06 306 ASP B N 1
ATOM 5311 C CA . ASP B 1 306 ? 13.797 10.789 -12.336 1 95.06 306 ASP B CA 1
ATOM 5312 C C . ASP B 1 306 ? 14.523 10.133 -11.172 1 95.06 306 ASP B C 1
ATOM 5314 O O . ASP B 1 306 ? 13.969 9.258 -10.5 1 95.06 306 ASP B O 1
ATOM 5318 N N . ALA B 1 307 ? 15.781 10.586 -10.984 1 95.12 307 ALA B N 1
ATOM 5319 C CA . ALA B 1 307 ? 16.562 10.016 -9.891 1 95.12 307 ALA B CA 1
ATOM 5320 C C . ALA B 1 307 ? 16.141 10.609 -8.555 1 95.12 307 ALA B C 1
ATOM 5322 O O . ALA B 1 307 ? 16.969 11.164 -7.824 1 95.12 307 ALA B O 1
ATOM 5323 N N . ASN B 1 308 ? 14.891 10.375 -8.227 1 93.88 308 ASN B N 1
ATOM 5324 C CA . ASN B 1 308 ? 14.32 10.93 -7.004 1 93.88 308 ASN B CA 1
ATOM 5325 C C . ASN B 1 308 ? 14.672 10.078 -5.789 1 93.88 308 ASN B C 1
ATOM 5327 O O . ASN B 1 308 ? 13.797 9.43 -5.207 1 93.88 308 ASN B O 1
ATOM 5331 N N . TRP B 1 309 ? 15.891 10.156 -5.332 1 96.5 309 TRP B N 1
ATOM 5332 C CA . TRP B 1 309 ? 16.406 9.32 -4.25 1 96.5 309 TRP B CA 1
ATOM 5333 C C . TRP B 1 309 ? 15.672 9.609 -2.947 1 96.5 309 TRP B C 1
ATOM 5335 O O . TRP B 1 309 ? 15.57 8.734 -2.078 1 96.5 309 TRP B O 1
ATOM 5345 N N . GLY B 1 310 ? 15.141 10.82 -2.781 1 95.31 310 GLY B N 1
ATOM 5346 C CA . GLY B 1 310 ? 14.359 11.156 -1.602 1 95.31 310 GLY B CA 1
ATOM 5347 C C . GLY B 1 310 ? 13.125 10.289 -1.436 1 95.31 310 GLY B C 1
ATOM 5348 O O . GLY B 1 310 ? 12.797 9.875 -0.322 1 95.31 310 GLY B O 1
ATOM 5349 N N . ARG B 1 311 ? 12.398 10.039 -2.58 1 96.38 311 ARG B N 1
ATOM 5350 C CA . ARG B 1 311 ? 11.227 9.164 -2.555 1 96.38 311 ARG B CA 1
ATOM 5351 C C . ARG B 1 311 ? 11.609 7.754 -2.121 1 96.38 311 ARG B C 1
ATOM 5353 O O . ARG B 1 311 ? 10.852 7.102 -1.397 1 96.38 311 ARG B O 1
ATOM 5360 N N . VAL B 1 312 ? 12.82 7.301 -2.498 1 98.19 312 VAL B N 1
ATOM 5361 C CA . VAL B 1 312 ? 13.289 5.961 -2.164 1 98.19 312 VAL B CA 1
ATOM 5362 C C . VAL B 1 312 ? 13.562 5.867 -0.665 1 98.19 312 VAL B C 1
ATOM 5364 O O . VAL B 1 312 ? 13.109 4.926 -0.005 1 98.19 312 VAL B O 1
ATOM 5367 N N . ILE B 1 313 ? 14.219 6.832 -0.138 1 97.56 313 ILE B N 1
ATOM 5368 C CA . ILE B 1 313 ? 14.586 6.809 1.273 1 97.56 313 ILE B CA 1
ATOM 5369 C C . ILE B 1 313 ? 13.336 6.969 2.135 1 97.56 313 ILE B C 1
ATOM 5371 O O . ILE B 1 313 ? 13.219 6.344 3.191 1 97.56 313 ILE B O 1
ATOM 5375 N N . ALA B 1 314 ? 12.438 7.828 1.666 1 96 314 ALA B N 1
ATOM 5376 C CA . ALA B 1 314 ? 11.164 7.961 2.377 1 96 314 ALA B CA 1
ATOM 5377 C C . ALA B 1 314 ? 10.43 6.625 2.443 1 96 314 ALA B C 1
ATOM 5379 O O . ALA B 1 314 ? 9.898 6.254 3.49 1 96 314 ALA B O 1
ATOM 5380 N N . ALA B 1 315 ? 10.398 5.887 1.352 1 97.75 315 ALA B N 1
ATOM 5381 C CA . ALA B 1 315 ? 9.734 4.586 1.306 1 97.75 315 ALA B CA 1
ATOM 5382 C C . ALA B 1 315 ? 10.414 3.594 2.244 1 97.75 315 ALA B C 1
ATOM 5384 O O . ALA B 1 315 ? 9.742 2.834 2.947 1 97.75 315 ALA B O 1
ATOM 5385 N N . ALA B 1 316 ? 11.75 3.619 2.244 1 98.31 316 ALA B N 1
ATOM 5386 C CA . ALA B 1 316 ? 12.477 2.783 3.199 1 98.31 316 ALA B CA 1
ATOM 5387 C C . ALA B 1 316 ? 12.039 3.09 4.633 1 98.31 316 ALA B C 1
ATOM 5389 O O . ALA B 1 316 ? 11.875 2.178 5.445 1 98.31 316 ALA B O 1
ATOM 5390 N N . GLY B 1 317 ? 11.82 4.305 4.863 1 97.31 317 GLY B N 1
ATOM 5391 C CA . GLY B 1 317 ? 11.547 4.766 6.219 1 97.31 317 GLY B CA 1
ATOM 5392 C C . GLY B 1 317 ? 10.211 4.289 6.75 1 97.31 317 GLY B C 1
ATOM 5393 O O . GLY B 1 317 ? 10.055 4.086 7.957 1 97.31 317 GLY B O 1
ATOM 5394 N N . TYR B 1 318 ? 9.211 4.191 5.848 1 96.38 318 TYR B N 1
ATOM 5395 C CA . TYR B 1 318 ? 7.895 3.803 6.34 1 96.38 318 TYR B CA 1
ATOM 5396 C C . TYR B 1 318 ? 7.664 2.307 6.152 1 96.38 318 TYR B C 1
ATOM 5398 O O . TYR B 1 318 ? 6.523 1.842 6.172 1 96.38 318 TYR B O 1
ATOM 5406 N N . SER B 1 319 ? 8.711 1.485 5.996 1 97.25 319 SER B N 1
ATOM 5407 C CA . SER B 1 319 ? 8.648 0.058 5.699 1 97.25 319 SER B CA 1
ATOM 5408 C C . SER B 1 319 ? 8.227 -0.743 6.926 1 97.25 319 SER B C 1
ATOM 5410 O O . SER B 1 319 ? 7.852 -1.912 6.812 1 97.25 319 SER B O 1
ATOM 5412 N N . GLY B 1 320 ? 8.289 -0.135 8.086 1 96.12 320 GLY B N 1
ATOM 5413 C CA . GLY B 1 320 ? 8.086 -0.851 9.336 1 96.12 320 GLY B CA 1
ATOM 5414 C C . GLY B 1 320 ? 9.375 -1.328 9.969 1 96.12 320 GLY B C 1
ATOM 5415 O O . GLY B 1 320 ? 9.398 -1.725 11.133 1 96.12 320 GLY B O 1
ATOM 5416 N N . ALA B 1 321 ? 10.477 -1.282 9.25 1 97.5 321 ALA B N 1
ATOM 5417 C CA . ALA B 1 321 ? 11.781 -1.652 9.789 1 97.5 321 ALA B CA 1
ATOM 5418 C C . ALA B 1 321 ? 12.367 -0.52 10.625 1 97.5 321 ALA B C 1
ATOM 5420 O O . ALA B 1 321 ? 12.062 0.653 10.398 1 97.5 321 ALA B O 1
ATOM 5421 N N . GLN B 1 322 ? 13.117 -0.927 11.625 1 96.69 322 GLN B N 1
ATOM 5422 C CA . GLN B 1 322 ? 13.867 0.049 12.406 1 96.69 322 GLN B CA 1
ATOM 5423 C C . GLN B 1 322 ? 15.344 0.056 12.008 1 96.69 322 GLN B C 1
ATOM 5425 O O . GLN B 1 322 ? 15.977 -0.998 11.945 1 96.69 322 GLN B O 1
ATOM 5430 N N . PHE B 1 323 ? 15.836 1.223 11.672 1 97.38 323 PHE B N 1
ATOM 5431 C CA . PHE B 1 323 ? 17.219 1.364 11.242 1 97.38 323 PHE B CA 1
ATOM 5432 C C . PHE B 1 323 ? 17.719 2.793 11.453 1 97.38 323 PHE B C 1
ATOM 5434 O O . PHE B 1 323 ? 16.938 3.676 11.812 1 97.38 323 PHE B O 1
ATOM 5441 N N . ASP B 1 324 ? 19.031 3.006 11.344 1 97.44 324 ASP B N 1
ATOM 5442 C CA . ASP B 1 324 ? 19.625 4.336 11.422 1 97.44 324 ASP B CA 1
ATOM 5443 C C . ASP B 1 324 ? 19.625 5.012 10.047 1 97.44 324 ASP B C 1
ATOM 5445 O O . ASP B 1 324 ? 20.422 4.66 9.18 1 97.44 324 ASP B O 1
ATOM 5449 N N . PRO B 1 325 ? 18.797 5.941 9.883 1 96.31 325 PRO B N 1
ATOM 5450 C CA . PRO B 1 325 ? 18.672 6.562 8.562 1 96.31 325 PRO B CA 1
ATOM 5451 C C . PRO B 1 325 ? 19.906 7.363 8.156 1 96.31 325 PRO B C 1
ATOM 5453 O O . PRO B 1 325 ? 20.062 7.719 6.988 1 96.31 325 PRO B O 1
ATOM 5456 N N . ASP B 1 326 ? 20.797 7.648 9.039 1 96.25 326 ASP B N 1
ATOM 5457 C CA . ASP B 1 326 ? 21.938 8.508 8.766 1 96.25 326 ASP B CA 1
ATOM 5458 C C . ASP B 1 326 ? 23.125 7.695 8.258 1 96.25 326 ASP B C 1
ATOM 5460 O O . ASP B 1 326 ? 24.219 8.234 8.062 1 96.25 326 ASP B O 1
ATOM 5464 N N . ARG B 1 327 ? 22.938 6.43 7.98 1 96.94 327 ARG B N 1
ATOM 5465 C CA . ARG B 1 327 ? 24.047 5.578 7.566 1 96.94 327 ARG B CA 1
ATOM 5466 C C . ARG B 1 327 ? 23.828 5.027 6.164 1 96.94 327 ARG B C 1
ATOM 5468 O O . ARG B 1 327 ? 24.688 4.344 5.613 1 96.94 327 ARG B O 1
ATOM 5475 N N . LEU B 1 328 ? 22.828 5.383 5.516 1 97.69 328 LEU B N 1
ATOM 5476 C CA . LEU B 1 328 ? 22.391 4.746 4.281 1 97.69 328 LEU B CA 1
ATOM 5477 C C . LEU B 1 328 ? 23.125 5.32 3.074 1 97.69 328 LEU B C 1
ATOM 5479 O O . LEU B 1 328 ? 23.312 6.535 2.979 1 97.69 328 LEU B O 1
ATOM 5483 N N . ASP B 1 329 ? 23.562 4.438 2.166 1 98.69 329 ASP B N 1
ATOM 5484 C CA . ASP B 1 329 ? 23.938 4.828 0.812 1 98.69 329 ASP B CA 1
ATOM 5485 C C . ASP B 1 329 ? 22.922 4.336 -0.213 1 98.69 329 ASP B C 1
ATOM 5487 O O . ASP B 1 329 ? 22.359 3.248 -0.062 1 98.69 329 ASP B O 1
ATOM 5491 N N . LEU B 1 330 ? 22.703 5.102 -1.226 1 98.69 330 LEU B N 1
ATOM 5492 C CA . LEU B 1 330 ? 21.75 4.742 -2.26 1 98.69 330 LEU B CA 1
ATOM 5493 C C . LEU B 1 330 ? 22.359 4.875 -3.648 1 98.69 330 LEU B C 1
ATOM 5495 O O . LEU B 1 330 ? 23.031 5.863 -3.941 1 98.69 330 LEU B O 1
ATOM 5499 N N . PHE B 1 331 ? 22.172 3.854 -4.461 1 98.81 331 PHE B N 1
ATOM 5500 C CA . PHE B 1 331 ? 22.656 3.834 -5.836 1 98.81 331 PHE B CA 1
ATOM 5501 C C . PHE B 1 331 ? 21.547 3.461 -6.797 1 98.81 331 PHE B C 1
ATOM 5503 O O . PHE B 1 331 ? 20.656 2.684 -6.453 1 98.81 331 PHE B O 1
ATOM 5510 N N . PHE B 1 332 ? 21.547 4.055 -7.965 1 98.81 332 PHE B N 1
ATOM 5511 C CA . PHE B 1 332 ? 20.828 3.535 -9.125 1 98.81 332 PHE B CA 1
ATOM 5512 C C . PHE B 1 332 ? 21.781 2.84 -10.086 1 98.81 332 PHE B C 1
ATOM 5514 O O . PHE B 1 332 ? 22.922 3.281 -10.266 1 98.81 332 PHE B O 1
ATOM 5521 N N . GLU B 1 333 ? 21.359 1.743 -10.57 1 98.81 333 GLU B N 1
ATOM 5522 C CA . GLU B 1 333 ? 22.219 0.955 -11.461 1 98.81 333 GLU B CA 1
ATOM 5523 C C . GLU B 1 333 ? 21.391 0.35 -12.602 1 98.81 333 GLU B C 1
ATOM 5525 O O . GLU B 1 333 ? 20.234 0 -12.414 1 98.81 333 GLU B O 1
ATOM 5530 N N . SER B 1 334 ? 21.891 0.274 -13.75 1 98.62 334 SER B N 1
ATOM 5531 C CA . SER B 1 334 ? 21.391 -0.442 -14.914 1 98.62 334 SER B CA 1
ATOM 5532 C C . SER B 1 334 ? 22.516 -0.85 -15.852 1 98.62 334 SER B C 1
ATOM 5534 O O . SER B 1 334 ? 23.688 -0.759 -15.492 1 98.62 334 SER B O 1
ATOM 5536 N N . ALA B 1 335 ? 22.141 -1.395 -17.031 1 98.31 335 ALA B N 1
ATOM 5537 C CA . ALA B 1 335 ? 23.141 -1.75 -18.031 1 98.31 335 ALA B CA 1
ATOM 5538 C C . ALA B 1 335 ? 23.953 -0.528 -18.453 1 98.31 335 ALA B C 1
ATOM 5540 O O . ALA B 1 335 ? 25.078 -0.66 -18.953 1 98.31 335 ALA B O 1
ATOM 5541 N N . ALA B 1 336 ? 23.438 0.678 -18.156 1 98.31 336 ALA B N 1
ATOM 5542 C CA . ALA B 1 336 ? 24.078 1.917 -18.594 1 98.31 336 ALA B CA 1
ATOM 5543 C C . ALA B 1 336 ? 25.078 2.418 -17.547 1 98.31 336 ALA B C 1
ATOM 5545 O O . ALA B 1 336 ? 25.812 3.369 -17.797 1 98.31 336 ALA B O 1
ATOM 5546 N N . GLY B 1 337 ? 25.094 1.828 -16.359 1 98.44 337 GLY B N 1
ATOM 5547 C CA . GLY B 1 337 ? 26.047 2.232 -15.344 1 98.44 337 GLY B CA 1
ATOM 5548 C C . GLY B 1 337 ? 25.469 2.256 -13.945 1 98.44 337 GLY B C 1
ATOM 5549 O O . GLY B 1 337 ? 24.453 1.611 -13.688 1 98.44 337 GLY B O 1
ATOM 5550 N N . ARG B 1 338 ? 26.281 2.846 -13.078 1 98.31 338 ARG B N 1
ATOM 5551 C CA . ARG B 1 338 ? 25.906 3.01 -11.68 1 98.31 338 ARG B CA 1
ATOM 5552 C C . ARG B 1 338 ? 26.219 4.418 -11.188 1 98.31 338 ARG B C 1
ATOM 5554 O O . ARG B 1 338 ? 27.234 5.004 -11.562 1 98.31 338 ARG B O 1
ATOM 5561 N N . ILE B 1 339 ? 25.344 4.949 -10.32 1 98.5 339 ILE B N 1
ATOM 5562 C CA . ILE B 1 339 ? 25.578 6.289 -9.781 1 98.5 339 ILE B CA 1
ATOM 5563 C C . ILE B 1 339 ? 25.125 6.332 -8.32 1 98.5 339 ILE B C 1
ATOM 5565 O O . ILE B 1 339 ? 24.094 5.758 -7.961 1 98.5 339 ILE B O 1
ATOM 5569 N N . LYS B 1 340 ? 26.016 6.883 -7.414 1 98.38 340 LYS B N 1
ATOM 5570 C CA . LYS B 1 340 ? 25.641 7.133 -6.027 1 98.38 340 LYS B CA 1
ATOM 5571 C C . LYS B 1 340 ? 24.844 8.43 -5.898 1 98.38 340 LYS B C 1
ATOM 5573 O O . LYS B 1 340 ? 25.281 9.484 -6.371 1 98.38 340 LYS B O 1
ATOM 5578 N N . VAL B 1 341 ? 23.656 8.367 -5.301 1 97.75 341 VAL B N 1
ATOM 5579 C CA . VAL B 1 341 ? 22.797 9.547 -5.246 1 97.75 341 VAL B CA 1
ATOM 5580 C C . VAL B 1 341 ? 22.625 9.992 -3.795 1 97.75 341 VAL B C 1
ATOM 5582 O O . VAL B 1 341 ? 22.188 11.117 -3.533 1 97.75 341 VAL B O 1
ATOM 5585 N N . ALA B 1 342 ? 22.891 9.188 -2.828 1 97.56 342 ALA B N 1
ATOM 5586 C CA . ALA B 1 342 ? 22.875 9.531 -1.409 1 97.56 342 ALA B CA 1
ATOM 5587 C C . ALA B 1 342 ? 23.984 8.812 -0.657 1 97.56 342 ALA B C 1
ATOM 5589 O O . ALA B 1 342 ? 24.344 7.688 -1 1 97.56 342 ALA B O 1
ATOM 5590 N N . GLU B 1 343 ? 24.531 9.43 0.32 1 97.88 343 GLU B N 1
ATOM 5591 C CA . GLU B 1 343 ? 25.578 8.898 1.184 1 97.88 343 GLU B CA 1
ATOM 5592 C C . GLU B 1 343 ? 25.344 9.289 2.641 1 97.88 343 GLU B C 1
ATOM 5594 O O . GLU B 1 343 ? 25.125 10.461 2.945 1 97.88 343 GLU B O 1
ATOM 5599 N N . ASN B 1 344 ? 25.438 8.312 3.463 1 97.25 344 ASN B N 1
ATOM 5600 C CA . ASN B 1 344 ? 25.234 8.523 4.891 1 97.25 344 ASN B CA 1
ATOM 5601 C C . ASN B 1 344 ? 23.938 9.281 5.168 1 97.25 344 ASN B C 1
ATOM 5603 O O . ASN B 1 344 ? 23.938 10.273 5.895 1 97.25 344 ASN B O 1
ATOM 5607 N N . GLY B 1 345 ? 22.922 8.883 4.453 1 95.88 345 GLY B N 1
ATOM 5608 C CA . GLY B 1 345 ? 21.594 9.383 4.703 1 95.88 345 GLY B CA 1
ATOM 5609 C C . GLY B 1 345 ? 21.344 10.758 4.109 1 95.88 345 GLY B C 1
ATOM 5610 O O . GLY B 1 345 ? 20.281 11.352 4.332 1 95.88 345 GLY B O 1
ATOM 5611 N N . GLN B 1 346 ? 22.328 11.258 3.316 1 96.5 346 GLN B N 1
ATOM 5612 C CA . GLN B 1 346 ? 22.203 12.578 2.719 1 96.5 346 GLN B CA 1
ATOM 5613 C C . GLN B 1 346 ? 22.422 12.531 1.21 1 96.5 346 GLN B C 1
ATOM 5615 O O . GLN B 1 346 ? 23.188 11.695 0.718 1 96.5 346 GLN B O 1
ATOM 5620 N N . GLY B 1 347 ? 21.766 13.43 0.521 1 93.94 347 GLY B N 1
ATOM 5621 C CA . GLY B 1 347 ? 22 13.516 -0.912 1 93.94 347 GLY B CA 1
ATOM 5622 C C . GLY B 1 347 ? 23.406 13.938 -1.266 1 93.94 347 GLY B C 1
ATOM 5623 O O . GLY B 1 347 ? 24.031 14.711 -0.538 1 93.94 347 GLY B O 1
ATOM 5624 N N . VAL B 1 348 ? 23.875 13.398 -2.338 1 94.94 348 VAL B N 1
ATOM 5625 C CA . VAL B 1 348 ? 25.172 13.836 -2.875 1 94.94 348 VAL B CA 1
ATOM 5626 C C . VAL B 1 348 ? 24.953 14.531 -4.219 1 94.94 348 VAL B C 1
ATOM 5628 O O . VAL B 1 348 ? 23.891 14.414 -4.824 1 94.94 348 VAL B O 1
ATOM 5631 N N . ASP B 1 349 ? 25.922 15.289 -4.547 1 92.75 349 ASP B N 1
ATOM 5632 C CA . ASP B 1 349 ? 25.906 15.836 -5.902 1 92.75 349 ASP B CA 1
ATOM 5633 C C . ASP B 1 349 ? 26.172 14.75 -6.938 1 92.75 349 ASP B C 1
ATOM 5635 O O . ASP B 1 349 ? 27.078 13.922 -6.758 1 92.75 349 ASP B O 1
ATOM 5639 N N . PHE B 1 350 ? 25.281 14.664 -7.91 1 93.88 350 PHE B N 1
ATOM 5640 C CA . PHE B 1 350 ? 25.5 13.688 -8.977 1 93.88 350 PHE B CA 1
ATOM 5641 C C . PHE B 1 350 ? 25.062 14.266 -10.32 1 93.88 350 PHE B C 1
ATOM 5643 O O . PHE B 1 350 ? 24.375 15.281 -10.375 1 93.88 350 PHE B O 1
ATOM 5650 N N . ASP B 1 351 ? 25.562 13.68 -11.344 1 95.56 351 ASP B N 1
ATOM 5651 C CA . ASP B 1 351 ? 25.266 14.117 -12.703 1 95.56 351 ASP B CA 1
ATOM 5652 C C . ASP B 1 351 ? 23.891 13.648 -13.148 1 95.56 351 ASP B C 1
ATOM 5654 O O . ASP B 1 351 ? 23.672 12.453 -13.375 1 95.56 351 ASP B O 1
ATOM 5658 N N . GLU B 1 352 ? 23.031 14.578 -13.344 1 93.81 352 GLU B N 1
ATOM 5659 C CA . GLU B 1 352 ? 21.641 14.281 -13.695 1 93.81 352 GLU B CA 1
ATOM 5660 C C . GLU B 1 352 ? 21.562 13.578 -15.047 1 93.81 352 GLU B C 1
ATOM 5662 O O . GLU B 1 352 ? 20.672 12.734 -15.258 1 93.81 352 GLU B O 1
ATOM 5667 N N . ASP B 1 353 ? 22.422 13.914 -15.906 1 96 353 ASP B N 1
ATOM 5668 C CA . ASP B 1 353 ? 22.391 13.281 -17.219 1 96 353 ASP B CA 1
ATOM 5669 C C . ASP B 1 353 ? 22.766 11.805 -17.125 1 96 353 ASP B C 1
ATOM 5671 O O . ASP B 1 353 ? 22.156 10.961 -17.781 1 96 353 ASP B O 1
ATOM 5675 N N . THR B 1 354 ? 23.781 11.594 -16.344 1 97.5 354 THR B N 1
ATOM 5676 C CA . THR B 1 354 ? 24.172 10.211 -16.125 1 97.5 354 THR B CA 1
ATOM 5677 C C . THR B 1 354 ? 23.047 9.422 -15.445 1 97.5 354 THR B C 1
ATOM 5679 O O . THR B 1 354 ? 22.75 8.297 -15.836 1 97.5 354 THR B O 1
ATOM 5682 N N . ALA B 1 355 ? 22.469 10 -14.508 1 97.5 355 ALA B N 1
ATOM 5683 C CA . ALA B 1 355 ? 21.344 9.359 -13.812 1 97.5 355 ALA B CA 1
ATOM 5684 C C . ALA B 1 355 ? 20.203 9.055 -14.773 1 97.5 355 ALA B C 1
ATOM 5686 O O . ALA B 1 355 ? 19.625 7.965 -14.742 1 97.5 355 ALA B O 1
ATOM 5687 N N . LYS B 1 356 ? 19.906 10 -15.586 1 96.81 356 LYS B N 1
ATOM 5688 C CA . LYS B 1 356 ? 18.828 9.82 -16.562 1 96.81 356 LYS B CA 1
ATOM 5689 C C . LYS B 1 356 ? 19.141 8.68 -17.516 1 96.81 356 LYS B C 1
ATOM 5691 O O . LYS B 1 356 ? 18.25 7.895 -17.859 1 96.81 356 LYS B O 1
ATOM 5696 N N . LYS B 1 357 ? 20.375 8.625 -17.938 1 98.06 357 LYS B N 1
ATOM 5697 C CA . LYS B 1 357 ? 20.797 7.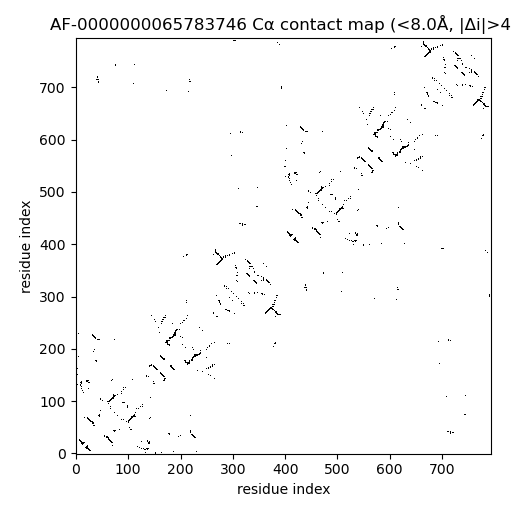543 -18.812 1 98.06 357 LYS B CA 1
ATOM 5698 C C . LYS B 1 357 ? 20.625 6.184 -18.141 1 98.06 357 LYS B C 1
ATOM 5700 O O . LYS B 1 357 ? 20.109 5.242 -18.766 1 98.06 357 LYS B O 1
ATOM 5705 N N . ILE B 1 358 ? 20.969 6.09 -16.953 1 98.5 358 ILE B N 1
ATOM 5706 C CA . ILE B 1 358 ? 20.828 4.863 -16.172 1 98.5 358 ILE B CA 1
ATOM 5707 C C . ILE B 1 358 ? 19.359 4.496 -16.031 1 98.5 358 ILE B C 1
ATOM 5709 O O . ILE B 1 358 ? 18.984 3.344 -16.25 1 98.5 358 ILE B O 1
ATOM 5713 N N . LEU B 1 359 ? 18.547 5.457 -15.797 1 98.25 359 LEU B N 1
ATOM 5714 C CA . LEU B 1 359 ? 17.125 5.238 -15.508 1 98.25 359 LEU B CA 1
ATOM 5715 C C . LEU B 1 359 ? 16.328 5.07 -16.797 1 98.25 359 LEU B C 1
ATOM 5717 O O . LEU B 1 359 ? 15.148 4.711 -16.766 1 98.25 359 LEU B O 1
ATOM 5721 N N . SER B 1 360 ? 16.906 5.336 -17.969 1 98 360 SER B N 1
ATOM 5722 C CA . SER B 1 360 ? 16.219 5.188 -19.234 1 98 360 SER B CA 1
ATOM 5723 C C . SER B 1 360 ? 16.156 3.727 -19.672 1 98 360 SER B C 1
ATOM 5725 O O . SER B 1 360 ? 15.406 3.371 -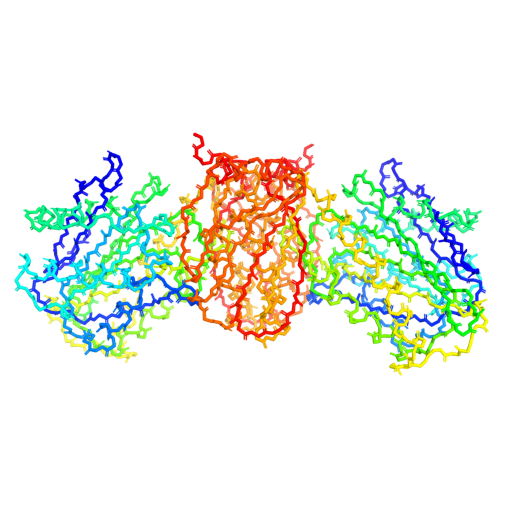20.578 1 98 360 SER B O 1
ATOM 5727 N N . GLU B 1 361 ? 16.969 2.896 -18.953 1 98.44 361 GLU B N 1
ATOM 5728 C CA . GLU B 1 361 ? 17 1.477 -19.281 1 98.44 361 GLU B CA 1
ATOM 5729 C C . GLU B 1 361 ? 15.711 0.775 -18.859 1 98.44 361 GLU B C 1
ATOM 5731 O O . GLU B 1 361 ? 15 1.26 -17.969 1 98.44 361 GLU B O 1
ATOM 5736 N N . LYS B 1 362 ? 15.438 -0.368 -19.438 1 98.12 362 LYS B N 1
ATOM 5737 C CA . LYS B 1 362 ? 14.227 -1.13 -19.156 1 98.12 362 LYS B CA 1
ATOM 5738 C C . LYS B 1 362 ? 14.312 -1.801 -17.781 1 98.12 362 LYS B C 1
ATOM 5740 O O . LYS B 1 362 ? 13.289 -2.018 -17.125 1 98.12 362 LYS B O 1
ATOM 5745 N N . LYS B 1 363 ? 15.477 -2.182 -17.453 1 98.38 363 LYS B N 1
ATOM 5746 C CA . LYS B 1 363 ? 15.711 -2.75 -16.125 1 98.38 363 LYS B CA 1
ATOM 5747 C C . LYS B 1 363 ? 16.578 -1.825 -15.273 1 98.38 363 LYS B C 1
ATOM 5749 O O . LYS B 1 363 ? 17.703 -1.489 -15.656 1 98.38 363 LYS B O 1
ATOM 5754 N N . VAL B 1 364 ? 16.062 -1.372 -14.188 1 98.69 364 VAL B N 1
ATOM 5755 C CA . VAL B 1 364 ? 16.734 -0.457 -13.273 1 98.69 364 VAL B CA 1
ATOM 5756 C C . VAL B 1 364 ? 16.875 -1.114 -11.906 1 98.69 364 VAL B C 1
ATOM 5758 O O . VAL B 1 364 ? 15.953 -1.775 -11.422 1 98.69 364 VAL B O 1
ATOM 5761 N N . LYS B 1 365 ? 18.031 -0.968 -11.359 1 98.75 365 LYS B N 1
ATOM 5762 C CA . LYS B 1 365 ? 18.312 -1.495 -10.023 1 98.75 365 LYS B CA 1
ATOM 5763 C C . LYS B 1 365 ? 18.516 -0.365 -9.023 1 98.75 365 LYS B C 1
ATOM 5765 O O . LYS B 1 365 ? 19.219 0.599 -9.297 1 98.75 365 LYS B O 1
ATOM 5770 N N . ILE B 1 366 ? 17.828 -0.397 -7.934 1 98.94 366 ILE B N 1
ATOM 5771 C CA . ILE B 1 366 ? 18.016 0.473 -6.777 1 98.94 366 ILE B CA 1
ATOM 5772 C C . ILE B 1 366 ? 18.75 -0.283 -5.68 1 98.94 366 ILE B C 1
ATOM 5774 O O . ILE B 1 366 ? 18.281 -1.32 -5.203 1 98.94 366 ILE B O 1
ATOM 5778 N N . ILE B 1 367 ? 19.844 0.215 -5.328 1 98.94 367 ILE B N 1
ATOM 5779 C CA . ILE B 1 367 ? 20.672 -0.447 -4.316 1 98.94 367 ILE B CA 1
ATOM 5780 C C . ILE B 1 367 ? 20.719 0.414 -3.057 1 98.94 367 ILE B C 1
ATOM 5782 O O . ILE B 1 367 ? 21.203 1.548 -3.094 1 98.94 367 ILE B O 1
ATOM 5786 N N . LEU B 1 368 ? 20.203 -0.055 -1.99 1 98.88 368 LEU B N 1
ATOM 5787 C CA . LEU B 1 368 ? 20.281 0.596 -0.688 1 98.88 368 LEU B CA 1
ATOM 5788 C C . LEU B 1 368 ? 21.266 -0.138 0.221 1 98.88 368 LEU B C 1
ATOM 5790 O O . LEU B 1 368 ? 20.984 -1.25 0.674 1 98.88 368 LEU B O 1
ATOM 5794 N N . ASP B 1 369 ? 22.375 0.429 0.454 1 98.88 369 ASP B N 1
ATOM 5795 C CA . ASP B 1 369 ? 23.359 -0.098 1.395 1 98.88 369 ASP B CA 1
ATOM 5796 C C . ASP B 1 369 ? 23.141 0.457 2.799 1 98.88 369 ASP B C 1
ATOM 5798 O O . ASP B 1 369 ? 23.406 1.629 3.061 1 98.88 369 ASP B O 1
ATOM 5802 N N . MET B 1 370 ? 22.75 -0.339 3.684 1 98.56 370 MET B N 1
ATOM 5803 C CA . MET B 1 370 ? 22.328 0.11 5.012 1 98.56 370 MET B CA 1
ATOM 5804 C C . MET B 1 370 ? 23.547 0.337 5.906 1 98.56 370 MET B C 1
ATOM 5806 O O . MET B 1 370 ? 23.469 1.095 6.875 1 98.56 370 MET B O 1
ATOM 5810 N N . LYS B 1 371 ? 24.688 -0.431 5.715 1 98.31 371 LYS B N 1
ATOM 5811 C CA . LYS B 1 371 ? 25.922 -0.34 6.504 1 98.31 371 LYS B CA 1
ATOM 5812 C C . LYS B 1 371 ? 25.641 -0.606 7.98 1 98.31 371 LYS B C 1
ATOM 5814 O O . LYS B 1 371 ? 26.203 0.066 8.852 1 98.31 371 LYS B O 1
ATOM 5819 N N . GLN B 1 372 ? 24.781 -1.509 8.273 1 98.44 372 GLN B N 1
ATOM 5820 C CA . GLN B 1 372 ? 24.328 -1.737 9.648 1 98.44 372 GLN B CA 1
ATOM 5821 C C . GLN B 1 372 ? 24.266 -3.229 9.961 1 98.44 372 GLN B C 1
ATOM 5823 O O . GLN B 1 372 ? 23.656 -3.633 10.953 1 98.44 372 GLN B O 1
ATOM 5828 N N . GLY B 1 373 ? 24.766 -4.066 9.109 1 98.38 373 GLY B N 1
ATOM 5829 C CA . GLY B 1 373 ? 24.766 -5.512 9.266 1 98.38 373 GLY B CA 1
ATOM 5830 C C . GLY B 1 373 ? 25.281 -6.246 8.039 1 98.38 373 GLY B C 1
ATOM 5831 O O . GLY B 1 373 ? 26.203 -5.773 7.363 1 98.38 373 GLY B O 1
ATOM 5832 N N . LYS B 1 374 ? 24.766 -7.512 7.75 1 98.25 374 LYS B N 1
ATOM 5833 C CA . LYS B 1 374 ? 25.297 -8.305 6.648 1 98.25 374 LYS B CA 1
ATOM 5834 C C . LYS B 1 374 ? 24.172 -8.898 5.805 1 98.25 374 LYS B C 1
ATOM 5836 O O . LYS B 1 374 ? 24.422 -9.555 4.793 1 98.25 374 LYS B O 1
ATOM 5841 N N . GLU B 1 375 ? 22.969 -8.68 6.211 1 98.06 375 GLU B N 1
ATOM 5842 C CA . GLU B 1 375 ? 21.859 -9.367 5.562 1 98.06 375 GLU B CA 1
ATOM 5843 C C . GLU B 1 375 ? 21.469 -8.68 4.254 1 98.06 375 GLU B C 1
ATOM 5845 O O . GLU B 1 375 ? 21.719 -7.488 4.07 1 98.06 375 GLU B O 1
ATOM 5850 N N . LEU B 1 376 ? 20.938 -9.469 3.359 1 98.19 376 LEU B N 1
ATOM 5851 C CA . LEU B 1 376 ? 20.578 -9.016 2.021 1 98.19 376 LEU B CA 1
ATOM 5852 C C . LEU B 1 376 ? 19.188 -9.5 1.637 1 98.19 376 LEU B C 1
ATOM 5854 O O . LEU B 1 376 ? 18.797 -10.625 1.975 1 98.19 376 LEU B O 1
ATOM 5858 N N . ALA B 1 377 ? 18.406 -8.672 0.995 1 98.5 377 ALA B N 1
ATOM 5859 C CA . ALA B 1 377 ? 17.156 -9.07 0.364 1 98.5 377 ALA B CA 1
ATOM 5860 C C . ALA B 1 377 ? 16.938 -8.328 -0.95 1 98.5 377 ALA B C 1
ATOM 5862 O O . ALA B 1 377 ? 17.484 -7.238 -1.149 1 98.5 377 ALA B O 1
ATOM 5863 N N . ARG B 1 378 ? 16.219 -8.914 -1.793 1 98.44 378 ARG B N 1
ATOM 5864 C CA . ARG B 1 378 ? 15.852 -8.328 -3.08 1 98.44 378 ARG B CA 1
ATOM 5865 C C . ARG B 1 378 ? 14.344 -8.352 -3.285 1 98.44 378 ARG B C 1
ATOM 5867 O O . ARG B 1 378 ? 13.664 -9.266 -2.812 1 98.44 378 ARG B O 1
ATOM 5874 N N . ALA B 1 379 ? 13.844 -7.379 -3.863 1 98.5 379 ALA B N 1
ATOM 5875 C CA . ALA B 1 379 ? 12.461 -7.305 -4.316 1 98.5 379 ALA B CA 1
ATOM 5876 C C . ALA B 1 379 ? 12.383 -6.805 -5.758 1 98.5 379 ALA B C 1
ATOM 5878 O O . ALA B 1 379 ? 13.305 -6.145 -6.242 1 98.5 379 ALA B O 1
ATOM 5879 N N . TRP B 1 380 ? 11.32 -7.176 -6.43 1 98.44 380 TRP B N 1
ATOM 5880 C CA . TRP B 1 380 ? 11.133 -6.801 -7.828 1 98.44 380 TRP B CA 1
ATOM 5881 C C . TRP B 1 380 ? 9.75 -6.188 -8.047 1 98.44 380 TRP B C 1
ATOM 5883 O O . TRP B 1 380 ? 8.766 -6.637 -7.457 1 98.44 380 TRP B O 1
ATOM 5893 N N . GLY B 1 381 ? 9.711 -5.156 -8.766 1 98.19 381 GLY B N 1
ATOM 5894 C CA . GLY B 1 381 ? 8.484 -4.496 -9.164 1 98.19 381 GLY B CA 1
ATOM 5895 C C . GLY B 1 381 ? 8.57 -3.861 -10.547 1 98.19 381 GLY B C 1
ATOM 5896 O O . GLY B 1 381 ? 9.43 -4.223 -11.344 1 98.19 381 GLY B O 1
ATOM 5897 N N . CYS B 1 382 ? 7.566 -3.055 -10.852 1 98.5 382 CYS B N 1
ATOM 5898 C CA . CYS B 1 382 ? 7.539 -2.34 -12.125 1 98.5 382 CYS B CA 1
ATOM 5899 C C . CYS B 1 382 ? 7.117 -0.889 -11.922 1 98.5 382 CYS B C 1
ATOM 5901 O O . CYS B 1 382 ? 6.738 -0.495 -10.82 1 98.5 382 CYS B O 1
ATOM 5903 N N . ASP B 1 383 ? 7.332 -0.115 -12.953 1 98.38 383 ASP B N 1
ATOM 5904 C CA . ASP B 1 383 ? 6.93 1.287 -12.906 1 98.38 383 ASP B CA 1
ATOM 5905 C C . ASP B 1 383 ? 5.41 1.423 -12.93 1 98.38 383 ASP B C 1
ATOM 5907 O O . ASP B 1 383 ? 4.699 0.449 -13.188 1 98.38 383 ASP B O 1
ATOM 5911 N N . LEU B 1 384 ? 4.875 2.555 -12.5 1 98.5 384 LEU B N 1
ATOM 5912 C CA . LEU B 1 384 ? 3.473 2.938 -12.617 1 98.5 384 LEU B CA 1
ATOM 5913 C C . LEU B 1 384 ? 3.262 3.9 -13.781 1 98.5 384 LEU B C 1
ATOM 5915 O O . LEU B 1 384 ? 3.848 4.984 -13.805 1 98.5 384 LEU B O 1
ATOM 5919 N N . THR B 1 385 ? 2.396 3.555 -14.719 1 98.06 385 THR B N 1
ATOM 5920 C CA . THR B 1 385 ? 2.258 4.285 -15.977 1 98.06 385 THR B CA 1
ATOM 5921 C C . THR B 1 385 ? 0.8 4.664 -16.219 1 98.06 385 THR B C 1
ATOM 5923 O O . THR B 1 385 ? -0.101 4.16 -15.547 1 98.06 385 THR B O 1
ATOM 5926 N N . GLU B 1 386 ? 0.585 5.547 -17.188 1 97.5 386 GLU B N 1
ATOM 5927 C CA . GLU B 1 386 ? -0.767 5.863 -17.641 1 97.5 386 GLU B CA 1
ATOM 5928 C C . GLU B 1 386 ? -1.471 4.621 -18.188 1 97.5 386 GLU B C 1
ATOM 5930 O O . GLU B 1 386 ? -2.686 4.477 -18.031 1 97.5 386 GLU B O 1
ATOM 5935 N N . LYS B 1 387 ? -0.737 3.734 -18.75 1 97.19 387 LYS B N 1
ATOM 5936 C CA . LYS B 1 387 ? -1.306 2.518 -19.328 1 97.19 387 LYS B CA 1
ATOM 5937 C C . LYS B 1 387 ? -1.897 1.624 -18.234 1 97.19 387 LYS B C 1
ATOM 5939 O O . LYS B 1 387 ? -2.912 0.959 -18.453 1 97.19 387 LYS B O 1
ATOM 5944 N N . TYR B 1 388 ? -1.228 1.574 -17.078 1 97.81 388 TYR B N 1
ATOM 5945 C CA . TYR B 1 388 ? -1.82 0.848 -15.961 1 97.81 388 TYR B CA 1
ATOM 5946 C C . TYR B 1 388 ? -3.207 1.389 -15.633 1 97.81 388 TYR B C 1
ATOM 5948 O O . TYR B 1 388 ? -4.148 0.618 -15.43 1 97.81 388 TYR B O 1
ATOM 5956 N N . VAL B 1 389 ? -3.307 2.736 -15.539 1 97.62 389 VAL B N 1
ATOM 5957 C CA . VAL B 1 389 ? -4.57 3.391 -15.219 1 97.62 389 VAL B CA 1
ATOM 5958 C C . VAL B 1 389 ? -5.609 3.061 -16.281 1 97.62 389 VAL B C 1
ATOM 5960 O O . VAL B 1 389 ? -6.758 2.742 -15.969 1 97.62 389 VAL B O 1
ATOM 5963 N N . GLU B 1 390 ? -5.16 3.084 -17.484 1 96.44 390 GLU B N 1
ATOM 5964 C CA . GLU B 1 390 ? -6.047 2.777 -18.594 1 96.44 390 GLU B CA 1
ATOM 5965 C C . GLU B 1 390 ? -6.582 1.352 -18.5 1 96.44 390 GLU B C 1
ATOM 5967 O O . GLU B 1 390 ? -7.785 1.123 -18.656 1 96.44 390 GLU B O 1
ATOM 5972 N N . ILE B 1 391 ? -5.707 0.411 -18.219 1 95.38 391 ILE B N 1
ATOM 5973 C CA . ILE B 1 391 ? -6.059 -1.004 -18.172 1 95.38 391 ILE B CA 1
ATOM 5974 C C . ILE B 1 391 ? -7.059 -1.25 -17.047 1 95.38 391 ILE B C 1
ATOM 5976 O O . ILE B 1 391 ? -8.031 -1.989 -17.234 1 95.38 391 ILE B O 1
ATOM 5980 N N . ASN B 1 392 ? -6.922 -0.594 -15.984 1 95.06 392 ASN B N 1
ATOM 5981 C CA . ASN B 1 392 ? -7.699 -0.934 -14.797 1 95.06 392 ASN B CA 1
ATOM 5982 C C . ASN B 1 392 ? -8.883 0.015 -14.609 1 95.06 392 ASN B C 1
ATOM 5984 O O . ASN B 1 392 ? -9.766 -0.243 -13.789 1 95.06 392 ASN B O 1
ATOM 5988 N N . GLY B 1 393 ? -8.836 1.151 -15.266 1 86.62 393 GLY B N 1
ATOM 5989 C CA . GLY B 1 393 ? -9.938 2.104 -15.211 1 86.62 393 GLY B CA 1
ATOM 5990 C C . GLY B 1 393 ? -10.891 1.983 -16.391 1 86.62 393 GLY B C 1
ATOM 5991 O O . GLY B 1 393 ? -12.047 2.402 -16.297 1 86.62 393 GLY B O 1
ATOM 5992 N N . ARG B 1 394 ? -10.43 1.733 -17.656 1 72.19 394 ARG B N 1
ATOM 5993 C CA . ARG B 1 394 ? -11.273 1.675 -18.859 1 72.19 394 ARG B CA 1
ATOM 5994 C C . ARG B 1 394 ? -11.656 0.236 -19.188 1 72.19 394 ARG B C 1
ATOM 5996 O O . ARG B 1 394 ? -11.797 -0.121 -20.359 1 72.19 394 ARG B O 1
ATOM 6003 N N . TYR B 1 395 ? -11.602 -0.625 -18.172 1 49.69 395 TYR B N 1
ATOM 6004 C CA . TYR B 1 395 ? -11.781 -2.037 -18.484 1 49.69 395 TYR B CA 1
ATOM 6005 C C . TYR B 1 395 ? -13.008 -2.252 -19.359 1 49.69 395 TYR B C 1
ATOM 6007 O O . TYR B 1 395 ? -12.984 -3.041 -20.312 1 49.69 395 TYR B O 1
ATOM 6015 N N . ARG B 1 396 ? -14.398 -2.094 -18.781 1 44.06 396 ARG B N 1
ATOM 6016 C CA . ARG B 1 396 ? -15.586 -2.697 -19.391 1 44.06 396 ARG B CA 1
ATOM 6017 C C . ARG B 1 396 ? -15.898 -2.062 -20.734 1 44.06 396 ARG B C 1
ATOM 6019 O O . ARG B 1 396 ? -16.922 -2.377 -21.359 1 44.06 396 ARG B O 1
ATOM 6026 N N . THR B 1 397 ? -15.453 -0.699 -20.969 1 32.56 397 THR B N 1
ATOM 6027 C CA . THR B 1 397 ? -16.125 -0.433 -22.234 1 32.56 397 THR B CA 1
ATOM 6028 C C . THR B 1 397 ? -15.492 -1.24 -23.359 1 32.56 397 THR B C 1
ATOM 6030 O O . THR B 1 397 ? -14.266 -1.365 -23.438 1 32.56 397 THR B O 1
#

Secondary structure (DSSP, 8-state):
----TTEEEEEE--SSSSSS--EEEEEEEEEEEEEEEE---SS--HHHHHHHHHHHH-TT-EEEEEEEEEE---S-HHHHHHHHHHHHHHHHHHHTS-GGGEEEEEEEETT----HHHHHHHHHHHHHT-BS--HHHHHHT-SS-SS-EEEEEEEEETTEEEEEEEEEE-SSS---SS-SSEEEEEE---B-HHHHHHHHHHHHHTTGGGB-SSS---SS-EEEEEE--TT-PPPB-TTSHHHHHHHHHHHHHHHHHHHHHHHT-TT---EEEEEEEEESSHHHHHHHHHHHHH-HHHHHHHHTT---HHHHHHHHHTSS----GGG-EEEEEETTEEEEEEETTEE----HHHHHHHHTSSEEEEEEE--S-SEEEEEEEE---HHHHHHHHS---/----TTEEEEEE--SSSSSS--EEEEEEEEEEEEEEEE---SS--HHHHHHHHHHHH-TT-EEEEEEEEEE---S-HHHHHHHHHHHHHHHHHHHTS-GGGEEEEEEEETT----HHHHHHHHHHHHHT-BS--HHHHHHT-SS-SS-EEEEEEEEETTEEEEEEEEEE-SSS---SS-SSEEEEEE---B-HHHHHHHHHHHHHTTGGGB-SSS---SS-EEEEEE--TT-PPPBPTTSHHHHHHHHHHHHHHHHHHHHHHHT-TT---EEEEEEEEESSHHHHHHHHHHHHH-HHHHHHHHTT---HHHHHHHHHTSS----GGG-EEEEEETTEEEEEEETTEE----HHHHHHHHTSSEEEEEEE--S-SEEEEEEEE---HHHHHHHHS---